Protein AF-0000000072535129 (afdb_homodimer)

Foldseek 3Di:
DVVVVVVVLVVLLVLLLVLLVVLQADKAWDFKEWDDPDQFKIKIKTKIWGQDQVVLFIWIWIKMFIATNPPRHTDDIDDTGTDPQWQDWAAAPVNFKIWTWGWDADPVRDIWIWIFIAGPVGTDDIARPCVVLQAAAFDGDDQWAFDWAADNVRFKIKTKGHGRDFAEDEPPDDPDDDDCVVVPPRYHYDCVPPDQAFQDDVTPPHGAMWMWMAGRVVRDIDTQDDDRQWRWHLWDAAPPSQKIKIKTFGCPPHHFRQVLQQLGFIFIWIAGPVVRDIDTLDDRQWRKHAWEAFPVRQKIKIWIDHHAFASWFFIWIKMAGPVVSDIDTLGDFFAADDPLFAQGAGDNYADRDQAANVRFWGWWWGAAAQEIFIWIAGRVVSDIGTADDPDPQWYKGWRYDDNQKTKIWIFFQQKATFIWIWGDDPDRVDHTDIGGPDDIDGRPQKDKDKDKDWDDPVLAFPPLGIFIHMKMKMAGRDPDPAFFFEEQEEEARLAEHHHRHHDSLQVSCRSLGYMYIYTNFQLYPNRGRNSVNRQFQPALHRRLVRSVVVLVVVVVVVRHDQQEYEYEYEAVSLQSNLSNCLVPVRRYLAYEYELYQAQLLVLLPQASHNSNSQGSNNHTDDPPDDDDPVSRVSRRVRGSLVRLLRGAHEYEYEYECAERHRHPVRVVVSQVSCVVNVHHYYYHYDYPDYRDLPRSNSVSVSSSVVSSSSVVRD/DVVVVVVVLVVLLVLLLVLLVVLQADKAWDFKEWDDPDQFKIKIKTKIWGQDQVVLFIWIWIKMFIATNPPRDTDDIDDTGTDPQWQDWAAAPVNFKIWTWGWDADPVRDIWIWIWIAGPVGTDDIARPCVVVQAAAFDGDDQWAFDWAADNVRQKIKTKGHGRDFAEDEPPDDPDDDDCVVVPPRYHYDCVPPDQAFQDDVTPPHGAMWMWMAGRPVRDIDTQDDDRQWRWHLWDAAPPNQKIKIKTFGCPPHHFRQVLQQLGFIFIWIAGPVVRDIDTLDDRQWRKHAWEAFPVRQKIKIWIDHHAFASWFFIWIKMAGPVVSDIDTLGDFFAADDPLFAQGAGDNYADRDQAANVRFWGWWWGAAAQEIFIWIAGSVVSDIGTADDPDPQWYKGWRYDDNQKTKIWIFFQQKATFIWIWGHDPDRVDHTDIDGPDDIDGHPQKDKDKDKDWDDPVLAFPPLGIFIHMKMKMAGRDPDPAFFFEEQEEEARLAEHHHRHHDSLQVSCRSLGYMYIYTNFQLYPNRGRNSVNRQFQPALHRRLVRSVVVLVVVVVVVRHDQQEYEYEYEAVSLQSNLSNCLVPVNRYLAYEYELYQAQLLVLLPQASHNSNSQGSNNHTDDPPDDDDPVSRVSRRVNGSLVRLLRGAHEYEYEYECAERHRHPVRVVVSQVSCVVNVHHYYYHYDYPDYRDLPRSNSVSVSSSVVSSVSVVRD

pLDDT: mean 93.67, std 8.8, range [40.5, 98.88]

Radius of gyration: 35.54 Å; Cα contacts (8 Å, |Δi|>4): 3592; chains: 2; bounding box: 88×110×86 Å

Sequence (1428 aa):
MPLLAVYTELKKVEEIVGVYRDLASISLPTSAQVRSVDDQFLAVTTQWSQRDLEKSEKTNFTVNYILNAQDYSVLIKTPSQEVKNEIWKKESPSGKYHAVVTSWKNKKGEEKQFIEIWNSQGKIKNYDVCSQEKHGKVNNKDDTFGCLQWSNNEEKLLYTSERKLPKTKSFFGTTNGNDDKKEEKDIVLGKEHYTVEDWGEQLVKKSCSVICILDIKSGTIEVLDTPADLSCGQACWGPEDNTVVFTGWNNDPFRLGLKYCTQRQSAVYTYDLKTQKITSISDKTQSSRSPNISPDQSKLVYFDQPIGGAHKQCSRLKMYDFKTQTNQVILDIVHRPKDEVCNGIYEDVLMSRCWSHDSKQIILSTSYRSRTVLYCINVETKTVRQLNGGIKDGSSSIVDIYKDIIIISCTSPNTPQHLMVGKLLSNPGEEIKWHYLNQPEIDNNISFHLSSHQPTTDRKHSKYGYLDYETILVLPKTTDDKKPPLILFPHGGPHTTFDTLYMMYVAGFCKCGFAVLMVNYRGSLGFGQDSVESILGNIGDQDVKDCKAAADEIISKGLVDGQKVFMFGGSHGGFLTTHLIGQYPDFFQAGCCRNPVTNLTVMTGVTDIPDWVYVESGFDYNHSCLLNPSYSEEMWKRSPIRYVDQVKAPLLLMIGKDDLRVPPSQAKEYYRALKTRNIKTRLIEYEDNCHPIVKVDSEADAFVNIMLWYKEHSMPLLAVYTELKKVEEIVGVYRDLASISLPTSAQVRSVDDQFLAVTTQWSQRDLEKSEKTNFTVNYILNAQDYSVLIKTPSQEVKNEIWKKESPSGKYHAVVTSWKNKKGEEKQFIEIWNSQGKIKNYDVCSQEKHGKVNNKDDTFGCLQWSNNEEKLLYTSERKLPKTKSFFGTTNGNDDKKEEKDIVLGKEHYTVEDWGEQLVKKSCSVICILDIKSGTIEVLDTPADLSCGQACWGPEDNTVVFTGWNNDPFRLGLKYCTQRQSAVYTYDLKTQKITSISDKTQSSRSPNISPDQSKLVYFDQPIGGAHKQCSRLKMYDFKTQTNQVILDIVHRPKDEVCNGIYEDVLMSRCWSHDSKQIILSTSYRSRTVLYCINVETKTVRQLNGGIKDGSSSIVDIYKDIIIISCTSPNTPQHLMVGKLLSNPGEEIKWHYLNQPEIDNNISFHLSSHQPTTDRKHSKYGYLDYETILVLPKTTDDKKPPLILFPHGGPHTTFDTLYMMYVAGFCKCGFAVLMVNYRGSLGFGQDSVESILGNIGDQDVKDCKAAADEIISKGLVDGQKVFMFGGSHGGFLTTHLIGQYPDFFQAGCCRNPVTNLTVMTGVTDIPDWVYVESGFDYNHSCLLNPSYSEEMWKRSPIRYVDQVKAPLLLMIGKDDLRVPPSQAKEYYRALKTRNIKTRLIEYEDNCHPIVKVDSEADAFVNIMLWYKEHS

Nearest PDB structures (foldseek):
  7qun-assembly1_D  TM=9.555E-01  e=8.260E-89  Sus scrofa domesticus
  7qun-assembly1_A  TM=9.550E-01  e=2.350E-88  Sus scrofa domesticus
  7px8-assembly1_C  TM=9.554E-01  e=1.901E-87  Sus scrofa domesticus
  7px8-assembly1_A  TM=9.538E-01  e=1.799E-87  Sus scrofa domesticus
  5l8s-assembly2_D  TM=7.441E-01  e=1.459E-33  Sporosarcina psychrophila

Solvent-accessible surface area (backbone atoms only — not comparable to full-atom values): 73516 Å² total; per-residue (Å²): 113,69,65,56,51,53,48,53,50,48,50,53,49,50,52,51,51,50,51,48,52,58,55,37,67,51,63,36,75,75,48,44,45,61,44,74,76,52,91,57,32,28,39,35,45,30,34,31,38,27,54,33,75,88,76,43,37,73,47,37,28,34,39,39,36,34,23,35,52,84,77,52,46,76,74,42,71,50,74,78,42,78,61,76,56,67,57,43,75,42,71,33,89,87,63,60,34,32,40,35,31,35,57,47,66,47,96,86,64,50,77,45,46,34,46,31,35,27,44,94,84,41,79,76,47,77,37,60,62,52,79,71,65,73,40,40,61,69,43,53,82,44,94,54,44,19,35,74,38,63,32,86,86,65,51,35,36,38,33,20,21,29,52,59,70,78,49,55,38,59,83,73,57,81,75,70,81,85,83,50,63,80,74,44,79,65,50,41,70,61,52,72,41,50,65,76,72,31,28,31,49,98,30,68,87,43,59,40,30,33,48,34,38,36,33,66,87,81,65,48,73,46,68,58,87,65,62,88,55,34,27,31,18,40,52,42,70,36,57,92,61,46,28,39,32,28,22,34,32,59,40,68,81,62,61,53,35,42,70,84,28,65,22,47,49,14,20,31,33,37,35,31,70,84,79,64,46,74,46,70,78,44,62,72,84,20,12,26,36,41,64,43,68,30,76,80,48,50,36,34,34,28,40,35,32,66,47,52,74,58,44,46,61,50,27,22,39,32,34,36,30,68,84,77,68,45,75,46,78,47,40,64,65,30,44,69,56,79,80,78,73,66,26,36,40,62,62,90,59,64,63,90,51,28,55,29,66,83,53,45,32,42,48,50,44,29,37,48,44,55,19,28,38,36,34,39,32,30,65,82,79,48,44,75,42,74,48,81,65,86,47,88,87,23,18,26,37,71,58,30,47,43,84,35,33,36,33,32,40,29,23,20,58,38,22,53,58,30,40,30,38,29,47,65,57,88,49,84,85,54,75,61,63,71,35,66,73,45,83,67,68,70,42,86,53,39,50,75,45,82,45,79,47,72,65,52,81,91,59,48,39,93,87,73,38,83,64,64,34,41,33,41,38,37,38,37,66,63,92,58,99,61,56,31,36,30,32,44,32,40,57,33,67,61,48,34,60,60,46,26,46,47,43,68,67,62,47,47,42,20,75,72,53,25,24,36,40,35,41,32,36,59,17,17,46,24,58,8,38,51,33,38,56,61,27,49,46,28,51,71,45,58,38,44,53,41,49,52,50,50,50,52,52,49,34,72,70,65,69,37,29,68,88,40,25,30,35,35,18,34,37,38,5,10,23,44,37,46,32,45,36,20,76,38,32,87,60,39,49,31,37,38,28,33,34,24,50,31,45,45,50,35,41,45,53,60,27,38,46,37,53,58,51,34,24,42,54,54,37,84,66,59,84,71,67,69,92,43,55,69,58,35,37,53,25,44,74,42,19,27,58,74,31,53,91,49,45,60,42,33,39,40,39,35,32,20,67,60,12,34,63,44,36,49,43,33,47,52,49,52,50,47,49,35,45,57,67,72,34,59,67,48,54,33,47,37,79,94,14,30,71,66,62,66,51,48,52,55,38,52,52,48,51,50,53,52,52,52,51,50,59,71,55,102,112,70,65,56,52,53,47,51,52,48,50,51,48,50,52,51,53,50,51,48,53,58,56,38,67,51,63,36,74,75,46,46,45,61,46,73,76,52,90,58,32,30,38,35,46,31,34,33,39,27,54,32,74,88,76,42,37,74,47,36,28,34,40,38,35,35,23,33,53,84,77,51,46,76,74,42,71,51,73,78,42,80,61,77,57,65,58,44,75,42,69,34,90,85,62,61,35,32,40,36,32,36,56,46,64,46,96,86,64,50,77,44,44,35,46,31,36,29,44,95,84,41,80,75,48,76,38,61,62,52,78,72,66,73,39,40,61,68,44,54,81,44,91,54,44,19,34,75,39,63,33,88,84,66,50,35,38,38,32,19,21,29,53,60,70,77,48,57,38,59,82,73,57,80,74,69,77,84,82,49,65,80,75,45,78,64,50,43,68,61,52,72,41,49,66,74,74,32,28,30,48,98,31,68,87,43,58,41,30,33,47,33,37,36,33,65,86,81,64,49,74,46,68,58,86,65,64,88,55,33,26,32,17,40,52,44,71,37,58,94,63,47,26,38,32,29,24,34,34,58,42,69,82,63,59,52,35,42,70,82,28,66,23,48,51,13,19,30,33,35,36,31,71,83,79,64,47,73,46,71,78,45,62,71,83,20,14,26,37,42,64,39,68,31,74,80,48,51,36,35,35,29,40,33,33,67,49,51,74,56,45,45,59,49,27,22,39,32,35,36,32,69,84,78,68,45,75,45,78,46,40,64,66,31,46,69,57,78,83,76,72,65,27,36,38,61,62,88,62,63,63,91,51,30,54,32,66,83,53,45,31,42,49,49,44,29,38,47,44,56,20,29,40,36,34,39,32,29,65,82,79,48,44,78,44,73,47,80,64,86,47,88,87,22,19,28,38,73,58,29,46,42,84,36,33,34,33,33,38,29,23,20,57,38,23,52,59,28,39,31,38,30,47,65,57,88,49,84,85,53,76,60,64,71,36,67,72,45,83,66,66,70,42,86,52,38,50,73,47,82,45,79,44,73,65,52,82,90,61,46,38,91,86,74,39,82,63,63,33,40,34,43,39,36,37,39,67,64,90,57,99,63,55,32,36,30,32,43,32,41,56,31,67,61,48,35,60,60,46,27,44,48,44,66,68,61,49,47,40,20,76,74,51,25,24,38,39,36,40,31,36,59,17,15,46,24,58,9,38,51,32,38,57,62,25,49,46,28,49,70,44,57,41,44,52,43,48,54,50,51,51,52,54,49,33,72,70,65,69,35,28,69,87,41,25,31,36,35,18,34,36,40,5,9,24,45,38,47,30,46,36,20,78,40,31,86,60,40,49,31,36,38,28,33,34,24,49,31,45,46,51,35,43,45,52,59,27,38,45,39,51,58,51,35,24,42,54,54,36,85,68,58,83,70,68,70,92,42,56,69,58,36,37,54,25,44,74,43,19,28,59,74,31,54,90,50,43,58,41,32,39,39,39,37,32,19,66,60,13,35,63,44,37,47,44,34,48,51,49,53,51,48,49,34,43,59,66,71,35,59,66,47,53,34,47,36,80,94,15,29,72,65,60,65,50,48,53,56,39,52,52,48,52,49,52,50,53,53,52,50,59,71,54,100

Organism: Lottia gigantea (NCBI:txid225164)

Structure (mmCIF, N/CA/C/O backbone):
data_AF-0000000072535129-model_v1
#
loop_
_entity.id
_entity.type
_entity.pdbx_description
1 polymer 'Acylamino-acid-releasing enzyme'
#
loop_
_atom_site.group_PDB
_atom_site.id
_atom_site.type_symbol
_atom_site.label_atom_id
_atom_site.label_alt_id
_atom_site.label_comp_id
_atom_site.label_asym_id
_atom_site.label_entity_id
_atom_site.label_seq_id
_atom_site.pdbx_PDB_ins_code
_atom_site.Cartn_x
_atom_site.Cartn_y
_atom_site.Cartn_z
_atom_site.occupancy
_atom_site.B_iso_or_equiv
_atom_site.auth_seq_id
_atom_site.auth_comp_id
_atom_site.auth_asym_id
_atom_site.auth_atom_id
_atom_site.pdbx_PDB_model_num
ATOM 1 N N . MET A 1 1 ? 43.656 6.828 -13.398 1 41.34 1 MET A N 1
ATOM 2 C CA . MET A 1 1 ? 43.156 5.801 -12.492 1 41.34 1 MET A CA 1
ATOM 3 C C . MET A 1 1 ? 41.625 5.777 -12.477 1 41.34 1 MET A C 1
ATOM 5 O O . MET A 1 1 ? 41.031 4.707 -12.5 1 41.34 1 MET A O 1
ATOM 9 N N . PRO A 1 2 ? 40.906 7.078 -12.469 1 56.47 2 PRO A N 1
ATOM 10 C CA . PRO A 1 2 ? 39.438 7.195 -12.469 1 56.47 2 PRO A CA 1
ATOM 11 C C . PRO A 1 2 ? 38.812 6.754 -13.789 1 56.47 2 PRO A C 1
ATOM 13 O O . PRO A 1 2 ? 37.781 6.094 -13.789 1 56.47 2 PRO A O 1
ATOM 16 N N . LEU A 1 3 ? 39.469 7.016 -14.766 1 54.72 3 LEU A N 1
ATOM 17 C CA . LEU A 1 3 ? 38.906 6.691 -16.078 1 54.72 3 LEU A CA 1
ATOM 18 C C . LEU A 1 3 ? 38.969 5.191 -16.344 1 54.72 3 LEU A C 1
ATOM 20 O O . LEU A 1 3 ? 38.031 4.617 -16.906 1 54.72 3 LEU A O 1
ATOM 24 N N . LEU A 1 4 ? 40.062 4.566 -15.859 1 54 4 LEU A N 1
ATOM 25 C CA . LEU A 1 4 ? 40.188 3.127 -16.047 1 54 4 LEU A CA 1
ATOM 26 C C . LEU A 1 4 ? 39.156 2.367 -15.219 1 54 4 LEU A C 1
ATOM 28 O O . LEU A 1 4 ? 38.625 1.35 -15.672 1 54 4 LEU A O 1
ATOM 32 N N . ALA A 1 5 ? 38.906 2.842 -14.031 1 55.44 5 ALA A N 1
ATOM 33 C CA . ALA A 1 5 ? 37.906 2.23 -13.164 1 55.44 5 ALA A CA 1
ATOM 34 C C . ALA A 1 5 ? 36.531 2.344 -13.781 1 55.44 5 ALA A C 1
ATOM 36 O O . ALA A 1 5 ? 35.75 1.391 -13.734 1 55.44 5 ALA A O 1
ATOM 37 N N . VAL A 1 6 ? 36.281 3.451 -14.305 1 62.78 6 VAL A N 1
ATOM 38 C CA . VAL A 1 6 ? 35 3.674 -14.969 1 62.78 6 VAL A CA 1
ATOM 39 C C . VAL A 1 6 ? 34.875 2.766 -16.188 1 62.78 6 VAL A C 1
ATOM 41 O O . VAL A 1 6 ? 33.844 2.18 -16.453 1 62.78 6 VAL A O 1
ATOM 44 N N . TYR A 1 7 ? 36 2.555 -16.844 1 67.56 7 TYR A N 1
ATOM 45 C CA . TYR A 1 7 ? 36 1.72 -18.047 1 67.56 7 TYR A CA 1
ATOM 46 C C . TYR A 1 7 ? 35.812 0.252 -17.688 1 67.56 7 TYR A C 1
ATOM 48 O O . TYR A 1 7 ? 35.062 -0.467 -18.359 1 67.56 7 TYR A O 1
ATOM 56 N N . THR A 1 8 ? 36.469 -0.155 -16.672 1 71.31 8 THR A N 1
ATOM 57 C CA . THR A 1 8 ? 36.344 -1.539 -16.234 1 71.31 8 THR A CA 1
ATOM 58 C C . THR A 1 8 ? 34.938 -1.827 -15.734 1 71.31 8 THR A C 1
ATOM 60 O O . THR A 1 8 ? 34.375 -2.902 -16 1 71.31 8 THR A O 1
ATOM 63 N N . GLU A 1 9 ? 34.438 -0.888 -15.07 1 76.94 9 GLU A N 1
ATOM 64 C CA . GLU A 1 9 ? 33.062 -1.033 -14.594 1 76.94 9 GLU A CA 1
ATOM 65 C C . GLU A 1 9 ? 32.094 -1.112 -15.758 1 76.94 9 GLU A C 1
ATOM 67 O O . GLU A 1 9 ? 31.156 -1.913 -15.734 1 76.94 9 GLU A O 1
ATOM 72 N N . LEU A 1 10 ? 32.375 -0.355 -16.719 1 79.12 10 LEU A N 1
ATOM 73 C CA . LEU A 1 10 ? 31.516 -0.344 -17.891 1 79.12 10 LEU A CA 1
ATOM 74 C C . LEU A 1 10 ? 31.625 -1.656 -18.672 1 79.12 10 LEU A C 1
ATOM 76 O O . LEU A 1 10 ? 30.625 -2.158 -19.188 1 79.12 10 LEU A O 1
ATOM 80 N N . LYS A 1 11 ? 32.812 -2.156 -18.734 1 83.12 11 LYS A N 1
ATOM 81 C CA . LYS A 1 11 ? 33 -3.43 -19.422 1 83.12 11 LYS A CA 1
ATOM 82 C C . LYS A 1 11 ? 32.281 -4.562 -18.703 1 83.12 11 LYS A C 1
ATOM 84 O O . LYS A 1 11 ? 31.688 -5.434 -19.344 1 83.12 11 LYS A O 1
ATOM 89 N N . LYS A 1 12 ? 32.375 -4.555 -17.453 1 86.81 12 LYS A N 1
ATOM 90 C CA . LYS A 1 12 ? 31.672 -5.551 -16.656 1 86.81 12 LYS A CA 1
ATOM 91 C C . LYS A 1 12 ? 30.172 -5.48 -16.891 1 86.81 12 LYS A C 1
ATOM 93 O O . LYS A 1 12 ? 29.516 -6.512 -17.047 1 86.81 12 LYS A O 1
ATOM 98 N N . VAL A 1 13 ? 29.734 -4.293 -16.938 1 92 13 VAL A N 1
ATOM 99 C CA . VAL A 1 13 ? 28.312 -4.086 -17.156 1 92 13 VAL A CA 1
ATOM 100 C C . VAL A 1 13 ? 27.922 -4.613 -18.547 1 92 13 VAL A C 1
ATOM 102 O O . VAL A 1 13 ? 26.906 -5.289 -18.688 1 92 13 VAL A O 1
ATOM 105 N N . GLU A 1 14 ? 28.703 -4.34 -19.469 1 91.81 14 GLU A N 1
ATOM 106 C CA . GLU A 1 14 ? 28.422 -4.762 -20.844 1 91.81 14 GLU A CA 1
ATOM 107 C C . GLU A 1 14 ? 28.406 -6.281 -20.953 1 91.81 14 GLU A C 1
ATOM 109 O O . GLU A 1 14 ? 27.578 -6.84 -21.688 1 91.81 14 GLU A O 1
ATOM 114 N N . GLU A 1 15 ? 29.281 -6.891 -20.312 1 94.38 15 GLU A N 1
ATOM 115 C CA . GLU A 1 15 ? 29.344 -8.352 -20.328 1 94.38 15 GLU A CA 1
ATOM 116 C C . GLU A 1 15 ? 28.078 -8.953 -19.719 1 94.38 15 GLU A C 1
ATOM 118 O O . GLU A 1 15 ? 27.5 -9.891 -20.281 1 94.38 15 GLU A O 1
ATOM 123 N N . ILE A 1 16 ? 27.719 -8.477 -18.594 1 96.94 16 ILE A N 1
ATOM 124 C CA . ILE A 1 16 ? 26.531 -8.969 -17.891 1 96.94 16 ILE A CA 1
ATOM 125 C C . ILE A 1 16 ? 25.297 -8.711 -18.75 1 96.94 16 ILE A C 1
ATOM 127 O O . ILE A 1 16 ? 24.422 -9.57 -18.859 1 96.94 16 ILE A O 1
ATOM 131 N N . VAL A 1 17 ? 25.219 -7.535 -19.344 1 95.69 17 VAL A N 1
ATOM 132 C CA . VAL A 1 17 ? 24.109 -7.164 -20.203 1 95.69 17 VAL A CA 1
ATOM 133 C C . VAL A 1 17 ? 24.047 -8.109 -21.406 1 95.69 17 VAL A C 1
ATOM 135 O O . VAL A 1 17 ? 22.969 -8.523 -21.828 1 95.69 17 VAL A O 1
ATOM 138 N N . GLY A 1 18 ? 25.234 -8.383 -21.969 1 95.19 18 GLY A N 1
ATOM 139 C CA . GLY A 1 18 ? 25.312 -9.328 -23.078 1 95.19 18 GLY A CA 1
ATOM 140 C C . GLY A 1 18 ? 24.781 -10.703 -22.719 1 95.19 18 GLY A C 1
ATOM 141 O O . GLY A 1 18 ? 24.062 -11.32 -23.516 1 95.19 18 GLY A O 1
ATOM 142 N N . VAL A 1 19 ? 25.109 -11.18 -21.562 1 97 19 VAL A N 1
ATOM 143 C CA . VAL A 1 19 ? 24.625 -12.461 -21.078 1 97 19 VAL A CA 1
ATOM 144 C C . VAL A 1 19 ? 23.094 -12.445 -21.016 1 97 19 VAL A C 1
ATOM 146 O O . VAL A 1 19 ? 22.438 -13.375 -21.516 1 97 19 VAL A O 1
ATOM 149 N N . TYR A 1 20 ? 22.531 -11.414 -20.469 1 97.19 20 TYR A N 1
ATOM 150 C CA . TYR A 1 20 ? 21.078 -11.367 -20.328 1 97.19 20 TYR A CA 1
ATOM 151 C C . TYR A 1 20 ? 20.406 -11.25 -21.688 1 97.19 20 TYR A C 1
ATOM 153 O O . TYR A 1 20 ? 19.328 -11.805 -21.906 1 97.19 20 TYR A O 1
ATOM 161 N N . ARG A 1 21 ? 20.984 -10.523 -22.578 1 95.69 21 ARG A N 1
ATOM 162 C CA . ARG A 1 21 ? 20.422 -10.43 -23.922 1 95.69 21 ARG A CA 1
ATOM 163 C C . ARG A 1 21 ? 20.312 -11.805 -24.578 1 95.69 21 ARG A C 1
ATOM 165 O O . ARG A 1 21 ? 19.312 -12.102 -25.234 1 95.69 21 ARG A O 1
ATOM 172 N N . ASP A 1 22 ? 21.344 -12.578 -24.391 1 94.81 22 ASP A N 1
ATOM 173 C CA . ASP A 1 22 ? 21.312 -13.938 -24.922 1 94.81 22 ASP A CA 1
ATOM 174 C C . ASP A 1 22 ? 20.203 -14.758 -24.281 1 94.81 22 ASP A C 1
ATOM 176 O O . ASP A 1 22 ? 19.484 -15.492 -24.969 1 94.81 22 ASP A O 1
ATOM 180 N N . LEU A 1 23 ? 20.078 -14.672 -23.031 1 95.5 23 LEU A N 1
ATOM 181 C CA . LEU A 1 23 ? 19.047 -15.398 -22.297 1 95.5 23 LEU A CA 1
ATOM 182 C C . LEU A 1 23 ? 17.656 -14.961 -22.75 1 95.5 23 LEU A C 1
ATOM 184 O O . LEU A 1 23 ? 16.766 -15.797 -22.922 1 95.5 23 LEU A O 1
ATOM 188 N N . ALA A 1 24 ? 17.438 -13.641 -22.875 1 95 24 ALA A N 1
ATOM 189 C CA . ALA A 1 24 ? 16.156 -13.055 -23.234 1 95 24 ALA A CA 1
ATOM 190 C C . ALA A 1 24 ? 15.711 -13.508 -24.625 1 95 24 ALA A C 1
ATOM 192 O O . ALA A 1 24 ? 14.516 -13.484 -24.938 1 95 24 ALA A O 1
ATOM 193 N N . SER A 1 25 ? 16.656 -13.945 -25.453 1 94 25 SER A N 1
ATOM 194 C CA . SER A 1 25 ? 16.359 -14.328 -26.844 1 94 25 SER A CA 1
ATOM 195 C C . SER A 1 25 ? 15.789 -15.742 -26.906 1 94 25 SER A C 1
ATOM 197 O O . SER A 1 25 ? 15.305 -16.172 -27.969 1 94 25 SER A O 1
ATOM 199 N N . ILE A 1 26 ? 15.758 -16.453 -25.828 1 94.56 26 ILE A N 1
ATOM 200 C CA . ILE A 1 26 ? 15.25 -17.828 -25.797 1 94.56 26 ILE A CA 1
ATOM 201 C C . ILE A 1 26 ? 13.727 -17.812 -25.797 1 94.56 26 ILE A C 1
ATOM 203 O O . ILE A 1 26 ? 13.102 -17.125 -24.984 1 94.56 26 ILE A O 1
ATOM 207 N N . SER A 1 27 ? 13.07 -18.5 -26.719 1 94.12 27 SER A N 1
ATOM 208 C CA . SER A 1 27 ? 11.617 -18.656 -26.781 1 94.12 27 SER A CA 1
ATOM 209 C C . SER A 1 27 ? 11.172 -19.906 -26.016 1 94.12 27 SER A C 1
ATOM 211 O O . SER A 1 27 ? 11.805 -20.953 -26.109 1 94.12 27 SER A O 1
ATOM 213 N N . LEU A 1 28 ? 10.164 -19.781 -25.266 1 94.88 28 LEU A N 1
ATOM 214 C CA . LEU A 1 28 ? 9.641 -20.891 -24.484 1 94.88 28 LEU A CA 1
ATOM 215 C C . LEU A 1 28 ? 8.227 -21.25 -24.922 1 94.88 28 LEU A C 1
ATOM 217 O O . LEU A 1 28 ? 7.41 -20.375 -25.188 1 94.88 28 LEU A O 1
ATOM 221 N N . PRO A 1 29 ? 7.965 -22.547 -25.062 1 95.56 29 PRO A N 1
ATOM 222 C CA . PRO A 1 29 ? 6.594 -22.938 -25.391 1 95.56 29 PRO A CA 1
ATOM 223 C C . PRO A 1 29 ? 5.621 -22.719 -24.234 1 95.56 29 PRO A C 1
ATOM 225 O O . PRO A 1 29 ? 5.934 -23.047 -23.078 1 95.56 29 PRO A O 1
ATOM 228 N N . THR A 1 30 ? 4.5 -22.125 -24.531 1 92.81 30 THR A N 1
ATOM 229 C CA . THR A 1 30 ? 3.514 -21.859 -23.5 1 92.81 30 THR A CA 1
ATOM 230 C C . THR A 1 30 ? 2.307 -22.781 -23.641 1 92.81 30 THR A C 1
ATOM 232 O O . THR A 1 30 ? 1.568 -23 -22.672 1 92.81 30 THR A O 1
ATOM 235 N N . SER A 1 31 ? 2.084 -23.281 -24.812 1 92.81 31 SER A N 1
ATOM 236 C CA . SER A 1 31 ? 1.002 -24.234 -25.047 1 92.81 31 SER A CA 1
ATOM 237 C C . SER A 1 31 ? 1.23 -25.047 -26.328 1 92.81 31 SER A C 1
ATOM 239 O O . SER A 1 31 ? 2.002 -24.625 -27.188 1 92.81 31 SER A O 1
ATOM 241 N N . ALA A 1 32 ? 0.651 -26.156 -26.375 1 95.44 32 ALA A N 1
ATOM 242 C CA . ALA A 1 32 ? 0.622 -27.016 -27.562 1 95.44 32 ALA A CA 1
ATOM 243 C C . ALA A 1 32 ? -0.655 -27.844 -27.609 1 95.44 32 ALA A C 1
ATOM 245 O O . ALA A 1 32 ? -1.141 -28.297 -26.562 1 95.44 32 ALA A O 1
ATOM 246 N N . GLN A 1 33 ? -1.166 -27.984 -28.781 1 94.31 33 GLN A N 1
ATOM 247 C CA . GLN A 1 33 ? -2.354 -28.812 -28.984 1 94.31 33 GLN A CA 1
ATOM 248 C C . GLN A 1 33 ? -2.211 -29.688 -30.219 1 94.31 33 GLN A C 1
ATOM 250 O O . GLN A 1 33 ? -1.821 -29.203 -31.297 1 94.31 33 GLN A O 1
ATOM 255 N N . VAL A 1 34 ? -2.518 -30.953 -30.094 1 94.88 34 VAL A N 1
ATOM 256 C CA . VAL A 1 34 ? -2.391 -31.891 -31.203 1 94.88 34 VAL A CA 1
ATOM 257 C C . VAL A 1 34 ? -3.771 -32.406 -31.609 1 94.88 34 VAL A C 1
ATOM 259 O O . VAL A 1 34 ? -4.641 -32.594 -30.75 1 94.88 34 VAL A O 1
ATOM 262 N N . ARG A 1 35 ? -3.971 -32.625 -32.906 1 91.69 35 ARG A N 1
ATOM 263 C CA . ARG A 1 35 ? -5.172 -33.25 -33.438 1 91.69 35 ARG A CA 1
ATOM 264 C C . ARG A 1 35 ? -4.848 -34.062 -34.688 1 91.69 35 ARG A C 1
ATOM 266 O O . ARG A 1 35 ? -3.84 -33.812 -35.344 1 91.69 35 ARG A O 1
ATOM 273 N N . SER A 1 36 ? -5.746 -34.906 -34.906 1 88.94 36 SER A N 1
ATOM 274 C CA . SER A 1 36 ? -5.637 -35.656 -36.125 1 88.94 36 SER A CA 1
ATOM 275 C C . SER A 1 36 ? -6.352 -34.938 -37.281 1 88.94 36 SER A C 1
ATOM 277 O O . SER A 1 36 ? -7.477 -34.469 -37.125 1 88.94 36 SER A O 1
ATOM 279 N N . VAL A 1 37 ? -5.684 -34.781 -38.344 1 80.25 37 VAL A N 1
ATOM 280 C CA . VAL A 1 37 ? -6.301 -34.25 -39.562 1 80.25 37 VAL A CA 1
ATOM 281 C C . VAL A 1 37 ? -6.973 -35.375 -40.344 1 80.25 37 VAL A C 1
ATOM 283 O O . VAL A 1 37 ? -8.109 -35.219 -40.781 1 80.25 37 VAL A O 1
ATOM 286 N N . ASP A 1 38 ? -6.266 -36.375 -40.562 1 83.69 38 ASP A N 1
ATOM 287 C CA . ASP A 1 38 ? -6.715 -37.656 -41.125 1 83.69 38 ASP A CA 1
ATOM 288 C C . ASP A 1 38 ? -5.824 -38.812 -40.656 1 83.69 38 ASP A C 1
ATOM 290 O O . ASP A 1 38 ? -5.086 -38.656 -39.656 1 83.69 38 ASP A O 1
ATOM 294 N N . ASP A 1 39 ? -5.918 -39.906 -41.188 1 86 39 ASP A N 1
ATOM 295 C CA . ASP A 1 39 ? -5.172 -41.062 -40.75 1 86 39 ASP A CA 1
ATOM 296 C C . ASP A 1 39 ? -3.691 -40.938 -41.094 1 86 39 ASP A C 1
ATOM 298 O O . ASP A 1 39 ? -2.857 -41.688 -40.562 1 86 39 ASP A O 1
ATOM 302 N N . GLN A 1 40 ? -3.4 -39.938 -41.844 1 92.12 40 GLN A N 1
ATOM 303 C CA . GLN A 1 40 ? -2.037 -39.875 -42.344 1 92.12 40 GLN A CA 1
ATOM 304 C C . GLN A 1 40 ? -1.244 -38.75 -41.688 1 92.12 40 GLN A C 1
ATOM 306 O O . GLN A 1 40 ? -0.016 -38.812 -41.594 1 92.12 40 GLN A O 1
ATOM 311 N N . PHE A 1 41 ? -1.983 -37.781 -41.25 1 93.88 41 PHE A N 1
ATOM 312 C CA . PHE A 1 41 ? -1.26 -36.594 -40.75 1 93.88 41 PHE A CA 1
ATOM 313 C C . PHE A 1 41 ? -1.792 -36.156 -39.406 1 93.88 41 PHE A C 1
ATOM 315 O O . PHE A 1 41 ? -2.961 -36.375 -39.094 1 93.88 41 PHE A O 1
ATOM 322 N N . LEU A 1 42 ? -0.895 -35.531 -38.594 1 95.44 42 LEU A N 1
ATOM 323 C CA . LEU A 1 42 ? -1.225 -34.875 -37.312 1 95.44 42 LEU A CA 1
ATOM 324 C C . LEU A 1 42 ? -0.901 -33.375 -37.406 1 95.44 42 LEU A C 1
ATOM 326 O O . LEU A 1 42 ? 0.094 -33 -38 1 95.44 42 LEU A O 1
ATOM 330 N N . ALA A 1 43 ? -1.741 -32.625 -36.875 1 93.88 43 ALA A N 1
ATOM 331 C CA . ALA A 1 43 ? -1.494 -31.203 -36.75 1 93.88 43 ALA A CA 1
ATOM 332 C C . ALA A 1 43 ? -1.222 -30.812 -35.312 1 93.88 43 ALA A C 1
ATOM 334 O O . ALA A 1 43 ? -1.954 -31.203 -34.406 1 93.88 43 ALA A O 1
ATOM 335 N N . VAL A 1 44 ? -0.115 -30.109 -35.062 1 96.25 44 VAL A N 1
ATOM 336 C CA . VAL A 1 44 ? 0.217 -29.609 -33.75 1 96.25 44 VAL A CA 1
ATOM 337 C C . VAL A 1 44 ? 0.32 -28.094 -33.781 1 96.25 44 VAL A C 1
ATOM 339 O O . VAL A 1 44 ? 1.184 -27.531 -34.469 1 96.25 44 VAL A O 1
ATOM 342 N N . THR A 1 45 ? -0.567 -27.406 -33.062 1 94 45 THR A N 1
ATOM 343 C CA . THR A 1 45 ? -0.501 -25.969 -32.906 1 94 45 THR A CA 1
ATOM 344 C C . THR A 1 45 ? 0.206 -25.594 -31.594 1 94 45 THR A C 1
ATOM 346 O O . THR A 1 45 ? -0.149 -26.094 -30.531 1 94 45 THR A O 1
ATOM 349 N N . THR A 1 46 ? 1.22 -24.75 -31.703 1 95.94 46 THR A N 1
ATOM 350 C CA . THR A 1 46 ? 1.98 -24.375 -30.516 1 95.94 46 THR A CA 1
ATOM 351 C C . THR A 1 46 ? 1.999 -22.859 -30.344 1 95.94 46 THR A C 1
ATOM 353 O O . THR A 1 46 ? 1.834 -22.109 -31.312 1 95.94 46 THR A O 1
ATOM 356 N N . GLN A 1 47 ? 2.029 -22.406 -29.125 1 94.31 47 GLN A N 1
ATOM 357 C CA . GLN A 1 47 ? 2.26 -21.016 -28.766 1 94.31 47 GLN A CA 1
ATOM 358 C C . GLN A 1 47 ? 3.568 -20.844 -28 1 94.31 47 GLN A C 1
ATOM 360 O O . GLN A 1 47 ? 3.947 -21.719 -27.219 1 94.31 47 GLN A O 1
ATOM 365 N N . TRP A 1 48 ? 4.23 -19.781 -28.281 1 95.62 48 TRP A N 1
ATOM 366 C CA . TRP A 1 48 ? 5.535 -19.484 -27.703 1 95.62 48 TRP A CA 1
ATOM 367 C C . TRP A 1 48 ? 5.578 -18.062 -27.141 1 95.62 48 TRP A C 1
ATOM 369 O O . TRP A 1 48 ? 4.793 -17.203 -27.547 1 95.62 48 TRP A O 1
ATOM 379 N N . SER A 1 49 ? 6.379 -17.875 -26.156 1 95.31 49 SER A N 1
ATOM 380 C CA . SER A 1 49 ? 6.625 -16.562 -25.578 1 95.31 49 SER A CA 1
ATOM 381 C C . SER A 1 49 ? 8.117 -16.25 -25.516 1 95.31 49 SER A C 1
ATOM 383 O O . SER A 1 49 ? 8.93 -17.141 -25.266 1 95.31 49 SER A O 1
ATOM 385 N N . GLN A 1 50 ? 8.453 -15 -25.781 1 95.44 50 GLN A N 1
ATOM 386 C CA . GLN A 1 50 ? 9.836 -14.531 -25.797 1 95.44 50 GLN A CA 1
ATOM 387 C C . GLN A 1 50 ? 9.945 -13.109 -25.25 1 95.44 50 GLN A C 1
ATOM 389 O O . GLN A 1 50 ? 9.078 -12.273 -25.516 1 95.44 50 GLN A O 1
ATOM 394 N N . ARG A 1 51 ? 10.984 -12.883 -24.453 1 96.19 51 ARG A N 1
ATOM 395 C CA . ARG A 1 51 ? 11.211 -11.531 -23.938 1 96.19 51 ARG A CA 1
ATOM 396 C C . ARG A 1 51 ? 11.703 -10.602 -25.047 1 96.19 51 ARG A C 1
ATOM 398 O O . ARG A 1 51 ? 12.555 -10.992 -25.859 1 96.19 51 ARG A O 1
ATOM 405 N N . ASP A 1 52 ? 11.117 -9.398 -25.141 1 94.75 52 ASP A N 1
ATOM 406 C CA . ASP A 1 52 ? 11.586 -8.328 -26.016 1 94.75 52 ASP A CA 1
ATOM 407 C C . ASP A 1 52 ? 12.109 -7.145 -25.203 1 94.75 52 ASP A C 1
ATOM 409 O O . ASP A 1 52 ? 11.328 -6.336 -24.688 1 94.75 52 ASP A O 1
ATOM 413 N N . LEU A 1 53 ? 13.422 -7.02 -25.125 1 93.38 53 LEU A N 1
ATOM 414 C CA . LEU A 1 53 ? 14.047 -6.004 -24.281 1 93.38 53 LEU A CA 1
ATOM 415 C C . LEU A 1 53 ? 13.836 -4.609 -24.875 1 93.38 53 LEU A C 1
ATOM 417 O O . LEU A 1 53 ? 13.789 -3.625 -24.125 1 93.38 53 LEU A O 1
ATOM 421 N N . GLU A 1 54 ? 13.711 -4.5 -26.156 1 89.69 54 GLU A N 1
ATOM 422 C CA . GLU A 1 54 ? 13.508 -3.201 -26.812 1 89.69 54 GLU A CA 1
ATOM 423 C C . GLU A 1 54 ? 12.109 -2.666 -26.547 1 89.69 54 GLU A C 1
ATOM 425 O O . GLU A 1 54 ? 11.93 -1.474 -26.281 1 89.69 54 GLU A O 1
ATOM 430 N N . LYS A 1 55 ? 11.164 -3.592 -26.594 1 89.75 55 LYS A N 1
ATOM 431 C CA . LYS A 1 55 ? 9.781 -3.195 -26.328 1 89.75 55 LYS A CA 1
ATOM 432 C C . LYS A 1 55 ? 9.445 -3.297 -24.844 1 89.75 55 LYS A C 1
ATOM 434 O O . LYS A 1 55 ? 8.422 -2.781 -24.406 1 89.75 55 LYS A O 1
ATOM 439 N N . SER A 1 56 ? 10.297 -3.908 -24.078 1 92.19 56 SER A N 1
ATOM 440 C CA . SER A 1 56 ? 10.102 -4.152 -22.656 1 92.19 56 SER A CA 1
ATOM 441 C C . SER A 1 56 ? 8.805 -4.918 -22.406 1 92.19 56 SER A C 1
ATOM 443 O O . SER A 1 56 ? 8.039 -4.578 -21.5 1 92.19 56 SER A O 1
ATOM 445 N N . GLU A 1 57 ? 8.461 -5.828 -23.297 1 93.31 57 GLU A N 1
ATOM 446 C CA . GLU A 1 57 ? 7.297 -6.691 -23.141 1 93.31 57 GLU A CA 1
ATOM 447 C C . GLU A 1 57 ? 7.57 -8.086 -23.688 1 93.31 57 GLU A C 1
ATOM 449 O O . GLU A 1 57 ? 8.578 -8.312 -24.359 1 93.31 57 GLU A O 1
ATOM 454 N N . LYS A 1 58 ? 6.762 -9.062 -23.359 1 94.44 58 LYS A N 1
ATOM 455 C CA . LYS A 1 58 ? 6.852 -10.406 -23.938 1 94.44 58 LYS A CA 1
ATOM 456 C C . LYS A 1 58 ? 6.18 -10.461 -25.297 1 94.44 58 LYS A C 1
ATOM 458 O O . LYS A 1 58 ? 5.133 -9.844 -25.516 1 94.44 58 LYS A O 1
ATOM 463 N N . THR A 1 59 ? 6.809 -11.047 -26.203 1 93.75 59 THR A N 1
ATOM 464 C CA . THR A 1 59 ? 6.227 -11.344 -27.5 1 93.75 59 THR A CA 1
ATOM 465 C C . THR A 1 59 ? 5.691 -12.766 -27.547 1 93.75 59 THR A C 1
ATOM 467 O O . THR A 1 59 ? 6.426 -13.719 -27.266 1 93.75 59 THR A O 1
ATOM 470 N N . ASN A 1 60 ? 4.469 -12.914 -27.875 1 94.94 60 ASN A N 1
ATOM 471 C CA . ASN A 1 60 ? 3.846 -14.227 -28.047 1 94.94 60 ASN A CA 1
ATOM 472 C C . ASN A 1 60 ? 3.605 -14.539 -29.516 1 94.94 60 ASN A C 1
ATOM 474 O O . ASN A 1 60 ? 3.242 -13.656 -30.297 1 94.94 60 ASN A O 1
ATOM 478 N N . PHE A 1 61 ? 3.875 -15.773 -29.922 1 94.81 61 PHE A N 1
ATOM 479 C CA . PHE A 1 61 ? 3.695 -16.125 -31.328 1 94.81 61 PHE A CA 1
ATOM 480 C C . PHE A 1 61 ? 3.318 -17.594 -31.469 1 94.81 61 PHE A C 1
ATOM 482 O O . PHE A 1 61 ? 3.467 -18.375 -30.516 1 94.81 61 PHE A O 1
ATOM 489 N N . THR A 1 62 ? 2.807 -17.953 -32.594 1 95.25 62 THR A N 1
ATOM 490 C CA . THR A 1 62 ? 2.387 -19.328 -32.875 1 95.25 62 THR A CA 1
ATOM 491 C C . THR A 1 62 ? 3.295 -19.953 -33.906 1 95.25 62 THR A C 1
ATOM 493 O O . THR A 1 62 ? 3.803 -19.266 -34.812 1 95.25 62 THR A O 1
ATOM 496 N N . VAL A 1 63 ? 3.59 -21.172 -33.75 1 94.81 63 VAL A N 1
ATOM 497 C CA . VAL A 1 63 ? 4.23 -22.062 -34.719 1 94.81 63 VAL A CA 1
ATOM 498 C C . VAL A 1 63 ? 3.416 -23.344 -34.844 1 94.81 63 VAL A C 1
ATOM 500 O O . VAL A 1 63 ? 3.1 -24 -33.844 1 94.81 63 VAL A O 1
ATOM 503 N N . ASN A 1 64 ? 3.115 -23.734 -36.062 1 93.88 64 ASN A N 1
ATOM 504 C CA . ASN A 1 64 ? 2.348 -24.953 -36.312 1 93.88 64 ASN A CA 1
ATOM 505 C C . ASN A 1 64 ? 3.189 -26.031 -36.969 1 93.88 64 ASN A C 1
ATOM 507 O O . ASN A 1 64 ? 4.094 -25.719 -37.75 1 93.88 64 ASN A O 1
ATOM 511 N N . TYR A 1 65 ? 2.883 -27.25 -36.656 1 96.38 65 TYR A N 1
ATOM 512 C CA . TYR A 1 65 ? 3.57 -28.406 -37.219 1 96.38 65 TYR A CA 1
ATOM 513 C C . TYR A 1 65 ? 2.58 -29.375 -37.844 1 96.38 65 TYR A C 1
ATOM 515 O O . TYR A 1 65 ? 1.482 -29.578 -37.344 1 96.38 65 TYR A O 1
ATOM 523 N N . ILE A 1 66 ? 2.955 -29.906 -39 1 96.06 66 ILE A N 1
ATOM 524 C CA . ILE A 1 66 ? 2.279 -31.062 -39.594 1 96.06 66 ILE A CA 1
ATOM 525 C C . ILE A 1 66 ? 3.197 -32.281 -39.531 1 96.06 66 ILE A C 1
ATOM 527 O O . ILE A 1 66 ? 4.316 -32.25 -40.062 1 96.06 66 ILE A O 1
ATOM 531 N N . LEU A 1 67 ? 2.689 -33.281 -38.875 1 97.38 67 LEU A N 1
ATOM 532 C CA . LEU A 1 67 ? 3.484 -34.469 -38.688 1 97.38 67 LEU A CA 1
ATOM 533 C C . LEU A 1 67 ? 2.922 -35.656 -39.5 1 97.38 67 LEU A C 1
ATOM 535 O O . LEU A 1 67 ? 1.721 -35.688 -39.75 1 97.38 67 LEU A O 1
ATOM 539 N N . ASN A 1 68 ? 3.885 -36.5 -39.844 1 96.56 68 ASN A N 1
ATOM 540 C CA . ASN A 1 68 ? 3.453 -37.812 -40.312 1 96.56 68 ASN A CA 1
ATOM 541 C C . ASN A 1 68 ? 2.842 -38.656 -39.188 1 96.56 68 ASN A C 1
ATOM 543 O O . ASN A 1 68 ? 3.457 -38.844 -38.125 1 96.56 68 ASN A O 1
ATOM 547 N N . ALA A 1 69 ? 1.688 -39.219 -39.406 1 94 69 ALA A N 1
ATOM 548 C CA . ALA A 1 69 ? 0.963 -39.906 -38.344 1 94 69 ALA A CA 1
ATOM 549 C C . ALA A 1 69 ? 1.645 -41.219 -38 1 94 69 ALA A C 1
ATOM 551 O O . ALA A 1 69 ? 1.434 -41.781 -36.938 1 94 69 ALA A O 1
ATOM 552 N N . GLN A 1 70 ? 2.471 -41.719 -38.875 1 91.88 70 GLN A N 1
ATOM 553 C CA . GLN A 1 70 ? 3.068 -43.031 -38.688 1 91.88 70 GLN A CA 1
ATOM 554 C C . GLN A 1 70 ? 4.352 -42.938 -37.875 1 91.88 70 GLN A C 1
ATOM 556 O O . GLN A 1 70 ? 4.566 -43.75 -36.969 1 91.88 70 GLN A O 1
ATOM 561 N N . ASP A 1 71 ? 5.168 -42 -38.25 1 93.62 71 ASP A N 1
ATOM 562 C CA . ASP A 1 71 ? 6.465 -41.969 -37.594 1 93.62 71 ASP A CA 1
ATOM 563 C C . ASP A 1 71 ? 6.676 -40.656 -36.844 1 93.62 71 ASP A C 1
ATOM 565 O O . ASP A 1 71 ? 7.754 -40.406 -36.312 1 93.62 71 ASP A O 1
ATOM 569 N N . TYR A 1 72 ? 5.723 -39.781 -36.906 1 94.81 72 TYR A N 1
ATOM 570 C CA . TYR A 1 72 ? 5.691 -38.531 -36.156 1 94.81 72 TYR A CA 1
ATOM 571 C C . TYR A 1 72 ? 6.789 -37.594 -36.656 1 94.81 72 TYR A C 1
ATOM 573 O O . TYR A 1 72 ? 7.207 -36.688 -35.938 1 94.81 72 TYR A O 1
ATOM 581 N N . SER A 1 73 ? 7.332 -37.844 -37.844 1 95.06 73 SER A N 1
ATOM 582 C CA . SER A 1 73 ? 8.289 -36.938 -38.438 1 95.06 73 SER A CA 1
ATOM 583 C C . SER A 1 73 ? 7.625 -35.594 -38.781 1 95.06 73 SER A C 1
ATOM 585 O O . SER A 1 73 ? 6.473 -35.562 -39.219 1 95.06 73 SER A O 1
ATOM 587 N N . VAL A 1 74 ? 8.375 -34.562 -38.625 1 95.38 74 VAL A N 1
ATOM 588 C CA . VAL A 1 74 ? 7.871 -33.219 -38.969 1 95.38 74 VAL A CA 1
ATOM 589 C C . VAL A 1 74 ? 7.922 -33.031 -40.469 1 95.38 74 VAL A C 1
ATOM 591 O O . VAL A 1 74 ? 9.008 -32.969 -41.062 1 95.38 74 VAL A O 1
ATOM 594 N N . LEU A 1 75 ? 6.785 -32.844 -41.031 1 95.62 75 LEU A N 1
ATOM 595 C CA . LEU A 1 75 ? 6.699 -32.656 -42.469 1 95.62 75 LEU A CA 1
ATOM 596 C C . LEU A 1 75 ? 6.703 -31.156 -42.812 1 95.62 75 LEU A C 1
ATOM 598 O O . LEU A 1 75 ? 7.309 -30.734 -43.781 1 95.62 75 LEU A O 1
ATOM 602 N N . ILE A 1 76 ? 5.992 -30.438 -42.031 1 94.56 76 ILE A N 1
ATOM 603 C CA . ILE A 1 76 ? 5.879 -29 -42.25 1 94.56 76 ILE A CA 1
ATOM 604 C C . ILE A 1 76 ? 5.984 -28.266 -40.906 1 94.56 76 ILE A C 1
ATOM 606 O O . ILE A 1 76 ? 5.438 -28.719 -39.906 1 94.56 76 ILE A O 1
ATOM 610 N N . LYS A 1 77 ? 6.734 -27.234 -40.844 1 93.94 77 LYS A N 1
ATOM 611 C CA . LYS A 1 77 ? 6.773 -26.25 -39.781 1 93.94 77 LYS A CA 1
ATOM 612 C C . LYS A 1 77 ? 6.469 -24.844 -40.312 1 93.94 77 LYS A C 1
ATOM 614 O O . LYS A 1 77 ? 7.16 -24.359 -41.188 1 93.94 77 LYS A O 1
ATOM 619 N N . THR A 1 78 ? 5.434 -24.234 -39.781 1 92.94 78 THR A N 1
ATOM 620 C CA . THR A 1 78 ? 5.062 -22.922 -40.281 1 92.94 78 THR A CA 1
ATOM 621 C C . THR A 1 78 ? 5.988 -21.844 -39.719 1 92.94 78 THR A C 1
ATOM 623 O O . THR A 1 78 ? 6.629 -22.047 -38.688 1 92.94 78 THR A O 1
ATOM 626 N N . PRO A 1 79 ? 6.078 -20.766 -40.438 1 90.81 79 PRO A N 1
ATOM 627 C CA . PRO A 1 79 ? 6.809 -19.641 -39.844 1 90.81 79 PRO A CA 1
ATOM 628 C C . PRO A 1 79 ? 6.148 -19.094 -38.594 1 90.81 79 PRO A C 1
ATOM 630 O O . PRO A 1 79 ? 4.934 -19.234 -38.406 1 90.81 79 PRO A O 1
ATOM 633 N N . SER A 1 80 ? 6.938 -18.547 -37.656 1 92.31 80 SER A N 1
ATOM 634 C CA . SER A 1 80 ? 6.414 -17.906 -36.469 1 92.31 80 SER A CA 1
ATOM 635 C C . SER A 1 80 ? 5.523 -16.719 -36.812 1 92.31 80 SER A C 1
ATOM 637 O O . SER A 1 80 ? 5.859 -15.914 -37.656 1 92.31 80 SER A O 1
ATOM 639 N N . GLN A 1 81 ? 4.438 -16.656 -36.156 1 90.94 81 GLN A N 1
ATOM 640 C CA . GLN A 1 81 ? 3.494 -15.562 -36.344 1 90.94 81 GLN A CA 1
ATOM 641 C C . GLN A 1 81 ? 3.111 -14.938 -35 1 90.94 81 GLN A C 1
ATOM 643 O O . GLN A 1 81 ? 2.588 -15.625 -34.125 1 90.94 81 GLN A O 1
ATOM 648 N N . GLU A 1 82 ? 3.33 -13.633 -34.781 1 91.44 82 GLU A N 1
ATOM 649 C CA . GLU A 1 82 ? 3.016 -12.938 -33.562 1 91.44 82 GLU A CA 1
ATOM 650 C C . GLU A 1 82 ? 1.51 -12.875 -33.312 1 91.44 82 GLU A C 1
ATOM 652 O O . GLU A 1 82 ? 0.736 -12.695 -34.25 1 91.44 82 GLU A O 1
ATOM 657 N N . VAL A 1 83 ? 1.058 -13.141 -32.125 1 90.62 83 VAL A N 1
ATOM 658 C CA . VAL A 1 83 ? -0.336 -13.055 -31.703 1 90.62 83 VAL A CA 1
ATOM 659 C C . VAL A 1 83 ? -0.521 -11.875 -30.75 1 90.62 83 VAL A C 1
ATOM 661 O O . VAL A 1 83 ? 0.223 -11.719 -29.781 1 90.62 83 VAL A O 1
ATOM 664 N N . LYS A 1 84 ? -1.447 -10.93 -31.078 1 85.5 84 LYS A N 1
ATOM 665 C CA . LYS A 1 84 ? -1.721 -9.766 -30.25 1 85.5 84 LYS A CA 1
ATOM 666 C C . LYS A 1 84 ? -3.178 -9.75 -29.797 1 85.5 84 LYS A C 1
ATOM 668 O O . LYS A 1 84 ? -4.07 -10.164 -30.531 1 85.5 84 LYS A O 1
ATOM 673 N N . ASN A 1 85 ? -3.525 -9.344 -28.625 1 84.62 85 ASN A N 1
ATOM 674 C CA . ASN A 1 85 ? -4.828 -9.023 -28.047 1 84.62 85 ASN A CA 1
ATOM 675 C C . ASN A 1 85 ? -5.691 -10.266 -27.875 1 84.62 85 ASN A C 1
ATOM 677 O O . ASN A 1 85 ? -6.914 -10.172 -27.766 1 84.62 85 ASN A O 1
ATOM 681 N N . GLU A 1 86 ? -5.121 -11.445 -28 1 90.06 86 GLU A N 1
ATOM 682 C CA . GLU A 1 86 ? -5.867 -12.688 -27.797 1 90.06 86 GLU A CA 1
ATOM 683 C C . GLU A 1 86 ? -5.82 -13.125 -26.344 1 90.06 86 GLU A C 1
ATOM 685 O O . GLU A 1 86 ? -4.742 -13.289 -25.766 1 90.06 86 GLU A O 1
ATOM 690 N N . ILE A 1 87 ? -7.039 -13.258 -25.859 1 90.81 87 ILE A N 1
ATOM 691 C CA . ILE A 1 87 ? -7.16 -13.711 -24.469 1 90.81 87 ILE A CA 1
ATOM 692 C C . ILE A 1 87 ? -7.305 -15.227 -24.438 1 90.81 87 ILE A C 1
ATOM 694 O O . ILE A 1 87 ? -6.688 -15.898 -23.609 1 90.81 87 ILE A O 1
ATOM 698 N N . TRP A 1 88 ? -8.219 -15.711 -25.266 1 93.94 88 TRP A N 1
ATOM 699 C CA . TRP A 1 88 ? -8.492 -17.141 -25.391 1 93.94 88 TRP A CA 1
ATOM 700 C C . TRP A 1 88 ? -8.469 -17.578 -26.844 1 93.94 88 TRP A C 1
ATOM 702 O O . TRP A 1 88 ? -8.773 -16.797 -27.75 1 93.94 88 TRP A O 1
ATOM 712 N N . LYS A 1 89 ? -8.094 -18.75 -27.031 1 92.44 89 LYS A N 1
ATOM 713 C CA . LYS A 1 89 ? -8.273 -19.453 -28.297 1 92.44 89 LYS A CA 1
ATOM 714 C C . LYS A 1 89 ? -8.57 -20.938 -28.062 1 92.44 89 LYS A C 1
ATOM 716 O O . LYS A 1 89 ? -7.82 -21.609 -27.344 1 92.44 89 LYS A O 1
ATOM 721 N N . LYS A 1 90 ? -9.672 -21.391 -28.594 1 93.62 90 LYS A N 1
ATOM 722 C CA . LYS A 1 90 ? -10.055 -22.781 -28.359 1 93.62 90 LYS A CA 1
ATOM 723 C C . LYS A 1 90 ? -10.648 -23.391 -29.625 1 93.62 90 LYS A C 1
ATOM 725 O O . LYS A 1 90 ? -11.578 -22.844 -30.219 1 93.62 90 LYS A O 1
ATOM 730 N N . GLU A 1 91 ? -10.094 -24.516 -29.984 1 92.12 91 GLU A N 1
ATOM 731 C CA . GLU A 1 91 ? -10.617 -25.25 -31.125 1 92.12 91 GLU A CA 1
ATOM 732 C C . GLU A 1 91 ? -11.844 -26.062 -30.75 1 92.12 91 GLU A C 1
ATOM 734 O O . GLU A 1 91 ? -11.914 -26.609 -29.641 1 92.12 91 GLU A O 1
ATOM 739 N N . SER A 1 92 ? -12.789 -26.172 -31.703 1 94 92 SER A N 1
ATOM 740 C CA . SER A 1 92 ? -13.977 -27 -31.453 1 94 92 SER A CA 1
ATOM 741 C C . SER A 1 92 ? -13.641 -28.484 -31.5 1 94 92 SER A C 1
ATOM 743 O O . SER A 1 92 ? -12.609 -28.875 -32.031 1 94 92 SER A O 1
ATOM 745 N N . PRO A 1 93 ? -14.516 -29.312 -30.922 1 88.44 93 PRO A N 1
ATOM 746 C CA . PRO A 1 93 ? -14.258 -30.75 -30.891 1 88.44 93 PRO A CA 1
ATOM 747 C C . PRO A 1 93 ? -14.047 -31.344 -32.281 1 88.44 93 PRO A C 1
ATOM 749 O O . PRO A 1 93 ? -13.219 -32.25 -32.469 1 88.44 93 PRO A O 1
ATOM 752 N N . SER A 1 94 ? -14.711 -30.844 -33.312 1 88.31 94 SER A N 1
ATOM 753 C CA . SER A 1 94 ? -14.602 -31.375 -34.656 1 88.31 94 SER A CA 1
ATOM 754 C C . SER A 1 94 ? -13.367 -30.828 -35.375 1 88.31 94 SER A C 1
ATOM 756 O O . SER A 1 94 ? -12.938 -31.375 -36.375 1 88.31 94 SER A O 1
ATOM 758 N N . GLY A 1 95 ? -12.867 -29.703 -34.875 1 88.12 95 GLY A N 1
ATOM 759 C CA . GLY A 1 95 ? -11.758 -29.031 -35.562 1 88.12 95 GLY A CA 1
ATOM 760 C C . GLY A 1 95 ? -12.195 -28.094 -36.656 1 88.12 95 GLY A C 1
ATOM 761 O O . GLY A 1 95 ? -11.375 -27.359 -37.219 1 88.12 95 GLY A O 1
ATOM 762 N N . LYS A 1 96 ? -13.469 -28.016 -36.812 1 90.62 96 LYS A N 1
ATOM 763 C CA . LYS A 1 96 ? -13.992 -27.188 -37.906 1 90.62 96 LYS A CA 1
ATOM 764 C C . LYS A 1 96 ? -14.031 -25.703 -37.5 1 90.62 96 LYS A C 1
ATOM 766 O O . LYS A 1 96 ? -13.969 -24.828 -38.375 1 90.62 96 LYS A O 1
ATOM 771 N N . TYR A 1 97 ? -14.211 -25.484 -36.25 1 94.25 97 TYR A N 1
ATOM 772 C CA . TYR A 1 97 ? -14.328 -24.125 -35.75 1 94.25 97 TYR A CA 1
ATOM 773 C C . TYR A 1 97 ? -13.305 -23.844 -34.656 1 94.25 97 TYR A C 1
ATOM 775 O O . TYR A 1 97 ? -12.688 -24.781 -34.125 1 94.25 97 TYR A O 1
ATOM 783 N N . HIS A 1 98 ? -13.031 -22.625 -34.469 1 94.5 98 HIS A N 1
ATOM 784 C CA . HIS A 1 98 ? -12.328 -22.219 -33.25 1 94.5 98 HIS A CA 1
ATOM 785 C C . HIS A 1 98 ? -12.859 -20.875 -32.719 1 94.5 98 HIS A C 1
ATOM 787 O O . HIS A 1 98 ? -13.344 -20.047 -33.5 1 94.5 98 HIS A O 1
ATOM 793 N N . ALA A 1 99 ? -12.914 -20.75 -31.484 1 96.62 99 ALA A N 1
ATOM 794 C CA . ALA A 1 99 ? -13.352 -19.531 -30.812 1 96.62 99 ALA A CA 1
ATOM 795 C C . ALA A 1 99 ? -12.164 -18.734 -30.281 1 96.62 99 ALA A C 1
ATOM 797 O O . ALA A 1 99 ? -11.195 -19.297 -29.781 1 96.62 99 ALA A O 1
ATOM 798 N N . VAL A 1 100 ? -12.195 -17.406 -30.5 1 95.19 100 VAL A N 1
ATOM 799 C CA . VAL A 1 100 ? -11.164 -16.5 -30 1 95.19 100 VAL A CA 1
ATOM 800 C C . VAL A 1 100 ? -11.797 -15.383 -29.188 1 95.19 100 VAL A C 1
ATOM 802 O O . VAL A 1 100 ? -12.773 -14.758 -29.609 1 95.19 100 VAL A O 1
ATOM 805 N N . VAL A 1 101 ? -11.344 -15.203 -27.969 1 95.75 101 VAL A N 1
ATOM 806 C CA . VAL A 1 101 ? -11.734 -14.055 -27.156 1 95.75 101 VAL A CA 1
ATOM 807 C C . VAL A 1 101 ? -10.672 -12.969 -27.266 1 95.75 101 VAL A C 1
ATOM 809 O O . VAL A 1 101 ? -9.492 -13.211 -27.016 1 95.75 101 VAL A O 1
ATOM 812 N N . THR A 1 102 ? -11.062 -11.781 -27.625 1 93.25 102 THR A N 1
ATOM 813 C CA . THR A 1 102 ? -10.125 -10.68 -27.812 1 93.25 102 THR A CA 1
ATOM 814 C C . THR A 1 102 ? -10.531 -9.469 -26.969 1 93.25 102 THR A C 1
ATOM 816 O O . THR A 1 102 ? -11.695 -9.352 -26.578 1 93.25 102 THR A O 1
ATOM 819 N N . SER A 1 103 ? -9.578 -8.742 -26.547 1 89.62 103 SER A N 1
ATOM 820 C CA . SER A 1 103 ? -9.797 -7.473 -25.859 1 89.62 103 SER A CA 1
ATOM 821 C C . SER A 1 103 ? -9.297 -6.301 -26.688 1 89.62 103 SER A C 1
ATOM 823 O O . SER A 1 103 ? -8.219 -6.371 -27.281 1 89.62 103 SER A O 1
ATOM 825 N N . TRP A 1 104 ? -10.117 -5.23 -26.766 1 84.12 104 TRP A N 1
ATOM 826 C CA . TRP A 1 104 ? -9.797 -4.039 -27.547 1 84.12 104 TRP A CA 1
ATOM 827 C C . TRP A 1 104 ? -10.148 -2.771 -26.766 1 84.12 104 TRP A C 1
ATOM 829 O O . TRP A 1 104 ? -11.133 -2.742 -26.016 1 84.12 104 TRP A O 1
ATOM 839 N N . LYS A 1 105 ? -9.258 -1.765 -26.797 1 81.5 105 LYS A N 1
ATOM 840 C CA . LYS A 1 105 ? -9.586 -0.454 -26.234 1 81.5 105 LYS A CA 1
ATOM 841 C C . LYS A 1 105 ? -10.102 0.486 -27.328 1 81.5 105 LYS A C 1
ATOM 843 O O . LYS A 1 105 ? -9.477 0.629 -28.375 1 81.5 105 LYS A O 1
ATOM 848 N N . ASN A 1 106 ? 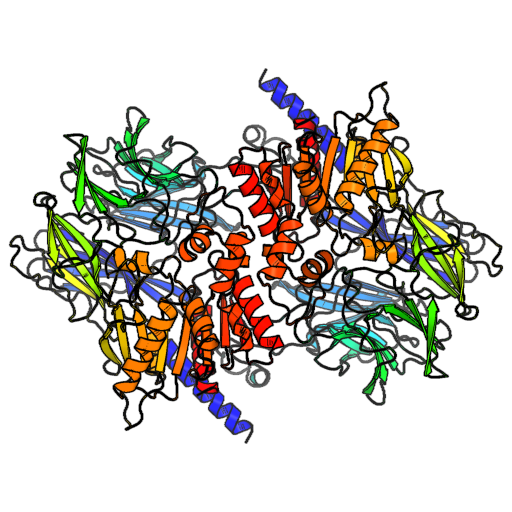-11.125 0.977 -26.969 1 76.56 106 ASN A N 1
ATOM 849 C CA . ASN A 1 106 ? -11.625 1.931 -27.953 1 76.56 106 ASN A CA 1
ATOM 850 C C . ASN A 1 106 ? -10.93 3.281 -27.828 1 76.56 106 ASN A C 1
ATOM 852 O O . ASN A 1 106 ? -10.023 3.443 -27.016 1 76.56 106 ASN A O 1
ATOM 856 N N . LYS A 1 107 ? -11.297 4.277 -28.641 1 64.44 107 LYS A N 1
ATOM 857 C CA . LYS A 1 107 ? -10.672 5.594 -28.703 1 64.44 107 LYS A CA 1
ATOM 858 C C . LYS A 1 107 ? -10.797 6.328 -27.375 1 64.44 107 LYS A C 1
ATOM 860 O O . LYS A 1 107 ? -9.945 7.148 -27.031 1 64.44 107 LYS A O 1
ATOM 865 N N . LYS A 1 108 ? -11.812 6.023 -26.688 1 68.19 108 LYS A N 1
ATOM 866 C CA . LYS A 1 108 ? -12.07 6.691 -25.422 1 68.19 108 LYS A CA 1
ATOM 867 C C . LYS A 1 108 ? -11.359 5.977 -24.266 1 68.19 108 LYS A C 1
ATOM 869 O O . LYS A 1 108 ? -11.477 6.383 -23.109 1 68.19 108 LYS A O 1
ATOM 874 N N . GLY A 1 109 ? -10.695 4.875 -24.578 1 76.69 109 GLY A N 1
ATOM 875 C CA . GLY A 1 109 ? -9.938 4.137 -23.578 1 76.69 109 GLY A CA 1
ATOM 876 C C . GLY A 1 109 ? -10.742 3.037 -22.906 1 76.69 109 GLY A C 1
ATOM 877 O O . GLY A 1 109 ? -10.258 2.369 -22 1 76.69 109 GLY A O 1
ATOM 878 N N . GLU A 1 110 ? -11.969 2.895 -23.359 1 79.69 110 GLU A N 1
ATOM 879 C CA . GLU A 1 110 ? -12.812 1.854 -22.781 1 79.69 110 GLU A CA 1
ATOM 880 C C . GLU A 1 110 ? -12.461 0.48 -23.344 1 79.69 110 GLU A C 1
ATOM 882 O O . GLU A 1 110 ? -12.281 0.328 -24.547 1 79.69 110 GLU A O 1
ATOM 887 N N . GLU A 1 111 ? -12.336 -0.484 -22.516 1 82.5 111 GLU A N 1
ATOM 888 C CA . GLU A 1 111 ? -11.984 -1.842 -22.922 1 82.5 111 GLU A CA 1
ATOM 889 C C . GLU A 1 111 ? -13.219 -2.637 -23.328 1 82.5 111 GLU A C 1
ATOM 891 O O . GLU A 1 111 ? -14.227 -2.643 -22.609 1 82.5 111 GLU A O 1
ATOM 896 N N . LYS A 1 112 ? -13.234 -3.15 -24.5 1 87.81 112 LYS A N 1
ATOM 897 C CA . LYS A 1 112 ? -14.266 -4.059 -25 1 87.81 112 LYS A CA 1
ATOM 898 C C . LYS A 1 112 ? -13.711 -5.469 -25.188 1 87.81 112 LYS A C 1
ATOM 900 O O . LYS A 1 112 ? -12.508 -5.648 -25.406 1 87.81 112 LYS A O 1
ATOM 905 N N . GLN A 1 113 ? -14.562 -6.441 -25.031 1 93.81 113 GLN A N 1
ATOM 906 C CA . GLN A 1 113 ? -14.18 -7.832 -25.25 1 93.81 113 GLN A CA 1
ATOM 907 C C . GLN A 1 113 ? -15.125 -8.508 -26.234 1 93.81 113 GLN A C 1
ATOM 909 O O . GLN A 1 113 ? -16.328 -8.25 -26.234 1 93.81 113 GLN A O 1
ATOM 914 N N . PHE A 1 114 ? -14.578 -9.281 -27.156 1 94.19 114 PHE A N 1
ATOM 915 C CA . PHE A 1 114 ? -15.344 -9.953 -28.203 1 94.19 114 PHE A CA 1
ATOM 916 C C . PHE A 1 114 ? -15.086 -11.461 -28.172 1 94.19 114 PHE A C 1
ATOM 918 O O . PHE A 1 114 ? -13.977 -11.898 -27.875 1 94.19 114 PHE A O 1
ATOM 925 N N . ILE A 1 115 ? -16.078 -12.219 -28.453 1 96.62 115 ILE A N 1
ATOM 926 C CA . ILE A 1 115 ? -15.938 -13.633 -28.781 1 96.62 115 ILE A CA 1
ATOM 927 C C . ILE A 1 115 ? -16.172 -13.844 -30.266 1 96.62 115 ILE A C 1
ATOM 929 O O . ILE A 1 115 ? -17.25 -13.555 -30.781 1 96.62 115 ILE A O 1
ATOM 933 N N . GLU A 1 116 ? -15.141 -14.312 -30.891 1 96 116 GLU A N 1
ATOM 934 C CA . GLU A 1 116 ? -15.172 -14.539 -32.312 1 96 116 GLU A CA 1
ATOM 935 C C . GLU A 1 116 ? -15.195 -16.031 -32.656 1 96 116 GLU A C 1
ATOM 937 O O . GLU A 1 116 ? -14.531 -16.828 -32 1 96 116 GLU A O 1
ATOM 942 N N . ILE A 1 117 ? -16.047 -16.375 -33.594 1 97 117 ILE A N 1
ATOM 943 C CA . ILE A 1 117 ? -16.078 -17.75 -34.125 1 97 117 ILE A CA 1
ATOM 944 C C . ILE A 1 117 ? -15.469 -17.781 -35.5 1 97 117 ILE A C 1
ATOM 946 O O . ILE A 1 117 ? -15.875 -17.031 -36.406 1 97 117 ILE A O 1
ATOM 950 N N . TRP A 1 118 ? -14.5 -18.641 -35.625 1 95.44 118 TRP A N 1
ATOM 951 C CA . TRP A 1 118 ? -13.781 -18.766 -36.906 1 95.44 118 TRP A CA 1
ATOM 952 C C . TRP A 1 118 ? -13.914 -20.156 -37.469 1 95.44 118 TRP A C 1
ATOM 954 O O . TRP A 1 118 ? -14.117 -21.125 -36.75 1 95.44 118 TRP A O 1
ATOM 964 N N . ASN A 1 119 ? -13.859 -20.266 -38.75 1 93.31 119 ASN A N 1
ATOM 965 C CA . ASN A 1 119 ? -13.609 -21.516 -39.469 1 93.31 119 ASN A CA 1
ATOM 966 C C . ASN A 1 119 ? -12.398 -21.406 -40.375 1 93.31 119 ASN A C 1
ATOM 968 O O . ASN A 1 119 ? -11.578 -20.5 -40.219 1 93.31 119 ASN A O 1
ATOM 972 N N . SER A 1 120 ? -12.195 -22.406 -41.25 1 87.12 120 SER A N 1
ATOM 973 C CA . SER A 1 120 ? -11.008 -22.438 -42.094 1 87.12 120 SER A CA 1
ATOM 974 C C . SER A 1 120 ? -11.008 -21.297 -43.125 1 87.12 120 SER A C 1
ATOM 976 O O . SER A 1 120 ? -9.977 -20.969 -43.688 1 87.12 120 SER A O 1
ATOM 978 N N . GLN A 1 121 ? -12.102 -20.688 -43.188 1 87.94 121 GLN A N 1
ATOM 979 C CA . GLN A 1 121 ? -12.211 -19.656 -44.219 1 87.94 121 GLN A CA 1
ATOM 980 C C . GLN A 1 121 ? -12.094 -18.266 -43.625 1 87.94 121 GLN A C 1
ATOM 982 O O . GLN A 1 121 ? -11.742 -17.312 -44.312 1 87.94 121 GLN A O 1
ATOM 987 N N . GLY A 1 122 ? -12.508 -18.203 -42.469 1 89.12 122 GLY A N 1
ATOM 988 C CA . GLY A 1 122 ? -12.445 -16.891 -41.844 1 89.12 122 GLY A CA 1
ATOM 989 C C . GLY A 1 122 ? -13.375 -16.766 -40.656 1 89.12 122 GLY A C 1
ATOM 990 O O . GLY A 1 122 ? -13.844 -17.766 -40.094 1 89.12 122 GLY A O 1
ATOM 991 N N . LYS A 1 123 ? -13.445 -15.477 -40.188 1 92.38 123 LYS A N 1
ATOM 992 C CA . LYS A 1 123 ? -14.352 -15.172 -39.062 1 92.38 123 LYS A CA 1
ATOM 993 C C . LYS A 1 123 ? -15.805 -15.258 -39.531 1 92.38 123 LYS A C 1
ATOM 995 O O . LYS A 1 123 ? -16.203 -14.609 -40.5 1 92.38 123 LYS A O 1
ATOM 1000 N N . ILE A 1 124 ? -16.594 -16.031 -38.844 1 93.94 124 ILE A N 1
ATOM 1001 C CA . ILE A 1 124 ? -17.969 -16.25 -39.312 1 93.94 124 ILE A CA 1
ATOM 1002 C C . ILE A 1 124 ? -18.938 -15.578 -38.344 1 93.94 124 ILE A C 1
ATOM 1004 O O . ILE A 1 124 ? -20.078 -15.273 -38.719 1 93.94 124 ILE A O 1
ATOM 1008 N N . LYS A 1 125 ? -18.594 -15.438 -37.062 1 94.56 125 LYS A N 1
ATOM 1009 C CA . LYS A 1 125 ? -19.406 -14.727 -36.062 1 94.56 125 LYS A CA 1
ATOM 1010 C C . LYS A 1 125 ? -18.531 -13.844 -35.188 1 94.56 125 LYS A C 1
ATOM 1012 O O . LYS A 1 125 ? -17.344 -14.102 -35.031 1 94.56 125 LYS A O 1
ATOM 1017 N N . ASN A 1 126 ? -19.047 -12.789 -34.688 1 94.56 126 ASN A N 1
ATOM 1018 C CA . ASN A 1 126 ? -18.391 -11.852 -33.781 1 94.56 126 ASN A CA 1
ATOM 1019 C C . ASN A 1 126 ? -19.391 -11.273 -32.781 1 94.56 126 ASN A C 1
ATOM 1021 O O . ASN A 1 126 ? -20.344 -10.609 -33.156 1 94.56 126 ASN A O 1
ATOM 1025 N N . TYR A 1 127 ? -19.109 -11.484 -31.5 1 94.75 127 TYR A N 1
ATOM 1026 C CA . TYR A 1 127 ? -20.047 -11.055 -30.469 1 94.75 127 TYR A CA 1
ATOM 1027 C C . TYR A 1 127 ? -19.391 -10.086 -29.5 1 94.75 127 TYR A C 1
ATOM 1029 O O . TYR A 1 127 ? -18.391 -10.414 -28.859 1 94.75 127 TYR A O 1
ATOM 1037 N N . ASP A 1 128 ? -19.891 -8.883 -29.375 1 92.12 128 ASP A N 1
ATOM 1038 C CA . ASP A 1 128 ? -19.547 -7.992 -28.266 1 92.12 128 ASP A CA 1
ATOM 1039 C C . ASP A 1 128 ? -20.234 -8.43 -26.969 1 92.12 128 ASP A C 1
ATOM 1041 O O . ASP A 1 128 ? -21.344 -7.977 -26.656 1 92.12 128 ASP A O 1
ATOM 1045 N N . VAL A 1 129 ? -19.562 -9.242 -26.266 1 92.31 129 VAL A N 1
ATOM 1046 C CA . VAL A 1 129 ? -20.203 -9.961 -25.172 1 92.31 129 VAL A CA 1
ATOM 1047 C C . VAL A 1 129 ? -20.516 -8.992 -24.031 1 92.31 129 VAL A C 1
ATOM 1049 O O . VAL A 1 129 ? -21.422 -9.242 -23.234 1 92.31 129 VAL A O 1
ATOM 1052 N N . CYS A 1 130 ? -19.859 -7.867 -23.906 1 88.31 130 CYS A N 1
ATOM 1053 C CA . CYS A 1 130 ? -20.094 -6.926 -22.828 1 88.31 130 CYS A CA 1
ATOM 1054 C C . CYS A 1 130 ? -21.281 -6.016 -23.141 1 88.31 130 CYS A C 1
ATOM 1056 O O . CYS A 1 130 ? -21.859 -5.414 -22.234 1 88.31 130 CYS A O 1
ATOM 1058 N N . SER A 1 131 ? -21.641 -5.867 -24.359 1 86.06 131 SER A N 1
ATOM 1059 C CA . SER A 1 131 ? -22.688 -4.949 -24.781 1 86.06 131 SER A CA 1
ATOM 1060 C C . SER A 1 131 ? -24.062 -5.41 -24.281 1 86.06 131 SER A C 1
ATOM 1062 O O . SER A 1 131 ? -24.969 -4.602 -24.125 1 86.06 131 SER A O 1
ATOM 1064 N N . GLN A 1 132 ? -24.156 -6.734 -24.062 1 87.56 132 GLN A N 1
ATOM 1065 C CA . GLN A 1 132 ? -25.438 -7.262 -23.578 1 87.56 132 GLN A CA 1
ATOM 1066 C C . GLN A 1 132 ? -25.641 -6.965 -22.094 1 87.56 132 GLN A C 1
ATOM 1068 O O . GLN A 1 132 ? -26.734 -7.16 -21.562 1 87.56 132 GLN A O 1
ATOM 1073 N N . GLU A 1 133 ? -24.641 -6.539 -21.375 1 89.81 133 GLU A N 1
ATOM 1074 C CA . GLU A 1 133 ? -24.672 -6.102 -19.984 1 89.81 133 GLU A CA 1
ATOM 1075 C C . GLU A 1 133 ? -25.219 -7.195 -19.078 1 89.81 133 GLU A C 1
ATOM 1077 O O . GLU A 1 133 ? -26.047 -6.926 -18.203 1 89.81 133 GLU A O 1
ATOM 1082 N N . LYS A 1 134 ? -24.922 -8.445 -19.406 1 94.06 134 LYS A N 1
ATOM 1083 C CA . LYS A 1 134 ? -25.375 -9.578 -18.594 1 94.06 134 LYS A CA 1
ATOM 1084 C C . LYS A 1 134 ? -24.328 -9.945 -17.547 1 94.06 134 LYS A C 1
ATOM 1086 O O . LYS A 1 134 ? -24.656 -10.594 -16.547 1 94.06 134 LYS A O 1
ATOM 1091 N N . HIS A 1 135 ? -23.172 -9.641 -17.797 1 95.81 135 HIS A N 1
ATOM 1092 C CA . HIS A 1 135 ? -22.047 -9.953 -16.922 1 95.81 135 HIS A CA 1
ATOM 1093 C C . HIS A 1 135 ? -20.953 -8.906 -17.031 1 95.81 135 HIS A C 1
ATOM 1095 O O . HIS A 1 135 ? -21.031 -7.996 -17.859 1 95.81 135 HIS A O 1
ATOM 1101 N N . GLY A 1 136 ? -19.938 -8.961 -16.078 1 94.25 136 GLY A N 1
ATOM 1102 C CA . GLY A 1 136 ? -18.781 -8.086 -16.125 1 94.25 136 GLY A CA 1
ATOM 1103 C C . GLY A 1 136 ? -17.703 -8.586 -17.078 1 94.25 136 GLY A C 1
ATOM 1104 O O . GLY A 1 136 ? -18.016 -9.203 -18.109 1 94.25 136 GLY A O 1
ATOM 1105 N N . LYS A 1 137 ? -16.516 -8.281 -16.828 1 94.12 137 LYS A N 1
ATOM 1106 C CA . LYS A 1 137 ? -15.383 -8.609 -17.688 1 94.12 137 LYS A CA 1
ATOM 1107 C C . LYS A 1 137 ? -15.211 -10.125 -17.812 1 94.12 137 LYS A C 1
ATOM 1109 O O . LYS A 1 137 ? -15.336 -10.852 -16.828 1 94.12 137 LYS A O 1
ATOM 1114 N N . VAL A 1 138 ? -14.945 -10.57 -19.031 1 96.31 138 VAL A N 1
ATOM 1115 C CA . VAL A 1 138 ? -14.617 -11.977 -19.266 1 96.31 138 VAL A CA 1
ATOM 1116 C C . VAL A 1 138 ? -13.266 -12.305 -18.625 1 96.31 138 VAL A C 1
ATOM 1118 O O . VAL A 1 138 ? -12.305 -11.547 -18.766 1 96.31 138 VAL A O 1
ATOM 1121 N N . ASN A 1 139 ? -13.281 -13.414 -17.875 1 96.25 139 ASN A N 1
ATOM 1122 C CA . ASN A 1 139 ? -12.055 -13.773 -17.172 1 96.25 139 ASN A CA 1
ATOM 1123 C C . ASN A 1 139 ? -10.969 -14.234 -18.156 1 96.25 139 ASN A C 1
ATOM 1125 O O . ASN A 1 139 ? -11.258 -14.938 -19.109 1 96.25 139 ASN A O 1
ATOM 1129 N N . ASN A 1 140 ? -9.773 -13.75 -17.891 1 93.5 140 ASN A N 1
ATOM 1130 C CA . ASN A 1 140 ? -8.625 -14.195 -18.672 1 93.5 140 ASN A CA 1
ATOM 1131 C C . ASN A 1 140 ? -8.219 -15.625 -18.328 1 93.5 140 ASN A C 1
ATOM 1133 O O . ASN A 1 140 ? -8.867 -16.266 -17.5 1 93.5 140 ASN A O 1
ATOM 1137 N N . LYS A 1 141 ? -7.199 -16.016 -19.062 1 90.69 141 LYS A N 1
ATOM 1138 C CA . LYS A 1 141 ? -6.723 -17.391 -18.891 1 90.69 141 LYS A CA 1
ATOM 1139 C C . LYS A 1 141 ? -5.945 -17.531 -17.578 1 90.69 141 LYS A C 1
ATOM 1141 O O . LYS A 1 141 ? -4.75 -17.234 -17.531 1 90.69 141 LYS A O 1
ATOM 1146 N N . ASP A 1 142 ? -6.645 -17.828 -16.562 1 91.12 142 ASP A N 1
ATOM 1147 C CA . ASP A 1 142 ? -5.973 -18.188 -15.32 1 91.12 142 ASP A CA 1
ATOM 1148 C C . ASP A 1 142 ? -6.379 -19.578 -14.859 1 91.12 142 ASP A C 1
ATOM 1150 O O . ASP A 1 142 ? -7.316 -20.172 -15.398 1 91.12 142 ASP A O 1
ATOM 1154 N N . ASP A 1 143 ? -5.684 -20.188 -14.039 1 90.25 143 ASP A N 1
ATOM 1155 C CA . ASP A 1 143 ? -5.875 -21.594 -13.664 1 90.25 143 ASP A CA 1
ATOM 1156 C C . ASP A 1 143 ? -7.047 -21.734 -12.695 1 90.25 143 ASP A C 1
ATOM 1158 O O . ASP A 1 143 ? -7.465 -22.859 -12.391 1 90.25 143 ASP A O 1
ATOM 1162 N N . THR A 1 144 ? -7.684 -20.641 -12.312 1 95.38 144 THR A N 1
ATOM 1163 C CA . THR A 1 144 ? -8.695 -20.703 -11.266 1 95.38 144 THR A CA 1
ATOM 1164 C C . THR A 1 144 ? -10.07 -20.328 -11.812 1 95.38 144 THR A C 1
ATOM 1166 O O . THR A 1 144 ? -10.969 -21.172 -11.867 1 95.38 144 THR A O 1
ATOM 1169 N N . PHE A 1 145 ? -10.156 -19.156 -12.367 1 96.81 145 PHE A N 1
ATOM 1170 C CA . PHE A 1 145 ? -11.469 -18.656 -12.727 1 96.81 145 PHE A CA 1
ATOM 1171 C C . PHE A 1 145 ? -11.648 -18.641 -14.242 1 96.81 145 PHE A C 1
ATOM 1173 O O . PHE A 1 145 ? -12.773 -18.547 -14.742 1 96.81 145 PHE A O 1
ATOM 1180 N N . GLY A 1 146 ? -10.586 -18.719 -14.977 1 94.06 146 GLY A N 1
ATOM 1181 C CA . GLY A 1 146 ? -10.672 -18.656 -16.422 1 94.06 146 GLY A CA 1
ATOM 1182 C C . GLY A 1 146 ? -11.227 -19.922 -17.047 1 94.06 146 GLY A C 1
ATOM 1183 O O . GLY A 1 146 ? -10.875 -21.031 -16.625 1 94.06 146 GLY A O 1
ATOM 1184 N N . CYS A 1 147 ? -12.133 -19.719 -18.109 1 95 147 CYS A N 1
ATOM 1185 C CA . CYS A 1 147 ? -12.727 -20.859 -18.781 1 95 147 CYS A CA 1
ATOM 1186 C C . CYS A 1 147 ? -13.25 -20.469 -20.156 1 95 147 CYS A C 1
ATOM 1188 O O . CYS A 1 147 ? -13.812 -19.391 -20.344 1 95 147 CYS A O 1
ATOM 1190 N N . LEU A 1 148 ? -12.984 -21.25 -21.109 1 96.56 148 LEU A N 1
ATOM 1191 C CA . LEU A 1 148 ? -13.586 -21.219 -22.438 1 96.56 148 LEU A CA 1
ATOM 1192 C C . LEU A 1 148 ? -13.711 -22.609 -23.031 1 96.56 148 LEU A C 1
ATOM 1194 O O . LEU A 1 148 ? -12.703 -23.266 -23.328 1 96.56 148 LEU A O 1
ATOM 1198 N N . GLN A 1 149 ? -14.953 -23.094 -23.172 1 96.38 149 GLN A N 1
ATOM 1199 C CA . GLN A 1 149 ? -15.156 -24.484 -23.578 1 96.38 149 GLN A CA 1
ATOM 1200 C C . GLN A 1 149 ? -16.297 -24.578 -24.594 1 96.38 149 GLN A C 1
ATOM 1202 O O . GLN A 1 149 ? -17.344 -23.953 -24.438 1 96.38 149 GLN A O 1
ATOM 1207 N N . TRP A 1 150 ? -16.094 -25.406 -25.688 1 96.81 150 TRP A N 1
ATOM 1208 C CA . TRP A 1 150 ? -17.141 -25.734 -26.641 1 96.81 150 TRP A CA 1
ATOM 1209 C C . TRP A 1 150 ? -18.047 -26.844 -26.094 1 96.81 150 TRP A C 1
ATOM 1211 O O . TRP A 1 150 ? -17.562 -27.781 -25.453 1 96.81 150 TRP A O 1
ATOM 1221 N N . SER A 1 151 ? -19.312 -26.656 -26.391 1 97.06 151 SER A N 1
ATOM 1222 C CA . SER A 1 151 ? -20.172 -27.812 -26.203 1 97.06 151 SER A CA 1
ATOM 1223 C C . SER A 1 151 ? -19.828 -28.922 -27.188 1 97.06 151 SER A C 1
ATOM 1225 O O . SER A 1 151 ? -19.188 -28.688 -28.203 1 97.06 151 SER A O 1
ATOM 1227 N N . ASN A 1 152 ? -20.234 -30.125 -26.797 1 93.31 152 ASN A N 1
ATOM 1228 C CA . ASN A 1 152 ? -19.938 -31.266 -27.656 1 93.31 152 ASN A CA 1
ATOM 1229 C C . ASN A 1 152 ? -20.578 -31.109 -29.031 1 93.31 152 ASN A C 1
ATOM 1231 O O . ASN A 1 152 ? -20 -31.547 -30.031 1 93.31 152 ASN A O 1
ATOM 1235 N N . ASN A 1 153 ? -21.734 -30.531 -29.094 1 93.75 153 ASN A N 1
ATOM 1236 C CA . ASN A 1 153 ? -22.438 -30.359 -30.359 1 93.75 153 ASN A CA 1
ATOM 1237 C C . ASN A 1 153 ? -21.984 -29.094 -31.078 1 93.75 153 ASN A C 1
ATOM 1239 O O . ASN A 1 153 ? -22.484 -28.781 -32.156 1 93.75 153 ASN A O 1
ATOM 1243 N N . GLU A 1 154 ? -21.125 -28.281 -30.5 1 96.06 154 GLU A N 1
ATOM 1244 C CA . GLU A 1 154 ? -20.469 -27.109 -31.062 1 96.06 154 GLU A CA 1
ATOM 1245 C C . GLU A 1 154 ? -21.469 -25.984 -31.312 1 96.06 154 GLU A C 1
ATOM 1247 O O . GLU A 1 154 ? -21.266 -25.141 -32.156 1 96.06 154 GLU A O 1
ATOM 1252 N N . GLU A 1 155 ? -22.547 -25.984 -30.469 1 96.44 155 GLU A N 1
ATOM 1253 C CA . GLU A 1 155 ? -23.578 -24.953 -30.625 1 96.44 155 GLU A CA 1
ATOM 1254 C C . GLU A 1 155 ? -23.438 -23.875 -29.562 1 96.44 155 GLU A C 1
ATOM 1256 O O . GLU A 1 155 ? -24 -22.781 -29.703 1 96.44 155 GLU A O 1
ATOM 1261 N N . LYS A 1 156 ? -22.781 -24.234 -28.578 1 97.75 156 LYS A N 1
ATOM 1262 C CA . LYS A 1 156 ? -22.672 -23.312 -27.453 1 97.75 156 LYS A CA 1
ATOM 1263 C C . LYS A 1 156 ? -21.219 -23.172 -27 1 97.75 156 LYS A C 1
ATOM 1265 O O . LYS A 1 156 ? -20.406 -24.062 -27.234 1 97.75 156 LYS A O 1
ATOM 1270 N N . LEU A 1 157 ? -20.906 -22.031 -26.422 1 98 157 LEU A N 1
ATOM 1271 C CA . LEU A 1 157 ? -19.641 -21.781 -25.75 1 98 157 LEU A CA 1
ATOM 1272 C C . LEU A 1 157 ? -19.844 -21.484 -24.266 1 98 157 LEU A C 1
ATOM 1274 O O . LEU A 1 157 ? -20.719 -20.703 -23.906 1 98 157 LEU A O 1
ATOM 1278 N N . LEU A 1 158 ? -19.172 -22.219 -23.5 1 97.94 158 LEU A N 1
ATOM 1279 C CA . LEU A 1 158 ? -19.125 -22.016 -22.062 1 97.94 158 LEU A CA 1
ATOM 1280 C C . LEU A 1 158 ? -17.922 -21.172 -21.672 1 97.94 158 LEU A C 1
ATOM 1282 O O . LEU A 1 158 ? -16.797 -21.453 -22.078 1 97.94 158 LEU A O 1
ATOM 1286 N N . TYR A 1 159 ? -18.078 -20.016 -20.953 1 97.94 159 TYR A N 1
ATOM 1287 C CA . TYR A 1 159 ? -16.969 -19.203 -20.484 1 97.94 159 TYR A CA 1
ATOM 1288 C C . TYR A 1 159 ? -17.297 -18.578 -19.125 1 97.94 159 TYR A C 1
ATOM 1290 O O . TYR A 1 159 ? -18.406 -18.703 -18.625 1 97.94 159 TYR A O 1
ATOM 1298 N N . THR A 1 160 ? -16.312 -18.031 -18.453 1 97.88 160 THR A N 1
ATOM 1299 C CA . THR A 1 160 ? -16.5 -17.391 -17.156 1 97.88 160 THR A CA 1
ATOM 1300 C C . THR A 1 160 ? -16.266 -15.891 -17.25 1 97.88 160 THR A C 1
ATOM 1302 O O . THR A 1 160 ? -15.453 -15.438 -18.062 1 97.88 160 THR A O 1
ATOM 1305 N N . SER A 1 161 ? -17.016 -15.141 -16.484 1 97.19 161 SER A N 1
ATOM 1306 C CA . SER A 1 161 ? -16.906 -13.688 -16.359 1 97.19 161 SER A CA 1
ATOM 1307 C C . SER A 1 161 ? -17.156 -13.242 -14.914 1 97.19 161 SER A C 1
ATOM 1309 O O . SER A 1 161 ? -17.625 -14.031 -14.094 1 97.19 161 SER A O 1
ATOM 1311 N N . GLU A 1 162 ? -16.766 -12.016 -14.641 1 96.31 162 GLU A N 1
ATOM 1312 C CA . GLU A 1 162 ? -17.172 -11.43 -13.367 1 96.31 162 GLU A CA 1
ATOM 1313 C C . GLU A 1 162 ? -18.672 -11.164 -13.336 1 96.31 162 GLU A C 1
ATOM 1315 O O . GLU A 1 162 ? -19.281 -10.828 -14.359 1 96.31 162 GLU A O 1
ATOM 1320 N N . ARG A 1 163 ? -19.203 -11.312 -12.133 1 95.75 163 ARG A N 1
ATOM 1321 C CA . ARG A 1 163 ? -20.609 -10.977 -11.945 1 95.75 163 ARG A CA 1
ATOM 1322 C C . ARG A 1 163 ? -20.859 -9.5 -12.219 1 95.75 163 ARG A C 1
ATOM 1324 O O . ARG A 1 163 ? -20.047 -8.648 -11.867 1 95.75 163 ARG A O 1
ATOM 1331 N N . LYS A 1 164 ? -21.969 -9.242 -12.836 1 93 164 LYS A N 1
ATOM 1332 C CA . LYS A 1 164 ? -22.344 -7.848 -13.094 1 93 164 LYS A CA 1
ATOM 1333 C C . LYS A 1 164 ? -22.578 -7.098 -11.781 1 93 164 LYS A C 1
ATOM 1335 O O . LYS A 1 164 ? -23.312 -7.57 -10.914 1 93 164 LYS A O 1
ATOM 1340 N N . LEU A 1 165 ? -21.938 -5.996 -11.617 1 89.19 165 LEU A N 1
ATOM 1341 C CA . LEU A 1 165 ? -22.172 -5.121 -10.477 1 89.19 165 LEU A CA 1
ATOM 1342 C C . LEU A 1 165 ? -23.188 -4.031 -10.828 1 89.19 165 LEU A C 1
ATOM 1344 O O . LEU A 1 165 ? -23.281 -3.621 -11.992 1 89.19 165 LEU A O 1
ATOM 1348 N N . PRO A 1 166 ? -23.906 -3.611 -9.82 1 88.06 166 PRO A N 1
ATOM 1349 C CA . PRO A 1 166 ? -24.812 -2.5 -10.094 1 88.06 166 PRO A CA 1
ATOM 1350 C C . PRO A 1 166 ? -24.094 -1.225 -10.516 1 88.06 166 PRO A C 1
ATOM 1352 O O . PRO A 1 166 ? -22.984 -0.959 -10.047 1 88.06 166 PRO A O 1
ATOM 1355 N N . LYS A 1 167 ? -24.703 -0.549 -11.398 1 87.19 167 LYS A N 1
ATOM 1356 C CA . LYS A 1 167 ? -24.172 0.761 -11.766 1 87.19 167 LYS A CA 1
ATOM 1357 C C . LYS A 1 167 ? -24.344 1.76 -10.625 1 87.19 167 LYS A C 1
ATOM 1359 O O . LYS A 1 167 ? -25.406 1.825 -10 1 87.19 167 LYS A O 1
ATOM 1364 N N . THR A 1 168 ? -23.297 2.438 -10.266 1 90.38 168 THR A N 1
ATOM 1365 C CA . THR A 1 168 ? -23.328 3.389 -9.156 1 90.38 168 THR A CA 1
ATOM 1366 C C . THR A 1 168 ? -23.047 4.805 -9.656 1 90.38 168 THR A C 1
ATOM 1368 O O . THR A 1 168 ? -22.469 4.988 -10.734 1 90.38 168 THR A O 1
ATOM 1371 N N . LYS A 1 169 ? -23.609 5.758 -8.922 1 88.56 169 LYS A N 1
ATOM 1372 C CA . LYS A 1 169 ? -23.359 7.168 -9.195 1 88.56 169 LYS A CA 1
ATOM 1373 C C . LYS A 1 169 ? -23.141 7.949 -7.902 1 88.56 169 LYS A C 1
ATOM 1375 O O . LYS A 1 169 ? -23.594 7.523 -6.836 1 88.56 169 LYS A O 1
ATOM 1380 N N . SER A 1 170 ? -22.484 9.078 -8.07 1 91.12 170 SER A N 1
ATOM 1381 C CA . SER A 1 170 ? -22.25 9.969 -6.945 1 91.12 170 SER A CA 1
ATOM 1382 C C . SER A 1 170 ? -23.547 10.586 -6.438 1 91.12 170 SER A C 1
ATOM 1384 O O . SER A 1 170 ? -24.484 10.797 -7.207 1 91.12 170 SER A O 1
ATOM 1386 N N . PHE A 1 171 ? -23.609 10.867 -5.137 1 92.44 171 PHE A N 1
ATOM 1387 C CA . PHE A 1 171 ? -24.719 11.617 -4.562 1 92.44 171 PHE A CA 1
ATOM 1388 C C . PHE A 1 171 ? -24.859 12.977 -5.227 1 92.44 171 PHE A C 1
ATOM 1390 O O . PHE A 1 171 ? -25.922 13.594 -5.184 1 92.44 171 PHE A O 1
ATOM 1397 N N . PHE A 1 172 ? -23.797 13.438 -5.809 1 90.19 172 PHE A N 1
ATOM 1398 C CA . PHE A 1 172 ? -23.734 14.812 -6.289 1 90.19 172 PHE A CA 1
ATOM 1399 C C . PHE A 1 172 ? -23.625 14.852 -7.809 1 90.19 172 PHE A C 1
ATOM 1401 O O . PHE A 1 172 ? -23.281 15.891 -8.391 1 90.19 172 PHE A O 1
ATOM 1408 N N . GLY A 1 173 ? -23.828 13.758 -8.492 1 79.94 173 GLY A N 1
ATOM 1409 C CA . GLY A 1 173 ? -23.766 13.695 -9.945 1 79.94 173 GLY A CA 1
ATOM 1410 C C . GLY A 1 173 ? -24.969 14.312 -10.625 1 79.94 173 GLY A C 1
ATOM 1411 O O . GLY A 1 173 ? -26.078 14.289 -10.086 1 79.94 173 GLY A O 1
ATOM 1412 N N . THR A 1 174 ? -24.688 15.289 -11.664 1 64.06 174 THR A N 1
ATOM 1413 C CA . THR A 1 174 ? -25.734 15.961 -12.422 1 64.06 174 THR A CA 1
ATOM 1414 C C . THR A 1 174 ? -26.531 14.961 -13.258 1 64.06 174 THR A C 1
ATOM 1416 O O . THR A 1 174 ? -25.953 14.102 -13.922 1 64.06 174 THR A O 1
ATOM 1419 N N . THR A 1 175 ? -27.672 14.68 -12.781 1 55.06 175 THR A N 1
ATOM 1420 C CA . THR A 1 175 ? -28.516 13.961 -13.727 1 55.06 175 THR A CA 1
ATOM 1421 C C . THR A 1 175 ? -28.734 14.789 -14.992 1 55.06 175 THR A C 1
ATOM 1423 O O . THR A 1 175 ? -29.234 15.914 -14.922 1 55.06 175 THR A O 1
ATOM 1426 N N . ASN A 1 176 ? -28.031 14.828 -15.914 1 46.59 176 ASN A N 1
ATOM 1427 C CA . ASN A 1 176 ? -28.484 15.5 -17.125 1 46.59 176 ASN A CA 1
ATOM 1428 C C . ASN A 1 176 ? -29.938 15.164 -17.438 1 46.59 176 ASN A C 1
ATOM 1430 O O . ASN A 1 176 ? -30.438 14.102 -17.062 1 46.59 176 ASN A O 1
ATOM 1434 N N . GLY A 1 177 ? -30.734 16.062 -18.141 1 41.03 177 GLY A N 1
ATOM 1435 C CA . GLY A 1 177 ? -32.125 16.109 -18.578 1 41.03 177 GLY A CA 1
ATOM 1436 C C . GLY A 1 177 ? -32.688 14.742 -18.922 1 41.03 177 GLY A C 1
ATOM 1437 O O . GLY A 1 177 ? -32.75 13.859 -18.062 1 41.03 177 GLY A O 1
ATOM 1438 N N . ASN A 1 178 ? -33.375 14.656 -20.297 1 40.81 178 ASN A N 1
ATOM 1439 C CA . ASN A 1 178 ? -34.375 13.875 -21.016 1 40.81 178 ASN A CA 1
ATOM 1440 C C . ASN A 1 178 ? -34 12.391 -21.047 1 40.81 178 ASN A C 1
ATOM 1442 O O . ASN A 1 178 ? -34.875 11.547 -21.297 1 40.81 178 ASN A O 1
ATOM 1446 N N . ASP A 1 179 ? -33 12.117 -21.641 1 40.94 179 ASP A N 1
ATOM 1447 C CA . ASP A 1 179 ? -32.781 10.781 -22.188 1 40.94 179 ASP A CA 1
ATOM 1448 C C . ASP A 1 179 ? -32.656 9.75 -21.062 1 40.94 179 ASP A C 1
ATOM 1450 O O . ASP A 1 179 ? -32.5 8.555 -21.328 1 40.94 179 ASP A O 1
ATOM 1454 N N . ASP A 1 180 ? -32.219 9.961 -19.844 1 44.34 180 ASP A N 1
ATOM 1455 C CA . ASP A 1 180 ? -31.703 8.977 -18.906 1 44.34 180 ASP A CA 1
ATOM 1456 C C . ASP A 1 180 ? -32.781 8.484 -17.953 1 44.34 180 ASP A C 1
ATOM 1458 O O . ASP A 1 180 ? -32.5 7.957 -16.891 1 44.34 180 ASP A O 1
ATOM 1462 N N . LYS A 1 181 ? -33.906 8.656 -18.156 1 43.44 181 LYS A N 1
ATOM 1463 C CA . LYS A 1 181 ? -34.938 8.102 -17.266 1 43.44 181 LYS A CA 1
ATOM 1464 C C . LYS A 1 181 ? -34.875 6.574 -17.25 1 43.44 181 LYS A C 1
ATOM 1466 O O . LYS A 1 181 ? -35.125 5.945 -16.234 1 43.44 181 LYS A O 1
ATOM 1471 N N . LYS A 1 182 ? -35.031 6.031 -18.344 1 43.78 182 LYS A N 1
ATOM 1472 C CA . LYS A 1 182 ? -35.156 4.574 -18.328 1 43.78 182 LYS A CA 1
ATOM 1473 C C . LYS A 1 182 ? -33.938 3.92 -17.703 1 43.78 182 LYS A C 1
ATOM 1475 O O . LYS A 1 182 ? -34.031 2.85 -17.109 1 43.78 182 LYS A O 1
ATOM 1480 N N . GLU A 1 183 ? -32.719 4.305 -17.969 1 49.81 183 GLU A N 1
ATOM 1481 C CA . GLU A 1 183 ? -31.469 3.709 -17.5 1 49.81 183 GLU A CA 1
ATOM 1482 C C . GLU A 1 183 ? -31.234 4.031 -16.031 1 49.81 183 GLU A C 1
ATOM 1484 O O . GLU A 1 183 ? -30.234 3.6 -15.445 1 49.81 183 GLU A O 1
ATOM 1489 N N . GLU A 1 184 ? -32.094 4.898 -15.422 1 54.41 184 GLU A N 1
ATOM 1490 C CA . GLU A 1 184 ? -31.922 5.434 -14.07 1 54.41 184 GLU A CA 1
ATOM 1491 C C . GLU A 1 184 ? -32.312 4.402 -13.016 1 54.41 184 GLU A C 1
ATOM 1493 O O . GLU A 1 184 ? -31.812 4.43 -11.898 1 54.41 184 GLU A O 1
ATOM 1498 N N . LYS A 1 185 ? -33.219 3.471 -13.328 1 56.44 185 LYS A N 1
ATOM 1499 C CA . LYS A 1 185 ? -33.812 2.668 -12.258 1 56.44 185 LYS A CA 1
ATOM 1500 C C . LYS A 1 185 ? -32.75 1.733 -11.641 1 56.44 185 LYS A C 1
ATOM 1502 O O . LYS A 1 185 ? -32.844 1.415 -10.453 1 56.44 185 LYS A O 1
ATOM 1507 N N . ASP A 1 186 ? -31.703 1.42 -12.336 1 73 186 ASP A N 1
ATOM 1508 C CA . ASP A 1 186 ? -30.812 0.4 -11.797 1 73 186 ASP A CA 1
ATOM 1509 C C . ASP A 1 186 ? -29.516 1.024 -11.266 1 73 186 ASP A C 1
ATOM 1511 O O . ASP A 1 186 ? -28.562 0.314 -10.953 1 73 186 ASP A O 1
ATOM 1515 N N . ILE A 1 187 ? -29.656 2.42 -11.023 1 81.75 187 ILE A N 1
ATOM 1516 C CA . ILE A 1 187 ? -28.438 3.076 -10.57 1 81.75 187 ILE A CA 1
ATOM 1517 C C . ILE A 1 187 ? -28.484 3.26 -9.055 1 81.75 187 ILE A C 1
ATOM 1519 O O . ILE A 1 187 ? -29.484 3.754 -8.516 1 81.75 187 ILE A O 1
ATOM 1523 N N . VAL A 1 188 ? -27.547 2.744 -8.375 1 86.44 188 VAL A N 1
ATOM 1524 C CA . VAL A 1 188 ? -27.422 2.895 -6.93 1 86.44 188 VAL A CA 1
ATOM 1525 C C . VAL A 1 188 ? -26.562 4.113 -6.609 1 86.44 188 VAL A C 1
ATOM 1527 O O . VAL A 1 188 ? -25.469 4.27 -7.16 1 86.44 188 VAL A O 1
ATOM 1530 N N . LEU A 1 189 ? -27.062 4.941 -5.719 1 87.5 189 LEU A N 1
ATOM 1531 C CA . LEU A 1 189 ? -26.359 6.172 -5.383 1 87.5 189 LEU A CA 1
ATOM 1532 C C . LEU A 1 189 ? -25.391 5.945 -4.238 1 87.5 189 LEU A C 1
ATOM 1534 O O . LEU A 1 189 ? -25.734 5.301 -3.242 1 87.5 189 LEU A O 1
ATOM 1538 N N . GLY A 1 190 ? -24.219 6.504 -4.402 1 90 190 GLY A N 1
ATOM 1539 C CA . GLY A 1 190 ? -23.297 6.699 -3.285 1 90 190 GLY A CA 1
ATOM 1540 C C . GLY A 1 190 ? -22.531 5.441 -2.918 1 90 190 GLY A C 1
ATOM 1541 O O . GLY A 1 190 ? -21.953 5.355 -1.832 1 90 190 GLY A O 1
ATOM 1542 N N . LYS A 1 191 ? -22.5 4.449 -3.738 1 91.69 191 LYS A N 1
ATOM 1543 C CA . LYS A 1 191 ? -21.812 3.209 -3.395 1 91.69 191 LYS A CA 1
ATOM 1544 C C . LYS A 1 191 ? -20.562 3.014 -4.262 1 91.69 191 LYS A C 1
ATOM 1546 O O . LYS A 1 191 ? -19.984 1.928 -4.277 1 91.69 191 LYS A O 1
ATOM 1551 N N . GLU A 1 192 ? -20.141 4.098 -4.973 1 92 192 GLU A N 1
ATOM 1552 C CA . GLU A 1 192 ? -19.047 3.98 -5.945 1 92 192 GLU A CA 1
ATOM 1553 C C . GLU A 1 192 ? -17.719 3.713 -5.25 1 92 192 GLU A C 1
ATOM 1555 O O . GLU A 1 192 ? -16.797 3.188 -5.863 1 92 192 GLU A O 1
ATOM 1560 N N . HIS A 1 193 ? -17.672 4.016 -3.957 1 94.88 193 HIS A N 1
ATOM 1561 C CA . HIS A 1 193 ? -16.391 3.848 -3.275 1 94.88 193 HIS A CA 1
ATOM 1562 C C . HIS A 1 193 ? -16.438 2.688 -2.287 1 94.88 193 HIS A C 1
ATOM 1564 O O . HIS A 1 193 ? -15.484 2.457 -1.542 1 94.88 193 HIS A O 1
ATOM 1570 N N . TYR A 1 194 ? -17.562 1.96 -2.271 1 95.44 194 TYR A N 1
ATOM 1571 C CA . TYR A 1 194 ? -17.656 0.792 -1.404 1 95.44 194 TYR A CA 1
ATOM 1572 C C . TYR A 1 194 ? -16.594 -0.242 -1.758 1 95.44 194 TYR A C 1
ATOM 1574 O O . TYR A 1 194 ? -16.328 -0.479 -2.936 1 95.44 194 TYR A O 1
ATOM 1582 N N . THR A 1 195 ? -16.016 -0.847 -0.792 1 94.81 195 THR A N 1
ATOM 1583 C CA . THR A 1 195 ? -14.977 -1.859 -1.002 1 94.81 195 THR A CA 1
ATOM 1584 C C . THR A 1 195 ? -15.578 -3.117 -1.624 1 94.81 195 THR A C 1
ATOM 1586 O O . THR A 1 195 ? -16.609 -3.611 -1.167 1 94.81 195 THR A O 1
ATOM 1589 N N . VAL A 1 196 ? -14.953 -3.551 -2.68 1 94 196 VAL A N 1
ATOM 1590 C CA . VAL A 1 196 ? -15.242 -4.852 -3.271 1 94 196 VAL A CA 1
ATOM 1591 C C . VAL A 1 196 ? -14.055 -5.793 -3.045 1 94 196 VAL A C 1
ATOM 1593 O O . VAL A 1 196 ? -12.977 -5.598 -3.609 1 94 196 VAL A O 1
ATOM 1596 N N . GLU A 1 197 ? -14.242 -6.797 -2.229 1 95.06 197 GLU A N 1
ATOM 1597 C CA . GLU A 1 197 ? -13.164 -7.73 -1.935 1 95.06 197 GLU A CA 1
ATOM 1598 C C . GLU A 1 197 ? -12.812 -8.57 -3.162 1 95.06 197 GLU A C 1
ATOM 1600 O O . GLU A 1 197 ? -13.68 -8.898 -3.969 1 95.06 197 GLU A O 1
ATOM 1605 N N . ASP A 1 198 ? -11.57 -8.852 -3.348 1 97.06 198 ASP A N 1
ATOM 1606 C CA . ASP A 1 198 ? -11.117 -9.727 -4.422 1 97.06 198 ASP A CA 1
ATOM 1607 C C . ASP A 1 198 ? -10.242 -10.852 -3.873 1 97.06 198 ASP A C 1
ATOM 1609 O O . ASP A 1 198 ? -10.125 -11.023 -2.658 1 97.06 198 ASP A O 1
ATOM 1613 N N . TRP A 1 199 ? -9.703 -11.672 -4.707 1 97.81 199 TRP A N 1
ATOM 1614 C CA . TRP A 1 199 ? -9 -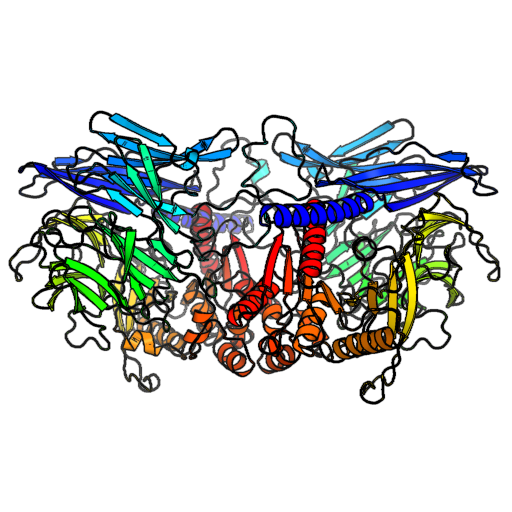12.883 -4.305 1 97.81 199 TRP A CA 1
ATOM 1615 C C . TRP A 1 199 ? -7.504 -12.625 -4.168 1 97.81 199 TRP A C 1
ATOM 1617 O O . TRP A 1 199 ? -6.707 -13.562 -4.102 1 97.81 199 TRP A O 1
ATOM 1627 N N . GLY A 1 200 ? -7.047 -11.352 -4.152 1 96.81 200 GLY A N 1
ATOM 1628 C CA . GLY A 1 200 ? -5.719 -10.922 -3.754 1 96.81 200 GLY A CA 1
ATOM 1629 C C . GLY A 1 200 ? -4.68 -11.094 -4.848 1 96.81 200 GLY A C 1
ATOM 1630 O O . GLY A 1 200 ? -5 -10.984 -6.035 1 96.81 200 GLY A O 1
ATOM 1631 N N . GLU A 1 201 ? -3.441 -11.367 -4.465 1 97.38 201 GLU A N 1
ATOM 1632 C CA . GLU A 1 201 ? -2.234 -11.398 -5.285 1 97.38 201 GLU A CA 1
ATOM 1633 C C . GLU A 1 201 ? -2.484 -12.117 -6.609 1 97.38 201 GLU A C 1
ATOM 1635 O O . GLU A 1 201 ? -2.842 -13.297 -6.621 1 97.38 201 GLU A O 1
ATOM 1640 N N . GLN A 1 202 ? -2.297 -11.414 -7.77 1 96.31 202 GLN A N 1
ATOM 1641 C CA . GLN A 1 202 ? -2.42 -11.891 -9.141 1 96.31 202 GLN A CA 1
ATOM 1642 C C . GLN A 1 202 ? -3.881 -12.141 -9.508 1 96.31 202 GLN A C 1
ATOM 1644 O O . GLN A 1 202 ? -4.18 -12.57 -10.625 1 96.31 202 GLN A O 1
ATOM 1649 N N . LEU A 1 203 ? -4.809 -11.992 -8.555 1 97.38 203 LEU A N 1
ATOM 1650 C CA . LEU A 1 203 ? -6.242 -12.109 -8.781 1 97.38 203 LEU A CA 1
ATOM 1651 C C . LEU A 1 203 ? -6.977 -10.875 -8.266 1 97.38 203 LEU A C 1
ATOM 1653 O O . LEU A 1 203 ? -8.086 -10.977 -7.75 1 97.38 203 LEU A O 1
ATOM 1657 N N . VAL A 1 204 ? -6.215 -9.789 -8.367 1 96 204 VAL A N 1
ATOM 1658 C CA . VAL A 1 204 ? -6.82 -8.5 -8.023 1 96 204 VAL A CA 1
ATOM 1659 C C . VAL A 1 204 ? -7.969 -8.203 -8.984 1 96 204 VAL A C 1
ATOM 1661 O O . VAL A 1 204 ? -7.871 -8.469 -10.188 1 96 204 VAL A O 1
ATOM 1664 N N . LYS A 1 205 ? -9.078 -7.73 -8.508 1 93.75 205 LYS A N 1
ATOM 1665 C CA . LYS A 1 205 ? -10.281 -7.34 -9.242 1 93.75 205 LYS A CA 1
ATOM 1666 C C . LYS A 1 205 ? -11.109 -8.562 -9.625 1 93.75 205 LYS A C 1
ATOM 1668 O O . LYS A 1 205 ? -12.133 -8.43 -10.312 1 93.75 205 LYS A O 1
ATOM 1673 N N . LYS A 1 206 ? -10.672 -9.75 -9.25 1 96.56 206 LYS A N 1
ATOM 1674 C CA . LYS A 1 206 ? -11.531 -10.93 -9.32 1 96.56 206 LYS A CA 1
ATOM 1675 C C . LYS A 1 206 ? -12.305 -11.125 -8.016 1 96.56 206 LYS A C 1
ATOM 1677 O O . LYS A 1 206 ? -11.703 -11.375 -6.969 1 96.56 206 LYS A O 1
ATOM 1682 N N . SER A 1 207 ? -13.547 -10.977 -8.109 1 95.31 207 SER A N 1
ATOM 1683 C CA . SER A 1 207 ? -14.344 -10.945 -6.895 1 95.31 207 SER A CA 1
ATOM 1684 C C . SER A 1 207 ? -15.383 -12.07 -6.887 1 95.31 207 SER A C 1
ATOM 1686 O O . SER A 1 207 ? -15.367 -12.93 -6.008 1 95.31 207 SER A O 1
ATOM 1688 N N . CYS A 1 208 ? -16.297 -12.086 -7.855 1 96.19 208 CYS A N 1
ATOM 1689 C CA . CYS A 1 208 ? -17.328 -13.109 -7.965 1 96.19 208 CYS A CA 1
ATOM 1690 C C . CYS A 1 208 ? -17.5 -13.555 -9.414 1 96.19 208 CYS A C 1
ATOM 1692 O O . CYS A 1 208 ? -18.406 -13.07 -10.109 1 96.19 208 CYS A O 1
ATOM 1694 N N . SER A 1 209 ? -16.766 -14.578 -9.734 1 97.5 209 SER A N 1
ATOM 1695 C CA . SER A 1 209 ? -16.812 -15.125 -11.086 1 97.5 209 SER A CA 1
ATOM 1696 C C . SER A 1 209 ? -18.047 -15.977 -11.297 1 97.5 209 SER A C 1
ATOM 1698 O O . SER A 1 209 ? -18.469 -16.719 -10.398 1 97.5 209 SER A O 1
ATOM 1700 N N . VAL A 1 210 ? -18.688 -15.812 -12.469 1 97.94 210 VAL A N 1
ATOM 1701 C CA . VAL A 1 210 ? -19.891 -16.578 -12.82 1 97.94 210 VAL A CA 1
ATOM 1702 C C . VAL A 1 210 ? -19.672 -17.312 -14.133 1 97.94 210 VAL A C 1
ATOM 1704 O O . VAL A 1 210 ? -18.719 -17.031 -14.867 1 97.94 210 VAL A O 1
ATOM 1707 N N . ILE A 1 211 ? -20.578 -18.219 -14.414 1 98.44 211 ILE A N 1
ATOM 1708 C CA . ILE A 1 211 ? -20.484 -19.031 -15.625 1 98.44 211 ILE A CA 1
ATOM 1709 C C . ILE A 1 211 ? -21.5 -18.547 -16.656 1 98.44 211 ILE A C 1
ATOM 1711 O O . ILE A 1 211 ? -22.672 -18.359 -16.328 1 98.44 211 ILE A O 1
ATOM 1715 N N . CYS A 1 212 ? -21.047 -18.375 -17.859 1 98.38 212 CYS A N 1
ATOM 1716 C CA . CYS A 1 212 ? -21.891 -17.891 -18.938 1 98.38 212 CYS A CA 1
ATOM 1717 C C . CYS A 1 212 ? -21.922 -18.891 -20.094 1 98.38 212 CYS A C 1
ATOM 1719 O O . CYS A 1 212 ? -20.953 -19.609 -20.328 1 98.38 212 CYS A O 1
ATOM 1721 N N . ILE A 1 213 ? -23.062 -18.938 -20.781 1 98.25 213 ILE A N 1
ATOM 1722 C CA . ILE A 1 213 ? -23.219 -19.75 -21.969 1 98.25 213 ILE A CA 1
ATOM 1723 C C . ILE A 1 213 ? -23.641 -18.859 -23.141 1 98.25 213 ILE A C 1
ATOM 1725 O O . ILE A 1 213 ? -24.641 -18.156 -23.078 1 98.25 213 ILE A O 1
ATOM 1729 N N . LEU A 1 214 ? -22.812 -18.828 -24.141 1 98.12 214 LEU A N 1
ATOM 1730 C CA . LEU A 1 214 ? -23.141 -18.156 -25.391 1 98.12 214 LEU A CA 1
ATOM 1731 C C . LEU A 1 214 ? -23.719 -19.125 -26.406 1 98.12 214 LEU A C 1
ATOM 1733 O O . LEU A 1 214 ? -23.094 -20.141 -26.734 1 98.12 214 LEU A O 1
ATOM 1737 N N . ASP A 1 215 ? -24.891 -18.859 -26.828 1 97.44 215 ASP A N 1
ATOM 1738 C CA . ASP A 1 215 ? -25.469 -19.594 -27.953 1 97.44 215 ASP A CA 1
ATOM 1739 C C . ASP A 1 215 ? -24.938 -19.062 -29.281 1 97.44 215 ASP A C 1
ATOM 1741 O O . ASP A 1 215 ? -25.172 -17.891 -29.625 1 97.44 215 ASP A O 1
ATOM 1745 N N . ILE A 1 216 ? -24.328 -19.859 -30.047 1 96.56 216 ILE A N 1
ATOM 1746 C CA . ILE A 1 216 ? -23.594 -19.406 -31.219 1 96.56 216 ILE A CA 1
ATOM 1747 C C . ILE A 1 216 ? -24.578 -18.984 -32.312 1 96.56 216 ILE A C 1
ATOM 1749 O O . ILE A 1 216 ? -24.328 -18.047 -33.062 1 96.56 216 ILE A O 1
ATOM 1753 N N . LYS A 1 217 ? -25.641 -19.641 -32.438 1 94.94 217 LYS A N 1
ATOM 1754 C CA . LYS A 1 217 ? -26.609 -19.328 -33.5 1 94.94 217 LYS A CA 1
ATOM 1755 C C . LYS A 1 217 ? -27.344 -18.031 -33.188 1 94.94 217 LYS A C 1
ATOM 1757 O O . LYS A 1 217 ? -27.391 -17.141 -34.062 1 94.94 217 LYS A O 1
ATOM 1762 N N . SER A 1 218 ? -27.844 -17.891 -32 1 95 218 SER A N 1
ATOM 1763 C CA . SER A 1 218 ? -28.656 -16.734 -31.656 1 95 218 SER A CA 1
ATOM 1764 C C . SER A 1 218 ? -27.812 -15.578 -31.172 1 95 218 SER A C 1
ATOM 1766 O O . SER A 1 218 ? -28.234 -14.422 -31.234 1 95 218 SER A O 1
ATOM 1768 N N . GLY A 1 219 ? -26.672 -15.93 -30.625 1 94.94 219 GLY A N 1
ATOM 1769 C CA . GLY A 1 219 ? -25.844 -14.906 -30.031 1 94.94 219 GLY A CA 1
ATOM 1770 C C . GLY A 1 219 ? -26.266 -14.523 -28.625 1 94.94 219 GLY A C 1
ATOM 1771 O O . GLY A 1 219 ? -25.688 -13.633 -28 1 94.94 219 GLY A O 1
ATOM 1772 N N . THR A 1 220 ? -27.203 -15.18 -28.109 1 96.12 220 THR A N 1
ATOM 1773 C CA . THR A 1 220 ? -27.703 -14.859 -26.781 1 96.12 220 THR A CA 1
ATOM 1774 C C . THR A 1 220 ? -26.781 -15.43 -25.703 1 96.12 220 THR A C 1
ATOM 1776 O O . THR A 1 220 ? -26.188 -16.484 -25.891 1 96.12 220 THR A O 1
ATOM 1779 N N . ILE A 1 221 ? -26.656 -14.695 -24.594 1 97.69 221 ILE A N 1
ATOM 1780 C CA . ILE A 1 221 ? -25.812 -15.094 -23.484 1 97.69 221 ILE A CA 1
ATOM 1781 C C . ILE A 1 221 ? -26.672 -15.391 -22.25 1 97.69 221 ILE A C 1
ATOM 1783 O O . ILE A 1 221 ? -27.531 -14.586 -21.875 1 97.69 221 ILE A O 1
ATOM 1787 N N . GLU A 1 222 ? -26.484 -16.484 -21.719 1 96.75 222 GLU A N 1
ATOM 1788 C CA . GLU A 1 222 ? -27.125 -16.875 -20.469 1 96.75 222 GLU A CA 1
ATOM 1789 C C . GLU A 1 222 ? -26.125 -16.953 -19.328 1 96.75 222 GLU A C 1
ATOM 1791 O O . GLU A 1 222 ? -25.078 -17.609 -19.453 1 96.75 222 GLU A O 1
ATOM 1796 N N . VAL A 1 223 ? -26.391 -16.234 -18.25 1 97.75 223 VAL A N 1
ATOM 1797 C CA . VAL A 1 223 ? -25.578 -16.359 -17.047 1 97.75 223 VAL A CA 1
ATOM 1798 C C . VAL A 1 223 ? -26.234 -17.344 -16.078 1 97.75 223 VAL A C 1
ATOM 1800 O O . VAL A 1 223 ? -27.391 -17.172 -15.688 1 97.75 223 VAL A O 1
ATOM 1803 N N . LEU A 1 224 ? -25.484 -18.328 -15.703 1 97.94 224 LEU A N 1
ATOM 1804 C CA . LEU A 1 224 ? -26.047 -19.344 -14.812 1 97.94 224 LEU A CA 1
ATOM 1805 C C . LEU A 1 224 ? -26.312 -18.75 -13.43 1 97.94 224 LEU A C 1
ATOM 1807 O O . LEU A 1 224 ? -25.516 -17.953 -12.93 1 97.94 224 LEU A O 1
ATOM 1811 N N . ASP A 1 225 ? -27.391 -19.125 -12.867 1 96.19 225 ASP A N 1
ATOM 1812 C CA . ASP A 1 225 ? -27.766 -18.641 -11.547 1 96.19 225 ASP A CA 1
ATOM 1813 C C . ASP A 1 225 ? -27.047 -19.422 -10.445 1 96.19 225 ASP A C 1
ATOM 1815 O O . ASP A 1 225 ? -27.641 -20.25 -9.773 1 96.19 225 ASP A O 1
ATOM 1819 N N . THR A 1 226 ? -25.844 -19.141 -10.234 1 95.5 226 THR A N 1
ATOM 1820 C CA . THR A 1 226 ? -25.047 -19.766 -9.18 1 95.5 226 THR A CA 1
ATOM 1821 C C . THR A 1 226 ? -25.156 -18.969 -7.883 1 95.5 226 THR A C 1
ATOM 1823 O O . THR A 1 226 ? -25.453 -17.766 -7.902 1 95.5 226 THR A O 1
ATOM 1826 N N . PRO A 1 227 ? -24.953 -19.641 -6.742 1 93.25 227 PRO A N 1
ATOM 1827 C CA . PRO A 1 227 ? -25.047 -18.938 -5.465 1 93.25 227 PRO A CA 1
ATOM 1828 C C . PRO A 1 227 ? -24.078 -17.766 -5.375 1 93.25 227 PRO A C 1
ATOM 1830 O O . PRO A 1 227 ? -22.938 -17.844 -5.863 1 93.25 227 PRO A O 1
ATOM 1833 N N . ALA A 1 228 ? -24.5 -16.734 -4.676 1 91.81 228 ALA A N 1
ATOM 1834 C CA . ALA A 1 228 ? -23.734 -15.5 -4.57 1 91.81 228 ALA A CA 1
ATOM 1835 C C . ALA A 1 228 ? -22.5 -15.688 -3.691 1 91.81 228 ALA A C 1
ATOM 1837 O O . ALA A 1 228 ? -21.562 -14.898 -3.758 1 91.81 228 ALA A O 1
ATOM 1838 N N . ASP A 1 229 ? -22.5 -16.672 -2.902 1 94.56 229 ASP A N 1
ATOM 1839 C CA . ASP A 1 229 ? -21.375 -16.875 -1.985 1 94.56 229 ASP A CA 1
ATOM 1840 C C . ASP A 1 229 ? -20.312 -17.766 -2.615 1 94.56 229 ASP A C 1
ATOM 1842 O O . ASP A 1 229 ? -19.359 -18.172 -1.943 1 94.56 229 ASP A O 1
ATOM 1846 N N . LEU A 1 230 ? -20.484 -18.047 -3.922 1 97.06 230 LEU A N 1
ATOM 1847 C CA . LEU A 1 230 ? -19.5 -18.859 -4.625 1 97.06 230 LEU A CA 1
ATOM 1848 C C . LEU A 1 230 ? -18.859 -18.062 -5.766 1 97.06 230 LEU A C 1
ATOM 1850 O O . LEU A 1 230 ? -19.547 -17.359 -6.5 1 97.06 230 LEU A O 1
ATOM 1854 N N . SER A 1 231 ? -17.578 -18.141 -5.84 1 98.19 231 SER A N 1
ATOM 1855 C CA . SER A 1 231 ? -16.875 -17.797 -7.066 1 98.19 231 SER A CA 1
ATOM 1856 C C . SER A 1 231 ? -16.625 -19.031 -7.93 1 98.19 231 SER A C 1
ATOM 1858 O O . SER A 1 231 ? -15.992 -19.984 -7.477 1 98.19 231 SER A O 1
ATOM 1860 N N . CYS A 1 232 ? -17.062 -18.969 -9.117 1 98.31 232 CYS A N 1
ATOM 1861 C CA . CYS A 1 232 ? -17.078 -20.156 -9.945 1 98.31 232 CYS A CA 1
ATOM 1862 C C . CYS A 1 232 ? -15.938 -20.141 -10.961 1 98.31 232 CYS A C 1
ATOM 1864 O O . CYS A 1 232 ? -15.586 -19.078 -11.484 1 98.31 232 CYS A O 1
ATOM 1866 N N . GLY A 1 233 ? -15.344 -21.281 -11.195 1 97.69 233 GLY A N 1
ATOM 1867 C CA . GLY A 1 233 ? -14.297 -21.438 -12.203 1 97.69 233 GLY A CA 1
ATOM 1868 C C . GLY A 1 233 ? -14.062 -22.875 -12.609 1 97.69 233 GLY A C 1
ATOM 1869 O O . GLY A 1 233 ? -14.773 -23.781 -12.156 1 97.69 233 GLY A O 1
ATOM 1870 N N . GLN A 1 234 ? -13.195 -23.062 -13.578 1 97.25 234 GLN A N 1
ATOM 1871 C CA . GLN A 1 234 ? -12.828 -24.391 -14.062 1 97.25 234 GLN A CA 1
ATOM 1872 C C . GLN A 1 234 ? -14.047 -25.156 -14.555 1 97.25 234 GLN A C 1
ATOM 1874 O O . GLN A 1 234 ? -14.25 -26.312 -14.18 1 97.25 234 GLN A O 1
ATOM 1879 N N . ALA A 1 235 ? -14.805 -24.531 -15.352 1 97.44 235 ALA A N 1
ATOM 1880 C CA . ALA A 1 235 ? -16.078 -25.094 -15.789 1 97.44 235 ALA A CA 1
ATOM 1881 C C . ALA A 1 235 ? -15.906 -25.938 -17.047 1 97.44 235 ALA A C 1
ATOM 1883 O O . ALA A 1 235 ? -15.062 -25.625 -17.891 1 97.44 235 ALA A O 1
ATOM 1884 N N . CYS A 1 236 ? -16.703 -26.984 -17.188 1 96.25 236 CYS A N 1
ATOM 1885 C CA . CYS A 1 236 ? -16.75 -27.812 -18.391 1 96.25 236 CYS A CA 1
ATOM 1886 C C . CYS A 1 236 ? -18.141 -28.406 -18.578 1 96.25 236 CYS A C 1
ATOM 1888 O O . CYS A 1 236 ? -18.969 -28.375 -17.672 1 96.25 236 CYS A O 1
ATOM 1890 N N . TRP A 1 237 ? -18.391 -28.891 -19.797 1 96.81 237 TRP A N 1
ATOM 1891 C CA . TRP A 1 237 ? -19.672 -29.531 -20.109 1 96.81 237 TRP A CA 1
ATOM 1892 C C . TRP A 1 237 ? -19.734 -30.938 -19.531 1 96.81 237 TRP A C 1
ATOM 1894 O O . TRP A 1 237 ? -18.75 -31.672 -19.578 1 96.81 237 TRP A O 1
ATOM 1904 N N . GLY A 1 238 ? -20.875 -31.25 -18.922 1 94.19 238 GLY A N 1
ATOM 1905 C CA . GLY A 1 238 ? -21.141 -32.625 -18.5 1 94.19 238 GLY A CA 1
ATOM 1906 C C . GLY A 1 238 ? -21.656 -33.5 -19.609 1 94.19 238 GLY A C 1
ATOM 1907 O O . GLY A 1 238 ? -21.594 -33.125 -20.781 1 94.19 238 GLY A O 1
ATOM 1908 N N . PRO A 1 239 ? -22.156 -34.656 -19.219 1 92.38 239 PRO A N 1
ATOM 1909 C CA . PRO A 1 239 ? -22.641 -35.625 -20.234 1 92.38 239 PRO A CA 1
ATOM 1910 C C . PRO A 1 239 ? -23.75 -35.062 -21.094 1 92.38 239 PRO A C 1
ATOM 1912 O O . PRO A 1 239 ? -24.672 -34.406 -20.578 1 92.38 239 PRO A O 1
ATOM 1915 N N . GLU A 1 240 ? -23.672 -35.25 -22.375 1 91.12 240 GLU A N 1
ATOM 1916 C CA . GLU A 1 240 ? -24.656 -34.875 -23.375 1 91.12 240 GLU A CA 1
ATOM 1917 C C . GLU A 1 240 ? -24.938 -33.375 -23.375 1 91.12 240 GLU A C 1
ATOM 1919 O O . GLU A 1 240 ? -26 -32.938 -23.828 1 91.12 240 GLU A O 1
ATOM 1924 N N . ASP A 1 241 ? -24.172 -32.594 -22.766 1 95.19 241 ASP A N 1
ATOM 1925 C CA . ASP A 1 241 ? -24.266 -31.156 -22.719 1 95.19 241 ASP A CA 1
ATOM 1926 C C . ASP A 1 241 ? -25.484 -30.703 -21.922 1 95.19 241 ASP A C 1
ATOM 1928 O O . ASP A 1 241 ? -26 -29.594 -22.141 1 95.19 241 ASP A O 1
ATOM 1932 N N . ASN A 1 242 ? -25.922 -31.594 -21 1 94.19 242 ASN A N 1
ATOM 1933 C CA . ASN A 1 242 ? -27.109 -31.266 -20.219 1 94.19 242 ASN A CA 1
ATOM 1934 C C . ASN A 1 242 ? -26.75 -30.625 -18.891 1 94.19 242 ASN A C 1
ATOM 1936 O O . ASN A 1 242 ? -27.609 -30.047 -18.219 1 94.19 242 ASN A O 1
ATOM 1940 N N . THR A 1 243 ? -25.578 -30.781 -18.578 1 95.69 243 THR A N 1
ATOM 1941 C CA . THR A 1 243 ? -25.109 -30.266 -17.297 1 95.69 243 THR A CA 1
ATOM 1942 C C . THR A 1 243 ? -23.797 -29.484 -17.484 1 95.69 243 THR A C 1
ATOM 1944 O O . THR A 1 243 ? -23.078 -29.703 -18.469 1 95.69 243 THR A O 1
ATOM 1947 N N . VAL A 1 244 ? -23.562 -28.547 -16.594 1 98 244 VAL A N 1
ATOM 1948 C CA . VAL A 1 244 ? -22.281 -27.859 -16.484 1 98 244 VAL A CA 1
ATOM 1949 C C . VAL A 1 244 ? -21.609 -28.234 -15.164 1 98 244 VAL A C 1
ATOM 1951 O O . VAL A 1 244 ? -22.234 -28.219 -14.109 1 98 244 VAL A O 1
ATOM 1954 N N . VAL A 1 245 ? -20.391 -28.75 -15.258 1 97.88 245 VAL A N 1
ATOM 1955 C CA . VAL A 1 245 ? -19.578 -29.047 -14.078 1 97.88 245 VAL A CA 1
ATOM 1956 C C . VAL A 1 245 ? -18.641 -27.891 -13.797 1 97.88 245 VAL A C 1
ATOM 1958 O O . VAL A 1 245 ? -18.047 -27.312 -14.727 1 97.88 245 VAL A O 1
ATOM 1961 N N . PHE A 1 246 ? -18.516 -27.453 -12.539 1 98.31 246 PHE A N 1
ATOM 1962 C CA . PHE A 1 246 ? -17.625 -26.344 -12.234 1 98.31 246 PHE A CA 1
ATOM 1963 C C . PHE A 1 246 ? -17.094 -26.453 -10.805 1 98.31 246 PHE A C 1
ATOM 1965 O O . PHE A 1 246 ? -17.609 -27.219 -10 1 98.31 246 PHE A O 1
ATOM 1972 N N . THR A 1 247 ? -16 -25.797 -10.516 1 98.5 247 THR A N 1
ATOM 1973 C CA . THR A 1 247 ? -15.492 -25.625 -9.156 1 98.5 247 THR A CA 1
ATOM 1974 C C . THR A 1 247 ? -16.031 -24.328 -8.547 1 98.5 247 THR A C 1
ATOM 1976 O O . THR A 1 247 ? -16.047 -23.297 -9.211 1 98.5 247 THR A O 1
ATOM 1979 N N . GLY A 1 248 ? -16.516 -24.359 -7.34 1 98.38 248 GLY A N 1
ATOM 1980 C CA . GLY A 1 248 ? -16.953 -23.188 -6.59 1 98.38 248 GLY A CA 1
ATOM 1981 C C . GLY A 1 248 ? -16.125 -22.953 -5.344 1 98.38 248 GLY A C 1
ATOM 1982 O O . GLY A 1 248 ? -15.992 -23.828 -4.492 1 98.38 248 GLY A O 1
ATOM 1983 N N . TRP A 1 249 ? -15.492 -21.75 -5.223 1 98.25 249 TRP A N 1
ATOM 1984 C CA . TRP A 1 249 ? -14.773 -21.328 -4.023 1 98.25 249 TRP A CA 1
ATOM 1985 C C . TRP A 1 249 ? -15.656 -20.484 -3.125 1 98.25 249 TRP A C 1
ATOM 1987 O O . TRP A 1 249 ? -16.375 -19.594 -3.605 1 98.25 249 TRP A O 1
ATOM 1997 N N . ASN A 1 250 ? -15.578 -20.734 -1.878 1 96.44 250 ASN A N 1
ATOM 1998 C CA . ASN A 1 250 ? -16.391 -19.984 -0.926 1 96.44 250 ASN A CA 1
ATOM 1999 C C . ASN A 1 250 ? -15.852 -18.562 -0.721 1 96.44 250 ASN A C 1
ATOM 2001 O O . ASN A 1 250 ? -14.672 -18.391 -0.414 1 96.44 250 ASN A O 1
ATOM 2005 N N . ASN A 1 251 ? -16.781 -17.578 -0.79 1 95.69 251 ASN A N 1
ATOM 2006 C CA . ASN A 1 251 ? -16.406 -16.172 -0.659 1 95.69 251 ASN A CA 1
ATOM 2007 C C . ASN A 1 251 ? -16.359 -15.742 0.803 1 95.69 251 ASN A C 1
ATOM 2009 O O . ASN A 1 251 ? -15.656 -14.789 1.149 1 95.69 251 ASN A O 1
ATOM 2013 N N . ASP A 1 252 ? -17.156 -16.312 1.655 1 92.88 252 ASP A N 1
ATOM 2014 C CA . ASP A 1 252 ? -17.391 -15.867 3.025 1 92.88 252 ASP A CA 1
ATOM 2015 C C . ASP A 1 252 ? -16.469 -16.594 4.004 1 92.88 252 ASP A C 1
ATOM 2017 O O . ASP A 1 252 ? -16.078 -17.734 3.756 1 92.88 252 ASP A O 1
ATOM 2021 N N . PRO A 1 253 ? -16.141 -15.961 5.18 1 94.88 253 PRO A N 1
ATOM 2022 C CA . PRO A 1 253 ? -16.562 -14.625 5.625 1 94.88 253 PRO A CA 1
ATOM 2023 C C . PRO A 1 253 ? -15.789 -13.508 4.922 1 94.88 253 PRO A C 1
ATOM 2025 O O . PRO A 1 253 ? -16.25 -12.359 4.898 1 94.88 253 PRO A O 1
ATOM 2028 N N . PHE A 1 254 ? -14.594 -13.766 4.492 1 95.88 254 PHE A N 1
ATOM 2029 C CA . PHE A 1 254 ? -13.859 -12.867 3.607 1 95.88 254 PHE A CA 1
ATOM 2030 C C . PHE A 1 254 ? -12.859 -13.648 2.75 1 95.88 254 PHE A C 1
ATOM 2032 O O . PHE A 1 254 ? -12.508 -14.781 3.076 1 95.88 254 PHE A O 1
ATOM 2039 N N . ARG A 1 255 ? -12.43 -13.102 1.675 1 96.56 255 ARG A N 1
ATOM 2040 C CA . ARG A 1 255 ? -11.586 -13.781 0.699 1 96.56 255 ARG A CA 1
ATOM 2041 C C . ARG A 1 255 ? -10.117 -13.727 1.118 1 96.56 255 ARG A C 1
ATOM 2043 O O . ARG A 1 255 ? -9.609 -12.672 1.492 1 96.56 255 ARG A O 1
ATOM 2050 N N . LEU A 1 256 ? -9.508 -14.875 1.159 1 97.31 256 LEU A N 1
ATOM 2051 C CA . LEU A 1 256 ? -8.062 -15.023 1.302 1 97.31 256 LEU A CA 1
ATOM 2052 C C . LEU A 1 256 ? -7.398 -15.203 -0.059 1 97.31 256 LEU A C 1
ATOM 2054 O O . LEU A 1 256 ? -8 -15.758 -0.98 1 97.31 256 LEU A O 1
ATOM 2058 N N . GLY A 1 257 ? -6.129 -14.656 -0.132 1 97.62 257 GLY A N 1
ATOM 2059 C CA . GLY A 1 257 ? -5.422 -14.875 -1.383 1 97.62 257 GLY A CA 1
ATOM 2060 C C . GLY A 1 257 ? -5.504 -16.312 -1.873 1 97.62 257 GLY A C 1
ATOM 2061 O O . GLY A 1 257 ? -5.363 -17.25 -1.086 1 97.62 257 GLY A O 1
ATOM 2062 N N . LEU A 1 258 ? -5.723 -16.422 -3.166 1 97.56 258 LEU A N 1
ATOM 2063 C CA . LEU A 1 258 ? -6.016 -17.75 -3.688 1 97.56 258 LEU A CA 1
ATOM 2064 C C . LEU A 1 258 ? -4.844 -18.297 -4.496 1 97.56 258 LEU A C 1
ATOM 2066 O O . LEU A 1 258 ? -4.602 -19.5 -4.52 1 97.56 258 LEU A O 1
ATOM 2070 N N . LYS A 1 259 ? -4.105 -17.391 -5.16 1 96.62 259 LYS A N 1
ATOM 2071 C CA . LYS A 1 259 ? -2.973 -17.828 -5.973 1 96.62 259 LYS A CA 1
ATOM 2072 C C . LYS A 1 259 ? -1.957 -18.594 -5.133 1 96.62 259 LYS A C 1
ATOM 2074 O O . LYS A 1 259 ? -1.518 -18.109 -4.086 1 96.62 259 LYS A O 1
ATOM 2079 N N . TYR A 1 260 ? -1.623 -19.844 -5.512 1 94.44 260 TYR A N 1
ATOM 2080 C CA . TYR A 1 260 ? -0.675 -20.75 -4.875 1 94.44 260 TYR A CA 1
ATOM 2081 C C . TYR A 1 260 ? -1.18 -21.203 -3.51 1 94.44 260 TYR A C 1
ATOM 2083 O O . TYR A 1 260 ? -0.385 -21.469 -2.605 1 94.44 260 TYR A O 1
ATOM 2091 N N . CYS A 1 261 ? -2.473 -21.141 -3.318 1 96.75 261 CYS A N 1
ATOM 2092 C CA . CYS A 1 261 ? -3.092 -21.594 -2.082 1 96.75 261 CYS A CA 1
ATOM 2093 C C . CYS A 1 261 ? -4.23 -22.578 -2.375 1 96.75 261 CYS A C 1
ATOM 2095 O O . CYS A 1 261 ? -5.402 -22.203 -2.295 1 96.75 261 CYS A O 1
ATOM 2097 N N . THR A 1 262 ? -3.914 -23.812 -2.582 1 95 262 THR A N 1
ATOM 2098 C CA . THR A 1 262 ? -4.895 -24.797 -3 1 95 262 THR A CA 1
ATOM 2099 C C . THR A 1 262 ? -5.695 -25.312 -1.804 1 95 262 THR A C 1
ATOM 2101 O O . THR A 1 262 ? -6.645 -26.078 -1.966 1 95 262 THR A O 1
ATOM 2104 N N . GLN A 1 263 ? -5.332 -24.922 -0.611 1 96.19 263 GLN A N 1
ATOM 2105 C CA . GLN A 1 263 ? -5.953 -25.453 0.595 1 96.19 263 GLN A CA 1
ATOM 2106 C C . GLN A 1 263 ? -7.199 -24.656 0.973 1 96.19 263 GLN A C 1
ATOM 2108 O O . GLN A 1 263 ? -7.664 -24.719 2.113 1 96.19 263 GLN A O 1
ATOM 2113 N N . ARG A 1 264 ? -7.723 -23.844 0.041 1 97.06 264 ARG A N 1
ATOM 2114 C CA . ARG A 1 264 ? -8.922 -23.047 0.299 1 97.06 264 ARG A CA 1
ATOM 2115 C C . ARG A 1 264 ? -10.18 -23.875 0.064 1 97.06 264 ARG A C 1
ATOM 2117 O O . ARG A 1 264 ? -10.242 -24.672 -0.869 1 97.06 264 ARG A O 1
ATOM 2124 N N . GLN A 1 265 ? -11.188 -23.609 0.822 1 97.69 265 GLN A N 1
ATOM 2125 C CA . GLN A 1 265 ? -12.438 -24.344 0.728 1 97.69 265 GLN A CA 1
ATOM 2126 C C . GLN A 1 265 ? -13.078 -24.172 -0.647 1 97.69 265 GLN A C 1
ATOM 2128 O O . GLN A 1 265 ? -13.312 -23.047 -1.095 1 97.69 265 GLN A O 1
ATOM 2133 N N . SER A 1 266 ? -13.312 -25.266 -1.312 1 98.06 266 SER A N 1
ATOM 2134 C CA . SER A 1 266 ? -13.953 -25.344 -2.621 1 98.06 266 SER A CA 1
ATOM 2135 C C . SER A 1 266 ? -14.602 -26.703 -2.846 1 98.06 266 SER A C 1
ATOM 2137 O O . SER A 1 266 ? -14.344 -27.656 -2.094 1 98.06 266 SER A O 1
ATOM 2139 N N . ALA A 1 267 ? -15.445 -26.766 -3.797 1 98.5 267 ALA A N 1
ATOM 2140 C CA . ALA A 1 267 ? -16.094 -28.016 -4.168 1 98.5 267 ALA A CA 1
ATOM 2141 C C . ALA A 1 267 ? -16.406 -28.047 -5.66 1 98.5 267 ALA A C 1
ATOM 2143 O O . ALA A 1 267 ? -16.438 -27.016 -6.32 1 98.5 267 ALA A O 1
ATOM 2144 N N . VAL A 1 268 ? -16.531 -29.266 -6.156 1 98.5 268 VAL A N 1
ATOM 2145 C CA . VAL A 1 268 ? -16.969 -29.484 -7.531 1 98.5 268 VAL A CA 1
ATOM 2146 C C . VAL A 1 268 ? -18.484 -29.625 -7.578 1 98.5 268 VAL A C 1
ATOM 2148 O O . VAL A 1 268 ? -19.062 -30.422 -6.832 1 98.5 268 VAL A O 1
ATOM 2151 N N . TYR A 1 269 ? -19.125 -28.875 -8.453 1 98.31 269 TYR A N 1
ATOM 2152 C CA . TYR A 1 269 ? -20.578 -28.844 -8.555 1 98.31 269 TYR A CA 1
ATOM 2153 C C . TYR A 1 269 ? -21.031 -29.219 -9.961 1 98.31 269 TYR A C 1
ATOM 2155 O O . TYR A 1 269 ? -20.234 -29.203 -10.906 1 98.31 269 TYR A O 1
ATOM 2163 N N . THR A 1 270 ? -22.297 -29.625 -10.031 1 97.06 270 THR A N 1
ATOM 2164 C CA . THR A 1 270 ? -23 -29.719 -11.312 1 97.06 270 THR A CA 1
ATOM 2165 C C . THR A 1 270 ? -24.188 -28.781 -11.352 1 97.06 270 THR A C 1
ATOM 2167 O O . THR A 1 270 ? -24.844 -28.547 -10.336 1 97.06 270 THR A O 1
ATOM 2170 N N . TYR A 1 271 ? -24.391 -28.188 -12.398 1 97.81 271 TYR A N 1
ATOM 2171 C CA . TYR A 1 271 ? -25.547 -27.375 -12.719 1 97.81 271 TYR A CA 1
ATOM 2172 C C . TYR A 1 271 ? -26.375 -28.016 -13.82 1 97.81 271 TYR A C 1
ATOM 2174 O O . TYR A 1 271 ? -25.922 -28.141 -14.961 1 97.81 271 TYR A O 1
ATOM 2182 N N . ASP A 1 272 ? -27.625 -28.375 -13.477 1 96.81 272 ASP A N 1
ATOM 2183 C CA . ASP A 1 272 ? -28.531 -28.938 -14.477 1 96.81 272 ASP A CA 1
ATOM 2184 C C . ASP A 1 272 ? -29.188 -27.828 -15.297 1 96.81 272 ASP A C 1
ATOM 2186 O O . ASP A 1 272 ? -29.875 -26.969 -14.75 1 96.81 272 ASP A O 1
ATOM 2190 N N . LEU A 1 273 ? -29 -27.875 -16.578 1 96.62 273 LEU A N 1
ATOM 2191 C CA . LEU A 1 273 ? -29.453 -26.781 -17.438 1 96.62 273 LEU A CA 1
ATOM 2192 C C . LEU A 1 273 ? -30.969 -26.781 -17.562 1 96.62 273 LEU A C 1
ATOM 2194 O O . LEU A 1 273 ? -31.578 -25.734 -17.844 1 96.62 273 LEU A O 1
ATOM 2198 N N . LYS A 1 274 ? -31.547 -27.891 -17.391 1 95.25 274 LYS A N 1
ATOM 2199 C CA . LYS A 1 274 ? -33 -27.984 -17.484 1 95.25 274 LYS A CA 1
ATOM 2200 C C . LYS A 1 274 ? -33.688 -27.578 -16.188 1 95.25 274 LYS A C 1
ATOM 2202 O O . LYS A 1 274 ? -34.562 -26.734 -16.172 1 95.25 274 LYS A O 1
ATOM 2207 N N . THR A 1 275 ? -33.219 -28.062 -15.086 1 96.31 275 THR A N 1
ATOM 2208 C CA . THR A 1 275 ? -33.875 -27.844 -13.797 1 96.31 275 THR A CA 1
ATOM 2209 C C . THR A 1 275 ? -33.25 -26.641 -13.078 1 96.31 275 THR A C 1
ATOM 2211 O O . THR A 1 275 ? -33.812 -26.125 -12.117 1 96.31 275 THR A O 1
ATOM 2214 N N . GLN A 1 276 ? -32.062 -26.25 -13.477 1 95.38 276 GLN A N 1
ATOM 2215 C CA . GLN A 1 276 ? -31.297 -25.172 -12.859 1 95.38 276 GLN A CA 1
ATOM 2216 C C . GLN A 1 276 ? -30.859 -25.547 -11.445 1 95.38 276 GLN A C 1
ATOM 2218 O O . GLN A 1 276 ? -30.516 -24.672 -10.648 1 95.38 276 GLN A O 1
ATOM 2223 N N . LYS A 1 277 ? -30.938 -26.797 -11.188 1 96.44 277 LYS A N 1
ATOM 2224 C CA . LYS A 1 277 ? -30.531 -27.266 -9.875 1 96.44 277 LYS A CA 1
ATOM 2225 C C . LYS A 1 277 ? -29.016 -27.438 -9.812 1 96.44 277 LYS A C 1
ATOM 2227 O O . LYS A 1 277 ? -28.391 -27.938 -10.75 1 96.44 277 LYS A O 1
ATOM 2232 N N . ILE A 1 278 ? -28.422 -26.969 -8.703 1 97.25 278 ILE A N 1
ATOM 2233 C CA . ILE A 1 278 ? -27 -27.125 -8.445 1 97.25 278 ILE A CA 1
ATOM 2234 C C . ILE A 1 278 ? -26.781 -28.219 -7.406 1 97.25 278 ILE A C 1
ATOM 2236 O O . ILE A 1 278 ? -27.406 -28.219 -6.344 1 97.25 278 ILE A O 1
ATOM 2240 N N . THR A 1 279 ? -25.969 -29.156 -7.719 1 95.94 279 THR A N 1
ATOM 2241 C CA . THR A 1 279 ? -25.641 -30.25 -6.816 1 95.94 279 THR A CA 1
ATOM 2242 C C . THR A 1 279 ? -24.141 -30.359 -6.605 1 95.94 279 THR A C 1
ATOM 2244 O O . THR A 1 279 ? -23.359 -30.266 -7.559 1 95.94 279 THR A O 1
ATOM 2247 N N . SER A 1 280 ? -23.719 -30.547 -5.344 1 96.81 280 SER A N 1
ATOM 2248 C CA . SER A 1 280 ? -22.297 -30.766 -5.059 1 96.81 280 SER A CA 1
ATOM 2249 C C . SER A 1 280 ? -21.906 -32.219 -5.297 1 96.81 280 SER A C 1
ATOM 2251 O O . SER A 1 280 ? -22.531 -33.125 -4.754 1 96.81 280 SER A O 1
ATOM 2253 N N . ILE A 1 281 ? -20.891 -32.406 -6.141 1 96 281 ILE A N 1
ATOM 2254 C CA . ILE A 1 281 ? -20.375 -33.75 -6.422 1 96 281 ILE A CA 1
ATOM 2255 C C . ILE A 1 281 ? -19.328 -34.125 -5.375 1 96 281 ILE A C 1
ATOM 2257 O O . ILE A 1 281 ? -19.219 -35.281 -4.988 1 96 281 ILE A O 1
ATOM 2261 N N . SER A 1 282 ? -18.609 -33.125 -4.906 1 97.62 282 SER A N 1
ATOM 2262 C CA . SER A 1 282 ? -17.547 -33.406 -3.934 1 97.62 282 SER A CA 1
ATOM 2263 C C . SER A 1 282 ? -17.938 -32.906 -2.547 1 97.62 282 SER A C 1
ATOM 2265 O O . SER A 1 282 ? -18.984 -32.281 -2.379 1 97.62 282 SER A O 1
ATOM 2267 N N . ASP A 1 283 ? -17.109 -33.281 -1.497 1 96.69 283 ASP A N 1
ATOM 2268 C CA . ASP A 1 283 ? -17.297 -32.844 -0.116 1 96.69 283 ASP A CA 1
ATOM 2269 C C . ASP A 1 283 ? -17.062 -31.359 0.036 1 96.69 283 ASP A C 1
ATOM 2271 O O . ASP A 1 283 ? -15.969 -30.859 -0.245 1 96.69 283 ASP A O 1
ATOM 2275 N N . LYS A 1 284 ? -18.031 -30.641 0.561 1 95.69 284 LYS A N 1
ATOM 2276 C CA . LYS A 1 284 ? -17.984 -29.188 0.661 1 95.69 284 LYS A CA 1
ATOM 2277 C C . LYS A 1 284 ? -17.031 -28.734 1.773 1 95.69 284 LYS A C 1
ATOM 2279 O O . LYS A 1 284 ? -16.703 -27.547 1.872 1 95.69 284 LYS A O 1
ATOM 2284 N N . THR A 1 285 ? -16.578 -29.625 2.607 1 96.19 285 THR A N 1
ATOM 2285 C CA . THR A 1 285 ? -15.688 -29.281 3.717 1 96.19 285 THR A CA 1
ATOM 2286 C C . THR A 1 285 ? -14.227 -29.484 3.332 1 96.19 285 THR A C 1
ATOM 2288 O O . THR A 1 285 ? -13.352 -29.5 4.195 1 96.19 285 THR A O 1
ATOM 2291 N N . GLN A 1 286 ? -13.961 -29.75 2.051 1 97.62 286 GLN A N 1
ATOM 2292 C CA . GLN A 1 286 ? -12.625 -30 1.517 1 97.62 286 GLN A CA 1
ATOM 2293 C C . GLN A 1 286 ? -12.234 -28.922 0.507 1 97.62 286 GLN A C 1
ATOM 2295 O O . GLN A 1 286 ? -12.922 -27.906 0.363 1 97.62 286 GLN A O 1
ATOM 2300 N N . SER A 1 287 ? -11.148 -29.094 0.003 1 97.94 287 SER A N 1
ATOM 2301 C CA . SER A 1 287 ? -10.711 -28.328 -1.159 1 97.94 287 SER A CA 1
ATOM 2302 C C . SER A 1 287 ? -10.656 -29.219 -2.406 1 97.94 287 SER A C 1
ATOM 2304 O O . SER A 1 287 ? -9.664 -29.906 -2.641 1 97.94 287 SER A O 1
ATOM 2306 N N . SER A 1 288 ? -11.711 -29.203 -3.141 1 98.44 288 SER A N 1
ATOM 2307 C CA . SER A 1 288 ? -11.789 -29.953 -4.383 1 98.44 288 SER A CA 1
ATOM 2308 C C . SER A 1 288 ? -11.758 -29.031 -5.598 1 98.44 288 SER A C 1
ATOM 2310 O O . SER A 1 288 ? -12.344 -27.953 -5.578 1 98.44 288 SER A O 1
ATOM 2312 N N . ARG A 1 289 ? -11.094 -29.516 -6.609 1 97.94 289 ARG A N 1
ATOM 2313 C CA . ARG A 1 289 ? -10.914 -28.625 -7.742 1 97.94 289 ARG A CA 1
ATOM 2314 C C . ARG A 1 289 ? -10.531 -29.391 -9 1 97.94 289 ARG A C 1
ATOM 2316 O O . ARG A 1 289 ? -10.242 -30.594 -8.938 1 97.94 289 ARG A O 1
ATOM 2323 N N . SER A 1 290 ? -10.539 -28.703 -10.117 1 97.69 290 SER A N 1
ATOM 2324 C CA . SER A 1 290 ? -10.016 -29.125 -11.414 1 97.69 290 SER A CA 1
ATOM 2325 C C . SER A 1 290 ? -10.742 -30.359 -11.938 1 97.69 290 SER A C 1
ATOM 2327 O O . SER A 1 290 ? -10.102 -31.359 -12.266 1 97.69 290 SER A O 1
ATOM 2329 N N . PRO A 1 291 ? -12.031 -30.297 -12.062 1 97.69 291 PRO A N 1
ATOM 2330 C CA . PRO A 1 291 ? -12.758 -31.422 -12.641 1 97.69 291 PRO A CA 1
ATOM 2331 C C . PRO A 1 291 ? -12.406 -31.672 -14.102 1 97.69 291 PRO A C 1
ATOM 2333 O O . PRO A 1 291 ? -12.172 -30.719 -14.852 1 97.69 291 PRO A O 1
ATOM 2336 N N . ASN A 1 292 ? -12.328 -32.906 -14.477 1 96.94 292 ASN A N 1
ATOM 2337 C CA . ASN A 1 292 ? -12.086 -33.344 -15.852 1 96.94 292 ASN A CA 1
ATOM 2338 C C . ASN A 1 292 ? -12.938 -34.562 -16.203 1 96.94 292 ASN A C 1
ATOM 2340 O O . ASN A 1 292 ? -12.938 -35.562 -15.492 1 96.94 292 ASN A O 1
ATOM 2344 N N . ILE A 1 293 ? -13.609 -34.5 -17.297 1 96.19 293 ILE A N 1
ATOM 2345 C CA . ILE A 1 293 ? -14.555 -35.531 -17.688 1 96.19 293 ILE A CA 1
ATOM 2346 C C . ILE A 1 293 ? -13.875 -36.531 -18.641 1 96.19 293 ILE A C 1
ATOM 2348 O O . ILE A 1 293 ? -13.094 -36.125 -19.5 1 96.19 293 ILE A O 1
ATOM 2352 N N . SER A 1 294 ? -14.234 -37.781 -18.5 1 96.56 294 SER A N 1
ATOM 2353 C CA . SER A 1 294 ? -13.664 -38.812 -19.359 1 96.56 294 SER A CA 1
ATOM 2354 C C . SER A 1 294 ? -14.188 -38.688 -20.797 1 96.56 294 SER A C 1
ATOM 2356 O O . SER A 1 294 ? -15.289 -38.188 -21.016 1 96.56 294 SER A O 1
ATOM 2358 N N . PRO A 1 295 ? -13.375 -39.219 -21.734 1 93.94 295 PRO A N 1
ATOM 2359 C CA . PRO A 1 295 ? -13.797 -39.125 -23.141 1 93.94 295 PRO A CA 1
ATOM 2360 C C . PRO A 1 295 ? -15.156 -39.781 -23.375 1 93.94 295 PRO A C 1
ATOM 2362 O O . PRO A 1 295 ? -15.938 -39.281 -24.203 1 93.94 295 PRO A O 1
ATOM 2365 N N . ASP A 1 296 ? -15.516 -40.812 -22.719 1 94.62 296 ASP A N 1
ATOM 2366 C CA . ASP A 1 296 ? -16.797 -41.5 -22.922 1 94.62 296 ASP A CA 1
ATOM 2367 C C . ASP A 1 296 ? -17.891 -40.844 -22.078 1 94.62 296 ASP A C 1
ATOM 2369 O O . ASP A 1 296 ? -19.031 -41.312 -22.047 1 94.62 296 ASP A O 1
ATOM 2373 N N . GLN A 1 297 ? -17.547 -39.844 -21.281 1 94.69 297 GLN A N 1
ATOM 2374 C CA . GLN A 1 297 ? -18.438 -39 -20.516 1 94.69 297 GLN A CA 1
ATOM 2375 C C . GLN A 1 297 ? -19.078 -39.75 -19.344 1 94.69 297 GLN A C 1
ATOM 2377 O O . GLN A 1 297 ? -20.078 -39.312 -18.797 1 94.69 297 GLN A O 1
ATOM 2382 N N . SER A 1 298 ? -18.453 -40.844 -19 1 96.06 298 SER A N 1
ATOM 2383 C CA . SER A 1 298 ? -19.047 -41.656 -17.953 1 96.06 298 SER A CA 1
ATOM 2384 C C . SER A 1 298 ? -18.469 -41.312 -16.578 1 96.06 298 SER A C 1
ATOM 2386 O O . SER A 1 298 ? -19.078 -41.594 -15.555 1 96.06 298 SER A O 1
ATOM 2388 N N . LYS A 1 299 ? -17.312 -40.781 -16.609 1 97.19 299 LYS A N 1
ATOM 2389 C CA . LYS A 1 299 ? -16.609 -40.531 -15.359 1 97.19 299 LYS A CA 1
ATOM 2390 C C . LYS A 1 299 ? -16.062 -39.125 -15.297 1 97.19 299 LYS A C 1
ATOM 2392 O O . LYS A 1 299 ? -15.906 -38.469 -16.328 1 97.19 299 LYS A O 1
ATOM 2397 N N . LEU A 1 300 ? -15.883 -38.656 -14.062 1 97.44 300 LEU A N 1
ATOM 2398 C CA . LEU A 1 300 ? -15.266 -37.375 -13.766 1 97.44 300 LEU A CA 1
ATOM 2399 C C . LEU A 1 300 ? -14.18 -37.531 -12.695 1 97.44 300 LEU A C 1
ATOM 2401 O O . LEU A 1 300 ? -14.398 -38.156 -11.672 1 97.44 300 LEU A O 1
ATOM 2405 N N . VAL A 1 301 ? -12.984 -37.031 -12.977 1 98.25 301 VAL A N 1
ATOM 2406 C CA . VAL A 1 301 ? -11.945 -37 -11.953 1 98.25 301 VAL A CA 1
ATOM 2407 C C . VAL A 1 301 ? -11.703 -35.562 -11.477 1 98.25 301 VAL A C 1
ATOM 2409 O O . VAL A 1 301 ? -12.016 -34.625 -12.188 1 98.25 301 VAL A O 1
ATOM 2412 N N . TYR A 1 302 ? -11.25 -35.406 -10.273 1 98.38 302 TYR A N 1
ATOM 2413 C CA . TYR A 1 302 ? -10.898 -34.094 -9.695 1 98.38 302 TYR A CA 1
ATOM 2414 C C . TYR A 1 302 ? -9.875 -34.25 -8.578 1 98.38 302 TYR A C 1
ATOM 2416 O O . TYR A 1 302 ? -9.648 -35.375 -8.086 1 98.38 302 TYR A O 1
ATOM 2424 N N . PHE A 1 303 ? -9.164 -33.219 -8.25 1 98.31 303 PHE A N 1
ATOM 2425 C CA . PHE A 1 303 ? -8.258 -33.188 -7.102 1 98.31 303 PHE A CA 1
ATOM 2426 C C . PHE A 1 303 ? -9.023 -32.875 -5.82 1 98.31 303 PHE A C 1
ATOM 2428 O O . PHE A 1 303 ? -10.055 -32.188 -5.852 1 98.31 303 PHE A O 1
ATOM 2435 N N . ASP A 1 304 ? -8.523 -33.406 -4.781 1 98.19 304 ASP A N 1
ATOM 2436 C CA . ASP A 1 304 ? -9.117 -33.188 -3.463 1 98.19 304 ASP A CA 1
ATOM 2437 C C . ASP A 1 304 ? -8.047 -33.156 -2.377 1 98.19 304 ASP A C 1
ATOM 2439 O O . ASP A 1 304 ? -7.086 -33.938 -2.43 1 98.19 304 ASP A O 1
ATOM 2443 N N . GLN A 1 305 ? -8.18 -32.25 -1.433 1 97.88 305 GLN A N 1
ATOM 2444 C CA . GLN A 1 305 ? -7.281 -32.219 -0.279 1 97.88 305 GLN A CA 1
ATOM 2445 C C . GLN A 1 305 ? -7.957 -31.547 0.917 1 97.88 305 GLN A C 1
ATOM 2447 O O . GLN A 1 305 ? -8.992 -30.891 0.768 1 97.88 305 GLN A O 1
ATOM 2452 N N . PRO A 1 306 ? -7.445 -31.766 2.123 1 96.56 306 PRO A N 1
ATOM 2453 C CA . PRO A 1 306 ? -7.984 -31.047 3.281 1 96.56 306 PRO A CA 1
ATOM 2454 C C . PRO A 1 306 ? -7.77 -29.547 3.188 1 96.56 306 PRO A C 1
ATOM 2456 O O . PRO A 1 306 ? -6.793 -29.094 2.59 1 96.56 306 PRO A O 1
ATOM 2459 N N . ILE A 1 307 ? -8.711 -28.797 3.793 1 96.81 307 ILE A N 1
ATOM 2460 C CA . ILE A 1 307 ? -8.523 -27.359 3.881 1 96.81 307 ILE A CA 1
ATOM 2461 C C . ILE A 1 307 ? -7.547 -27.031 5.004 1 96.81 307 ILE A C 1
ATOM 2463 O O . ILE A 1 307 ? -7.363 -27.828 5.93 1 96.81 307 ILE A O 1
ATOM 2467 N N . GLY A 1 308 ? -6.91 -25.891 4.945 1 95.56 308 GLY A N 1
ATOM 2468 C CA . GLY A 1 308 ? -5.957 -25.453 5.957 1 95.56 308 GLY A CA 1
ATOM 2469 C C . GLY A 1 308 ? -4.605 -26.141 5.82 1 95.56 308 GLY A C 1
ATOM 2470 O O . GLY A 1 308 ? -4.328 -26.781 4.812 1 95.56 308 GLY A O 1
ATOM 2471 N N . GLY A 1 309 ? -3.768 -25.938 6.805 1 96.19 309 GLY A N 1
ATOM 2472 C CA . GLY A 1 309 ? -2.426 -26.5 6.742 1 96.19 309 GLY A CA 1
ATOM 2473 C C . GLY A 1 309 ? -1.524 -25.781 5.754 1 96.19 309 GLY A C 1
ATOM 2474 O O . GLY A 1 309 ? -1.657 -24.578 5.547 1 96.19 309 GLY A O 1
ATOM 2475 N N . ALA A 1 310 ? -0.636 -26.562 5.191 1 97.69 310 ALA A N 1
ATOM 2476 C CA . ALA A 1 310 ? 0.301 -26 4.227 1 97.69 310 ALA A CA 1
ATOM 2477 C C . ALA A 1 310 ? -0.434 -25.438 3.014 1 97.69 310 ALA A C 1
ATOM 2479 O O . ALA A 1 310 ? -1.412 -26.016 2.545 1 97.69 310 ALA A O 1
ATOM 2480 N N . HIS A 1 311 ? -0.027 -24.344 2.545 1 96.38 311 HIS A N 1
ATOM 2481 C CA . HIS A 1 311 ? -0.76 -23.688 1.469 1 96.38 311 HIS A CA 1
ATOM 2482 C C . HIS A 1 311 ? -0.708 -24.5 0.184 1 96.38 311 HIS A C 1
ATOM 2484 O O . HIS A 1 311 ? -1.584 -24.375 -0.674 1 96.38 311 HIS A O 1
ATOM 2490 N N . LYS A 1 312 ? 0.356 -25.297 -0 1 97.31 312 LYS A N 1
ATOM 2491 C CA . LYS A 1 312 ? 0.416 -26.359 -0.991 1 97.31 312 LYS A CA 1
ATOM 2492 C C . LYS A 1 312 ? 0.799 -27.688 -0.344 1 97.31 312 LYS A C 1
ATOM 2494 O O . LYS A 1 312 ? 1.631 -27.734 0.565 1 97.31 312 LYS A O 1
ATOM 2499 N N . GLN A 1 313 ? 0.118 -28.719 -0.76 1 97.25 313 GLN A N 1
ATOM 2500 C CA . GLN A 1 313 ? 0.314 -30.031 -0.175 1 97.25 313 GLN A CA 1
ATOM 2501 C C . GLN A 1 313 ? -0.132 -31.141 -1.137 1 97.25 313 GLN A C 1
ATOM 2503 O O . GLN A 1 313 ? -0.516 -30.859 -2.273 1 97.25 313 GLN A O 1
ATOM 2508 N N . CYS A 1 314 ? 0.035 -32.375 -0.73 1 97.56 314 CYS A N 1
ATOM 2509 C CA . CYS A 1 314 ? -0.306 -33.531 -1.558 1 97.56 314 CYS A CA 1
ATOM 2510 C C . CYS A 1 314 ? -1.813 -33.625 -1.755 1 97.56 314 CYS A C 1
ATOM 2512 O O . CYS A 1 314 ? -2.58 -33.5 -0.798 1 97.56 314 CYS A O 1
ATOM 2514 N N . SER A 1 315 ? -2.215 -33.812 -2.963 1 97.88 315 SER A N 1
ATOM 2515 C CA . SER A 1 315 ? -3.633 -33.969 -3.275 1 97.88 315 SER A CA 1
ATOM 2516 C C . SER A 1 315 ? -4.016 -35.406 -3.504 1 97.88 315 SER A C 1
ATOM 2518 O O . SER A 1 315 ? -3.16 -36.25 -3.828 1 97.88 315 SER A O 1
ATOM 2520 N N . ARG A 1 316 ? -5.258 -35.688 -3.271 1 97.69 316 ARG A N 1
ATOM 2521 C CA . ARG A 1 316 ? -5.852 -36.938 -3.729 1 97.69 316 ARG A CA 1
ATOM 2522 C C . ARG A 1 316 ? -6.449 -36.781 -5.121 1 97.69 316 ARG A C 1
ATOM 2524 O O . ARG A 1 316 ? -6.879 -35.688 -5.5 1 97.69 316 ARG A O 1
ATOM 2531 N N . LEU A 1 317 ? -6.355 -37.844 -5.863 1 98.31 317 LEU A N 1
ATOM 2532 C CA . LEU A 1 317 ? -7.141 -37.969 -7.09 1 98.31 317 LEU A CA 1
ATOM 2533 C C . LEU A 1 317 ? -8.438 -38.719 -6.832 1 98.31 317 LEU A C 1
ATOM 2535 O O . LEU A 1 317 ? -8.406 -39.906 -6.445 1 98.31 317 LEU A O 1
ATOM 2539 N N . LYS A 1 318 ? -9.547 -38.062 -7.016 1 98.5 318 LYS A N 1
ATOM 2540 C CA . LYS A 1 318 ? -10.867 -38.656 -6.82 1 98.5 318 LYS A CA 1
ATOM 2541 C C . LYS A 1 318 ? -11.602 -38.844 -8.148 1 98.5 318 LYS A C 1
ATOM 2543 O O . LYS A 1 318 ? -11.281 -38.156 -9.133 1 98.5 318 LYS A O 1
ATOM 2548 N N . MET A 1 319 ? -12.523 -39.781 -8.141 1 98.5 319 MET A N 1
ATOM 2549 C CA . MET A 1 319 ? -13.305 -40.031 -9.352 1 98.5 319 MET A CA 1
ATOM 2550 C C . MET A 1 319 ? -14.781 -40.156 -9.016 1 98.5 319 MET A C 1
ATOM 2552 O O . MET A 1 319 ? -15.148 -40.812 -8.031 1 98.5 319 MET A O 1
ATOM 2556 N N . TYR A 1 320 ? -15.562 -39.531 -9.703 1 98.19 320 TYR A N 1
ATOM 2557 C CA . TYR A 1 320 ? -17.016 -39.625 -9.633 1 98.19 320 TYR A CA 1
ATOM 2558 C C . TYR A 1 320 ? -17.578 -40.375 -10.836 1 98.19 320 TYR A C 1
ATOM 2560 O O . TYR A 1 320 ? -17.203 -40.125 -11.977 1 98.19 320 TYR A O 1
ATOM 2568 N N . ASP A 1 321 ? -18.438 -41.312 -10.578 1 96.81 321 ASP A N 1
ATOM 2569 C CA . ASP A 1 321 ? -19.125 -42.062 -11.625 1 96.81 321 ASP A CA 1
ATOM 2570 C C . ASP A 1 321 ? -20.547 -41.531 -11.836 1 96.81 321 ASP A C 1
ATOM 2572 O O . ASP A 1 321 ? -21.375 -41.562 -10.93 1 96.81 321 ASP A O 1
ATOM 2576 N N . PHE A 1 322 ? -20.828 -41.125 -13.047 1 95.19 322 PHE A N 1
ATOM 2577 C CA . PHE A 1 322 ? -22.109 -40.5 -13.312 1 95.19 322 PHE A CA 1
ATOM 2578 C C . PHE A 1 322 ? -23.25 -41.5 -13.242 1 95.19 322 PHE A C 1
ATOM 2580 O O . PHE A 1 322 ? -24.391 -41.125 -12.969 1 95.19 322 PHE A O 1
ATOM 2587 N N . LYS A 1 323 ? -22.953 -42.719 -13.508 1 94.12 323 LYS A N 1
ATOM 2588 C CA . LYS A 1 323 ? -23.984 -43.75 -13.484 1 94.12 323 LYS A CA 1
ATOM 2589 C C . LYS A 1 323 ? -24.344 -44.125 -12.055 1 94.12 323 LYS A C 1
ATOM 2591 O O . LYS A 1 323 ? -25.516 -44.156 -11.68 1 94.12 323 LYS A O 1
ATOM 2596 N N . THR A 1 324 ? -23.359 -44.406 -11.297 1 95.56 324 THR A N 1
ATOM 2597 C CA . THR A 1 324 ? -23.594 -44.844 -9.93 1 95.56 324 THR A CA 1
ATOM 2598 C C . THR A 1 324 ? -23.719 -43.656 -8.984 1 95.56 324 THR A C 1
ATOM 2600 O O . THR A 1 324 ? -24.188 -43.812 -7.852 1 95.56 324 THR A O 1
ATOM 2603 N N . GLN A 1 325 ? -23.25 -42.531 -9.398 1 94.81 325 GLN A N 1
ATOM 2604 C CA . GLN A 1 325 ? -23.266 -41.312 -8.602 1 94.81 325 GLN A CA 1
ATOM 2605 C C . GLN A 1 325 ? -22.469 -41.5 -7.309 1 94.81 325 GLN A C 1
ATOM 2607 O O . GLN A 1 325 ? -22.938 -41.125 -6.234 1 94.81 325 GLN A O 1
ATOM 2612 N N . THR A 1 326 ? -21.375 -42.094 -7.438 1 95.94 326 THR A N 1
ATOM 2613 C CA . THR A 1 326 ? -20.531 -42.344 -6.277 1 95.94 326 THR A CA 1
ATOM 2614 C C . THR A 1 326 ? -19.125 -41.812 -6.531 1 95.94 326 THR A C 1
ATOM 2616 O O . THR A 1 326 ? -18.672 -41.75 -7.68 1 95.94 326 THR A O 1
ATOM 2619 N N . ASN A 1 327 ? -18.469 -41.406 -5.434 1 97.25 327 ASN A N 1
ATOM 2620 C CA . ASN A 1 327 ? -17.078 -40.969 -5.457 1 97.25 327 ASN A CA 1
ATOM 2621 C C . ASN A 1 327 ? -16.141 -42.031 -4.93 1 97.25 327 ASN A C 1
ATOM 2623 O O . ASN A 1 327 ? -16.484 -42.781 -4.008 1 97.25 327 ASN A O 1
ATOM 2627 N N . GLN A 1 328 ? -15.062 -42.094 -5.492 1 97.12 328 GLN A N 1
ATOM 2628 C CA . GLN A 1 328 ? -14.031 -43 -4.996 1 97.12 328 GLN A CA 1
ATOM 2629 C C . GLN A 1 328 ? -12.656 -42.312 -5.023 1 97.12 328 GLN A C 1
ATOM 2631 O O . GLN A 1 328 ? -12.406 -41.438 -5.848 1 97.12 328 GLN A O 1
ATOM 2636 N N . VAL A 1 329 ? -11.789 -42.75 -4.098 1 98 329 VAL A N 1
ATOM 2637 C CA . VAL A 1 329 ? -10.391 -42.312 -4.105 1 98 329 VAL A CA 1
ATOM 2638 C C . VAL A 1 329 ? -9.586 -43.188 -5.051 1 98 329 VAL A C 1
ATOM 2640 O O . VAL A 1 329 ? -9.547 -44.406 -4.887 1 98 329 VAL A O 1
ATOM 2643 N N . ILE A 1 330 ? -9.008 -42.594 -6.062 1 97.81 330 ILE A N 1
ATOM 2644 C CA . ILE A 1 330 ? -8.195 -43.344 -7.016 1 97.81 330 ILE A CA 1
ATOM 2645 C C . ILE A 1 330 ? -6.746 -43.406 -6.531 1 97.81 330 ILE A C 1
ATOM 2647 O O . ILE A 1 330 ? -6.105 -44.438 -6.555 1 97.81 330 ILE A O 1
ATOM 2651 N N . LEU A 1 331 ? -6.223 -42.312 -6.207 1 96.81 331 LEU A N 1
ATOM 2652 C CA . LEU A 1 331 ? -4.91 -42.156 -5.59 1 96.81 331 LEU A CA 1
ATOM 2653 C C . LEU A 1 331 ? -4.992 -41.312 -4.328 1 96.81 331 LEU A C 1
ATOM 2655 O O . LEU A 1 331 ? -5.488 -40.188 -4.367 1 96.81 331 LEU A O 1
ATOM 2659 N N . ASP A 1 332 ? -4.539 -41.781 -3.256 1 96.62 332 ASP A N 1
ATOM 2660 C CA . ASP A 1 332 ? -4.633 -41.125 -1.968 1 96.62 332 ASP A CA 1
ATOM 2661 C C . ASP A 1 332 ? -3.377 -40.281 -1.689 1 96.62 332 ASP A C 1
ATOM 2663 O O . ASP A 1 332 ? -2.426 -40.312 -2.473 1 96.62 332 ASP A O 1
ATOM 2667 N N . ILE A 1 333 ? -3.391 -39.562 -0.608 1 96.88 333 ILE A N 1
ATOM 2668 C CA . ILE A 1 333 ? -2.24 -38.812 -0.143 1 96.88 333 ILE A CA 1
ATOM 2669 C C . ILE A 1 333 ? -1.088 -39.75 0.186 1 96.88 333 ILE A C 1
ATOM 2671 O O . ILE A 1 333 ? -1.283 -40.75 0.857 1 96.88 333 ILE A O 1
ATOM 2675 N N . VAL A 1 334 ? 0.029 -39.406 -0.353 1 96.56 334 VAL A N 1
ATOM 2676 C CA . VAL A 1 334 ? 1.224 -40.188 -0.063 1 96.56 334 VAL A CA 1
ATOM 2677 C C . VAL A 1 334 ? 2.006 -39.531 1.077 1 96.56 334 VAL A C 1
ATOM 2679 O O . VAL A 1 334 ? 2.602 -38.469 0.901 1 96.56 334 VAL A O 1
ATOM 2682 N N . HIS A 1 335 ? 2.066 -40.125 2.176 1 95.25 335 HIS A N 1
ATOM 2683 C CA . HIS A 1 335 ? 2.738 -39.531 3.336 1 95.25 335 HIS A CA 1
ATOM 2684 C C . HIS A 1 335 ? 4.242 -39.781 3.275 1 95.25 335 HIS A C 1
ATOM 2686 O O . HIS A 1 335 ? 5.023 -38.812 3.26 1 95.25 335 HIS A O 1
ATOM 2692 N N . ARG A 1 336 ? 4.691 -41.031 3.199 1 93.56 336 ARG A N 1
ATOM 2693 C CA . ARG A 1 336 ? 6.078 -41.438 3.072 1 93.56 336 ARG A CA 1
ATOM 2694 C C . ARG A 1 336 ? 6.258 -42.375 1.861 1 93.56 336 ARG A C 1
ATOM 2696 O O . ARG A 1 336 ? 5.91 -43.531 1.909 1 93.56 336 ARG A O 1
ATOM 2703 N N . PRO A 1 337 ? 6.812 -41.781 0.813 1 89.81 337 PRO A N 1
ATOM 2704 C CA . PRO A 1 337 ? 6.973 -42.625 -0.37 1 89.81 337 PRO A CA 1
ATOM 2705 C C . PRO A 1 337 ? 7.863 -43.844 -0.11 1 89.81 337 PRO A C 1
ATOM 2707 O O . PRO A 1 337 ? 8.922 -43.719 0.509 1 89.81 337 PRO A O 1
ATOM 2710 N N . LYS A 1 338 ? 7.367 -45.125 -0.15 1 72.12 338 LYS A N 1
ATOM 2711 C CA . LYS A 1 338 ? 8.117 -46.344 0.082 1 72.12 338 LYS A CA 1
ATOM 2712 C C . LYS A 1 338 ? 8.781 -46.844 -1.203 1 72.12 338 LYS A C 1
ATOM 2714 O O . LYS A 1 338 ? 9.953 -47.219 -1.201 1 72.12 338 LYS A O 1
ATOM 2719 N N . ASP A 1 339 ? 7.883 -47.281 -2.209 1 61.31 339 ASP A N 1
ATOM 2720 C CA . ASP A 1 339 ? 8.32 -47.969 -3.414 1 61.31 339 ASP A CA 1
ATOM 2721 C C . ASP A 1 339 ? 8.711 -46.969 -4.508 1 61.31 339 ASP A C 1
ATOM 2723 O O . ASP A 1 339 ? 8.984 -47.375 -5.645 1 61.31 339 ASP A O 1
ATOM 2727 N N . GLU A 1 340 ? 9.133 -45.938 -4.277 1 63.5 340 GLU A N 1
ATOM 2728 C CA . GLU A 1 340 ? 9.797 -44.938 -5.105 1 63.5 340 GLU A CA 1
ATOM 2729 C C . GLU A 1 340 ? 9 -44.656 -6.375 1 63.5 340 GLU A C 1
ATOM 2731 O O . GLU A 1 340 ? 9.531 -44.094 -7.336 1 63.5 340 GLU A O 1
ATOM 2736 N N . VAL A 1 341 ? 7.672 -45.188 -6.438 1 79.81 341 VAL A N 1
ATOM 2737 C CA . VAL A 1 341 ? 7.102 -45 -7.766 1 79.81 341 VAL A CA 1
ATOM 2738 C C . VAL A 1 341 ? 6.477 -43.594 -7.863 1 79.81 341 VAL A C 1
ATOM 2740 O O . VAL A 1 341 ? 6.695 -42.875 -8.844 1 79.81 341 VAL A O 1
ATOM 2743 N N . CYS A 1 342 ? 5.668 -43.219 -6.973 1 91.44 342 CYS A N 1
ATOM 2744 C CA . CYS A 1 342 ? 5.02 -41.906 -6.988 1 91.44 342 CYS A CA 1
ATOM 2745 C C . CYS A 1 342 ? 5.043 -41.281 -5.605 1 91.44 342 CYS A C 1
ATOM 2747 O O . CYS A 1 342 ? 4.664 -41.906 -4.617 1 91.44 342 CYS A O 1
ATOM 2749 N N . ASN A 1 343 ? 5.496 -40.062 -5.539 1 95.31 343 ASN A N 1
ATOM 2750 C CA . ASN A 1 343 ? 5.637 -39.406 -4.258 1 95.31 343 ASN A CA 1
ATOM 2751 C C . ASN A 1 343 ? 4.41 -38.562 -3.928 1 95.31 343 ASN A C 1
ATOM 2753 O O . ASN A 1 343 ? 4.391 -37.844 -2.922 1 95.31 343 ASN A O 1
ATOM 2757 N N . GLY A 1 344 ? 3.416 -38.688 -4.781 1 96.06 344 GLY A N 1
ATOM 2758 C CA . GLY A 1 344 ? 2.201 -37.906 -4.566 1 96.06 344 GLY A CA 1
ATOM 2759 C C . GLY A 1 344 ? 1.905 -36.938 -5.688 1 96.06 344 GLY A C 1
ATOM 2760 O O . GLY A 1 344 ? 2.73 -36.75 -6.586 1 96.06 344 GLY A O 1
ATOM 2761 N N . ILE A 1 345 ? 0.677 -36.281 -5.641 1 97.19 345 ILE A N 1
ATOM 2762 C CA . ILE A 1 345 ? 0.247 -35.312 -6.625 1 97.19 345 ILE A CA 1
ATOM 2763 C C . ILE A 1 345 ? 0.302 -33.906 -6.016 1 97.19 345 ILE A C 1
ATOM 2765 O O . ILE A 1 345 ? -0.33 -33.625 -4.988 1 97.19 345 ILE A O 1
ATOM 2769 N N . TYR A 1 346 ? 1.036 -33.062 -6.668 1 97.44 346 TYR A N 1
ATOM 2770 C CA . TYR A 1 346 ? 1.214 -31.719 -6.117 1 97.44 346 TYR A CA 1
ATOM 2771 C C . TYR A 1 346 ? 0.798 -30.656 -7.129 1 97.44 346 TYR A C 1
ATOM 2773 O O . TYR A 1 346 ? 1.038 -29.469 -6.918 1 97.44 346 TYR A O 1
ATOM 2781 N N . GLU A 1 347 ? 0.111 -31.016 -8.18 1 94.31 347 GLU A N 1
ATOM 2782 C CA . GLU A 1 347 ? -0.335 -30.094 -9.211 1 94.31 347 GLU A CA 1
ATOM 2783 C C . GLU A 1 347 ? -1.57 -29.312 -8.766 1 94.31 347 GLU A C 1
ATOM 2785 O O . GLU A 1 347 ? -2.416 -29.859 -8.039 1 94.31 347 GLU A O 1
ATOM 2790 N N . ASP A 1 348 ? -1.644 -28.094 -9.266 1 93.44 348 ASP A N 1
ATOM 2791 C CA . ASP A 1 348 ? -2.787 -27.25 -8.93 1 93.44 348 ASP A CA 1
ATOM 2792 C C . ASP A 1 348 ? -4.016 -27.625 -9.75 1 93.44 348 ASP A C 1
ATOM 2794 O O . ASP A 1 348 ? -5.137 -27.609 -9.242 1 93.44 348 ASP A O 1
ATOM 2798 N N . VAL A 1 349 ? -3.707 -27.906 -11 1 94.25 349 VAL A N 1
ATOM 2799 C CA . VAL A 1 349 ? -4.797 -28.156 -11.93 1 94.25 349 VAL A CA 1
ATOM 2800 C C . VAL A 1 349 ? -4.441 -29.328 -12.836 1 94.25 349 VAL A C 1
ATOM 2802 O O . VAL A 1 349 ? -3.273 -29.531 -13.172 1 94.25 349 VAL A O 1
ATOM 2805 N N . LEU A 1 350 ? -5.5 -30.078 -13.141 1 94.19 350 LEU A N 1
ATOM 2806 C CA . LEU A 1 350 ? -5.375 -31.109 -14.172 1 94.19 350 LEU A CA 1
ATOM 2807 C C . LEU A 1 350 ? -5.402 -30.484 -15.562 1 94.19 350 LEU A C 1
ATOM 2809 O O . LEU A 1 350 ? -6.152 -29.531 -15.805 1 94.19 350 LEU A O 1
ATOM 2813 N N . MET A 1 351 ? -4.594 -31.031 -16.406 1 90.06 351 MET A N 1
ATOM 2814 C CA . MET A 1 351 ? -4.668 -30.578 -17.781 1 90.06 351 MET A CA 1
ATOM 2815 C C . MET A 1 351 ? -6.051 -30.844 -18.375 1 90.06 351 MET A C 1
ATOM 2817 O O . MET A 1 351 ? -6.738 -31.781 -17.953 1 90.06 351 MET A O 1
ATOM 2821 N N . SER A 1 352 ? -6.434 -30.047 -19.375 1 86.44 352 SER A N 1
ATOM 2822 C CA . SER A 1 352 ? -7.766 -30.141 -19.953 1 86.44 352 SER A CA 1
ATOM 2823 C C . SER A 1 352 ? -8.008 -31.531 -20.547 1 86.44 352 SER A C 1
ATOM 2825 O O . SER A 1 352 ? -9.117 -32.062 -20.453 1 86.44 352 SER A O 1
ATOM 2827 N N . ARG A 1 353 ? -7.008 -32.094 -21.25 1 92.12 353 ARG A N 1
ATOM 2828 C CA . ARG A 1 353 ? -7.043 -33.469 -21.75 1 92.12 353 ARG A CA 1
ATOM 2829 C C . ARG A 1 353 ? -6.051 -34.344 -21.016 1 92.12 353 ARG A C 1
ATOM 2831 O O . ARG A 1 353 ? -4.855 -34.344 -21.312 1 92.12 353 ARG A O 1
ATOM 2838 N N . CYS A 1 354 ? -6.617 -35.094 -20.078 1 95.69 354 CYS A N 1
ATOM 2839 C CA . CYS A 1 354 ? -5.688 -35.875 -19.25 1 95.69 354 CYS A CA 1
ATOM 2840 C C . CYS A 1 354 ? -6.008 -37.344 -19.297 1 95.69 354 CYS A C 1
ATOM 2842 O O . CYS A 1 354 ? -5.328 -38.156 -18.672 1 95.69 354 CYS A O 1
ATOM 2844 N N . TRP A 1 355 ? -7.074 -37.75 -20.062 1 96.31 355 TRP A N 1
ATOM 2845 C CA . TRP A 1 355 ? -7.535 -39.125 -20.125 1 96.31 355 TRP A CA 1
ATOM 2846 C C . TRP A 1 355 ? -6.93 -39.844 -21.328 1 96.31 355 TRP A C 1
ATOM 2848 O O . TRP A 1 355 ? -6.707 -39.25 -22.375 1 96.31 355 TRP A O 1
ATOM 2858 N N . SER A 1 356 ? -6.738 -41.125 -21.109 1 94.56 356 SER A N 1
ATOM 2859 C CA . SER A 1 356 ? -6.527 -41.969 -22.266 1 94.56 356 SER A CA 1
ATOM 2860 C C . SER A 1 356 ? -7.801 -42.094 -23.094 1 94.56 356 SER A C 1
ATOM 2862 O O . SER A 1 356 ? -8.898 -41.844 -22.609 1 94.56 356 SER A O 1
ATOM 2864 N N . HIS A 1 357 ? -7.574 -42.562 -24.297 1 93.31 357 HIS A N 1
ATOM 2865 C CA . HIS A 1 357 ? -8.688 -42.625 -25.234 1 93.31 357 HIS A CA 1
ATOM 2866 C C . HIS A 1 357 ? -9.75 -43.625 -24.75 1 93.31 357 HIS A C 1
ATOM 2868 O O . HIS A 1 357 ? -10.945 -43.406 -24.984 1 93.31 357 HIS A O 1
ATOM 2874 N N . ASP A 1 358 ? -9.359 -44.625 -24.047 1 94.12 358 ASP A N 1
ATOM 2875 C CA . ASP A 1 358 ? -10.281 -45.656 -23.625 1 94.12 358 ASP A CA 1
ATOM 2876 C C . ASP A 1 358 ? -10.922 -45.312 -22.281 1 94.12 358 ASP A C 1
ATOM 2878 O O . ASP A 1 358 ? -11.648 -46.125 -21.703 1 94.12 358 ASP A O 1
ATOM 2882 N N . SER A 1 359 ? -10.648 -44.156 -21.688 1 95.94 359 SER A N 1
ATOM 2883 C CA . SER A 1 359 ? -11.227 -43.656 -20.453 1 95.94 359 SER A CA 1
ATOM 2884 C C . SER A 1 359 ? -10.82 -44.5 -19.25 1 95.94 359 SER A C 1
ATOM 2886 O O . SER A 1 359 ? -11.57 -44.594 -18.266 1 95.94 359 SER A O 1
ATOM 2888 N N . LYS A 1 360 ? -9.617 -45.094 -19.359 1 94.88 360 LYS A N 1
ATOM 2889 C CA . LYS A 1 360 ? -9.227 -46 -18.281 1 94.88 360 LYS A CA 1
ATOM 2890 C C . LYS A 1 360 ? -8.023 -45.438 -17.516 1 94.88 360 LYS A C 1
ATOM 2892 O O . LYS A 1 360 ? -7.734 -45.906 -16.391 1 94.88 360 LYS A O 1
ATOM 2897 N N . GLN A 1 361 ? -7.395 -44.531 -18.172 1 95 361 GLN A N 1
ATOM 2898 C CA . GLN A 1 361 ? -6.16 -44.062 -17.547 1 95 361 GLN A CA 1
ATOM 2899 C C . GLN A 1 361 ? -6.117 -42.531 -17.516 1 95 361 GLN A C 1
ATOM 2901 O O . GLN A 1 361 ? -6.598 -41.875 -18.453 1 95 361 GLN A O 1
ATOM 2906 N N . ILE A 1 362 ? -5.555 -42.031 -16.422 1 96.62 362 ILE A N 1
ATOM 2907 C CA . ILE A 1 362 ? -5.246 -40.625 -16.297 1 96.62 362 ILE A CA 1
ATOM 2908 C C . ILE A 1 362 ? -3.746 -40.406 -16.469 1 96.62 362 ILE A C 1
ATOM 2910 O O . ILE A 1 362 ? -2.934 -41.062 -15.82 1 96.62 362 ILE A O 1
ATOM 2914 N N . ILE A 1 363 ? -3.371 -39.5 -17.359 1 96 363 ILE A N 1
ATOM 2915 C CA . ILE A 1 363 ? -1.969 -39.156 -17.578 1 96 363 ILE A CA 1
ATOM 2916 C C . ILE A 1 363 ? -1.693 -37.75 -17.016 1 96 363 ILE A C 1
ATOM 2918 O O . ILE A 1 363 ? -2.389 -36.781 -17.359 1 96 363 ILE A O 1
ATOM 2922 N N . LEU A 1 364 ? -0.758 -37.656 -16.141 1 96.38 364 LEU A N 1
ATOM 2923 C CA . LEU A 1 364 ? -0.412 -36.344 -15.578 1 96.38 364 LEU A CA 1
ATOM 2924 C C . LEU A 1 364 ? 1.07 -36.281 -15.219 1 96.38 364 LEU A C 1
ATOM 2926 O O . LEU A 1 364 ? 1.773 -37.281 -15.297 1 96.38 364 LEU A O 1
ATOM 2930 N N . SER A 1 365 ? 1.548 -35.094 -15.07 1 96.69 365 SER A N 1
ATOM 2931 C CA . SER A 1 365 ? 2.898 -34.875 -14.562 1 96.69 365 SER A CA 1
ATOM 2932 C C . SER A 1 365 ? 2.871 -34.25 -13.172 1 96.69 365 SER A C 1
ATOM 2934 O O . SER A 1 365 ? 2.006 -33.438 -12.867 1 96.69 365 SER A O 1
ATOM 2936 N N . THR A 1 366 ? 3.74 -34.594 -12.297 1 96.88 366 THR A N 1
ATOM 2937 C CA . THR A 1 366 ? 3.828 -34.062 -10.945 1 96.88 366 THR A CA 1
ATOM 2938 C C . THR A 1 366 ? 5.262 -34.125 -10.422 1 96.88 366 THR A C 1
ATOM 2940 O O . THR A 1 366 ? 6.121 -34.75 -11.047 1 96.88 366 THR A O 1
ATOM 2943 N N . SER A 1 367 ? 5.508 -33.469 -9.383 1 96.38 367 SER A N 1
ATOM 2944 C CA . SER A 1 367 ? 6.836 -33.406 -8.773 1 96.38 367 SER A CA 1
ATOM 2945 C C . SER A 1 367 ? 7.238 -34.75 -8.18 1 96.38 367 SER A C 1
ATOM 2947 O O . SER A 1 367 ? 6.445 -35.406 -7.484 1 96.38 367 SER A O 1
ATOM 2949 N N . TYR A 1 368 ? 8.359 -35.219 -8.539 1 95.94 368 TYR A N 1
ATOM 2950 C CA . TYR A 1 368 ? 9.055 -36.375 -7.973 1 95.94 368 TYR A CA 1
ATOM 2951 C C . TYR A 1 368 ? 10.461 -36 -7.523 1 95.94 368 TYR A C 1
ATOM 2953 O O . TYR A 1 368 ? 11.406 -36.062 -8.305 1 95.94 368 TYR A O 1
ATOM 2961 N N . ARG A 1 369 ? 10.477 -35.625 -6.172 1 95.62 369 ARG A N 1
ATOM 2962 C CA . ARG A 1 369 ? 11.711 -35.062 -5.633 1 95.62 369 ARG A CA 1
ATOM 2963 C C . ARG A 1 369 ? 12.133 -33.812 -6.406 1 95.62 369 ARG A C 1
ATOM 2965 O O . ARG A 1 369 ? 11.391 -32.844 -6.465 1 95.62 369 ARG A O 1
ATOM 2972 N N . SER A 1 370 ? 13.359 -33.781 -7 1 97.56 370 SER A N 1
ATOM 2973 C CA . SER A 1 370 ? 13.844 -32.594 -7.68 1 97.56 370 SER A CA 1
ATOM 2974 C C . SER A 1 370 ? 13.602 -32.688 -9.18 1 97.56 370 SER A C 1
ATOM 2976 O O . SER A 1 370 ? 14.336 -32.062 -9.969 1 97.56 370 SER A O 1
ATOM 2978 N N . ARG A 1 371 ? 12.57 -33.469 -9.586 1 96.69 371 ARG A N 1
ATOM 2979 C CA . ARG A 1 371 ? 12.172 -33.562 -10.984 1 96.69 371 ARG A CA 1
ATOM 2980 C C . ARG A 1 371 ? 10.656 -33.531 -11.133 1 96.69 371 ARG A C 1
ATOM 2982 O O . ARG A 1 371 ? 9.93 -33.875 -10.188 1 96.69 371 ARG A O 1
ATOM 2989 N N . THR A 1 372 ? 10.203 -33.125 -12.266 1 97.12 372 THR A N 1
ATOM 2990 C CA . THR A 1 372 ? 8.828 -33.375 -12.703 1 97.12 372 THR A CA 1
ATOM 2991 C C . THR A 1 372 ? 8.758 -34.562 -13.633 1 97.12 372 THR A C 1
ATOM 2993 O O . THR A 1 372 ? 9.461 -34.625 -14.648 1 97.12 372 THR A O 1
ATOM 2996 N N . VAL A 1 373 ? 7.895 -35.469 -13.297 1 95.44 373 VAL A N 1
ATOM 2997 C CA . VAL A 1 373 ? 7.887 -36.719 -14.023 1 95.44 373 VAL A CA 1
ATOM 2998 C C . VAL A 1 373 ? 6.465 -37.062 -14.484 1 95.44 373 VAL A C 1
ATOM 3000 O O . VAL A 1 373 ? 5.496 -36.531 -13.938 1 95.44 373 VAL A O 1
ATOM 3003 N N . LEU A 1 374 ? 6.371 -37.906 -15.547 1 95.56 374 LEU A N 1
ATOM 3004 C CA . LEU A 1 374 ? 5.098 -38.312 -16.125 1 95.56 374 LEU A CA 1
ATOM 3005 C C . LEU A 1 374 ? 4.566 -39.562 -15.477 1 95.56 374 LEU A C 1
ATOM 3007 O O . LEU A 1 374 ? 5.332 -40.5 -15.18 1 95.56 374 LEU A O 1
ATOM 3011 N N . TYR A 1 375 ? 3.301 -39.594 -15.25 1 94.88 375 TYR A N 1
ATOM 3012 C CA . TYR A 1 375 ? 2.656 -40.781 -14.68 1 94.88 375 TYR A CA 1
ATOM 3013 C C . TYR A 1 375 ? 1.406 -41.156 -15.469 1 94.88 375 TYR A C 1
ATOM 3015 O O . TYR A 1 375 ? 0.774 -40.281 -16.094 1 94.88 375 TYR A O 1
ATOM 3023 N N . CYS A 1 376 ? 1.141 -42.344 -15.508 1 94.44 376 CYS A N 1
ATOM 3024 C CA . CYS A 1 376 ? -0.125 -42.938 -15.945 1 94.44 376 CYS A CA 1
ATOM 3025 C C . CYS A 1 376 ? -0.823 -43.656 -14.805 1 94.44 376 CYS A C 1
ATOM 3027 O O . CYS A 1 376 ? -0.236 -44.531 -14.18 1 94.44 376 CYS A O 1
ATOM 3029 N N . ILE A 1 377 ? -2.047 -43.281 -14.539 1 95.69 377 ILE A N 1
ATOM 3030 C CA . ILE A 1 377 ? -2.809 -43.875 -13.43 1 95.69 377 ILE A CA 1
ATOM 3031 C C . ILE A 1 377 ? -4.039 -44.594 -13.977 1 95.69 377 ILE A C 1
ATOM 3033 O O . ILE A 1 377 ? -4.914 -43.969 -14.578 1 95.69 377 ILE A O 1
ATOM 3037 N N . ASN A 1 378 ? -4.09 -45.875 -13.734 1 95.38 378 ASN A N 1
ATOM 3038 C CA . ASN A 1 378 ? -5.27 -46.625 -14.125 1 95.38 378 ASN A CA 1
ATOM 3039 C C . ASN A 1 378 ? -6.402 -46.469 -13.117 1 95.38 378 ASN A C 1
ATOM 3041 O O . ASN A 1 378 ? -6.258 -46.844 -11.953 1 95.38 378 ASN A O 1
ATOM 3045 N N . VAL A 1 379 ? -7.543 -46.031 -13.516 1 96.56 379 VAL A N 1
ATOM 3046 C CA . VAL A 1 379 ? -8.602 -45.656 -12.578 1 96.56 379 VAL A CA 1
ATOM 3047 C C . VAL A 1 379 ? -9.375 -46.906 -12.164 1 96.56 379 VAL A C 1
ATOM 3049 O O . VAL A 1 379 ? -10.117 -46.906 -11.18 1 96.56 379 VAL A O 1
ATOM 3052 N N . GLU A 1 380 ? -9.266 -47.938 -12.883 1 94.62 380 GLU A N 1
ATOM 3053 C CA . GLU A 1 380 ? -9.961 -49.188 -12.555 1 94.62 380 GLU A CA 1
ATOM 3054 C C . GLU A 1 380 ? -9.156 -50 -11.562 1 94.62 380 GLU A C 1
ATOM 3056 O O . GLU A 1 380 ? -9.695 -50.5 -10.562 1 94.62 380 GLU A O 1
ATOM 3061 N N . THR A 1 381 ? -7.898 -50.125 -11.875 1 94.5 381 THR A N 1
ATOM 3062 C CA . THR A 1 381 ? -7.047 -50.938 -11.031 1 94.5 381 THR A CA 1
ATOM 3063 C C . THR A 1 381 ? -6.387 -50.094 -9.945 1 94.5 381 THR A C 1
ATOM 3065 O O . THR A 1 381 ? -5.824 -50.656 -8.984 1 94.5 381 THR A O 1
ATOM 3068 N N . LYS A 1 382 ? -6.418 -48.812 -10.102 1 95.62 382 LYS A N 1
ATOM 3069 C CA . LYS A 1 382 ? -5.82 -47.844 -9.172 1 95.62 382 LYS A CA 1
ATOM 3070 C C . LYS A 1 382 ? -4.309 -48.031 -9.094 1 95.62 382 LYS A C 1
ATOM 3072 O O . LYS A 1 382 ? -3.713 -47.875 -8.023 1 95.62 382 LYS A O 1
ATOM 3077 N N . THR A 1 383 ? -3.736 -48.438 -10.195 1 92.44 383 THR A N 1
ATOM 3078 C CA . THR A 1 383 ? -2.289 -48.594 -10.273 1 92.44 383 THR A CA 1
ATOM 3079 C C . THR A 1 383 ? -1.646 -47.375 -10.938 1 92.44 383 THR A C 1
ATOM 3081 O O . THR A 1 383 ? -2.236 -46.781 -11.828 1 92.44 383 THR A O 1
ATOM 3084 N N . VAL A 1 384 ? -0.485 -47.094 -10.43 1 93.5 384 VAL A N 1
ATOM 3085 C CA . VAL A 1 384 ? 0.277 -45.969 -10.945 1 93.5 384 VAL A CA 1
ATOM 3086 C C . VAL A 1 384 ? 1.543 -46.469 -11.633 1 93.5 384 VAL A C 1
ATOM 3088 O O . VAL A 1 384 ? 2.264 -47.312 -11.094 1 93.5 384 VAL A O 1
ATOM 3091 N N . ARG A 1 385 ? 1.793 -45.969 -12.812 1 91.5 385 ARG A N 1
ATOM 3092 C CA . ARG A 1 385 ? 3.014 -46.281 -13.555 1 91.5 385 ARG A CA 1
ATOM 3093 C C . ARG A 1 385 ? 3.736 -45 -13.961 1 91.5 385 ARG A C 1
ATOM 3095 O O . ARG A 1 385 ? 3.105 -44.031 -14.422 1 91.5 385 ARG A O 1
ATOM 3102 N N . GLN A 1 386 ? 5.027 -45 -13.75 1 92 386 GLN A N 1
ATOM 3103 C CA . GLN A 1 386 ? 5.84 -43.875 -14.219 1 92 386 GLN A CA 1
ATOM 3104 C C . GLN A 1 386 ? 6.18 -44.031 -15.695 1 92 386 GLN A C 1
ATOM 3106 O O . GLN A 1 386 ? 6.508 -45.125 -16.156 1 92 386 GLN A O 1
ATOM 3111 N N . LEU A 1 387 ? 6.02 -43.031 -16.438 1 92.06 387 LEU A N 1
ATOM 3112 C CA . LEU A 1 387 ? 6.371 -43.031 -17.859 1 92.06 387 LEU A CA 1
ATOM 3113 C C . LEU A 1 387 ? 7.75 -42.406 -18.078 1 92.06 387 LEU A C 1
ATOM 3115 O O . LEU A 1 387 ? 8.18 -41.562 -17.297 1 92.06 387 LEU A O 1
ATOM 3119 N N . ASN A 1 388 ? 8.406 -42.938 -19.062 1 88.75 388 ASN A N 1
ATOM 3120 C CA . ASN A 1 388 ? 9.703 -42.344 -19.359 1 88.75 388 ASN A CA 1
ATOM 3121 C C . ASN A 1 388 ? 9.547 -40.938 -19.938 1 88.75 388 ASN A C 1
ATOM 3123 O O . ASN A 1 388 ? 8.602 -40.656 -20.672 1 88.75 388 ASN A O 1
ATOM 3127 N N . GLY A 1 389 ? 10.453 -40.188 -19.484 1 84.81 389 GLY A N 1
ATOM 3128 C CA . GLY A 1 389 ? 10.5 -38.844 -20.031 1 84.81 389 GLY A CA 1
ATOM 3129 C C . GLY A 1 389 ? 11.406 -38.719 -21.234 1 84.81 389 GLY A C 1
ATOM 3130 O O . GLY A 1 389 ? 11.984 -39.688 -21.688 1 84.81 389 GLY A O 1
ATOM 3131 N N . GLY A 1 390 ? 11.438 -37.531 -21.891 1 80.94 390 GLY A N 1
ATOM 3132 C CA . GLY A 1 390 ? 12.219 -37.281 -23.094 1 80.94 390 GLY A CA 1
ATOM 3133 C C . GLY A 1 390 ? 13.68 -37 -22.812 1 80.94 390 GLY A C 1
ATOM 3134 O O . GLY A 1 390 ? 14.5 -36.938 -23.719 1 80.94 390 GLY A O 1
ATOM 3135 N N . ILE A 1 391 ? 14.016 -36.719 -21.531 1 85.06 391 ILE A N 1
ATOM 3136 C CA . ILE A 1 391 ? 15.383 -36.344 -21.188 1 85.06 391 ILE A CA 1
ATOM 3137 C C . ILE A 1 391 ? 15.797 -37 -19.891 1 85.06 391 ILE A C 1
ATOM 3139 O O . ILE A 1 391 ? 15.016 -37.062 -18.938 1 85.06 391 ILE A O 1
ATOM 3143 N N . LYS A 1 392 ? 17.047 -37.469 -19.938 1 83.19 392 LYS A N 1
ATOM 3144 C CA . LYS A 1 392 ? 17.562 -38.156 -18.75 1 83.19 392 LYS A CA 1
ATOM 3145 C C . LYS A 1 392 ? 17.828 -37.156 -17.625 1 83.19 392 LYS A C 1
ATOM 3147 O O . LYS A 1 392 ? 18.5 -36.156 -17.828 1 83.19 392 LYS A O 1
ATOM 3152 N N . ASP A 1 393 ? 17.344 -37.375 -16.469 1 88.12 393 ASP A N 1
ATOM 3153 C CA . ASP A 1 393 ? 17.547 -36.625 -15.234 1 88.12 393 ASP A CA 1
ATOM 3154 C C . ASP A 1 393 ? 16.953 -35.219 -15.352 1 88.12 393 ASP A C 1
ATOM 3156 O O . ASP A 1 393 ? 17.234 -34.344 -14.516 1 88.12 393 ASP A O 1
ATOM 3160 N N . GLY A 1 394 ? 16.312 -35 -16.469 1 95.38 394 GLY A N 1
ATOM 3161 C CA . GLY A 1 394 ? 15.602 -33.75 -16.609 1 95.38 394 GLY A CA 1
ATOM 3162 C C . GLY A 1 394 ? 14.164 -33.812 -16.141 1 95.38 394 GLY A C 1
ATOM 3163 O O . GLY A 1 394 ? 13.797 -34.719 -15.391 1 95.38 394 GLY A O 1
ATOM 3164 N N . SER A 1 395 ? 13.453 -32.781 -16.391 1 97.38 395 SER A N 1
ATOM 3165 C CA . SER A 1 395 ? 12.039 -32.719 -16.031 1 97.38 395 SER A CA 1
ATOM 3166 C C . SER A 1 395 ? 11.156 -32.688 -17.281 1 97.38 395 SER A C 1
ATOM 3168 O O . SER A 1 395 ? 11.523 -32.125 -18.297 1 97.38 395 SER A O 1
ATOM 3170 N N . SER A 1 396 ? 10.062 -33.375 -17.219 1 96.81 396 SER A N 1
ATOM 3171 C CA . SER A 1 396 ? 9.102 -33.469 -18.312 1 96.81 396 SER A CA 1
ATOM 3172 C C . SER A 1 396 ? 7.68 -33.219 -17.812 1 96.81 396 SER A C 1
ATOM 3174 O O . SER A 1 396 ? 7.305 -33.688 -16.75 1 96.81 396 SER A O 1
ATOM 3176 N N . SER A 1 397 ? 6.949 -32.469 -18.562 1 95.94 397 SER A N 1
ATOM 3177 C CA . SER A 1 397 ? 5.555 -32.188 -18.234 1 95.94 397 SER A CA 1
ATOM 3178 C C . SER A 1 397 ? 4.652 -32.406 -19.453 1 95.94 397 SER A C 1
ATOM 3180 O O . SER A 1 397 ? 5.039 -32.125 -20.578 1 95.94 397 SER A O 1
ATOM 3182 N N . ILE A 1 398 ? 3.475 -32.906 -19.203 1 95.81 398 ILE A N 1
ATOM 3183 C CA . ILE A 1 398 ? 2.492 -33.094 -20.266 1 95.81 398 ILE A CA 1
ATOM 3184 C C . ILE A 1 398 ? 1.901 -31.766 -20.688 1 95.81 398 ILE A C 1
ATOM 3186 O O . ILE A 1 398 ? 1.515 -30.953 -19.844 1 95.81 398 ILE A O 1
ATOM 3190 N N . VAL A 1 399 ? 1.82 -31.594 -21.969 1 95.88 399 VAL A N 1
ATOM 3191 C CA . VAL A 1 399 ? 1.271 -30.344 -22.5 1 95.88 399 VAL A CA 1
ATOM 3192 C C . VAL A 1 399 ? -0.091 -30.609 -23.141 1 95.88 399 VAL A C 1
ATOM 3194 O O . VAL A 1 399 ? -0.996 -29.766 -23.047 1 95.88 399 VAL A O 1
ATOM 3197 N N . ASP A 1 400 ? -0.172 -31.734 -23.844 1 95.75 400 ASP A N 1
ATOM 3198 C CA . ASP A 1 400 ? -1.448 -32.094 -24.453 1 95.75 400 ASP A CA 1
ATOM 3199 C C . ASP A 1 400 ? -1.542 -33.594 -24.703 1 95.75 400 ASP A C 1
ATOM 3201 O O . ASP A 1 400 ? -0.521 -34.281 -24.781 1 95.75 400 ASP A O 1
ATOM 3205 N N . ILE A 1 401 ? -2.752 -34.062 -24.719 1 95.25 401 ILE A N 1
ATOM 3206 C CA . ILE A 1 401 ? -3.047 -35.469 -25.062 1 95.25 401 ILE A CA 1
ATOM 3207 C C . ILE A 1 401 ? -4.223 -35.5 -26.031 1 95.25 401 ILE A C 1
ATOM 3209 O O . ILE A 1 401 ? -5.227 -34.812 -25.844 1 95.25 401 ILE A O 1
ATOM 3213 N N . TYR A 1 402 ? -4.047 -36.312 -27.062 1 92.56 402 TYR A N 1
ATOM 3214 C CA . TYR A 1 402 ? -5.121 -36.531 -28.016 1 92.56 402 TYR A CA 1
ATOM 3215 C C . TYR A 1 402 ? -5.055 -37.969 -28.578 1 92.56 402 TYR A C 1
ATOM 3217 O O . TYR A 1 402 ? -4.094 -38.312 -29.25 1 92.56 402 TYR A O 1
ATOM 3225 N N . LYS A 1 403 ? -6.059 -38.75 -28.359 1 89.38 403 LYS A N 1
ATOM 3226 C CA . LYS A 1 403 ? -6.117 -40.156 -28.812 1 89.38 403 LYS A CA 1
ATOM 3227 C C . LYS A 1 403 ? -4.805 -40.875 -28.516 1 89.38 403 LYS A C 1
ATOM 3229 O O . LYS A 1 403 ? -4.211 -41.469 -29.422 1 89.38 403 LYS A O 1
ATOM 3234 N N . ASP A 1 404 ? -4.223 -40.75 -27.391 1 91.12 404 ASP A N 1
ATOM 3235 C CA . ASP A 1 404 ? -3.066 -41.406 -26.812 1 91.12 404 ASP A CA 1
ATOM 3236 C C . ASP A 1 404 ? -1.765 -40.875 -27.391 1 91.12 404 ASP A C 1
ATOM 3238 O O . ASP A 1 404 ? -0.688 -41.406 -27.156 1 91.12 404 ASP A O 1
ATOM 3242 N N . ILE A 1 405 ? -1.948 -39.875 -28.297 1 94.5 405 ILE A N 1
ATOM 3243 C CA . ILE A 1 405 ? -0.776 -39.094 -28.656 1 94.5 405 ILE A CA 1
ATOM 3244 C C . ILE A 1 405 ? -0.491 -38.031 -27.578 1 94.5 405 ILE A C 1
ATOM 3246 O O . ILE A 1 405 ? -1.386 -37.312 -27.172 1 94.5 405 ILE A O 1
ATOM 3250 N N . ILE A 1 406 ? 0.742 -38 -27.141 1 95.88 406 ILE A N 1
ATOM 3251 C CA . ILE A 1 406 ? 1.109 -37.156 -26.016 1 95.88 406 ILE A CA 1
ATOM 3252 C C . ILE A 1 406 ? 2.16 -36.125 -26.469 1 95.88 406 ILE A C 1
ATOM 3254 O O . ILE A 1 406 ? 3.145 -36.5 -27.125 1 95.88 406 ILE A O 1
ATOM 3258 N N . ILE A 1 407 ? 1.938 -34.875 -26.25 1 96.88 407 ILE A N 1
ATOM 3259 C CA . ILE A 1 407 ? 2.955 -33.844 -26.391 1 96.88 407 ILE A CA 1
ATOM 3260 C C . ILE A 1 407 ? 3.514 -33.5 -25.016 1 96.88 407 ILE A C 1
ATOM 3262 O O . ILE A 1 407 ? 2.756 -33.219 -24.078 1 96.88 407 ILE A O 1
ATOM 3266 N N . ILE A 1 408 ? 4.797 -33.531 -24.922 1 96.56 408 ILE A N 1
ATOM 3267 C CA . ILE A 1 408 ? 5.414 -33.156 -23.641 1 96.56 408 ILE A CA 1
ATOM 3268 C C . ILE A 1 408 ? 6.383 -32 -23.859 1 96.56 408 ILE A C 1
ATOM 3270 O O . ILE A 1 408 ? 6.828 -31.75 -24.969 1 96.56 408 ILE A O 1
ATOM 3274 N N . SER A 1 409 ? 6.566 -31.219 -22.812 1 96.62 409 SER A N 1
ATOM 3275 C CA . SER A 1 409 ? 7.66 -30.266 -22.703 1 96.62 409 SER A CA 1
ATOM 3276 C C . SER A 1 409 ? 8.789 -30.812 -21.828 1 96.62 409 SER A C 1
ATOM 3278 O O . SER A 1 409 ? 8.562 -31.219 -20.688 1 96.62 409 SER A O 1
ATOM 3280 N N . CYS A 1 410 ? 10.016 -30.875 -22.375 1 95.88 410 CYS A N 1
ATOM 3281 C CA . CYS A 1 410 ? 11.18 -31.422 -21.703 1 95.88 410 CYS A CA 1
ATOM 3282 C C . CYS A 1 410 ? 12.234 -30.344 -21.469 1 95.88 410 CYS A C 1
ATOM 3284 O O . CYS A 1 410 ? 12.367 -29.406 -22.266 1 95.88 410 CYS A O 1
ATOM 3286 N N . THR A 1 411 ? 12.891 -30.5 -20.344 1 96.88 411 THR A N 1
ATOM 3287 C CA . THR A 1 411 ? 13.883 -29.484 -20 1 96.88 411 THR A CA 1
ATOM 3288 C C . THR A 1 411 ? 14.883 -30.031 -18.984 1 96.88 411 THR A C 1
ATOM 3290 O O . THR A 1 411 ? 14.656 -31.078 -18.391 1 96.88 411 THR A O 1
ATOM 3293 N N . SER A 1 412 ? 16.016 -29.453 -18.906 1 97.38 412 SER A N 1
ATOM 3294 C CA . SER A 1 412 ? 17.031 -29.609 -17.875 1 97.38 412 SER A CA 1
ATOM 3295 C C . SER A 1 412 ? 17.75 -28.281 -17.609 1 97.38 412 SER A C 1
ATOM 3297 O O . SER A 1 412 ? 17.594 -27.328 -18.359 1 97.38 412 SER A O 1
ATOM 3299 N N . PRO A 1 413 ? 18.516 -28.188 -16.516 1 97.56 413 PRO A N 1
ATOM 3300 C CA . PRO A 1 413 ? 19.141 -26.891 -16.188 1 97.56 413 PRO A CA 1
ATOM 3301 C C . PRO A 1 413 ? 20.031 -26.359 -17.312 1 97.56 413 PRO A C 1
ATOM 3303 O O . PRO A 1 413 ? 20.234 -25.156 -17.422 1 97.56 413 PRO A O 1
ATOM 3306 N N . ASN A 1 414 ? 20.516 -27.234 -18.156 1 96.88 414 ASN A N 1
ATOM 3307 C CA . ASN A 1 414 ? 21.375 -26.781 -19.25 1 96.88 414 ASN A CA 1
ATOM 3308 C C . ASN A 1 414 ? 20.656 -26.828 -20.594 1 96.88 414 ASN A C 1
ATOM 3310 O O . ASN A 1 414 ? 21.297 -26.688 -21.641 1 96.88 414 ASN A O 1
ATOM 3314 N N . THR A 1 415 ? 19.375 -27.172 -20.594 1 96.69 415 THR A N 1
ATOM 3315 C CA . THR A 1 415 ? 18.594 -27.297 -21.828 1 96.69 415 THR A CA 1
ATOM 3316 C C . THR A 1 415 ? 17.234 -26.625 -21.688 1 96.69 415 THR A C 1
ATOM 3318 O O . THR A 1 415 ? 16.344 -27.156 -21 1 96.69 415 THR A O 1
ATOM 3321 N N . PRO A 1 416 ? 16.984 -25.484 -22.406 1 95.81 416 PRO A N 1
ATOM 3322 C CA . PRO A 1 416 ? 15.664 -24.844 -22.359 1 95.81 416 PRO A CA 1
ATOM 3323 C C . PRO A 1 416 ? 14.539 -25.797 -22.797 1 95.81 416 PRO A C 1
ATOM 3325 O O . PRO A 1 416 ? 14.797 -26.781 -23.469 1 95.81 416 PRO A O 1
ATOM 3328 N N . GLN A 1 417 ? 13.344 -25.5 -22.438 1 96.25 417 GLN A N 1
ATOM 3329 C CA . GLN A 1 417 ? 12.164 -26.297 -22.75 1 96.25 417 GLN A CA 1
ATOM 3330 C C . GLN A 1 417 ? 12.039 -26.531 -24.25 1 96.25 417 GLN A C 1
ATOM 3332 O O . GLN A 1 417 ? 12.305 -25.641 -25.047 1 96.25 417 GLN A O 1
ATOM 3337 N N . HIS A 1 418 ? 11.766 -27.672 -24.609 1 95.81 418 HIS A N 1
ATOM 3338 C CA . HIS A 1 418 ? 11.453 -28.078 -25.984 1 95.81 418 HIS A CA 1
ATOM 3339 C C . HIS A 1 418 ? 10.328 -29.109 -26 1 95.81 418 HIS A C 1
ATOM 3341 O O . HIS A 1 418 ? 10.047 -29.75 -25 1 95.81 418 HIS A O 1
ATOM 3347 N N . LEU A 1 419 ? 9.68 -29.266 -27.141 1 97.19 419 LEU A N 1
ATOM 3348 C CA . LEU A 1 419 ? 8.492 -30.109 -27.25 1 97.19 419 LEU A CA 1
ATOM 3349 C C . LEU A 1 419 ? 8.82 -31.422 -27.938 1 97.19 419 LEU A C 1
ATOM 3351 O O . LEU A 1 419 ? 9.625 -31.469 -28.859 1 97.19 419 LEU A O 1
ATOM 3355 N N . MET A 1 420 ? 8.281 -32.469 -27.4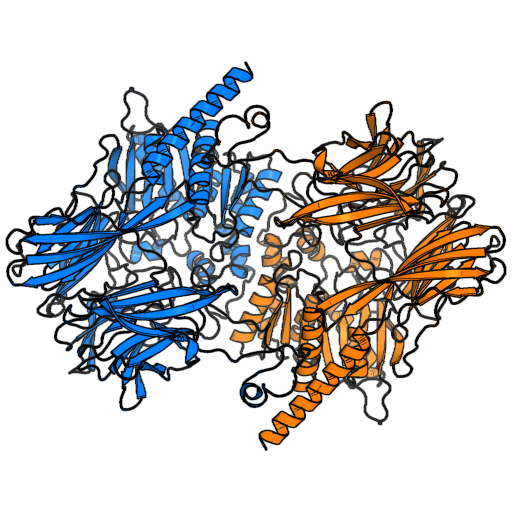53 1 96.94 420 MET A N 1
ATOM 3356 C CA . MET A 1 420 ? 8.367 -33.781 -28.047 1 96.94 420 MET A CA 1
ATOM 3357 C C . MET A 1 420 ? 6.984 -34.438 -28.156 1 96.94 420 MET A C 1
ATOM 3359 O O . MET A 1 420 ? 6.055 -34.031 -27.469 1 96.94 420 MET A O 1
ATOM 3363 N N . VAL A 1 421 ? 6.871 -35.344 -29.078 1 96.81 421 VAL A N 1
ATOM 3364 C CA . VAL A 1 421 ? 5.613 -36.031 -29.297 1 96.81 421 VAL A CA 1
ATOM 3365 C C . VAL A 1 421 ? 5.844 -37.562 -29.219 1 96.81 421 VAL A C 1
ATOM 3367 O O . VAL A 1 421 ? 6.898 -38.031 -29.625 1 96.81 421 VAL A O 1
ATOM 3370 N N . GLY A 1 422 ? 4.957 -38.219 -28.609 1 95.19 422 GLY A N 1
ATOM 3371 C CA . GLY A 1 422 ? 4.965 -39.656 -28.516 1 95.19 422 GLY A CA 1
ATOM 3372 C C . GLY A 1 422 ? 3.576 -40.25 -28.391 1 95.19 422 GLY A C 1
ATOM 3373 O O . GLY A 1 422 ? 2.586 -39.531 -28.297 1 95.19 422 GLY A O 1
ATOM 3374 N N . LYS A 1 423 ? 3.549 -41.562 -28.438 1 93.69 423 LYS A N 1
ATOM 3375 C CA . LYS A 1 423 ? 2.277 -42.281 -28.328 1 93.69 423 LYS A CA 1
ATOM 3376 C C . LYS A 1 423 ? 2.254 -43.188 -27.125 1 93.69 423 LYS A C 1
ATOM 3378 O O . LYS A 1 423 ? 3.213 -43.938 -26.875 1 93.69 423 LYS A O 1
ATOM 3383 N N . LEU A 1 424 ? 1.21 -43.062 -26.438 1 91.75 424 LEU A N 1
ATOM 3384 C CA . LEU A 1 424 ? 0.987 -43.969 -25.312 1 91.75 424 LEU A CA 1
ATOM 3385 C C . LEU A 1 424 ? 0.602 -45.344 -25.812 1 91.75 424 LEU A C 1
ATOM 3387 O O . LEU A 1 424 ? -0.36 -45.5 -26.562 1 91.75 424 LEU A O 1
ATOM 3391 N N . LEU A 1 425 ? 1.369 -46.312 -25.422 1 83.81 425 LEU A N 1
ATOM 3392 C CA . LEU A 1 425 ? 1.083 -47.688 -25.875 1 83.81 425 LEU A CA 1
ATOM 3393 C C . LEU A 1 425 ? 0.266 -48.438 -24.828 1 83.81 425 LEU A C 1
ATOM 3395 O O . LEU A 1 425 ? 0.371 -48.156 -23.641 1 83.81 425 LEU A O 1
ATOM 3399 N N . SER A 1 426 ? -0.514 -49.312 -25.266 1 74.62 426 SER A N 1
ATOM 3400 C CA . SER A 1 426 ? -1.459 -50.062 -24.453 1 74.62 426 SER A CA 1
ATOM 3401 C C . SER A 1 426 ? -0.737 -51 -23.516 1 74.62 426 SER A C 1
ATOM 3403 O O . SER A 1 426 ? -1.194 -51.281 -22.406 1 74.62 426 SER A O 1
ATOM 3405 N N . ASN A 1 427 ? 0.344 -51.438 -24 1 74.88 427 ASN A N 1
ATOM 3406 C CA . ASN A 1 427 ? 1.078 -52.406 -23.172 1 74.88 427 ASN A CA 1
ATOM 3407 C C . ASN A 1 427 ? 1.889 -51.688 -22.094 1 74.88 427 ASN A C 1
ATOM 3409 O O . ASN A 1 427 ? 2.764 -50.875 -22.391 1 74.88 427 ASN A O 1
ATOM 3413 N N . PRO A 1 428 ? 1.552 -52 -20.906 1 70.88 428 PRO A N 1
ATOM 3414 C CA . PRO A 1 428 ? 2.211 -51.312 -19.797 1 70.88 428 PRO A CA 1
ATOM 3415 C C . PRO A 1 428 ? 3.732 -51.438 -19.828 1 70.88 428 PRO A C 1
ATOM 3417 O O . PRO A 1 428 ? 4.449 -50.594 -19.297 1 70.88 428 PRO A O 1
ATOM 3420 N N . GLY A 1 429 ? 4.172 -52.375 -20.391 1 69.19 429 GLY A N 1
ATOM 3421 C CA . GLY A 1 429 ? 5.609 -52.594 -20.375 1 69.19 429 GLY A CA 1
ATOM 3422 C C . GLY A 1 429 ? 6.324 -51.875 -21.516 1 69.19 429 GLY A C 1
ATOM 3423 O O . GLY A 1 429 ? 7.551 -51.75 -21.516 1 69.19 429 GLY A O 1
ATOM 3424 N N . GLU A 1 430 ? 5.586 -51.25 -22.328 1 80.25 430 GLU A N 1
ATOM 3425 C CA . GLU A 1 430 ? 6.215 -50.625 -23.484 1 80.25 430 GLU A CA 1
ATOM 3426 C C . GLU A 1 430 ? 6.496 -49.156 -23.219 1 80.25 430 GLU A C 1
ATOM 3428 O O . GLU A 1 430 ? 5.645 -48.438 -22.672 1 80.25 430 GLU A O 1
ATOM 3433 N N . GLU A 1 431 ? 7.695 -48.812 -23.547 1 86.31 431 GLU A N 1
ATOM 3434 C CA . GLU A 1 431 ? 8.141 -47.438 -23.344 1 86.31 431 GLU A CA 1
ATOM 3435 C C . GLU A 1 431 ? 7.73 -46.562 -24.516 1 86.31 431 GLU A C 1
ATOM 3437 O O . GLU A 1 431 ? 7.715 -47 -25.656 1 86.31 431 GLU A O 1
ATOM 3442 N N . ILE A 1 432 ? 7.352 -45.375 -24.156 1 92.5 432 ILE A N 1
ATOM 3443 C CA . ILE A 1 432 ? 6.992 -44.406 -25.188 1 92.5 432 ILE A CA 1
ATOM 3444 C C . ILE A 1 432 ? 8.242 -43.969 -25.953 1 92.5 432 ILE A C 1
ATOM 3446 O O . ILE A 1 432 ? 9.266 -43.656 -25.359 1 92.5 432 ILE A O 1
ATOM 3450 N N . LYS A 1 433 ? 8.195 -44.062 -27.266 1 93.31 433 LYS A N 1
ATOM 3451 C CA . LYS A 1 433 ? 9.234 -43.5 -28.109 1 93.31 433 LYS A CA 1
ATOM 3452 C C . LYS A 1 433 ? 8.945 -42.031 -28.438 1 93.31 433 LYS A C 1
ATOM 3454 O O . LYS A 1 433 ? 7.938 -41.719 -29.078 1 93.31 433 LYS A O 1
ATOM 3459 N N . TRP A 1 434 ? 9.891 -41.188 -28.031 1 95.44 434 TRP A N 1
ATOM 3460 C CA . TRP A 1 434 ? 9.672 -39.781 -28.172 1 95.44 434 TRP A CA 1
ATOM 3461 C C . TRP A 1 434 ? 10.344 -39.25 -29.438 1 95.44 434 TRP A C 1
ATOM 3463 O O . TRP A 1 434 ? 11.453 -39.656 -29.781 1 95.44 434 TRP A O 1
ATOM 3473 N N . HIS A 1 435 ? 9.672 -38.312 -30.094 1 95.56 435 HIS A N 1
ATOM 3474 C CA . HIS A 1 435 ? 10.164 -37.625 -31.281 1 95.56 435 HIS A CA 1
ATOM 3475 C C . HIS A 1 435 ? 10.172 -36.094 -31.078 1 95.56 435 HIS A C 1
ATOM 3477 O O . HIS A 1 435 ? 9.203 -35.531 -30.562 1 95.56 435 HIS A O 1
ATOM 3483 N N . TYR A 1 436 ? 11.25 -35.469 -31.5 1 95.19 436 TYR A N 1
ATOM 3484 C CA . TYR A 1 436 ? 11.375 -34.031 -31.312 1 95.19 436 TYR A CA 1
ATOM 3485 C C . TYR A 1 436 ? 10.398 -33.281 -32.219 1 95.19 436 TYR A C 1
ATOM 3487 O O . TYR A 1 436 ? 10.281 -33.594 -33.406 1 95.19 436 TYR A O 1
ATOM 3495 N N . LEU A 1 437 ? 9.609 -32.406 -31.625 1 94.69 437 LEU A N 1
ATOM 3496 C CA . LEU A 1 437 ? 8.898 -31.422 -32.438 1 94.69 437 LEU A CA 1
ATOM 3497 C C . LEU A 1 437 ? 9.82 -30.25 -32.812 1 94.69 437 LEU A C 1
ATOM 3499 O O . LEU A 1 437 ? 9.773 -29.766 -33.938 1 94.69 437 LEU A O 1
ATOM 3503 N N . ASN A 1 438 ? 10.586 -29.766 -31.859 1 89.38 438 ASN A N 1
ATOM 3504 C CA . ASN A 1 438 ? 11.664 -28.812 -32.094 1 89.38 438 ASN A CA 1
ATOM 3505 C C . ASN A 1 438 ? 12.945 -29.234 -31.375 1 89.38 438 ASN A C 1
ATOM 3507 O O . ASN A 1 438 ? 12.914 -29.656 -30.219 1 89.38 438 ASN A O 1
ATOM 3511 N N . GLN A 1 439 ? 14.023 -29.062 -32.062 1 89.06 439 GLN A N 1
ATOM 3512 C CA . GLN A 1 439 ? 15.312 -29.484 -31.531 1 89.06 439 GLN A CA 1
ATOM 3513 C C . GLN A 1 439 ? 15.781 -28.562 -30.406 1 89.06 439 GLN A C 1
ATOM 3515 O O . GLN A 1 439 ? 15.719 -27.328 -30.531 1 89.06 439 GLN A O 1
ATOM 3520 N N . PRO A 1 440 ? 16.188 -29.188 -29.328 1 91.19 440 PRO A N 1
ATOM 3521 C CA . PRO A 1 440 ? 16.656 -28.344 -28.219 1 91.19 440 PRO A CA 1
ATOM 3522 C C . PRO A 1 440 ? 18.031 -27.734 -28.469 1 91.19 440 PRO A C 1
ATOM 3524 O O . PRO A 1 440 ? 18.828 -28.297 -29.234 1 91.19 440 PRO A O 1
ATOM 3527 N N . GLU A 1 441 ? 18.25 -26.594 -27.875 1 88.75 441 GLU A N 1
ATOM 3528 C CA . GLU A 1 441 ? 19.578 -25.984 -27.812 1 88.75 441 GLU A CA 1
ATOM 3529 C C . GLU A 1 441 ? 20.266 -26.312 -26.484 1 88.75 441 GLU A C 1
ATOM 3531 O O . GLU A 1 441 ? 20.016 -25.641 -25.469 1 88.75 441 GLU A O 1
ATOM 3536 N N . ILE A 1 442 ? 21.203 -27.203 -26.484 1 93.31 442 ILE A N 1
ATOM 3537 C CA . ILE A 1 442 ? 21.875 -27.625 -25.266 1 93.31 442 ILE A CA 1
ATOM 3538 C C . ILE A 1 442 ? 23.047 -26.688 -24.969 1 93.31 442 ILE A C 1
ATOM 3540 O O . ILE A 1 442 ? 23.859 -26.422 -25.859 1 93.31 442 ILE A O 1
ATOM 3544 N N . ASP A 1 443 ? 23.109 -26.109 -23.844 1 94.81 443 ASP A N 1
ATOM 3545 C CA . ASP A 1 443 ? 24.266 -25.344 -23.391 1 94.81 443 ASP A CA 1
ATOM 3546 C C . ASP A 1 443 ? 25.344 -26.25 -22.797 1 94.81 443 ASP A C 1
ATOM 3548 O O . ASP A 1 443 ? 25.281 -26.594 -21.609 1 94.81 443 ASP A O 1
ATOM 3552 N N . ASN A 1 444 ? 26.406 -26.453 -23.469 1 93.94 444 ASN A N 1
ATOM 3553 C CA . ASN A 1 444 ? 27.453 -27.391 -23.062 1 93.94 444 ASN A CA 1
ATOM 3554 C C . ASN A 1 444 ? 28.375 -26.781 -22.016 1 93.94 444 ASN A C 1
ATOM 3556 O O . ASN A 1 444 ? 29.188 -27.484 -21.406 1 93.94 444 ASN A O 1
ATOM 3560 N N . ASN A 1 445 ? 28.188 -25.562 -21.766 1 94.75 445 ASN A N 1
ATOM 3561 C CA . ASN A 1 445 ? 29.031 -24.891 -20.781 1 94.75 445 ASN A CA 1
ATOM 3562 C C . ASN A 1 445 ? 28.422 -24.969 -19.391 1 94.75 445 ASN A C 1
ATOM 3564 O O . ASN A 1 445 ? 28.969 -24.438 -18.422 1 94.75 445 ASN A O 1
ATOM 3568 N N . ILE A 1 446 ? 27.312 -25.609 -19.281 1 97.12 446 ILE A N 1
ATOM 3569 C CA . ILE A 1 446 ? 26.625 -25.766 -18 1 97.12 446 ILE A CA 1
ATOM 3570 C C . ILE A 1 446 ? 26.359 -27.25 -17.734 1 97.12 446 ILE A C 1
ATOM 3572 O O . ILE A 1 446 ? 25.875 -27.969 -18.609 1 97.12 446 ILE A O 1
ATOM 3576 N N . SER A 1 447 ? 26.734 -27.688 -16.594 1 96.25 447 SER A N 1
ATOM 3577 C CA . SER A 1 447 ? 26.406 -29.031 -16.125 1 96.25 447 SER A CA 1
ATOM 3578 C C . SER A 1 447 ? 25.609 -28.969 -14.828 1 96.25 447 SER A C 1
ATOM 3580 O O . SER A 1 447 ? 25.5 -27.906 -14.203 1 96.25 447 SER A O 1
ATOM 3582 N N . PHE A 1 448 ? 24.969 -30.078 -14.469 1 97.25 448 PHE A N 1
ATOM 3583 C CA . PHE A 1 448 ? 24.234 -30.094 -13.211 1 97.25 448 PHE A CA 1
ATOM 3584 C C . PHE A 1 448 ? 24.312 -31.469 -12.562 1 97.25 448 PHE A C 1
ATOM 3586 O O . PHE A 1 448 ? 24.531 -32.469 -13.242 1 97.25 448 PHE A O 1
ATOM 3593 N N . HIS A 1 449 ? 24.188 -31.453 -11.203 1 95.56 449 HIS A N 1
ATOM 3594 C CA . HIS A 1 449 ? 24.25 -32.656 -10.398 1 95.56 449 HIS A CA 1
ATOM 3595 C C . HIS A 1 449 ? 23.172 -32.656 -9.328 1 95.56 449 HIS A C 1
ATOM 3597 O O . HIS A 1 449 ? 22.891 -31.641 -8.703 1 95.56 449 HIS A O 1
ATOM 3603 N N . LEU A 1 450 ? 22.531 -33.875 -9.219 1 96.81 450 LEU A N 1
ATOM 3604 C CA . LEU A 1 450 ? 21.578 -34.094 -8.141 1 96.81 450 LEU A CA 1
ATOM 3605 C C . LEU A 1 450 ? 22.234 -34.781 -6.953 1 96.81 450 LEU A C 1
ATOM 3607 O O . LEU A 1 450 ? 23.016 -35.719 -7.129 1 96.81 450 LEU A O 1
ATOM 3611 N N . SER A 1 451 ? 21.969 -34.219 -5.746 1 97.25 451 SER A N 1
ATOM 3612 C CA . SER A 1 451 ? 22.5 -34.812 -4.531 1 97.25 451 SER A CA 1
ATOM 3613 C C . SER A 1 451 ? 21.422 -34.969 -3.471 1 97.25 451 SER A C 1
ATOM 3615 O O . SER A 1 451 ? 20.562 -34.094 -3.318 1 97.25 451 SER A O 1
ATOM 3617 N N . SER A 1 452 ? 21.422 -36.094 -2.826 1 97.06 452 SER A N 1
ATOM 3618 C CA . SER A 1 452 ? 20.547 -36.312 -1.68 1 97.06 452 SER A CA 1
ATOM 3619 C C . SER A 1 452 ? 21.266 -36.062 -0.368 1 97.06 452 SER A C 1
ATOM 3621 O O . SER A 1 452 ? 22.453 -36.344 -0.239 1 97.06 452 SER A O 1
ATOM 3623 N N . HIS A 1 453 ? 20.578 -35.5 0.567 1 97.81 453 HIS A N 1
ATOM 3624 C CA . HIS A 1 453 ? 21.141 -35.156 1.874 1 97.81 453 HIS A CA 1
ATOM 3625 C C . HIS A 1 453 ? 20.344 -35.812 2.996 1 97.81 453 HIS A C 1
ATOM 3627 O O . HIS A 1 453 ? 19.109 -35.844 2.947 1 97.81 453 HIS A O 1
ATOM 3633 N N . GLN A 1 454 ? 21.047 -36.312 3.957 1 96.5 454 GLN A N 1
ATOM 3634 C CA . GLN A 1 454 ? 20.438 -36.906 5.145 1 96.5 454 GLN A CA 1
ATOM 3635 C C . GLN A 1 454 ? 20.703 -36.031 6.379 1 96.5 454 GLN A C 1
ATOM 3637 O O . GLN A 1 454 ? 21.844 -35.625 6.629 1 96.5 454 GLN A O 1
ATOM 3642 N N . PRO A 1 455 ? 19.625 -35.719 7.078 1 96.44 455 PRO A N 1
ATOM 3643 C CA . PRO A 1 455 ? 19.859 -34.969 8.312 1 96.44 455 PRO A CA 1
ATOM 3644 C C . PRO A 1 455 ? 20.688 -35.781 9.328 1 96.44 455 PRO A C 1
ATOM 3646 O O . PRO A 1 455 ? 20.531 -37 9.438 1 96.44 455 PRO A O 1
ATOM 3649 N N . THR A 1 456 ? 21.531 -35.094 10.062 1 95.81 456 THR A N 1
ATOM 3650 C CA . THR A 1 456 ? 22.266 -35.688 11.164 1 95.81 456 THR A CA 1
ATOM 3651 C C . THR A 1 456 ? 21.344 -35.938 12.359 1 95.81 456 THR A C 1
ATOM 3653 O O . THR A 1 456 ? 20.188 -35.5 12.352 1 95.81 456 THR A O 1
ATOM 3656 N N . THR A 1 457 ? 21.859 -36.531 13.359 1 95.62 457 THR A N 1
ATOM 3657 C CA . THR A 1 457 ? 21.047 -36.938 14.492 1 95.62 457 THR A CA 1
ATOM 3658 C C . THR A 1 457 ? 20.484 -35.75 15.227 1 95.62 457 THR A C 1
ATOM 3660 O O . THR A 1 457 ? 19.375 -35.781 15.766 1 95.62 457 THR A O 1
ATOM 3663 N N . ASP A 1 458 ? 21.156 -34.688 15.211 1 94.44 458 ASP A N 1
ATOM 3664 C CA . ASP A 1 458 ? 20.719 -33.469 15.906 1 94.44 458 ASP A CA 1
ATOM 3665 C C . ASP A 1 458 ? 19.609 -32.75 15.133 1 94.44 458 ASP A C 1
ATOM 3667 O O . ASP A 1 458 ? 18.922 -31.891 15.68 1 94.44 458 ASP A O 1
ATOM 3671 N N . ARG A 1 459 ? 19.422 -33.219 13.883 1 96.62 459 ARG A N 1
ATOM 3672 C CA . ARG A 1 459 ? 18.406 -32.562 13.047 1 96.62 459 ARG A CA 1
ATOM 3673 C C . ARG A 1 459 ? 17.25 -33.531 12.766 1 96.62 459 ARG A C 1
ATOM 3675 O O . ARG A 1 459 ? 16.453 -33.312 11.844 1 96.62 459 ARG A O 1
ATOM 3682 N N . LYS A 1 460 ? 17.188 -34.594 13.508 1 96.38 460 LYS A N 1
ATOM 3683 C CA . LYS A 1 460 ? 16.062 -35.531 13.406 1 96.38 460 LYS A CA 1
ATOM 3684 C C . LYS A 1 460 ? 14.75 -34.844 13.828 1 96.38 460 LYS A C 1
ATOM 3686 O O . LYS A 1 460 ? 14.688 -34.219 14.875 1 96.38 460 LYS A O 1
ATOM 3691 N N . HIS A 1 461 ? 13.758 -35.031 13.039 1 96.44 461 HIS A N 1
ATOM 3692 C CA . HIS A 1 461 ? 12.469 -34.438 13.391 1 96.44 461 HIS A CA 1
ATOM 3693 C C . HIS A 1 461 ? 11.797 -35.25 14.5 1 96.44 461 HIS A C 1
ATOM 3695 O O . HIS A 1 461 ? 11.797 -36.469 14.477 1 96.44 461 HIS A O 1
ATOM 3701 N N . SER A 1 462 ? 11.156 -34.562 15.445 1 95.5 462 SER A N 1
ATOM 3702 C CA . SER A 1 462 ? 10.578 -35.25 16.609 1 95.5 462 SER A CA 1
ATOM 3703 C C . SER A 1 462 ? 9.422 -36.156 16.219 1 95.5 462 SER A C 1
ATOM 3705 O O . SER A 1 462 ? 9.281 -37.25 16.75 1 95.5 462 SER A O 1
ATOM 3707 N N . LYS A 1 463 ? 8.672 -35.75 15.25 1 96.5 463 LYS A N 1
ATOM 3708 C CA . LYS A 1 463 ? 7.465 -36.469 14.875 1 96.5 463 LYS A CA 1
ATOM 3709 C C . LYS A 1 463 ? 7.703 -37.344 13.633 1 96.5 463 LYS A C 1
ATOM 3711 O O . LYS A 1 463 ? 7.191 -38.469 13.547 1 96.5 463 LYS A O 1
ATOM 3716 N N . TYR A 1 464 ? 8.539 -36.875 12.703 1 97.25 464 TYR A N 1
ATOM 3717 C CA . TYR A 1 464 ? 8.617 -37.531 11.398 1 97.25 464 TYR A CA 1
ATOM 3718 C C . TYR A 1 464 ? 9.945 -38.25 11.219 1 97.25 464 TYR A C 1
ATOM 3720 O O . TYR A 1 464 ? 10.172 -38.906 10.203 1 97.25 464 TYR A O 1
ATOM 3728 N N . GLY A 1 465 ? 10.797 -38.156 12.211 1 96.06 465 GLY A N 1
ATOM 3729 C CA . GLY A 1 465 ? 12.078 -38.844 12.156 1 96.06 465 GLY A CA 1
ATOM 3730 C C . GLY A 1 465 ? 13.016 -38.281 11.102 1 96.06 465 GLY A C 1
ATOM 3731 O O . GLY A 1 465 ? 13.195 -37.062 11.016 1 96.06 465 GLY A O 1
ATOM 3732 N N . TYR A 1 466 ? 13.648 -39.25 10.43 1 95.19 466 TYR A N 1
ATOM 3733 C CA . TYR A 1 466 ? 14.617 -38.844 9.422 1 95.19 466 TYR A CA 1
ATOM 3734 C C . TYR A 1 466 ? 13.961 -38.688 8.055 1 95.19 466 TYR A C 1
ATOM 3736 O O . TYR A 1 466 ? 13.352 -39.625 7.543 1 95.19 466 TYR A O 1
ATOM 3744 N N . LEU A 1 467 ? 13.914 -37.531 7.531 1 96.25 467 LEU A N 1
ATOM 3745 C CA . LEU A 1 467 ? 13.469 -37.188 6.18 1 96.25 467 LEU A CA 1
ATOM 3746 C C . LEU A 1 467 ? 14.633 -36.656 5.348 1 96.25 467 LEU A C 1
ATOM 3748 O O . LEU A 1 467 ? 15.32 -35.719 5.762 1 96.25 467 LEU A O 1
ATOM 3752 N N . ASP A 1 468 ? 14.906 -37.25 4.27 1 96.06 468 ASP A N 1
ATOM 3753 C CA . ASP A 1 468 ? 15.977 -36.75 3.418 1 96.06 468 ASP A CA 1
ATOM 3754 C C . ASP A 1 468 ? 15.469 -35.625 2.5 1 96.06 468 ASP A C 1
ATOM 3756 O O . ASP A 1 468 ? 14.266 -35.375 2.426 1 96.06 468 ASP A O 1
ATOM 3760 N N . TYR A 1 469 ? 16.297 -34.875 1.93 1 97.88 469 TYR A N 1
ATOM 3761 C CA . TYR A 1 469 ? 16.016 -33.812 0.979 1 97.88 469 TYR A CA 1
ATOM 3762 C C . TYR A 1 469 ? 17.078 -33.75 -0.1 1 97.88 469 TYR A C 1
ATOM 3764 O O . TYR A 1 469 ? 18.016 -34.562 -0.11 1 97.88 469 TYR A O 1
ATOM 3772 N N . GLU A 1 470 ? 16.938 -32.875 -1.139 1 98.12 470 GLU A N 1
ATOM 3773 C CA . GLU A 1 470 ? 17.828 -32.938 -2.293 1 98.12 470 GLU A CA 1
ATOM 3774 C C . GLU A 1 470 ? 18.266 -31.516 -2.691 1 98.12 470 GLU A C 1
ATOM 3776 O O . GLU A 1 470 ? 17.672 -30.531 -2.273 1 98.12 470 GLU A O 1
ATOM 3781 N N . THR A 1 471 ? 19.344 -31.484 -3.383 1 98.62 471 THR A N 1
ATOM 3782 C CA . THR A 1 471 ? 19.828 -30.25 -4.004 1 98.62 471 THR A CA 1
ATOM 3783 C C . THR A 1 471 ? 20.172 -30.484 -5.473 1 98.62 471 THR A C 1
ATOM 3785 O O . THR A 1 471 ? 20.406 -31.625 -5.887 1 98.62 471 THR A O 1
ATOM 3788 N N . ILE A 1 472 ? 20.047 -29.469 -6.23 1 98.69 472 ILE A N 1
ATOM 3789 C CA . ILE A 1 472 ? 20.547 -29.422 -7.605 1 98.69 472 ILE A CA 1
ATOM 3790 C C . ILE A 1 472 ? 21.719 -28.453 -7.699 1 98.69 472 ILE A C 1
ATOM 3792 O O . ILE A 1 472 ? 21.562 -27.25 -7.492 1 98.69 472 ILE A O 1
ATOM 3796 N N . LEU A 1 473 ? 22.891 -28.938 -7.973 1 98.62 473 LEU A N 1
ATOM 3797 C CA . LEU A 1 473 ? 24.047 -28.094 -8.203 1 98.62 473 LEU A CA 1
ATOM 3798 C C . LEU A 1 473 ? 24.25 -27.828 -9.688 1 98.62 473 LEU A C 1
ATOM 3800 O O . LEU A 1 473 ? 24.375 -28.766 -10.477 1 98.62 473 LEU A O 1
ATOM 3804 N N . VAL A 1 474 ? 24.188 -26.641 -10.117 1 98.69 474 VAL A N 1
ATOM 3805 C CA . VAL A 1 474 ? 24.453 -26.234 -11.492 1 98.69 474 VAL A CA 1
ATOM 3806 C C . VAL A 1 474 ? 25.812 -25.562 -11.586 1 98.69 474 VAL A C 1
ATOM 3808 O O . VAL A 1 474 ? 26.094 -24.609 -10.859 1 98.69 474 VAL A O 1
ATOM 3811 N N . LEU A 1 475 ? 26.688 -26.031 -12.5 1 97.31 475 LEU A N 1
ATOM 3812 C CA . LEU A 1 475 ? 28.094 -25.641 -12.562 1 97.31 475 LEU A CA 1
ATOM 3813 C C . LEU A 1 475 ? 28.422 -25.047 -13.93 1 97.31 475 LEU A C 1
ATOM 3815 O O . LEU A 1 475 ? 28.016 -25.594 -14.961 1 97.31 475 LEU A O 1
ATOM 3819 N N . PRO A 1 476 ? 29.125 -23.875 -13.859 1 96.56 476 PRO A N 1
ATOM 3820 C CA . PRO A 1 476 ? 29.703 -23.406 -15.125 1 96.56 476 PRO A CA 1
ATOM 3821 C C . PRO A 1 476 ? 30.938 -24.219 -15.531 1 96.56 476 PRO A C 1
ATOM 3823 O O . PRO A 1 476 ? 31.609 -24.781 -14.672 1 96.56 476 PRO A O 1
ATOM 3826 N N . LYS A 1 477 ? 31.125 -24.266 -16.844 1 89.81 477 LYS A N 1
ATOM 3827 C CA . LYS A 1 477 ? 32.375 -24.844 -17.312 1 89.81 477 LYS A CA 1
ATOM 3828 C C . LYS A 1 477 ? 33.562 -23.938 -16.953 1 89.81 477 LYS A C 1
ATOM 3830 O O . LYS A 1 477 ? 33.5 -22.719 -17.188 1 89.81 477 LYS A O 1
ATOM 3835 N N . THR A 1 478 ? 34.406 -24.5 -16.141 1 80.69 478 THR A N 1
ATOM 3836 C CA . THR A 1 478 ? 35.562 -23.688 -15.75 1 80.69 478 THR A CA 1
ATOM 3837 C C . THR A 1 478 ? 36.781 -24.047 -16.578 1 80.69 478 THR A C 1
ATOM 3839 O O . THR A 1 478 ? 36.969 -25.219 -16.938 1 80.69 478 THR A O 1
ATOM 3842 N N . THR A 1 479 ? 37.438 -23.109 -17.203 1 67.5 479 THR A N 1
ATOM 3843 C CA . THR A 1 479 ? 38.656 -23.328 -17.984 1 67.5 479 THR A CA 1
ATOM 3844 C C . THR A 1 479 ? 39.875 -23.484 -17.078 1 67.5 479 THR A C 1
ATOM 3846 O O . THR A 1 479 ? 40.844 -24.156 -17.422 1 67.5 479 THR A O 1
ATOM 3849 N N . ASP A 1 480 ? 39.844 -22.703 -16.047 1 71.5 480 ASP A N 1
ATOM 3850 C CA . ASP A 1 480 ? 41.031 -22.719 -15.195 1 71.5 480 ASP A CA 1
ATOM 3851 C C . ASP A 1 480 ? 40.781 -23.531 -13.93 1 71.5 480 ASP A C 1
ATOM 3853 O O . ASP A 1 480 ? 39.688 -24.047 -13.711 1 71.5 480 ASP A O 1
ATOM 3857 N N . ASP A 1 481 ? 41.844 -23.953 -13.266 1 75.06 481 ASP A N 1
ATOM 3858 C CA . ASP A 1 481 ? 41.844 -24.75 -12.047 1 75.06 481 ASP A CA 1
ATOM 3859 C C . ASP A 1 481 ? 41.156 -24.016 -10.898 1 75.06 481 ASP A C 1
ATOM 3861 O O . ASP A 1 481 ? 41.094 -24.516 -9.781 1 75.06 481 ASP A O 1
ATOM 3865 N N . LYS A 1 482 ? 40.406 -22.859 -11.234 1 86.5 482 LYS A N 1
ATOM 3866 C CA . LYS A 1 482 ? 39.75 -22.125 -10.148 1 86.5 482 LYS A CA 1
ATOM 3867 C C . LYS A 1 482 ? 38.312 -22.578 -9.961 1 86.5 482 LYS A C 1
ATOM 3869 O O . LYS A 1 482 ? 37.562 -22.672 -10.93 1 86.5 482 LYS A O 1
ATOM 3874 N N . LYS A 1 483 ? 38 -22.891 -8.734 1 93.94 483 LYS A N 1
ATOM 3875 C CA . LYS A 1 483 ? 36.625 -23.266 -8.391 1 93.94 483 LYS A CA 1
ATOM 3876 C C . LYS A 1 483 ? 35.719 -22.062 -8.406 1 93.94 483 LYS A C 1
ATOM 3878 O O . LYS A 1 483 ? 36.094 -20.969 -7.973 1 93.94 483 LYS A O 1
ATOM 3883 N N . PRO A 1 484 ? 34.562 -22.188 -8.977 1 96.5 484 PRO A N 1
ATOM 3884 C CA . PRO A 1 484 ? 33.656 -21.062 -9.039 1 96.5 484 PRO A CA 1
ATOM 3885 C C . PRO A 1 484 ? 33.094 -20.672 -7.676 1 96.5 484 PRO A C 1
ATOM 3887 O O . PRO A 1 484 ? 32.906 -21.547 -6.82 1 96.5 484 PRO A O 1
ATOM 3890 N N . PRO A 1 485 ? 32.875 -19.328 -7.453 1 97.25 485 PRO A N 1
ATOM 3891 C CA . PRO A 1 485 ? 32.062 -18.953 -6.289 1 97.25 485 PRO A CA 1
ATOM 3892 C C . PRO A 1 485 ? 30.672 -19.594 -6.297 1 97.25 485 PRO A C 1
ATOM 3894 O O . PRO A 1 485 ? 30.172 -19.969 -7.355 1 97.25 485 PRO A O 1
ATOM 3897 N N . LEU A 1 486 ? 30.062 -19.672 -5.102 1 98.56 486 LEU A N 1
ATOM 3898 C CA . LEU A 1 486 ? 28.797 -20.406 -4.953 1 98.56 486 LEU A CA 1
ATOM 3899 C C . LEU A 1 486 ? 27.672 -19.469 -4.574 1 98.56 486 LEU A C 1
ATOM 3901 O O . LEU A 1 486 ? 27.812 -18.641 -3.664 1 98.56 486 LEU A O 1
ATOM 3905 N N . ILE A 1 487 ? 26.609 -19.5 -5.324 1 98.81 487 ILE A N 1
ATOM 3906 C CA . ILE A 1 487 ? 25.359 -18.875 -4.914 1 98.81 487 ILE A CA 1
ATOM 3907 C C . ILE A 1 487 ? 24.438 -19.922 -4.305 1 98.81 487 ILE A C 1
ATOM 3909 O O . ILE A 1 487 ? 24.047 -20.875 -4.977 1 98.81 487 ILE A O 1
ATOM 3913 N N . LEU A 1 488 ? 24.203 -19.875 -3.023 1 98.88 488 LEU A N 1
ATOM 3914 C CA . LEU A 1 488 ? 23.172 -20.688 -2.375 1 98.88 488 LEU A CA 1
ATOM 3915 C C . LEU A 1 488 ? 21.781 -20.125 -2.664 1 98.88 488 LEU A C 1
ATOM 3917 O O . LEU A 1 488 ? 21.5 -18.984 -2.346 1 98.88 488 LEU A O 1
ATOM 3921 N N . PHE A 1 489 ? 20.938 -20.969 -3.287 1 98.88 489 PHE A N 1
ATOM 3922 C CA . PHE A 1 489 ? 19.641 -20.5 -3.809 1 98.88 489 PHE A CA 1
ATOM 3923 C C . PHE A 1 489 ? 18.516 -21.391 -3.311 1 98.88 489 PHE A C 1
ATOM 3925 O O . PHE A 1 489 ? 18.094 -22.312 -4.008 1 98.88 489 PHE A O 1
ATOM 3932 N N . PRO A 1 490 ? 17.969 -21.156 -2.064 1 98.69 490 PRO A N 1
ATOM 3933 C CA . PRO A 1 490 ? 16.75 -21.844 -1.624 1 98.69 490 PRO A CA 1
ATOM 3934 C C . PRO A 1 490 ? 15.492 -21.297 -2.285 1 98.69 490 PRO A C 1
ATOM 3936 O O . PRO A 1 490 ? 15.422 -20.094 -2.578 1 98.69 490 PRO A O 1
ATOM 3939 N N . HIS A 1 491 ? 14.562 -22.125 -2.555 1 98.25 491 HIS A N 1
ATOM 3940 C CA . HIS A 1 491 ? 13.328 -21.672 -3.195 1 98.25 491 HIS A CA 1
ATOM 3941 C C . HIS A 1 491 ? 12.391 -21.016 -2.189 1 98.25 491 HIS A C 1
ATOM 3943 O O . HIS A 1 491 ? 12.617 -21.109 -0.979 1 98.25 491 HIS A O 1
ATOM 3949 N N . GLY A 1 492 ? 11.359 -20.328 -2.789 1 97.31 492 GLY A N 1
ATOM 3950 C CA . GLY A 1 492 ? 10.312 -19.75 -1.952 1 97.31 492 GLY A CA 1
ATOM 3951 C C . GLY A 1 492 ? 9.234 -20.734 -1.571 1 97.31 492 GLY A C 1
ATOM 3952 O O . GLY A 1 492 ? 9.43 -21.953 -1.692 1 97.31 492 GLY A O 1
ATOM 3953 N N . GLY A 1 493 ? 8.141 -20.297 -1.087 1 94.06 493 GLY A N 1
ATOM 3954 C CA . GLY A 1 493 ? 7.051 -21.172 -0.666 1 94.06 493 GLY A CA 1
ATOM 3955 C C . GLY A 1 493 ? 6.707 -21.016 0.805 1 94.06 493 GLY A C 1
ATOM 3956 O O . GLY A 1 493 ? 6.301 -19.938 1.247 1 94.06 493 GLY A O 1
ATOM 3957 N N . PRO A 1 494 ? 7.047 -21.969 1.713 1 96.69 494 PRO A N 1
ATOM 3958 C CA . PRO A 1 494 ? 8.094 -22.984 1.572 1 96.69 494 PRO A CA 1
ATOM 3959 C C . PRO A 1 494 ? 7.617 -24.219 0.793 1 96.69 494 PRO A C 1
ATOM 3961 O O . PRO A 1 494 ? 8.406 -25.125 0.519 1 96.69 494 PRO A O 1
ATOM 3964 N N . HIS A 1 495 ? 6.398 -24.219 0.477 1 98 495 HIS A N 1
ATOM 3965 C CA . HIS A 1 495 ? 5.863 -25.422 -0.153 1 98 495 HIS A CA 1
ATOM 3966 C C . HIS A 1 495 ? 5.891 -25.312 -1.673 1 98 495 HIS A C 1
ATOM 3968 O O . HIS A 1 495 ? 4.844 -25.172 -2.309 1 98 495 HIS A O 1
ATOM 3974 N N . THR A 1 496 ? 7.031 -25.344 -2.178 1 97.38 496 THR A N 1
ATOM 3975 C CA . THR A 1 496 ? 7.398 -25.438 -3.586 1 97.38 496 THR A CA 1
ATOM 3976 C C . THR A 1 496 ? 8.586 -26.375 -3.77 1 97.38 496 THR A C 1
ATOM 3978 O O . THR A 1 496 ? 8.992 -27.062 -2.83 1 97.38 496 THR A O 1
ATOM 3981 N N . THR A 1 497 ? 9.031 -26.516 -4.949 1 97.81 497 THR A N 1
ATOM 3982 C CA . THR A 1 497 ? 10.188 -27.359 -5.203 1 97.81 497 THR A CA 1
ATOM 3983 C C . THR A 1 497 ? 10.922 -26.922 -6.465 1 97.81 497 THR A C 1
ATOM 3985 O O . THR A 1 497 ? 10.305 -26.422 -7.41 1 97.81 497 THR A O 1
ATOM 3988 N N . PHE A 1 498 ? 12.234 -26.922 -6.371 1 98.25 498 PHE A N 1
ATOM 3989 C CA . PHE A 1 498 ? 13.023 -26.812 -7.59 1 98.25 498 PHE A CA 1
ATOM 3990 C C . PHE A 1 498 ? 13.047 -28.141 -8.336 1 98.25 498 PHE A C 1
ATOM 3992 O O . PHE A 1 498 ? 13.25 -29.203 -7.727 1 98.25 498 PHE A O 1
ATOM 3999 N N . ASP A 1 499 ? 12.734 -28.094 -9.5 1 97.75 499 ASP A N 1
ATOM 4000 C CA . ASP A 1 499 ? 12.977 -29.25 -10.359 1 97.75 499 ASP A CA 1
ATOM 4001 C C . ASP A 1 499 ? 14.117 -28.984 -11.336 1 97.75 499 ASP A C 1
ATOM 4003 O O . ASP A 1 499 ? 14.641 -27.859 -11.398 1 97.75 499 ASP A O 1
ATOM 4007 N N . THR A 1 500 ? 14.617 -30.016 -11.992 1 97.88 500 THR A N 1
ATOM 4008 C CA . THR A 1 500 ? 15.695 -29.891 -12.969 1 97.88 500 THR A CA 1
ATOM 4009 C C . THR A 1 500 ? 15.203 -29.203 -14.234 1 97.88 500 THR A C 1
ATOM 4011 O O . THR A 1 500 ? 15.25 -29.781 -15.32 1 97.88 500 THR A O 1
ATOM 4014 N N . LEU A 1 501 ? 14.766 -28 -14.055 1 96.94 501 LEU A N 1
ATOM 4015 C CA . LEU A 1 501 ? 14.297 -27.203 -15.188 1 96.94 501 LEU A CA 1
ATOM 4016 C C . LEU A 1 501 ? 15.281 -26.078 -15.516 1 96.94 501 LEU A C 1
ATOM 4018 O O . LEU A 1 501 ? 16.094 -25.703 -14.664 1 96.94 501 LEU A O 1
ATOM 4022 N N . TYR A 1 502 ? 15.25 -25.625 -16.766 1 97 502 TYR A N 1
ATOM 4023 C CA . TYR A 1 502 ? 16.031 -24.469 -17.188 1 97 502 TYR A CA 1
ATOM 4024 C C . TYR A 1 502 ? 15.484 -23.188 -16.594 1 97 502 TYR A C 1
ATOM 4026 O O . TYR A 1 502 ? 14.32 -22.844 -16.812 1 97 502 TYR A O 1
ATOM 4034 N N . MET A 1 503 ? 16.281 -22.516 -15.812 1 97.38 503 MET A N 1
ATOM 4035 C CA . MET A 1 503 ? 15.93 -21.219 -15.25 1 97.38 503 MET A CA 1
ATOM 4036 C C . MET A 1 503 ? 16.875 -20.141 -15.758 1 97.38 503 MET A C 1
ATOM 4038 O O . MET A 1 503 ? 18.094 -20.25 -15.602 1 97.38 503 MET A O 1
ATOM 4042 N N . MET A 1 504 ? 16.328 -19.094 -16.25 1 96.38 504 MET A N 1
ATOM 4043 C CA . MET A 1 504 ? 17.109 -18.047 -16.906 1 96.38 504 MET A CA 1
ATOM 4044 C C . MET A 1 504 ? 18.141 -17.453 -15.953 1 96.38 504 MET A C 1
ATOM 4046 O O . MET A 1 504 ? 19.312 -17.312 -16.312 1 96.38 504 MET A O 1
ATOM 4050 N N . TYR A 1 505 ? 17.75 -17.109 -14.719 1 97.81 505 TYR A N 1
ATOM 4051 C CA . TYR A 1 505 ? 18.672 -16.516 -13.766 1 97.81 505 TYR A CA 1
ATOM 4052 C C . TYR A 1 505 ? 19.797 -17.469 -13.406 1 97.81 505 TYR A C 1
ATOM 4054 O O . TYR A 1 505 ? 20.953 -17.078 -13.32 1 97.81 505 TYR A O 1
ATOM 4062 N N . VAL A 1 506 ? 19.469 -18.75 -13.211 1 98.56 506 VAL A N 1
ATOM 4063 C CA . VAL A 1 506 ? 20.484 -19.734 -12.844 1 98.56 506 VAL A CA 1
ATOM 4064 C C . VAL A 1 506 ? 21.484 -19.906 -13.977 1 98.56 506 VAL A C 1
ATOM 4066 O O . VAL A 1 506 ? 22.703 -19.906 -13.742 1 98.56 506 VAL A O 1
ATOM 4069 N N . ALA A 1 507 ? 20.953 -20.047 -15.219 1 98 507 ALA A N 1
ATOM 4070 C CA . ALA A 1 507 ? 21.844 -20.109 -16.375 1 98 507 ALA A CA 1
ATOM 4071 C C . ALA A 1 507 ? 22.703 -18.859 -16.484 1 98 507 ALA A C 1
ATOM 4073 O O . ALA A 1 507 ? 23.891 -18.938 -16.781 1 98 507 ALA A O 1
ATOM 4074 N N . GLY A 1 508 ? 22.078 -17.672 -16.25 1 98.25 508 GLY A N 1
ATOM 4075 C CA . GLY A 1 508 ? 22.797 -16.422 -16.281 1 98.25 508 GLY A CA 1
ATOM 4076 C C . GLY A 1 508 ? 23.891 -16.328 -15.234 1 98.25 508 GLY A C 1
ATOM 4077 O O . GLY A 1 508 ? 25 -15.867 -15.523 1 98.25 508 GLY A O 1
ATOM 4078 N N . PHE A 1 509 ? 23.609 -16.719 -14.016 1 98.5 509 PHE A N 1
ATOM 4079 C CA . PHE A 1 509 ? 24.609 -16.75 -12.953 1 98.5 509 PHE A CA 1
ATOM 4080 C C . PHE A 1 509 ? 25.812 -17.594 -13.359 1 98.5 509 PHE A C 1
ATOM 4082 O O . PHE A 1 509 ? 26.953 -17.203 -13.164 1 98.5 509 PHE A O 1
ATOM 4089 N N . CYS A 1 510 ? 25.516 -18.766 -13.953 1 97.88 510 CYS A N 1
ATOM 4090 C CA . CYS A 1 510 ? 26.578 -19.672 -14.383 1 97.88 510 CYS A CA 1
ATOM 4091 C C . CYS A 1 510 ? 27.406 -19.047 -15.508 1 97.88 510 CYS A C 1
ATOM 4093 O O . CYS A 1 510 ? 28.625 -19.125 -15.5 1 97.88 510 CYS A O 1
ATOM 4095 N N . LYS A 1 511 ? 26.719 -18.438 -16.422 1 96.38 511 LYS A N 1
ATOM 4096 C CA . LYS A 1 511 ? 27.422 -17.781 -17.531 1 96.38 511 LYS A CA 1
ATOM 4097 C C . LYS A 1 511 ? 28.281 -16.625 -17.047 1 96.38 511 LYS A C 1
ATOM 4099 O O . LYS A 1 511 ? 29.266 -16.266 -17.688 1 96.38 511 LYS A O 1
ATOM 4104 N N . CYS A 1 512 ? 27.938 -16.109 -15.883 1 96.44 512 CYS A N 1
ATOM 4105 C CA . CYS A 1 512 ? 28.734 -15.039 -15.273 1 96.44 512 CYS A CA 1
ATOM 4106 C C . CYS A 1 512 ? 29.797 -15.617 -14.352 1 96.44 512 CYS A C 1
ATOM 4108 O O . CYS A 1 512 ? 30.484 -14.875 -13.656 1 96.44 512 CYS A O 1
ATOM 4110 N N . GLY A 1 513 ? 29.891 -16.938 -14.219 1 95.12 513 GLY A N 1
ATOM 4111 C CA . GLY A 1 513 ? 31.016 -17.562 -13.555 1 95.12 513 GLY A CA 1
ATOM 4112 C C . GLY A 1 513 ? 30.672 -18.094 -12.172 1 95.12 513 GLY A C 1
ATOM 4113 O O . GLY A 1 513 ? 31.562 -18.516 -11.422 1 95.12 513 GLY A O 1
ATOM 4114 N N . PHE A 1 514 ? 29.406 -18.156 -11.836 1 97.62 514 PHE A N 1
ATOM 4115 C CA . PHE A 1 514 ? 29.016 -18.625 -10.508 1 97.62 514 PHE A CA 1
ATOM 4116 C C . PHE A 1 514 ? 28.406 -20.031 -10.594 1 97.62 514 PHE A C 1
ATOM 4118 O O . PHE A 1 514 ? 27.719 -20.359 -11.562 1 97.62 514 PHE A O 1
ATOM 4125 N N . ALA A 1 515 ? 28.688 -20.875 -9.648 1 98.19 515 ALA A N 1
ATOM 4126 C CA . ALA A 1 515 ? 27.875 -22.062 -9.422 1 98.19 515 ALA A CA 1
ATOM 4127 C C . ALA A 1 515 ? 26.625 -21.75 -8.617 1 98.19 515 ALA A C 1
ATOM 4129 O O . ALA A 1 515 ? 26.609 -20.781 -7.844 1 98.19 515 ALA A O 1
ATOM 4130 N N . VAL A 1 516 ? 25.625 -22.5 -8.844 1 98.88 516 VAL A N 1
ATOM 4131 C CA . VAL A 1 516 ? 24.375 -22.266 -8.117 1 98.88 516 VAL A CA 1
ATOM 4132 C C . VAL A 1 516 ? 23.922 -23.562 -7.453 1 98.88 516 VAL A C 1
ATOM 4134 O O . VAL A 1 516 ? 23.797 -24.609 -8.109 1 98.88 516 VAL A O 1
ATOM 4137 N N . LEU A 1 517 ? 23.734 -23.547 -6.164 1 98.88 517 LEU A N 1
ATOM 4138 C CA . LEU A 1 517 ? 23.172 -24.672 -5.43 1 98.88 517 LEU A CA 1
ATOM 4139 C C . LEU A 1 517 ? 21.703 -24.406 -5.078 1 98.88 517 LEU A C 1
ATOM 4141 O O . LEU A 1 517 ? 21.406 -23.625 -4.168 1 98.88 517 LEU A O 1
ATOM 4145 N N . MET A 1 518 ? 20.828 -25.047 -5.805 1 98.88 518 MET A N 1
ATOM 4146 C CA . MET A 1 518 ? 19.406 -24.953 -5.539 1 98.88 518 MET A CA 1
ATOM 4147 C C . MET A 1 518 ? 18.969 -25.984 -4.504 1 98.88 518 MET A C 1
ATOM 4149 O O . MET A 1 518 ? 19.219 -27.188 -4.68 1 98.88 518 MET A O 1
ATOM 4153 N N . VAL A 1 519 ? 18.328 -25.547 -3.443 1 98.88 519 VAL A N 1
ATOM 4154 C CA . VAL A 1 519 ? 18.094 -26.438 -2.305 1 98.88 519 VAL A CA 1
ATOM 4155 C C . VAL A 1 519 ? 16.594 -26.734 -2.186 1 98.88 519 VAL A C 1
ATOM 4157 O O . VAL A 1 519 ? 15.781 -25.812 -2.102 1 98.88 519 VAL A O 1
ATOM 4160 N N . ASN A 1 520 ? 16.234 -27.938 -2.229 1 98.81 520 ASN A N 1
ATOM 4161 C CA . ASN A 1 520 ? 14.922 -28.438 -1.832 1 98.81 520 ASN A CA 1
ATOM 4162 C C . ASN A 1 520 ? 14.93 -28.953 -0.397 1 98.81 520 ASN A C 1
ATOM 4164 O O . ASN A 1 520 ? 14.977 -30.172 -0.172 1 98.81 520 ASN A O 1
ATOM 4168 N N . TYR A 1 521 ? 14.828 -28.016 0.526 1 98.81 521 TYR A N 1
ATOM 4169 C CA . TYR A 1 521 ? 14.867 -28.344 1.947 1 98.81 521 TYR A CA 1
ATOM 4170 C C . TYR A 1 521 ? 13.602 -29.078 2.373 1 98.81 521 TYR A C 1
ATOM 4172 O O . TYR A 1 521 ? 12.648 -29.188 1.603 1 98.81 521 TYR A O 1
ATOM 4180 N N . ARG A 1 522 ? 13.641 -29.812 3.646 1 97.5 522 ARG A N 1
ATOM 4181 C CA . ARG A 1 522 ? 12.453 -30.484 4.164 1 97.5 522 ARG A CA 1
ATOM 4182 C C . ARG A 1 522 ? 11.289 -29.5 4.301 1 97.5 522 ARG A C 1
ATOM 4184 O O . ARG A 1 522 ? 11.43 -28.453 4.922 1 97.5 522 ARG A O 1
ATOM 4191 N N . GLY A 1 523 ? 10.234 -29.797 3.73 1 98.38 523 GLY A N 1
ATOM 4192 C CA . GLY A 1 523 ? 9.094 -28.906 3.531 1 98.38 523 GLY A CA 1
ATOM 4193 C C . GLY A 1 523 ? 8.75 -28.703 2.068 1 98.38 523 GLY A C 1
ATOM 4194 O O . GLY A 1 523 ? 7.656 -28.234 1.747 1 98.38 523 GLY A O 1
ATOM 4195 N N . SER A 1 524 ? 9.672 -29.062 1.161 1 98.5 524 SER A N 1
ATOM 4196 C CA . SER A 1 524 ? 9.484 -28.938 -0.282 1 98.5 524 SER A CA 1
ATOM 4197 C C . SER A 1 524 ? 8.492 -29.984 -0.795 1 98.5 524 SER A C 1
ATOM 4199 O O . SER A 1 524 ? 8.273 -31.016 -0.15 1 98.5 524 SER A O 1
ATOM 4201 N N . LEU A 1 525 ? 7.934 -29.766 -1.857 1 98.06 525 LEU A N 1
ATOM 4202 C CA . LEU A 1 525 ? 7 -30.688 -2.486 1 98.06 525 LEU A CA 1
ATOM 4203 C C . LEU A 1 525 ? 7.75 -31.812 -3.197 1 98.06 525 LEU A C 1
ATOM 4205 O O . LEU A 1 525 ? 8.914 -31.656 -3.562 1 98.06 525 LEU A O 1
ATOM 4209 N N . GLY A 1 526 ? 7.098 -32.906 -3.408 1 97.12 526 GLY A N 1
ATOM 4210 C CA . GLY A 1 526 ? 7.66 -34 -4.172 1 97.12 526 GLY A CA 1
ATOM 4211 C C . GLY A 1 526 ? 8.391 -35 -3.311 1 97.12 526 GLY A C 1
ATOM 4212 O O . GLY A 1 526 ? 9.008 -35.938 -3.828 1 97.12 526 GLY A O 1
ATOM 4213 N N . PHE A 1 527 ? 8.32 -34.875 -1.979 1 97.19 527 PHE A N 1
ATOM 4214 C CA . PHE A 1 527 ? 9.047 -35.781 -1.07 1 97.19 527 PHE A CA 1
ATOM 4215 C C . PHE A 1 527 ? 8.086 -36.469 -0.113 1 97.19 527 PHE A C 1
ATOM 4217 O O . PHE A 1 527 ? 8.508 -37.094 0.855 1 97.19 527 PHE A O 1
ATOM 4224 N N . GLY A 1 528 ? 6.797 -36.344 -0.39 1 97 528 GLY A N 1
ATOM 4225 C CA . GLY A 1 528 ? 5.773 -36.906 0.479 1 97 528 GLY A CA 1
ATOM 4226 C C . GLY A 1 528 ? 5.152 -35.875 1.404 1 97 528 GLY A C 1
ATOM 4227 O O . GLY A 1 528 ? 5.762 -34.844 1.697 1 97 528 GLY A O 1
ATOM 4228 N N . GLN A 1 529 ? 3.922 -36.156 1.886 1 97.5 529 GLN A N 1
ATOM 4229 C CA . GLN A 1 529 ? 3.17 -35.25 2.732 1 97.5 529 GLN A CA 1
ATOM 4230 C C . GLN A 1 529 ? 3.861 -35.062 4.078 1 97.5 529 GLN A C 1
ATOM 4232 O O . GLN A 1 529 ? 3.803 -33.969 4.656 1 97.5 529 GLN A O 1
ATOM 4237 N N . ASP A 1 530 ? 4.543 -36.062 4.582 1 97.75 530 ASP A N 1
ATOM 4238 C CA . ASP A 1 530 ? 5.254 -35.938 5.848 1 97.75 530 ASP A CA 1
ATOM 4239 C C . ASP A 1 530 ? 6.344 -34.844 5.766 1 97.75 530 ASP A C 1
ATOM 4241 O O . ASP A 1 530 ? 6.566 -34.125 6.723 1 97.75 530 ASP A O 1
ATOM 4245 N N . SER A 1 531 ? 7.043 -34.844 4.664 1 97.69 531 SER A N 1
ATOM 4246 C CA . SER A 1 531 ? 8.039 -33.781 4.473 1 97.69 531 SER A CA 1
ATOM 4247 C C . SER A 1 531 ? 7.391 -32.406 4.508 1 97.69 531 SER A C 1
ATOM 4249 O O . SER A 1 531 ? 7.891 -31.484 5.172 1 97.69 531 SER A O 1
ATOM 4251 N N . VAL A 1 532 ? 6.285 -32.25 3.816 1 98.19 532 VAL A N 1
ATOM 4252 C CA . VAL A 1 532 ? 5.555 -31 3.764 1 98.19 532 VAL A CA 1
ATOM 4253 C C . VAL A 1 532 ? 5.188 -30.547 5.18 1 98.19 532 VAL A C 1
ATOM 4255 O O . VAL A 1 532 ? 5.41 -29.406 5.555 1 98.19 532 VAL A O 1
ATOM 4258 N N . GLU A 1 533 ? 4.695 -31.422 5.984 1 98.06 533 GLU A N 1
ATOM 4259 C CA . GLU A 1 533 ? 4.188 -31.109 7.316 1 98.06 533 GLU A CA 1
ATOM 4260 C C . GLU A 1 533 ? 5.328 -30.891 8.305 1 98.06 533 GLU A C 1
ATOM 4262 O O . GLU A 1 533 ? 5.152 -30.219 9.328 1 98.06 533 GLU A O 1
ATOM 4267 N N . SER A 1 534 ? 6.477 -31.422 7.992 1 98.38 534 SER A N 1
ATOM 4268 C CA . SER A 1 534 ? 7.605 -31.375 8.922 1 98.38 534 SER A CA 1
ATOM 4269 C C . SER A 1 534 ? 8.055 -29.953 9.18 1 98.38 534 SER A C 1
ATOM 4271 O O . SER A 1 534 ? 8.641 -29.656 10.227 1 98.38 534 SER A O 1
ATOM 4273 N N . ILE A 1 535 ? 7.816 -29.078 8.273 1 98.44 535 ILE A N 1
ATOM 4274 C CA . ILE A 1 535 ? 8.367 -27.719 8.391 1 98.44 535 ILE A CA 1
ATOM 4275 C C . ILE A 1 535 ? 7.406 -26.844 9.18 1 98.44 535 ILE A C 1
ATOM 4277 O O . ILE A 1 535 ? 7.793 -25.781 9.672 1 98.44 535 ILE A O 1
ATOM 4281 N N . LEU A 1 536 ? 6.098 -27.188 9.281 1 98.31 536 LEU A N 1
ATOM 4282 C CA . LEU A 1 536 ? 5.113 -26.391 9.992 1 98.31 536 LEU A CA 1
ATOM 4283 C C . LEU A 1 536 ? 5.508 -26.234 11.461 1 98.31 536 LEU A C 1
ATOM 4285 O O . LEU A 1 536 ? 5.664 -27.219 12.18 1 98.31 536 LEU A O 1
ATOM 4289 N N . GLY A 1 537 ? 5.68 -24.969 11.828 1 97.94 537 GLY A N 1
ATOM 4290 C CA . GLY A 1 537 ? 6.133 -24.672 13.18 1 97.94 537 GLY A CA 1
ATOM 4291 C C . GLY A 1 537 ? 7.645 -24.672 13.312 1 97.94 537 GLY A C 1
ATOM 4292 O O . GLY A 1 537 ? 8.18 -24.391 14.391 1 97.94 537 GLY A O 1
ATOM 4293 N N . ASN A 1 538 ? 8.328 -24.938 12.172 1 98.25 538 ASN A N 1
ATOM 4294 C CA . ASN A 1 538 ? 9.773 -25.094 12.266 1 98.25 538 ASN A CA 1
ATOM 4295 C C . ASN A 1 538 ? 10.5 -24.234 11.25 1 98.25 538 ASN A C 1
ATOM 4297 O O . ASN A 1 538 ? 11.695 -24.406 11.016 1 98.25 538 ASN A O 1
ATOM 4301 N N . ILE A 1 539 ? 9.797 -23.344 10.602 1 98.56 539 ILE A N 1
ATOM 4302 C CA . ILE A 1 539 ? 10.469 -22.453 9.664 1 98.56 539 ILE A CA 1
ATOM 4303 C C . ILE A 1 539 ? 11.492 -21.594 10.406 1 98.56 539 ILE A C 1
ATOM 4305 O O . ILE A 1 539 ? 11.305 -21.281 11.586 1 98.56 539 ILE A O 1
ATOM 4309 N N . GLY A 1 540 ? 12.531 -21.172 9.711 1 98.44 540 GLY A N 1
ATOM 4310 C CA . GLY A 1 540 ? 13.586 -20.375 10.328 1 98.44 540 GLY A CA 1
ATOM 4311 C C . GLY A 1 540 ? 14.578 -21.203 11.109 1 98.44 540 GLY A C 1
ATOM 4312 O O . GLY A 1 540 ? 15.594 -20.688 11.578 1 98.44 540 GLY A O 1
ATOM 4313 N N . ASP A 1 541 ? 14.312 -22.469 11.273 1 98.38 541 ASP A N 1
ATOM 4314 C CA . ASP A 1 541 ? 15.195 -23.391 11.969 1 98.38 541 ASP A CA 1
ATOM 4315 C C . ASP A 1 541 ? 15.508 -24.609 11.109 1 98.38 541 ASP A C 1
ATOM 4317 O O . ASP A 1 541 ? 16.594 -24.719 10.547 1 98.38 541 ASP A O 1
ATOM 4321 N N . GLN A 1 542 ? 14.484 -25.469 10.812 1 98.44 542 GLN A N 1
ATOM 4322 C CA . GLN A 1 542 ? 14.656 -26.688 10.016 1 98.44 542 GLN A CA 1
ATOM 4323 C C . GLN A 1 542 ? 15.18 -26.359 8.617 1 98.44 542 GLN A C 1
ATOM 4325 O O . GLN A 1 542 ? 16.172 -26.938 8.172 1 98.44 542 GLN A O 1
ATOM 4330 N N . ASP A 1 543 ? 14.508 -25.5 7.977 1 98.75 543 ASP A N 1
ATOM 4331 C CA . ASP A 1 543 ? 14.875 -25.141 6.613 1 98.75 543 ASP A CA 1
ATOM 4332 C C . ASP A 1 543 ? 16.219 -24.422 6.578 1 98.75 543 ASP A C 1
ATOM 4334 O O . ASP A 1 543 ? 17.031 -24.656 5.672 1 98.75 543 ASP A O 1
ATOM 4338 N N . VAL A 1 544 ? 16.516 -23.562 7.551 1 98.81 544 VAL A N 1
ATOM 4339 C CA . VAL A 1 544 ? 17.797 -22.859 7.629 1 98.81 544 VAL A CA 1
ATOM 4340 C C . VAL A 1 544 ? 18.922 -23.875 7.785 1 98.81 544 VAL A C 1
ATOM 4342 O O . VAL A 1 544 ? 19.922 -23.828 7.062 1 98.81 544 VAL A O 1
ATOM 4345 N N . LYS A 1 545 ? 18.797 -24.797 8.719 1 98.75 545 LYS A N 1
ATOM 4346 C CA . LYS A 1 545 ? 19.812 -25.812 8.977 1 98.75 545 LYS A CA 1
ATOM 4347 C C . LYS A 1 545 ? 20 -26.734 7.766 1 98.75 545 LYS A C 1
ATOM 4349 O O . LYS A 1 545 ? 21.109 -27.156 7.461 1 98.75 545 LYS A O 1
ATOM 4354 N N . ASP A 1 546 ? 18.875 -27.062 7.098 1 98.75 546 ASP A N 1
ATOM 4355 C CA . ASP A 1 546 ? 18.969 -27.875 5.891 1 98.75 546 ASP A CA 1
ATOM 4356 C C . ASP A 1 546 ? 19.797 -27.172 4.816 1 98.75 546 ASP A C 1
ATOM 4358 O O . ASP A 1 546 ? 20.641 -27.797 4.164 1 98.75 546 ASP A O 1
ATOM 4362 N N . CYS A 1 547 ? 19.578 -25.875 4.586 1 98.81 547 CYS A N 1
ATOM 4363 C CA . CYS A 1 547 ? 20.297 -25.109 3.574 1 98.81 547 CYS A CA 1
ATOM 4364 C C . CYS A 1 547 ? 21.781 -25.031 3.902 1 98.81 547 CYS A C 1
ATOM 4366 O O . CYS A 1 547 ? 22.625 -25.25 3.031 1 98.81 547 CYS A O 1
ATOM 4368 N N . LYS A 1 548 ? 22.094 -24.719 5.18 1 98.81 548 LYS A N 1
ATOM 4369 C CA . LYS A 1 548 ? 23.484 -24.594 5.594 1 98.81 548 LYS A CA 1
ATOM 4370 C C . LYS A 1 548 ? 24.219 -25.922 5.484 1 98.81 548 LYS A C 1
ATOM 4372 O O . LYS A 1 548 ? 25.344 -25.984 5.008 1 98.81 548 LYS A O 1
ATOM 4377 N N . ALA A 1 549 ? 23.578 -27 5.926 1 98.5 549 ALA A N 1
ATOM 4378 C CA . ALA A 1 549 ? 24.172 -28.328 5.859 1 98.5 549 ALA A CA 1
ATOM 4379 C C . ALA A 1 549 ? 24.422 -28.734 4.414 1 98.5 549 ALA A C 1
ATOM 4381 O O . ALA A 1 549 ? 25.453 -29.344 4.105 1 98.5 549 ALA A O 1
ATOM 4382 N N . ALA A 1 550 ? 23.469 -28.469 3.549 1 98.44 550 ALA A N 1
ATOM 4383 C CA . ALA A 1 550 ? 23.641 -28.781 2.133 1 98.44 550 ALA A CA 1
ATOM 4384 C C . ALA A 1 550 ? 24.828 -28.047 1.542 1 98.44 550 ALA A C 1
ATOM 4386 O O . ALA A 1 550 ? 25.625 -28.625 0.795 1 98.44 550 ALA A O 1
ATOM 4387 N N . ALA A 1 551 ? 24.953 -26.766 1.842 1 98.62 551 ALA A N 1
ATOM 4388 C CA . ALA A 1 551 ? 26.078 -25.969 1.367 1 98.62 551 ALA A CA 1
ATOM 4389 C C . ALA A 1 551 ? 27.406 -26.547 1.862 1 98.62 551 ALA A C 1
ATOM 4391 O O . ALA A 1 551 ? 28.359 -26.688 1.091 1 98.62 551 ALA A O 1
ATOM 4392 N N . ASP A 1 552 ? 27.484 -26.891 3.168 1 98.19 552 ASP A N 1
ATOM 4393 C CA . ASP A 1 552 ? 28.703 -27.453 3.752 1 98.19 552 ASP A CA 1
ATOM 4394 C C . ASP A 1 552 ? 29.109 -28.734 3.049 1 98.19 552 ASP A C 1
ATOM 4396 O O . ASP A 1 552 ? 30.281 -28.953 2.77 1 98.19 552 ASP A O 1
ATOM 4400 N N . GLU A 1 553 ? 28.125 -29.531 2.809 1 97.81 553 GLU A N 1
ATOM 4401 C CA . GLU A 1 553 ? 28.406 -30.812 2.172 1 97.81 553 GLU A CA 1
ATOM 4402 C C . GLU A 1 553 ? 28.938 -30.625 0.752 1 97.81 553 GLU A C 1
ATOM 4404 O O . GLU A 1 553 ? 29.891 -31.281 0.345 1 97.81 553 GLU A O 1
ATOM 4409 N N . ILE A 1 554 ? 28.312 -29.766 0.002 1 97.69 554 ILE A N 1
ATOM 4410 C CA . ILE A 1 554 ? 28.703 -29.531 -1.382 1 97.69 554 ILE A CA 1
ATOM 4411 C C . ILE A 1 554 ? 30.094 -28.906 -1.418 1 97.69 554 ILE A C 1
ATOM 4413 O O . ILE A 1 554 ? 30.922 -29.234 -2.277 1 97.69 554 ILE A O 1
ATOM 4417 N N . ILE A 1 555 ? 30.391 -27.969 -0.535 1 97.75 555 ILE A N 1
ATOM 4418 C CA . ILE A 1 555 ? 31.688 -27.328 -0.44 1 97.75 555 ILE A CA 1
ATOM 4419 C C . ILE A 1 555 ? 32.75 -28.375 -0.124 1 97.75 555 ILE A C 1
ATOM 4421 O O . ILE A 1 555 ? 33.844 -28.359 -0.701 1 97.75 555 ILE A O 1
ATOM 4425 N N . SER A 1 556 ? 32.438 -29.328 0.753 1 97.38 556 SER A N 1
ATOM 4426 C CA . SER A 1 556 ? 33.375 -30.359 1.17 1 97.38 556 SER A CA 1
ATOM 4427 C C . SER A 1 556 ? 33.719 -31.281 0.008 1 97.38 556 SER A C 1
ATOM 4429 O O . SER A 1 556 ? 34.781 -31.906 0.015 1 97.38 556 SER A O 1
ATOM 4431 N N . LYS A 1 557 ? 32.875 -31.328 -1.004 1 95.38 557 LYS A N 1
ATOM 4432 C CA . LYS A 1 557 ? 33.125 -32.156 -2.182 1 95.38 557 LYS A CA 1
ATOM 4433 C C . LYS A 1 557 ? 34.156 -31.484 -3.098 1 95.38 557 LYS A C 1
ATOM 4435 O O . LYS A 1 557 ? 34.688 -32.125 -4.02 1 95.38 557 LYS A O 1
ATOM 4440 N N . GLY A 1 558 ? 34.469 -30.219 -2.902 1 93.31 558 GLY A N 1
ATOM 4441 C CA . GLY A 1 558 ? 35.531 -29.531 -3.6 1 93.31 558 GLY A CA 1
ATOM 4442 C C . GLY A 1 558 ? 35.156 -29.078 -4.992 1 93.31 558 GLY A C 1
ATOM 4443 O O . GLY A 1 558 ? 36 -28.922 -5.867 1 93.31 558 GLY A O 1
ATOM 4444 N N . LEU A 1 559 ? 33.875 -28.844 -5.207 1 92.12 559 LEU A N 1
ATOM 4445 C CA . LEU A 1 559 ? 33.406 -28.469 -6.535 1 92.12 559 LEU A CA 1
ATOM 4446 C C . LEU A 1 559 ? 33.25 -26.953 -6.648 1 92.12 559 LEU A C 1
ATOM 4448 O O . LEU A 1 559 ? 33.156 -26.422 -7.758 1 92.12 559 LEU A O 1
ATOM 4452 N N . VAL A 1 560 ? 33.219 -26.297 -5.555 1 96.81 560 VAL A N 1
ATOM 4453 C CA . VAL A 1 560 ? 32.969 -24.844 -5.531 1 96.81 560 VAL A CA 1
ATOM 4454 C C . VAL A 1 560 ? 33.938 -24.172 -4.555 1 96.81 560 VAL A C 1
ATOM 4456 O O . VAL A 1 560 ? 34.594 -24.859 -3.764 1 96.81 560 VAL A O 1
ATOM 4459 N N . ASP A 1 561 ? 34.094 -22.859 -4.676 1 95.94 561 ASP A N 1
ATOM 4460 C CA . ASP A 1 561 ? 34.906 -22.078 -3.746 1 95.94 561 ASP A CA 1
ATOM 4461 C C . ASP A 1 561 ? 34.156 -21.797 -2.453 1 95.94 561 ASP A C 1
ATOM 4463 O O . ASP A 1 561 ? 33.344 -20.891 -2.402 1 95.94 561 ASP A O 1
ATOM 4467 N N . GLY A 1 562 ? 34.469 -22.516 -1.439 1 96 562 GLY A N 1
ATOM 4468 C CA . GLY A 1 562 ? 33.781 -22.391 -0.169 1 96 562 GLY A CA 1
ATOM 4469 C C . GLY A 1 562 ? 34.062 -21.094 0.549 1 96 562 GLY A C 1
ATOM 4470 O O . GLY A 1 562 ? 33.344 -20.734 1.494 1 96 562 GLY A O 1
ATOM 4471 N N . GLN A 1 563 ? 34.969 -20.281 0.094 1 95.81 563 GLN A N 1
ATOM 4472 C CA . GLN A 1 563 ? 35.312 -19 0.708 1 95.81 563 GLN A CA 1
ATOM 4473 C C . GLN A 1 563 ? 34.5 -17.859 0.07 1 95.81 563 GLN A C 1
ATOM 4475 O O . GLN A 1 563 ? 34.469 -16.75 0.605 1 95.81 563 GLN A O 1
ATOM 4480 N N . LYS A 1 564 ? 33.906 -18.141 -1.051 1 97.56 564 LYS A N 1
ATOM 4481 C CA . LYS A 1 564 ? 33.094 -17.172 -1.755 1 97.56 564 LYS A CA 1
ATOM 4482 C C . LYS A 1 564 ? 31.672 -17.703 -1.943 1 97.56 564 LYS A C 1
ATOM 4484 O O . LYS A 1 564 ? 31.297 -18.141 -3.037 1 97.56 564 LYS A O 1
ATOM 4489 N N . VAL A 1 565 ? 30.906 -17.516 -0.92 1 98.62 565 VAL A N 1
ATOM 4490 C CA . VAL A 1 565 ? 29.531 -18 -0.934 1 98.62 565 VAL A CA 1
ATOM 4491 C C . VAL A 1 565 ? 28.562 -16.812 -0.862 1 98.62 565 VAL A C 1
ATOM 4493 O O . VAL A 1 565 ? 28.766 -15.898 -0.063 1 98.62 565 VAL A O 1
ATOM 4496 N N . PHE A 1 566 ? 27.609 -16.797 -1.729 1 98.81 566 PHE A N 1
ATOM 4497 C CA . PHE A 1 566 ? 26.594 -15.742 -1.828 1 98.81 566 PHE A CA 1
ATOM 4498 C C . PHE A 1 566 ? 25.203 -16.312 -1.631 1 98.81 566 PHE A C 1
ATOM 4500 O O . PHE A 1 566 ? 24.984 -17.516 -1.76 1 98.81 566 PHE A O 1
ATOM 4507 N N . MET A 1 567 ? 24.266 -15.461 -1.238 1 98.75 567 MET A N 1
ATOM 4508 C CA . MET A 1 567 ? 22.875 -15.867 -1.061 1 98.75 567 MET A CA 1
ATOM 4509 C C . MET A 1 567 ? 22 -15.25 -2.137 1 98.75 567 MET A C 1
ATOM 4511 O O . MET A 1 567 ? 22.188 -14.094 -2.52 1 98.75 567 MET A O 1
ATOM 4515 N N . PHE A 1 568 ? 21.031 -15.984 -2.617 1 98.75 568 PHE A N 1
ATOM 4516 C CA . PHE A 1 568 ? 19.953 -15.492 -3.463 1 98.75 568 PHE A CA 1
ATOM 4517 C C . PHE A 1 568 ? 18.641 -16.172 -3.098 1 98.75 568 PHE A C 1
ATOM 4519 O O . PHE A 1 568 ? 18.594 -17.375 -2.828 1 98.75 568 PHE A O 1
ATOM 4526 N N . GLY A 1 569 ? 17.594 -15.445 -3 1 98.31 569 GLY A N 1
ATOM 4527 C CA . GLY A 1 569 ? 16.281 -16.047 -2.756 1 98.31 569 GLY A CA 1
ATOM 4528 C C . GLY A 1 569 ? 15.156 -15.031 -2.77 1 98.31 569 GLY A C 1
ATOM 4529 O O . GLY A 1 569 ? 15.375 -13.844 -2.529 1 98.31 569 GLY A O 1
ATOM 4530 N N . GLY A 1 570 ? 14.016 -15.445 -3.098 1 98.19 570 GLY A N 1
ATOM 4531 C CA . GLY A 1 570 ? 12.82 -14.609 -3.1 1 98.19 570 GLY A CA 1
ATOM 4532 C C . GLY A 1 570 ? 11.703 -15.156 -2.229 1 98.19 570 GLY A C 1
ATOM 4533 O O . GLY A 1 570 ? 11.641 -16.359 -1.975 1 98.19 570 GLY A O 1
ATOM 4534 N N . SER A 1 571 ? 10.758 -14.266 -1.762 1 98.25 571 SER A N 1
ATOM 4535 C CA . SER A 1 571 ? 9.641 -14.688 -0.933 1 98.25 571 SER A CA 1
ATOM 4536 C C . SER A 1 571 ? 10.117 -15.445 0.303 1 98.25 571 SER A C 1
ATOM 4538 O O . SER A 1 571 ? 10.93 -14.93 1.074 1 98.25 571 SER A O 1
ATOM 4540 N N . HIS A 1 572 ? 9.797 -16.75 0.458 1 98.62 572 HIS A N 1
ATOM 4541 C CA . HIS A 1 572 ? 10.352 -17.578 1.527 1 98.62 572 HIS A CA 1
ATOM 4542 C C . HIS A 1 572 ? 11.836 -17.828 1.315 1 98.62 572 HIS A C 1
ATOM 4544 O O . HIS A 1 572 ? 12.586 -18 2.281 1 98.62 572 HIS A O 1
ATOM 4550 N N . GLY A 1 573 ? 12.305 -17.906 0.039 1 98.69 573 GLY A N 1
ATOM 4551 C CA . GLY A 1 573 ? 13.734 -17.922 -0.222 1 98.69 573 GLY A CA 1
ATOM 4552 C C . GLY A 1 573 ? 14.461 -16.688 0.308 1 98.69 573 GLY A C 1
ATOM 4553 O O . GLY A 1 573 ? 15.617 -16.781 0.713 1 98.69 573 GLY A O 1
ATOM 4554 N N . GLY A 1 574 ? 13.727 -15.508 0.205 1 98.75 574 GLY A N 1
ATOM 4555 C CA . GLY A 1 574 ? 14.242 -14.305 0.841 1 98.75 574 GLY A CA 1
ATOM 4556 C C . GLY A 1 574 ? 14.242 -14.391 2.355 1 98.75 574 GLY A C 1
ATOM 4557 O O . GLY A 1 574 ? 15.164 -13.883 3.01 1 98.75 574 GLY A O 1
ATOM 4558 N N . PHE A 1 575 ? 13.234 -15.062 2.943 1 98.75 575 PHE A N 1
ATOM 4559 C CA . PHE A 1 575 ? 13.18 -15.398 4.363 1 98.75 575 PHE A CA 1
ATOM 4560 C C . PHE A 1 575 ? 14.406 -16.203 4.777 1 98.75 575 PHE A C 1
ATOM 4562 O O . PHE A 1 575 ? 15.07 -15.859 5.758 1 98.75 575 PHE A O 1
ATOM 4569 N N . LEU A 1 576 ? 14.758 -17.125 3.967 1 98.88 576 LEU A N 1
ATOM 4570 C CA . LEU A 1 576 ? 15.914 -17.984 4.246 1 98.88 576 LEU A CA 1
ATOM 4571 C C . LEU A 1 576 ? 17.219 -17.219 4.035 1 98.88 576 LEU A C 1
ATOM 4573 O O . LEU A 1 576 ? 18.172 -17.391 4.785 1 98.88 576 LEU A O 1
ATOM 4577 N N . THR A 1 577 ? 17.234 -16.375 3 1 98.88 577 THR A N 1
ATOM 4578 C CA . THR A 1 577 ? 18.406 -15.555 2.764 1 98.88 577 THR A CA 1
ATOM 4579 C C . THR A 1 577 ? 18.719 -14.688 3.982 1 98.88 577 THR A C 1
ATOM 4581 O O . THR A 1 577 ? 19.844 -14.664 4.461 1 98.88 577 THR A O 1
ATOM 4584 N N . THR A 1 578 ? 17.672 -14.023 4.535 1 98.88 578 THR A N 1
ATOM 4585 C CA . THR A 1 578 ? 17.859 -13.117 5.66 1 98.88 578 THR A CA 1
ATOM 4586 C C . THR A 1 578 ? 18.125 -13.898 6.949 1 98.88 578 THR A C 1
ATOM 4588 O O . THR A 1 578 ? 18.844 -13.43 7.832 1 98.88 578 THR A O 1
ATOM 4591 N N . HIS A 1 579 ? 17.641 -15.109 7.07 1 98.81 579 HIS A N 1
ATOM 4592 C CA . HIS A 1 579 ? 17.984 -15.977 8.195 1 98.81 579 HIS A CA 1
ATOM 4593 C C . HIS A 1 579 ? 19.438 -16.438 8.133 1 98.81 579 HIS A C 1
ATOM 4595 O O . HIS A 1 579 ? 20.141 -16.375 9.141 1 98.81 579 HIS A O 1
ATOM 4601 N N . LEU A 1 580 ? 19.844 -16.906 6.957 1 98.88 580 LEU A N 1
ATOM 4602 C CA . LEU A 1 580 ? 21.156 -17.5 6.82 1 98.88 580 LEU A CA 1
ATOM 4603 C C . LEU A 1 580 ? 22.25 -16.453 7.051 1 98.88 580 LEU A C 1
ATOM 4605 O O . LEU A 1 580 ? 23.219 -16.703 7.773 1 98.88 580 LEU A O 1
ATOM 4609 N N . ILE A 1 581 ? 22.109 -15.242 6.512 1 98.81 581 ILE A N 1
ATOM 4610 C CA . ILE A 1 581 ? 23.141 -14.227 6.723 1 98.81 581 ILE A CA 1
ATOM 4611 C C . ILE A 1 581 ? 23.109 -13.75 8.172 1 98.81 581 ILE A C 1
ATOM 4613 O O . ILE A 1 581 ? 24.109 -13.234 8.68 1 98.81 581 ILE A O 1
ATOM 4617 N N . GLY A 1 582 ? 21.953 -13.844 8.836 1 98.75 582 GLY A N 1
ATOM 4618 C CA . GLY A 1 582 ? 21.828 -13.461 10.234 1 98.75 582 GLY A CA 1
ATOM 4619 C C . GLY A 1 582 ? 22.359 -14.523 11.188 1 98.75 582 GLY A C 1
ATOM 4620 O O . GLY A 1 582 ? 23.094 -14.211 12.125 1 98.75 582 GLY A O 1
ATOM 4621 N N . GLN A 1 583 ? 22.016 -15.75 10.938 1 98.69 583 GLN A N 1
ATOM 4622 C CA . GLN A 1 583 ? 22.359 -16.844 11.828 1 98.69 583 GLN A CA 1
ATOM 4623 C C . GLN A 1 583 ? 23.797 -17.328 11.594 1 98.69 583 GLN A C 1
ATOM 4625 O O . GLN A 1 583 ? 24.422 -17.891 12.484 1 98.69 583 GLN A O 1
ATOM 4630 N N . TYR A 1 584 ? 24.328 -17.141 10.398 1 98.69 584 TYR A N 1
ATOM 4631 C CA . TYR A 1 584 ? 25.703 -17.469 10.039 1 98.69 584 TYR A CA 1
ATOM 4632 C C . TYR A 1 584 ? 26.438 -16.266 9.461 1 98.69 584 TYR A C 1
ATOM 4634 O O . TYR A 1 584 ? 26.844 -16.281 8.305 1 98.69 584 TYR A O 1
ATOM 4642 N N . PRO A 1 585 ? 26.703 -15.297 10.266 1 98.19 585 PRO A N 1
ATOM 4643 C CA . PRO A 1 585 ? 27.141 -13.977 9.805 1 98.19 585 PRO A CA 1
ATOM 4644 C C . PRO A 1 585 ? 28.5 -14.016 9.109 1 98.19 585 PRO A C 1
ATOM 4646 O O . PRO A 1 585 ? 28.812 -13.125 8.312 1 98.19 585 PRO A O 1
ATOM 4649 N N . ASP A 1 586 ? 29.359 -15.047 9.312 1 97.88 586 ASP A N 1
ATOM 4650 C CA . ASP A 1 586 ? 30.703 -15.055 8.766 1 97.88 586 ASP A CA 1
ATOM 4651 C C . ASP A 1 586 ? 30.797 -15.961 7.535 1 97.88 586 ASP A C 1
ATOM 4653 O O . ASP A 1 586 ? 31.859 -16.078 6.926 1 97.88 586 ASP A O 1
ATOM 4657 N N . PHE A 1 587 ? 29.703 -16.5 7.121 1 98.38 587 PHE A N 1
ATOM 4658 C CA . PHE A 1 587 ? 29.734 -17.531 6.102 1 98.38 587 PHE A CA 1
ATOM 4659 C C . PHE A 1 587 ? 29.531 -16.938 4.711 1 98.38 587 PHE A C 1
ATOM 4661 O O . PHE A 1 587 ? 30.031 -17.469 3.723 1 98.38 587 PHE A O 1
ATOM 4668 N N . PHE A 1 588 ? 28.844 -15.789 4.586 1 98.62 588 PHE A N 1
ATOM 4669 C CA . PHE A 1 588 ? 28.422 -15.289 3.281 1 98.62 588 PHE A CA 1
ATOM 4670 C C . PHE A 1 588 ? 29.109 -13.969 2.961 1 98.62 588 PHE A C 1
ATOM 4672 O O . PHE A 1 588 ? 29.281 -13.125 3.842 1 98.62 588 PHE A O 1
ATOM 4679 N N . GLN A 1 589 ? 29.453 -13.781 1.693 1 98.19 589 GLN A N 1
ATOM 4680 C CA . GLN A 1 589 ? 30.094 -12.555 1.231 1 98.19 589 GLN A CA 1
ATOM 4681 C C . GLN A 1 589 ? 29.062 -11.445 1.014 1 98.19 589 GLN A C 1
ATOM 4683 O O . GLN A 1 589 ? 29.328 -10.273 1.28 1 98.19 589 GLN A O 1
ATOM 4688 N N . ALA A 1 590 ? 27.906 -11.789 0.479 1 98.69 590 ALA A N 1
ATOM 4689 C CA . ALA A 1 590 ? 26.812 -10.867 0.181 1 98.69 590 ALA A CA 1
ATOM 4690 C C . ALA A 1 590 ? 25.516 -11.617 -0.124 1 98.69 590 ALA A C 1
ATOM 4692 O O . ALA A 1 590 ? 25.547 -12.828 -0.374 1 98.69 590 ALA A O 1
ATOM 4693 N N . GLY A 1 591 ? 24.438 -10.961 -0.001 1 98.69 591 GLY A N 1
ATOM 4694 C CA . GLY A 1 591 ? 23.156 -11.555 -0.326 1 98.69 591 GLY A CA 1
ATOM 4695 C C . GLY A 1 59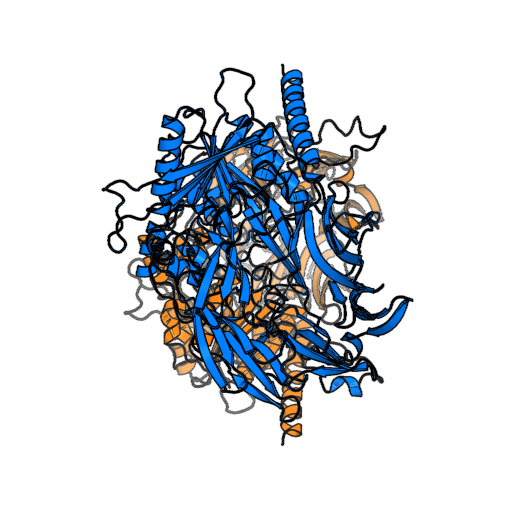1 ? 22.297 -10.672 -1.206 1 98.69 591 GLY A C 1
ATOM 4696 O O . GLY A 1 591 ? 22.516 -9.461 -1.278 1 98.69 591 GLY A O 1
ATOM 4697 N N . CYS A 1 592 ? 21.406 -11.242 -1.956 1 98.75 592 CYS A N 1
ATOM 4698 C CA . CYS A 1 592 ? 20.328 -10.586 -2.701 1 98.75 592 CYS A CA 1
ATOM 4699 C C . CYS A 1 592 ? 18.984 -11.242 -2.408 1 98.75 592 CYS A C 1
ATOM 4701 O O . CYS A 1 592 ? 18.891 -12.469 -2.318 1 98.75 592 CYS A O 1
ATOM 4703 N N . CYS A 1 593 ? 17.984 -10.398 -2.186 1 97.56 593 CYS A N 1
ATOM 4704 C CA . CYS A 1 593 ? 16.656 -10.906 -1.882 1 97.56 593 CYS A CA 1
ATOM 4705 C C . CYS A 1 593 ? 15.594 -10.227 -2.744 1 97.56 593 CYS A C 1
ATOM 4707 O O . CYS A 1 593 ? 15.68 -9.023 -3.01 1 97.56 593 CYS A O 1
ATOM 4709 N N . ARG A 1 594 ? 14.664 -11.023 -3.154 1 98.25 594 ARG A N 1
ATOM 4710 C CA . ARG A 1 594 ? 13.461 -10.492 -3.795 1 98.25 594 ARG A CA 1
ATOM 4711 C C . ARG A 1 594 ? 12.242 -10.656 -2.895 1 98.25 594 ARG A C 1
ATOM 4713 O O . ARG A 1 594 ? 11.922 -11.766 -2.471 1 98.25 594 ARG A O 1
ATOM 4720 N N . ASN A 1 595 ? 11.539 -9.609 -2.551 1 98.38 595 ASN A N 1
ATOM 4721 C CA . ASN A 1 595 ? 10.32 -9.609 -1.746 1 98.38 595 ASN A CA 1
ATOM 4722 C C . ASN A 1 595 ? 10.438 -10.539 -0.546 1 98.38 595 ASN A C 1
ATOM 4724 O O . ASN A 1 595 ? 9.594 -11.414 -0.341 1 98.38 595 ASN A O 1
ATOM 4728 N N . PRO A 1 596 ? 11.414 -10.336 0.303 1 98.62 596 PRO A N 1
ATOM 4729 C CA . PRO A 1 596 ? 11.641 -11.258 1.416 1 98.62 596 PRO A CA 1
ATOM 4730 C C . PRO A 1 596 ? 10.609 -11.109 2.527 1 98.62 596 PRO A C 1
ATOM 4732 O O . PRO A 1 596 ? 10.148 -10 2.811 1 98.62 596 PRO A O 1
ATOM 4735 N N . VAL A 1 597 ? 10.203 -12.227 3.135 1 98.62 597 VAL A N 1
ATOM 4736 C CA . VAL A 1 597 ? 9.531 -12.203 4.43 1 98.62 597 VAL A CA 1
ATOM 4737 C C . VAL A 1 597 ? 10.555 -11.953 5.539 1 98.62 597 VAL A C 1
ATOM 4739 O O . VAL A 1 597 ? 11.531 -12.703 5.672 1 98.62 597 VAL A O 1
ATOM 4742 N N . THR A 1 598 ? 10.406 -10.93 6.344 1 98.38 598 THR A N 1
ATOM 4743 C CA . THR A 1 598 ? 11.461 -10.602 7.297 1 98.38 598 THR A CA 1
ATOM 4744 C C . THR A 1 598 ? 10.891 -10.492 8.711 1 98.38 598 THR A C 1
ATOM 4746 O O . THR A 1 598 ? 11.625 -10.625 9.695 1 98.38 598 THR A O 1
ATOM 4749 N N . ASN A 1 599 ? 9.625 -10.195 8.852 1 97.81 599 ASN A N 1
ATOM 4750 C CA . ASN A 1 599 ? 8.953 -9.992 10.133 1 97.81 599 ASN A CA 1
ATOM 4751 C C . ASN A 1 599 ? 7.539 -10.57 10.109 1 97.81 599 ASN A C 1
ATOM 4753 O O . ASN A 1 599 ? 6.59 -9.875 9.734 1 97.81 599 ASN A O 1
ATOM 4757 N N . LEU A 1 600 ? 7.418 -11.789 10.648 1 97.94 600 LEU A N 1
ATOM 4758 C CA . LEU A 1 600 ? 6.16 -12.523 10.586 1 97.94 600 LEU A CA 1
ATOM 4759 C C . LEU A 1 600 ? 5.082 -11.828 11.406 1 97.94 600 LEU A C 1
ATOM 4761 O O . LEU A 1 600 ? 3.912 -11.805 11.016 1 97.94 600 LEU A O 1
ATOM 4765 N N . THR A 1 601 ? 5.449 -11.211 12.539 1 96.31 601 THR A N 1
ATOM 4766 C CA . THR A 1 601 ? 4.492 -10.562 13.422 1 96.31 601 THR A CA 1
ATOM 4767 C C . THR A 1 601 ? 3.748 -9.453 12.695 1 96.31 601 THR A C 1
ATOM 4769 O O . THR A 1 601 ? 2.516 -9.406 12.703 1 96.31 601 THR A O 1
ATOM 4772 N N . VAL A 1 602 ? 4.484 -8.641 12.016 1 94.88 602 VAL A N 1
ATOM 4773 C CA . VAL A 1 602 ? 3.904 -7.477 11.352 1 94.88 602 VAL A CA 1
ATOM 4774 C C . VAL A 1 602 ? 3.205 -7.906 10.062 1 94.88 602 VAL A C 1
ATOM 4776 O O . VAL A 1 602 ? 2.189 -7.324 9.68 1 94.88 602 VAL A O 1
ATOM 4779 N N . MET A 1 603 ? 3.66 -8.961 9.398 1 96.62 603 MET A N 1
ATOM 4780 C CA . MET A 1 603 ? 3.121 -9.422 8.117 1 96.62 603 MET A CA 1
ATOM 4781 C C . MET A 1 603 ? 1.683 -9.906 8.281 1 96.62 603 MET A C 1
ATOM 4783 O O . MET A 1 603 ? 0.879 -9.789 7.352 1 96.62 603 MET A O 1
ATOM 4787 N N . THR A 1 604 ? 1.313 -10.391 9.461 1 94.31 604 THR A N 1
ATOM 4788 C CA . THR A 1 604 ? 0.011 -10.992 9.734 1 94.31 604 THR A CA 1
ATOM 4789 C C . THR A 1 604 ? -1.112 -10.016 9.391 1 94.31 604 THR A C 1
ATOM 4791 O O . THR A 1 604 ? -2.158 -10.422 8.875 1 94.31 604 THR A O 1
ATOM 4794 N N . GLY A 1 605 ? -0.878 -8.75 9.602 1 92.19 605 GLY A N 1
ATOM 4795 C CA . GLY A 1 605 ? -1.956 -7.785 9.453 1 92.19 605 GLY A CA 1
ATOM 4796 C C . GLY A 1 605 ? -1.988 -7.129 8.086 1 92.19 605 GLY A C 1
ATOM 4797 O O . GLY A 1 605 ? -2.873 -6.316 7.805 1 92.19 605 GLY A O 1
ATOM 4798 N N . VAL A 1 606 ? -1.077 -7.508 7.223 1 95.38 606 VAL A N 1
ATOM 4799 C CA . VAL A 1 606 ? -0.967 -6.711 6.008 1 95.38 606 VAL A CA 1
ATOM 4800 C C . VAL A 1 606 ? -1.013 -7.621 4.785 1 95.38 606 VAL A C 1
ATOM 4802 O O . VAL A 1 606 ? -1.384 -7.188 3.691 1 95.38 606 VAL A O 1
ATOM 4805 N N . THR A 1 607 ? -0.726 -8.898 4.867 1 97.81 607 THR A N 1
ATOM 4806 C CA . THR A 1 607 ? -0.65 -9.844 3.758 1 97.81 607 THR A CA 1
ATOM 4807 C C . THR A 1 607 ? -2.043 -10.328 3.365 1 97.81 607 THR A C 1
ATOM 4809 O O . THR A 1 607 ? -2.971 -10.281 4.176 1 97.81 607 THR A O 1
ATOM 4812 N N . ASP A 1 608 ? -2.215 -10.727 2.125 1 97.75 608 ASP A N 1
ATOM 4813 C CA . ASP A 1 608 ? -3.48 -11.297 1.673 1 97.75 608 ASP A CA 1
ATOM 4814 C C . ASP A 1 608 ? -3.615 -12.758 2.113 1 97.75 608 ASP A C 1
ATOM 4816 O O . ASP A 1 608 ? -4.652 -13.383 1.889 1 97.75 608 ASP A O 1
ATOM 4820 N N . ILE A 1 609 ? -2.51 -13.328 2.779 1 97.88 609 ILE A N 1
ATOM 4821 C CA . ILE A 1 609 ? -2.568 -14.719 3.232 1 97.88 609 ILE A CA 1
ATOM 4822 C C . ILE A 1 609 ? -2.121 -14.805 4.688 1 97.88 609 ILE A C 1
ATOM 4824 O O . ILE A 1 609 ? -1.152 -15.5 5.008 1 97.88 609 ILE A O 1
ATOM 4828 N N . PRO A 1 610 ? -2.844 -14.219 5.559 1 97.31 610 PRO A N 1
ATOM 4829 C CA . PRO A 1 610 ? -2.447 -14.281 6.969 1 97.31 610 PRO A CA 1
ATOM 4830 C C . PRO A 1 610 ? -2.365 -15.711 7.496 1 97.31 610 PRO A C 1
ATOM 4832 O O . PRO A 1 610 ? -1.602 -15.992 8.422 1 97.31 610 PRO A O 1
ATOM 4835 N N . ASP A 1 611 ? -3.148 -16.641 6.938 1 97.31 611 ASP A N 1
ATOM 4836 C CA . ASP A 1 611 ? -3.133 -18.031 7.355 1 97.31 611 ASP A CA 1
ATOM 4837 C C . ASP A 1 611 ? -1.745 -18.641 7.172 1 97.31 611 ASP A C 1
ATOM 4839 O O . ASP A 1 611 ? -1.321 -19.484 7.969 1 97.31 611 ASP A O 1
ATOM 4843 N N . TRP A 1 612 ? -1.057 -18.234 6.086 1 97.88 612 TRP A N 1
ATOM 4844 C CA . TRP A 1 612 ? 0.306 -18.719 5.875 1 97.88 612 TRP A CA 1
ATOM 4845 C C . TRP A 1 612 ? 1.18 -18.422 7.094 1 97.88 612 TRP A C 1
ATOM 4847 O O . TRP A 1 612 ? 1.94 -19.297 7.539 1 97.88 612 TRP A O 1
ATOM 4857 N N . VAL A 1 613 ? 1.105 -17.25 7.695 1 98.12 613 VAL A N 1
ATOM 4858 C CA . VAL A 1 613 ? 1.929 -16.844 8.828 1 98.12 613 VAL A CA 1
ATOM 4859 C C . VAL A 1 613 ? 1.614 -17.719 10.031 1 98.12 613 VAL A C 1
ATOM 4861 O O . VAL A 1 613 ? 2.523 -18.234 10.695 1 98.12 613 VAL A O 1
ATOM 4864 N N . TYR A 1 614 ? 0.326 -17.938 10.289 1 98.12 614 TYR A N 1
ATOM 4865 C CA . TYR A 1 614 ? -0.095 -18.75 11.43 1 98.12 614 TYR A CA 1
ATOM 4866 C C . TYR A 1 614 ? 0.359 -20.188 11.266 1 98.12 614 TYR A C 1
ATOM 4868 O O . TYR A 1 614 ? 1.025 -20.734 12.148 1 98.12 614 TYR A O 1
ATOM 4876 N N . VAL A 1 615 ? 0.116 -20.75 10.156 1 98.12 615 VAL A N 1
ATOM 4877 C CA . VAL A 1 615 ? 0.34 -22.172 9.93 1 98.12 615 VAL A CA 1
ATOM 4878 C C . VAL A 1 615 ? 1.839 -22.469 9.914 1 98.12 615 VAL A C 1
ATOM 4880 O O . VAL A 1 615 ? 2.297 -23.422 10.531 1 98.12 615 VAL A O 1
ATOM 4883 N N . GLU A 1 616 ? 2.605 -21.656 9.227 1 98.25 616 GLU A N 1
ATOM 4884 C CA . GLU A 1 616 ? 4.051 -21.859 9.164 1 98.25 616 GLU A CA 1
ATOM 4885 C C . GLU A 1 616 ? 4.695 -21.641 10.531 1 98.25 616 GLU A C 1
ATOM 4887 O O . GLU A 1 616 ? 5.781 -22.156 10.797 1 98.25 616 GLU A O 1
ATOM 4892 N N . SER A 1 617 ? 3.996 -20.844 11.367 1 98 617 SER A N 1
ATOM 4893 C CA . SER A 1 617 ? 4.496 -20.609 12.719 1 98 617 SER A CA 1
ATOM 4894 C C . SER A 1 617 ? 4.035 -21.703 13.672 1 98 617 SER A C 1
ATOM 4896 O O . SER A 1 617 ? 4.363 -21.672 14.867 1 98 617 SER A O 1
ATOM 4898 N N . GLY A 1 618 ? 3.25 -22.672 13.211 1 97.38 618 GLY A N 1
ATOM 4899 C CA . GLY A 1 618 ? 2.891 -23.844 14.008 1 97.38 618 GLY A CA 1
ATOM 4900 C C . GLY A 1 618 ? 1.493 -23.75 14.586 1 97.38 618 GLY A C 1
ATOM 4901 O O . GLY A 1 618 ? 1.15 -24.516 15.5 1 97.38 618 GLY A O 1
ATOM 4902 N N . PHE A 1 619 ? 0.652 -22.812 14.078 1 97.81 619 PHE A N 1
ATOM 4903 C CA . PHE A 1 619 ? -0.688 -22.641 14.625 1 97.81 619 PHE A CA 1
ATOM 4904 C C . PHE A 1 619 ? -1.745 -22.938 13.57 1 97.81 619 PHE A C 1
ATOM 4906 O O . PHE A 1 619 ? -1.497 -22.766 12.375 1 97.81 619 PHE A O 1
ATOM 4913 N N . ASP A 1 620 ? -2.898 -23.391 13.992 1 96.06 620 ASP A N 1
ATOM 4914 C CA . ASP A 1 620 ? -4.055 -23.438 13.102 1 96.06 620 ASP A CA 1
ATOM 4915 C C . ASP A 1 620 ? -4.613 -22.047 12.836 1 96.06 620 ASP A C 1
ATOM 4917 O O . ASP A 1 620 ? -4.395 -21.125 13.633 1 96.06 620 ASP A O 1
ATOM 4921 N N . TYR A 1 621 ? -5.227 -21.938 11.742 1 96.56 621 TYR A N 1
ATOM 4922 C CA . TYR A 1 621 ? -5.816 -20.656 11.383 1 96.56 621 TYR A CA 1
ATOM 4923 C C . TYR A 1 621 ? -7.305 -20.797 11.078 1 96.56 621 TYR A C 1
ATOM 4925 O O . TYR A 1 621 ? -7.727 -21.797 10.492 1 96.56 621 TYR A O 1
ATOM 4933 N N . ASN A 1 622 ? -8.062 -19.938 11.516 1 95.69 622 ASN A N 1
ATOM 4934 C CA . ASN A 1 622 ? -9.414 -19.672 11.023 1 95.69 622 ASN A CA 1
ATOM 4935 C C . ASN A 1 622 ? -9.664 -18.172 10.852 1 95.69 622 ASN A C 1
ATOM 4937 O O . ASN A 1 622 ? -8.898 -17.359 11.359 1 95.69 622 ASN A O 1
ATOM 4941 N N . HIS A 1 623 ? -10.648 -17.766 10.18 1 95.81 623 HIS A N 1
ATOM 4942 C CA . HIS A 1 623 ? -10.906 -16.391 9.766 1 95.81 623 HIS A CA 1
ATOM 4943 C C . HIS A 1 623 ? -11.055 -15.477 10.977 1 95.81 623 HIS A C 1
ATOM 4945 O O . HIS A 1 623 ? -10.898 -14.258 10.867 1 95.81 623 HIS A O 1
ATOM 4951 N N . SER A 1 624 ? -11.367 -15.938 12.133 1 95.56 624 SER A N 1
ATOM 4952 C CA . SER A 1 624 ? -11.602 -15.117 13.312 1 95.56 624 SER A CA 1
ATOM 4953 C C . SER A 1 624 ? -10.32 -14.93 14.125 1 95.56 624 SER A C 1
ATOM 4955 O O . SER A 1 624 ? -10.32 -14.234 15.141 1 95.56 624 SER A O 1
ATOM 4957 N N . CYS A 1 625 ? -9.203 -15.523 13.656 1 95 625 CYS A N 1
ATOM 4958 C CA . CYS A 1 625 ? -7.941 -15.43 14.383 1 95 625 CYS A CA 1
ATOM 4959 C C . CYS A 1 625 ? -7.488 -13.984 14.5 1 95 625 CYS A C 1
ATOM 4961 O O . CYS A 1 625 ? -7.637 -13.203 13.562 1 95 625 CYS A O 1
ATOM 4963 N N . LEU A 1 626 ? -7.02 -13.617 15.688 1 94.31 626 LEU A N 1
ATOM 4964 C CA . LEU A 1 626 ? -6.406 -12.32 15.945 1 94.31 626 LEU A CA 1
ATOM 4965 C C . LEU A 1 626 ? -5 -12.484 16.516 1 94.31 626 LEU A C 1
ATOM 4967 O O . LEU A 1 626 ? -4.762 -13.383 17.328 1 94.31 626 LEU A O 1
ATOM 4971 N N . LEU A 1 627 ? -4.16 -11.602 16.078 1 92.88 627 LEU A N 1
ATOM 4972 C CA . LEU A 1 627 ? -2.822 -11.609 16.656 1 92.88 627 LEU A CA 1
ATOM 4973 C C . LEU A 1 627 ? -2.877 -11.336 18.156 1 92.88 627 LEU A C 1
ATOM 4975 O O . LEU A 1 627 ? -3.625 -10.469 18.609 1 92.88 627 LEU A O 1
ATOM 4979 N N . ASN A 1 628 ? -2.367 -12.133 18.969 1 92.38 628 ASN A N 1
ATOM 4980 C CA . ASN A 1 628 ? -2.217 -11.922 20.391 1 92.38 628 ASN A CA 1
ATOM 4981 C C . ASN A 1 628 ? -0.771 -12.117 20.844 1 92.38 628 ASN A C 1
ATOM 4983 O O . ASN A 1 628 ? 0.088 -12.484 20.047 1 92.38 628 ASN A O 1
ATOM 4987 N N . PRO A 1 629 ? -0.474 -11.781 22.047 1 94.19 629 PRO A N 1
ATOM 4988 C CA . PRO A 1 629 ? 0.924 -11.805 22.484 1 94.19 629 PRO A CA 1
ATOM 4989 C C . PRO A 1 629 ? 1.559 -13.188 22.359 1 94.19 629 PRO A C 1
ATOM 4991 O O . PRO A 1 629 ? 2.746 -13.297 22.047 1 94.19 629 PRO A O 1
ATOM 4994 N N . SER A 1 630 ? 0.807 -14.195 22.531 1 94.88 630 SER A N 1
ATOM 4995 C CA . SER A 1 630 ? 1.342 -15.547 22.422 1 94.88 630 SER A CA 1
ATOM 4996 C C . SER A 1 630 ? 1.765 -15.852 20.984 1 94.88 630 SER A C 1
ATOM 4998 O O . SER A 1 630 ? 2.873 -16.344 20.75 1 94.88 630 SER A O 1
ATOM 5000 N N . TYR A 1 631 ? 0.868 -15.617 20.047 1 96.06 631 TYR A N 1
ATOM 5001 C CA . TYR A 1 631 ? 1.204 -15.805 18.641 1 96.06 631 TYR A CA 1
ATOM 5002 C C . TYR A 1 631 ? 2.393 -14.93 18.25 1 96.06 631 TYR A C 1
ATOM 5004 O O . TYR A 1 631 ? 3.301 -15.391 17.547 1 96.06 631 TYR A O 1
ATOM 5012 N N . SER A 1 632 ? 2.379 -13.68 18.75 1 95.62 632 SER A N 1
ATOM 5013 C CA . SER A 1 632 ? 3.408 -12.711 18.391 1 95.62 632 SER A CA 1
ATOM 5014 C C . SER A 1 632 ? 4.793 -13.188 18.828 1 95.62 632 SER A C 1
ATOM 5016 O O . SER A 1 632 ? 5.777 -12.961 18.125 1 95.62 632 SER A O 1
ATOM 5018 N N . GLU A 1 633 ? 4.855 -13.711 19.953 1 96.19 633 GLU A N 1
ATOM 5019 C CA . GLU A 1 633 ? 6.137 -14.18 20.484 1 96.19 633 GLU A CA 1
ATOM 5020 C C . GLU A 1 633 ? 6.711 -15.297 19.609 1 96.19 633 GLU A C 1
ATOM 5022 O O . GLU A 1 633 ? 7.895 -15.273 19.266 1 96.19 633 GLU A O 1
ATOM 5027 N N . GLU A 1 634 ? 5.871 -16.281 19.281 1 96.94 634 GLU A N 1
ATOM 5028 C CA . GLU A 1 634 ? 6.32 -17.391 18.453 1 96.94 634 GLU A CA 1
ATOM 5029 C C . GLU A 1 634 ? 6.707 -16.938 17.062 1 96.94 634 GLU A C 1
ATOM 5031 O O . GLU A 1 634 ? 7.695 -17.406 16.5 1 96.94 634 GLU A O 1
ATOM 5036 N N . MET A 1 635 ? 5.977 -16.047 16.531 1 97.62 635 MET A N 1
ATOM 5037 C CA . MET A 1 635 ? 6.258 -15.516 15.211 1 97.62 635 MET A CA 1
ATOM 5038 C C . MET A 1 635 ? 7.566 -14.727 15.203 1 97.62 635 MET A C 1
ATOM 5040 O O . MET A 1 635 ? 8.344 -14.812 14.258 1 97.62 635 MET A O 1
ATOM 5044 N N . TRP A 1 636 ? 7.82 -13.953 16.297 1 96.88 636 TRP A N 1
ATOM 5045 C CA . TRP A 1 636 ? 9.062 -13.203 16.438 1 96.88 636 TRP A CA 1
ATOM 5046 C C . TRP A 1 636 ? 10.266 -14.141 16.469 1 96.88 636 TRP A C 1
ATOM 5048 O O . TRP A 1 636 ? 11.273 -13.891 15.797 1 96.88 636 TRP A O 1
ATOM 5058 N N . LYS A 1 637 ? 10.094 -15.242 17.156 1 97 637 LYS A N 1
ATOM 5059 C CA . LYS A 1 637 ? 11.188 -16.203 17.297 1 97 637 LYS A CA 1
ATOM 5060 C C . LYS A 1 637 ? 11.586 -16.797 15.953 1 97 637 LYS A C 1
ATOM 5062 O O . LYS A 1 637 ? 12.734 -17.188 15.758 1 97 637 LYS A O 1
ATOM 5067 N N . ARG A 1 638 ? 10.68 -16.781 15.055 1 98.19 638 ARG A N 1
ATOM 5068 C CA . ARG A 1 638 ? 10.914 -17.406 13.758 1 98.19 638 ARG A CA 1
ATOM 5069 C C . ARG A 1 638 ? 11.227 -16.375 12.688 1 98.19 638 ARG A C 1
ATOM 5071 O O . ARG A 1 638 ? 11.555 -16.719 11.555 1 98.19 638 ARG A O 1
ATOM 5078 N N . SER A 1 639 ? 11.227 -15.086 13.016 1 98.31 639 SER A N 1
ATOM 5079 C CA . SER A 1 639 ? 11.461 -14.008 12.062 1 98.31 639 SER A CA 1
ATOM 5080 C C . SER A 1 639 ? 12.953 -13.75 11.875 1 98.31 639 SER A C 1
ATOM 5082 O O . SER A 1 639 ? 13.703 -13.703 12.852 1 98.31 639 SER A O 1
ATOM 5084 N N . PRO A 1 640 ? 13.383 -13.562 10.609 1 98.31 640 PRO A N 1
ATOM 5085 C CA . PRO A 1 640 ? 14.805 -13.297 10.391 1 98.31 640 PRO A CA 1
ATOM 5086 C C . PRO A 1 640 ? 15.258 -11.977 11.016 1 98.31 640 PRO A C 1
ATOM 5088 O O . PRO A 1 640 ? 16.422 -11.844 11.398 1 98.31 640 PRO A O 1
ATOM 5091 N N . ILE A 1 641 ? 14.398 -10.977 11.148 1 98.06 641 ILE A N 1
ATOM 5092 C CA . ILE A 1 641 ? 14.758 -9.648 11.625 1 98.06 641 ILE A CA 1
ATOM 5093 C C . ILE A 1 641 ? 15.297 -9.742 13.047 1 98.06 641 ILE A C 1
ATOM 5095 O O . ILE A 1 641 ? 16.031 -8.852 13.508 1 98.06 641 ILE A O 1
ATOM 5099 N N . ARG A 1 642 ? 14.984 -10.812 13.766 1 97.44 642 ARG A N 1
ATOM 5100 C CA . ARG A 1 642 ? 15.469 -11.023 15.125 1 97.44 642 ARG A CA 1
ATOM 5101 C C . ARG A 1 642 ? 17 -11.117 15.156 1 97.44 642 ARG A C 1
ATOM 5103 O O . ARG A 1 642 ? 17.625 -10.797 16.172 1 97.44 642 ARG A O 1
ATOM 5110 N N . TYR A 1 643 ? 17.625 -11.469 14.039 1 98.25 643 TYR A N 1
ATOM 5111 C CA . TYR A 1 643 ? 19.062 -11.711 13.969 1 98.25 643 TYR A CA 1
ATOM 5112 C C . TYR A 1 643 ? 19.781 -10.555 13.289 1 98.25 643 TYR A C 1
ATOM 5114 O O . TYR A 1 643 ? 20.969 -10.664 12.945 1 98.25 643 TYR A O 1
ATOM 5122 N N . VAL A 1 644 ? 19.109 -9.43 13.086 1 98.31 644 VAL A N 1
ATOM 5123 C CA . VAL A 1 644 ? 19.641 -8.367 12.242 1 98.31 644 VAL A CA 1
ATOM 5124 C C . VAL A 1 644 ? 20.922 -7.805 12.867 1 98.31 644 VAL A C 1
ATOM 5126 O O . VAL A 1 644 ? 21.828 -7.379 12.148 1 98.31 644 VAL A O 1
ATOM 5129 N N . ASP A 1 645 ? 21.062 -7.836 14.195 1 97.94 645 ASP A N 1
ATOM 5130 C CA . ASP A 1 645 ? 22.219 -7.293 14.898 1 97.94 645 ASP A CA 1
ATOM 5131 C C . ASP A 1 645 ? 23.484 -8.109 14.602 1 97.94 645 ASP A C 1
ATOM 5133 O O . ASP A 1 645 ? 24.594 -7.629 14.797 1 97.94 645 ASP A O 1
ATOM 5137 N N . GLN A 1 646 ? 23.281 -9.344 14.086 1 97.75 646 GLN A N 1
ATOM 5138 C CA . GLN A 1 646 ? 24.391 -10.25 13.812 1 97.75 646 GLN A CA 1
ATOM 5139 C C . GLN A 1 646 ? 24.859 -10.133 12.367 1 97.75 646 GLN A C 1
ATOM 5141 O O . GLN A 1 646 ? 25.938 -10.609 12.016 1 97.75 646 GLN A O 1
ATOM 5146 N N . VAL A 1 647 ? 24.109 -9.531 11.531 1 98.75 647 VAL A N 1
ATOM 5147 C CA . VAL A 1 647 ? 24.328 -9.539 10.086 1 98.75 647 VAL A CA 1
ATOM 5148 C C . VAL A 1 647 ? 25.594 -8.758 9.758 1 98.75 647 VAL A C 1
ATOM 5150 O O . VAL A 1 647 ? 25.812 -7.664 10.289 1 98.75 647 VAL A O 1
ATOM 5153 N N . LYS A 1 648 ? 26.438 -9.289 8.953 1 98.62 648 LYS A N 1
ATOM 5154 C CA . LYS A 1 648 ? 27.641 -8.617 8.461 1 98.62 648 LYS A CA 1
ATOM 5155 C C . LYS A 1 648 ? 27.609 -8.477 6.945 1 98.62 648 LYS A C 1
ATOM 5157 O O . LYS A 1 648 ? 28.141 -7.5 6.402 1 98.62 648 LYS A O 1
ATOM 5162 N N . ALA A 1 649 ? 27 -9.406 6.281 1 98.56 649 ALA A N 1
ATOM 5163 C CA . ALA A 1 649 ? 27 -9.453 4.82 1 98.56 649 ALA A CA 1
ATOM 5164 C C . ALA A 1 649 ? 26.172 -8.312 4.242 1 98.56 649 ALA A C 1
ATOM 5166 O O . ALA A 1 649 ? 25.062 -8.039 4.711 1 98.56 649 ALA A O 1
ATOM 5167 N N . PRO A 1 650 ? 26.734 -7.551 3.205 1 98.75 650 PRO A N 1
ATOM 5168 C CA . PRO A 1 650 ? 25.875 -6.609 2.471 1 98.75 650 PRO A CA 1
ATOM 5169 C C . PRO A 1 650 ? 24.672 -7.277 1.834 1 98.75 650 PRO A C 1
ATOM 5171 O O . PRO A 1 650 ? 24.75 -8.438 1.422 1 98.75 650 PRO A O 1
ATOM 5174 N N . LEU A 1 651 ? 23.594 -6.555 1.745 1 98.88 651 LEU A N 1
ATOM 5175 C CA . LEU A 1 651 ? 22.359 -7.152 1.253 1 98.88 651 LEU A CA 1
ATOM 5176 C C . LEU A 1 651 ? 21.672 -6.23 0.255 1 98.88 651 LEU A C 1
ATOM 5178 O O . LEU A 1 651 ? 21.469 -5.047 0.533 1 98.88 651 LEU A O 1
ATOM 5182 N N . LEU A 1 652 ? 21.359 -6.715 -0.958 1 98.88 652 LEU A N 1
ATOM 5183 C CA . LEU A 1 652 ? 20.531 -6.047 -1.947 1 98.88 652 LEU A CA 1
ATOM 5184 C C . LEU A 1 652 ? 19.078 -6.523 -1.847 1 98.88 652 LEU A C 1
ATOM 5186 O O . LEU A 1 652 ? 18.812 -7.727 -1.914 1 98.88 652 LEU A O 1
ATOM 5190 N N . LEU A 1 653 ? 18.188 -5.613 -1.617 1 98.81 653 LEU A N 1
ATOM 5191 C CA . LEU A 1 653 ? 16.766 -5.926 -1.535 1 98.81 653 LEU A CA 1
ATOM 5192 C C . LEU A 1 653 ? 16.031 -5.406 -2.762 1 98.81 653 LEU A C 1
ATOM 5194 O O . LEU A 1 653 ? 16.203 -4.25 -3.158 1 98.81 653 LEU A O 1
ATOM 5198 N N . MET A 1 654 ? 15.234 -6.234 -3.414 1 98.81 654 MET A N 1
ATOM 5199 C CA . MET A 1 654 ? 14.438 -5.887 -4.586 1 98.81 654 MET A CA 1
ATOM 5200 C C . MET A 1 654 ? 12.969 -6.238 -4.367 1 98.81 654 MET A C 1
ATOM 5202 O O . MET A 1 654 ? 12.648 -7.375 -4.02 1 98.81 654 MET A O 1
ATOM 5206 N N . ILE A 1 655 ? 12.047 -5.309 -4.562 1 98.56 655 ILE A N 1
ATOM 5207 C CA . ILE A 1 655 ? 10.648 -5.582 -4.238 1 98.56 655 ILE A CA 1
ATOM 5208 C C . ILE A 1 655 ? 9.75 -5.07 -5.363 1 98.56 655 ILE A C 1
ATOM 5210 O O . ILE A 1 655 ? 10.117 -4.133 -6.074 1 98.56 655 ILE A O 1
ATOM 5214 N N . GLY A 1 656 ? 8.617 -5.766 -5.598 1 98.5 656 GLY A N 1
ATOM 5215 C CA . GLY A 1 656 ? 7.512 -5.191 -6.348 1 98.5 656 GLY A CA 1
ATOM 5216 C C . GLY A 1 656 ? 6.613 -4.309 -5.504 1 98.5 656 GLY A C 1
ATOM 5217 O O . GLY A 1 656 ? 6.16 -4.715 -4.434 1 98.5 656 GLY A O 1
ATOM 5218 N N . LYS A 1 657 ? 6.301 -3.186 -5.973 1 97.25 657 LYS A N 1
ATOM 5219 C CA . LYS A 1 657 ? 5.586 -2.195 -5.168 1 97.25 657 LYS A CA 1
ATOM 5220 C C . LYS A 1 657 ? 4.137 -2.615 -4.938 1 97.25 657 LYS A C 1
ATOM 5222 O O . LYS A 1 657 ? 3.516 -2.197 -3.959 1 97.25 657 LYS A O 1
ATOM 5227 N N . ASP A 1 658 ? 3.619 -3.479 -5.789 1 97.31 658 ASP A N 1
ATOM 5228 C CA . ASP A 1 658 ? 2.211 -3.85 -5.703 1 97.31 658 ASP A CA 1
ATOM 5229 C C . ASP A 1 658 ? 2.043 -5.223 -5.055 1 97.31 658 ASP A C 1
ATOM 5231 O O . ASP A 1 658 ? 0.982 -5.844 -5.164 1 97.31 658 ASP A O 1
ATOM 5235 N N . ASP A 1 659 ? 3.047 -5.711 -4.402 1 98.19 659 ASP A N 1
ATOM 5236 C CA . ASP A 1 659 ? 3.043 -7.047 -3.811 1 98.19 659 ASP A CA 1
ATOM 5237 C C . ASP A 1 659 ? 2.062 -7.125 -2.643 1 98.19 659 ASP A C 1
ATOM 5239 O O . ASP A 1 659 ? 2.232 -6.434 -1.636 1 98.19 659 ASP A O 1
ATOM 5243 N N . LEU A 1 660 ? 1.042 -7.988 -2.736 1 98.06 660 LEU A N 1
ATOM 5244 C CA . LEU A 1 660 ? 0.067 -8.188 -1.669 1 98.06 660 LEU A CA 1
ATOM 5245 C C . LEU A 1 660 ? 0.417 -9.422 -0.84 1 98.06 660 LEU A C 1
ATOM 5247 O O . LEU A 1 660 ? -0.115 -9.609 0.256 1 98.06 660 LEU A O 1
ATOM 5251 N N . ARG A 1 661 ? 1.325 -10.289 -1.424 1 98.19 661 ARG A N 1
ATOM 5252 C CA . ARG A 1 661 ? 1.692 -11.555 -0.807 1 98.19 661 ARG A CA 1
ATOM 5253 C C . ARG A 1 661 ? 2.719 -11.352 0.302 1 98.19 661 ARG A C 1
ATOM 5255 O O . ARG A 1 661 ? 2.523 -11.812 1.429 1 98.19 661 ARG A O 1
ATOM 5262 N N . VAL A 1 662 ? 3.77 -10.727 -0.024 1 98.38 662 VAL A N 1
ATOM 5263 C CA . VAL A 1 662 ? 4.77 -10.203 0.899 1 98.38 662 VAL A CA 1
ATOM 5264 C C . VAL A 1 662 ? 4.875 -8.688 0.742 1 98.38 662 VAL A C 1
ATOM 5266 O O . VAL A 1 662 ? 5.711 -8.188 -0.014 1 98.38 662 VAL A O 1
ATOM 5269 N N . PRO A 1 663 ? 4.113 -7.984 1.518 1 97.38 663 PRO A N 1
ATOM 5270 C CA . PRO A 1 663 ? 4.02 -6.539 1.315 1 97.38 663 PRO A CA 1
ATOM 5271 C C . PRO A 1 663 ? 5.375 -5.84 1.408 1 97.38 663 PRO A C 1
ATOM 5273 O O . PRO A 1 663 ? 6.219 -6.23 2.219 1 97.38 663 PRO A O 1
ATOM 5276 N N . PRO A 1 664 ? 5.617 -4.758 0.614 1 97.31 664 PRO A N 1
ATOM 5277 C CA . PRO A 1 664 ? 6.895 -4.047 0.54 1 97.31 664 PRO A CA 1
ATOM 5278 C C . PRO A 1 664 ? 7.406 -3.607 1.909 1 97.31 664 PRO A C 1
ATOM 5280 O O . PRO A 1 664 ? 8.617 -3.463 2.104 1 97.31 664 PRO A O 1
ATOM 5283 N N . SER A 1 665 ? 6.504 -3.447 2.842 1 97.12 665 SER A N 1
ATOM 5284 C CA . SER A 1 665 ? 6.895 -2.988 4.172 1 97.12 665 SER A CA 1
ATOM 5285 C C . SER A 1 665 ? 7.883 -3.951 4.82 1 97.12 665 SER A C 1
ATOM 5287 O O . SER A 1 665 ? 8.703 -3.543 5.645 1 97.12 665 SER A O 1
ATOM 5289 N N . GLN A 1 666 ? 7.863 -5.25 4.465 1 98 666 GLN A N 1
ATOM 5290 C CA . GLN A 1 666 ? 8.789 -6.246 4.992 1 98 666 GLN A CA 1
ATOM 5291 C C . GLN A 1 666 ? 10.234 -5.891 4.656 1 98 666 GLN A C 1
ATOM 5293 O O . GLN A 1 666 ? 11.055 -5.715 5.555 1 98 666 GLN A O 1
ATOM 5298 N N . ALA A 1 667 ? 10.469 -5.664 3.377 1 98.31 667 ALA A N 1
ATOM 5299 C CA . ALA A 1 667 ? 11.812 -5.34 2.92 1 98.31 667 ALA A CA 1
ATOM 5300 C C . ALA A 1 667 ? 12.242 -3.959 3.406 1 98.31 667 ALA A C 1
ATOM 5302 O O . ALA A 1 667 ? 13.406 -3.746 3.746 1 98.31 667 ALA A O 1
ATOM 5303 N N . LYS A 1 668 ? 11.328 -3.008 3.455 1 97.69 668 LYS A N 1
ATOM 5304 C CA . LYS A 1 668 ? 11.648 -1.647 3.877 1 97.69 668 LYS A CA 1
ATOM 5305 C C . LYS A 1 668 ? 12.078 -1.614 5.34 1 97.69 668 LYS A C 1
ATOM 5307 O O . LYS A 1 668 ? 13.031 -0.917 5.695 1 97.69 668 LYS A O 1
ATOM 5312 N N . GLU A 1 669 ? 11.32 -2.326 6.176 1 97.19 669 GLU A N 1
ATOM 5313 C CA . GLU A 1 669 ? 11.688 -2.416 7.586 1 97.19 669 GLU A CA 1
ATOM 5314 C C . GLU A 1 669 ? 13.086 -3.012 7.758 1 97.19 669 GLU A C 1
ATOM 5316 O O . GLU A 1 669 ? 13.883 -2.512 8.547 1 97.19 669 GLU A O 1
ATOM 5321 N N . TYR A 1 670 ? 13.391 -4.102 7.074 1 98.5 670 TYR A N 1
ATOM 5322 C CA . TYR A 1 670 ? 14.688 -4.758 7.172 1 98.5 670 TYR A CA 1
ATOM 5323 C C . TYR A 1 670 ? 15.797 -3.854 6.648 1 98.5 670 TYR A C 1
ATOM 5325 O O . TYR A 1 670 ? 16.875 -3.781 7.234 1 98.5 670 TYR A O 1
ATOM 5333 N N . TYR A 1 671 ? 15.539 -3.131 5.543 1 98.31 671 TYR A N 1
ATOM 5334 C CA . TYR A 1 671 ? 16.469 -2.17 4.957 1 98.31 671 TYR A CA 1
ATOM 5335 C C . TYR A 1 671 ? 16.859 -1.106 5.977 1 98.31 671 TYR A C 1
ATOM 5337 O O . TYR A 1 671 ? 18.047 -0.822 6.16 1 98.31 671 TYR A O 1
ATOM 5345 N N . ARG A 1 672 ? 15.914 -0.574 6.637 1 97.62 672 ARG A N 1
ATOM 5346 C CA . ARG A 1 672 ? 16.141 0.454 7.648 1 97.62 672 ARG A CA 1
ATOM 5347 C C . ARG A 1 672 ? 16.938 -0.104 8.82 1 97.62 672 ARG A C 1
ATOM 5349 O O . ARG A 1 672 ? 17.812 0.575 9.367 1 97.62 672 ARG A O 1
ATOM 5356 N N . ALA A 1 673 ? 16.594 -1.31 9.203 1 97.94 673 ALA A N 1
ATOM 5357 C CA . ALA A 1 673 ? 17.312 -1.955 10.289 1 97.94 673 ALA A CA 1
ATOM 5358 C C . ALA A 1 673 ? 18.797 -2.121 9.945 1 97.94 673 ALA A C 1
ATOM 5360 O O . ALA A 1 673 ? 19.672 -1.857 10.781 1 97.94 673 ALA A O 1
ATOM 5361 N N . LEU A 1 674 ? 19.078 -2.555 8.727 1 98.44 674 LEU A N 1
ATOM 5362 C CA . LEU A 1 674 ? 20.453 -2.705 8.281 1 98.44 674 LEU A CA 1
ATOM 5363 C C . LEU A 1 674 ? 21.156 -1.354 8.242 1 98.44 674 LEU A C 1
ATOM 5365 O O . LEU A 1 674 ? 22.312 -1.231 8.68 1 98.44 674 LEU A O 1
ATOM 5369 N N . LYS A 1 675 ? 20.469 -0.353 7.738 1 97.12 675 LYS A N 1
ATOM 5370 C CA . LYS A 1 675 ? 21.031 0.989 7.605 1 97.12 675 LYS A CA 1
ATOM 5371 C C . LYS A 1 675 ? 21.453 1.542 8.961 1 97.12 675 LYS A C 1
ATOM 5373 O O . LYS A 1 675 ? 22.531 2.129 9.094 1 97.12 675 LYS A O 1
ATOM 5378 N N . THR A 1 676 ? 20.656 1.336 9.961 1 97.25 676 THR A N 1
ATOM 5379 C CA . THR A 1 676 ? 20.922 1.861 11.289 1 97.25 676 THR A CA 1
ATOM 5380 C C . THR A 1 676 ? 22.078 1.109 11.938 1 97.25 676 THR A C 1
ATOM 5382 O O . THR A 1 676 ? 22.641 1.568 12.938 1 97.25 676 THR A O 1
ATOM 5385 N N . ARG A 1 677 ? 22.469 -0.029 11.414 1 97.62 677 ARG A N 1
ATOM 5386 C CA . ARG A 1 677 ? 23.578 -0.831 11.922 1 97.62 677 ARG A CA 1
ATOM 5387 C C . ARG A 1 677 ? 24.812 -0.686 11.039 1 97.62 677 ARG A C 1
ATOM 5389 O O . ARG A 1 677 ? 25.781 -1.436 11.18 1 97.62 677 ARG A O 1
ATOM 5396 N N . ASN A 1 678 ? 24.719 0.19 10.086 1 97 678 ASN A N 1
ATOM 5397 C CA . ASN A 1 678 ? 25.812 0.532 9.18 1 97 678 ASN A CA 1
ATOM 5398 C C . ASN A 1 678 ? 26.219 -0.665 8.328 1 97 678 ASN A C 1
ATOM 5400 O O . ASN A 1 678 ? 27.406 -0.879 8.086 1 97 678 ASN A O 1
ATOM 5404 N N . ILE A 1 679 ? 25.312 -1.536 8.039 1 98.19 679 ILE A N 1
ATOM 5405 C CA . ILE A 1 679 ? 25.516 -2.617 7.086 1 98.19 679 ILE A CA 1
ATOM 5406 C C . ILE A 1 679 ? 25.203 -2.133 5.676 1 98.19 679 ILE A C 1
ATOM 5408 O O . ILE A 1 679 ? 24.141 -1.563 5.434 1 98.19 679 ILE A O 1
ATOM 5412 N N . LYS A 1 680 ? 26.156 -2.311 4.695 1 98.12 680 LYS A N 1
ATOM 5413 C CA . LYS A 1 680 ? 25.922 -1.896 3.314 1 98.12 680 LYS A CA 1
ATOM 5414 C C . LYS A 1 680 ? 24.656 -2.545 2.754 1 98.12 680 LYS A C 1
ATOM 5416 O O . LYS A 1 680 ? 24.516 -3.77 2.777 1 98.12 680 LYS A O 1
ATOM 5421 N N . THR A 1 681 ? 23.719 -1.77 2.361 1 98.38 681 THR A N 1
ATOM 5422 C CA . THR A 1 681 ? 22.453 -2.275 1.86 1 98.38 681 THR A CA 1
ATOM 5423 C C . THR A 1 681 ? 21.891 -1.364 0.768 1 98.38 681 THR A C 1
ATOM 5425 O O . THR A 1 681 ? 22.281 -0.196 0.675 1 98.38 681 THR A O 1
ATOM 5428 N N . ARG A 1 682 ? 21.141 -1.927 -0.165 1 97.94 682 ARG A N 1
ATOM 5429 C CA . ARG A 1 682 ? 20.453 -1.235 -1.249 1 97.94 682 ARG A CA 1
ATOM 5430 C C . ARG A 1 682 ? 19.031 -1.76 -1.417 1 97.94 682 ARG A C 1
ATOM 5432 O O . ARG A 1 682 ? 18.797 -2.965 -1.315 1 97.94 682 ARG A O 1
ATOM 5439 N N . LEU A 1 683 ? 18.109 -0.839 -1.56 1 98.44 683 LEU A N 1
ATOM 5440 C CA . LEU A 1 683 ? 16.719 -1.19 -1.81 1 98.44 683 LEU A CA 1
ATOM 5441 C C . LEU A 1 683 ? 16.266 -0.712 -3.188 1 98.44 683 LEU A C 1
ATOM 5443 O O . LEU A 1 683 ? 16.391 0.474 -3.504 1 98.44 683 LEU A O 1
ATOM 5447 N N . ILE A 1 684 ? 15.867 -1.634 -4.031 1 98.56 684 ILE A N 1
ATOM 5448 C CA . ILE A 1 684 ? 15.336 -1.338 -5.355 1 98.56 684 ILE A CA 1
ATOM 5449 C C . ILE A 1 684 ? 13.836 -1.642 -5.387 1 98.56 684 ILE A C 1
ATOM 5451 O O . ILE A 1 684 ? 13.406 -2.727 -4.984 1 98.56 684 ILE A O 1
ATOM 5455 N N . GLU A 1 685 ? 13.023 -0.721 -5.84 1 98 685 GLU A N 1
ATOM 5456 C CA . GLU A 1 685 ? 11.57 -0.865 -5.895 1 98 685 GLU A CA 1
ATOM 5457 C C . GLU A 1 685 ? 11.062 -0.793 -7.332 1 98 685 GLU A C 1
ATOM 5459 O O . GLU A 1 685 ? 11.242 0.219 -8.008 1 98 685 GLU A O 1
ATOM 5464 N N . TYR A 1 686 ? 10.414 -1.764 -7.766 1 98.25 686 TYR A N 1
ATOM 5465 C CA . TYR A 1 686 ? 9.922 -1.829 -9.133 1 98.25 686 TYR A CA 1
ATOM 5466 C C . TYR A 1 686 ? 8.438 -1.484 -9.195 1 98.25 686 TYR A C 1
ATOM 5468 O O . TYR A 1 686 ? 7.598 -2.232 -8.688 1 98.25 686 TYR A O 1
ATOM 5476 N N . GLU A 1 687 ? 8.109 -0.432 -9.898 1 96.25 687 GLU A N 1
ATOM 5477 C CA . GLU A 1 687 ? 6.727 -0.001 -10.102 1 96.25 687 GLU A CA 1
ATOM 5478 C C . GLU A 1 687 ? 5.977 -0.968 -11.016 1 96.25 687 GLU A C 1
ATOM 5480 O O . GLU A 1 687 ? 6.566 -1.569 -11.914 1 96.25 687 GLU A O 1
ATOM 5485 N N . ASP A 1 688 ? 4.766 -1.197 -10.75 1 95.38 688 ASP A N 1
ATOM 5486 C CA . ASP A 1 688 ? 3.848 -1.983 -11.57 1 95.38 688 ASP A CA 1
ATOM 5487 C C . ASP A 1 688 ? 4.23 -3.461 -11.562 1 95.38 688 ASP A C 1
ATOM 5489 O O . ASP A 1 688 ? 3.973 -4.184 -12.523 1 95.38 688 ASP A O 1
ATOM 5493 N N . ASN A 1 689 ? 4.977 -3.818 -10.523 1 97.81 689 ASN A N 1
ATOM 5494 C CA . ASN A 1 689 ? 5.25 -5.23 -10.273 1 97.81 689 ASN A CA 1
ATOM 5495 C C . ASN A 1 689 ? 4.617 -5.699 -8.961 1 97.81 689 ASN A C 1
ATOM 5497 O O . ASN A 1 689 ? 4.613 -4.965 -7.973 1 97.81 689 ASN A O 1
ATOM 5501 N N . CYS A 1 690 ? 3.99 -6.797 -9.008 1 97.12 690 CYS A N 1
ATOM 5502 C CA . CYS A 1 690 ? 3.486 -7.414 -7.781 1 97.12 690 CYS A CA 1
ATOM 5503 C C . CYS A 1 690 ? 4.488 -8.414 -7.223 1 97.12 690 CYS A C 1
ATOM 5505 O O . CYS A 1 690 ? 5.699 -8.188 -7.281 1 97.12 690 CYS A O 1
ATOM 5507 N N . HIS A 1 691 ? 4.07 -9.562 -6.695 1 96.56 691 HIS A N 1
ATOM 5508 C CA . HIS A 1 691 ? 4.941 -10.492 -5.988 1 96.56 691 HIS A CA 1
ATOM 5509 C C . HIS A 1 691 ? 6 -11.07 -6.926 1 96.56 691 HIS A C 1
ATOM 5511 O O . HIS A 1 691 ? 7.184 -11.109 -6.578 1 96.56 691 HIS A O 1
ATOM 5517 N N . PRO A 1 692 ? 5.508 -11.469 -8.117 1 94.19 692 PRO A N 1
ATOM 5518 C CA . PRO A 1 692 ? 6.559 -11.828 -9.07 1 94.19 692 PRO A CA 1
ATOM 5519 C C . PRO A 1 692 ? 7.141 -10.617 -9.797 1 94.19 692 PRO A C 1
ATOM 5521 O O . PRO A 1 692 ? 6.391 -9.766 -10.289 1 94.19 692 PRO A O 1
ATOM 5524 N N . ILE A 1 693 ? 8.367 -10.219 -9.68 1 95.56 693 ILE A N 1
ATOM 5525 C CA . ILE A 1 693 ? 9.023 -9.164 -10.438 1 95.56 693 ILE A CA 1
ATOM 5526 C C . ILE A 1 693 ? 9.305 -9.648 -11.859 1 95.56 693 ILE A C 1
ATOM 5528 O O . ILE A 1 693 ? 10.438 -10.008 -12.188 1 95.56 693 ILE A O 1
ATOM 5532 N N . VAL A 1 694 ? 8.172 -9.586 -12.68 1 93.12 694 VAL A N 1
ATOM 5533 C CA . VAL A 1 694 ? 8.289 -10.367 -13.906 1 93.12 694 VAL A CA 1
ATOM 5534 C C . VAL A 1 694 ? 8.219 -9.445 -15.117 1 93.12 694 VAL A C 1
ATOM 5536 O O . VAL A 1 694 ? 8.367 -9.898 -16.266 1 93.12 694 VAL A O 1
ATOM 5539 N N . LYS A 1 695 ? 7.965 -8.148 -14.922 1 96.12 695 LYS A N 1
ATOM 5540 C CA . LYS A 1 695 ? 8.055 -7.285 -16.094 1 96.12 695 LYS A CA 1
ATOM 5541 C C . LYS A 1 695 ? 9.438 -7.367 -16.734 1 96.12 695 LYS A C 1
ATOM 5543 O O . LYS A 1 695 ? 10.445 -7.434 -16.031 1 96.12 695 LYS A O 1
ATOM 5548 N N . VAL A 1 696 ? 9.469 -7.344 -18.078 1 96.5 696 VAL A N 1
ATOM 5549 C CA . VAL A 1 696 ? 10.688 -7.633 -18.828 1 96.5 696 VAL A CA 1
ATOM 5550 C C . VAL A 1 696 ? 11.789 -6.66 -18.406 1 96.5 696 VAL A C 1
ATOM 5552 O O . VAL A 1 696 ? 12.922 -7.074 -18.141 1 96.5 696 VAL A O 1
ATOM 5555 N N . ASP A 1 697 ? 11.453 -5.414 -18.312 1 95.31 697 ASP A N 1
ATOM 5556 C CA . ASP A 1 697 ? 12.453 -4.41 -17.953 1 95.31 697 ASP A CA 1
ATOM 5557 C C . ASP A 1 697 ? 12.906 -4.586 -16.516 1 95.31 697 ASP A C 1
ATOM 5559 O O . ASP A 1 697 ? 14.102 -4.469 -16.203 1 95.31 697 ASP A O 1
ATOM 5563 N N . SER A 1 698 ? 11.984 -4.844 -15.602 1 97.19 698 SER A N 1
ATOM 5564 C CA . SER A 1 698 ? 12.305 -5.004 -14.188 1 97.19 698 SER A CA 1
ATOM 5565 C C . SER A 1 698 ? 13.164 -6.246 -13.945 1 97.19 698 SER A C 1
ATOM 5567 O O . SER A 1 698 ? 14.125 -6.207 -13.18 1 97.19 698 SER A O 1
ATOM 5569 N N . GLU A 1 699 ? 12.75 -7.332 -14.594 1 97.12 699 GLU A N 1
ATOM 5570 C CA . GLU A 1 699 ? 13.5 -8.578 -14.469 1 97.12 699 GLU A CA 1
ATOM 5571 C C . GLU A 1 699 ? 14.93 -8.414 -14.984 1 97.12 699 GLU A C 1
ATOM 5573 O O . GLU A 1 699 ? 15.875 -8.914 -14.383 1 97.12 699 GLU A O 1
ATOM 5578 N N . ALA A 1 700 ? 15.039 -7.738 -16.109 1 97.25 700 ALA A N 1
ATOM 5579 C CA . ALA A 1 700 ? 16.359 -7.484 -16.703 1 97.25 700 ALA A CA 1
ATOM 5580 C C . ALA A 1 700 ? 17.203 -6.613 -15.789 1 97.25 700 ALA A C 1
ATOM 5582 O O . ALA A 1 700 ? 18.391 -6.91 -15.555 1 97.25 700 ALA A O 1
ATOM 5583 N N . ASP A 1 701 ? 16.594 -5.523 -15.32 1 97.44 701 ASP A N 1
ATOM 5584 C CA . ASP A 1 701 ? 17.281 -4.621 -14.406 1 97.44 701 ASP A CA 1
ATOM 5585 C C . ASP A 1 701 ? 17.75 -5.363 -13.156 1 97.44 701 ASP A C 1
ATOM 5587 O O . ASP A 1 701 ? 18.875 -5.191 -12.711 1 97.44 701 ASP A O 1
ATOM 5591 N N . ALA A 1 702 ? 16.938 -6.176 -12.602 1 98.06 702 ALA A N 1
ATOM 5592 C CA . ALA A 1 702 ? 17.234 -6.93 -11.383 1 98.06 702 ALA A CA 1
ATOM 5593 C C . ALA A 1 702 ? 18.422 -7.859 -11.602 1 98.06 702 ALA A C 1
ATOM 5595 O O . ALA A 1 702 ? 19.328 -7.938 -10.758 1 98.06 702 ALA A O 1
ATOM 5596 N N . PHE A 1 703 ? 18.453 -8.539 -12.734 1 98.06 703 PHE A N 1
ATOM 5597 C CA . PHE A 1 703 ? 19.531 -9.469 -13.023 1 98.06 703 PHE A CA 1
ATOM 5598 C C . PHE A 1 703 ? 20.875 -8.75 -13.023 1 98.06 703 PHE A C 1
ATOM 5600 O O . PHE A 1 703 ? 21.828 -9.203 -12.383 1 98.06 703 PHE A O 1
ATOM 5607 N N . VAL A 1 704 ? 20.906 -7.66 -13.711 1 98 704 VAL A N 1
ATOM 5608 C CA . VAL A 1 704 ? 22.156 -6.934 -13.852 1 98 704 VAL A CA 1
ATOM 5609 C C . VAL A 1 704 ? 22.594 -6.383 -12.492 1 98 704 VAL A C 1
ATOM 5611 O O . VAL A 1 704 ? 23.766 -6.477 -12.125 1 98 704 VAL A O 1
ATOM 5614 N N . ASN A 1 705 ? 21.656 -5.871 -11.742 1 97.88 705 ASN A N 1
ATOM 5615 C CA . ASN A 1 705 ? 21.984 -5.332 -10.43 1 97.88 705 ASN A CA 1
ATOM 5616 C C . ASN A 1 705 ? 22.469 -6.422 -9.477 1 97.88 705 ASN A C 1
ATOM 5618 O O . ASN A 1 705 ? 23.359 -6.191 -8.656 1 97.88 705 ASN A O 1
ATOM 5622 N N . ILE A 1 706 ? 21.906 -7.586 -9.539 1 98.56 706 ILE A N 1
ATOM 5623 C CA . ILE A 1 706 ? 22.328 -8.711 -8.711 1 98.56 706 ILE A CA 1
ATOM 5624 C C . ILE A 1 706 ? 23.781 -9.062 -9.031 1 98.56 706 ILE A C 1
ATOM 5626 O O . ILE A 1 706 ? 24.609 -9.18 -8.133 1 98.56 706 ILE A O 1
ATOM 5630 N N . MET A 1 707 ? 24.078 -9.211 -10.32 1 98.06 707 MET A N 1
ATOM 5631 C CA . MET A 1 707 ? 25.422 -9.617 -10.734 1 98.06 707 MET A CA 1
ATOM 5632 C C . MET A 1 707 ? 26.453 -8.562 -10.359 1 98.06 707 MET A C 1
ATOM 5634 O O . MET A 1 707 ? 27.547 -8.891 -9.914 1 98.06 707 MET A O 1
ATOM 5638 N N . LEU A 1 708 ? 26.062 -7.281 -10.562 1 97.25 708 LEU A N 1
ATOM 5639 C CA . LEU A 1 708 ? 26.984 -6.207 -10.188 1 97.25 708 LEU A CA 1
ATOM 5640 C C . LEU A 1 708 ? 27.234 -6.207 -8.68 1 97.25 708 LEU A C 1
ATOM 5642 O O . LEU A 1 708 ? 28.359 -5.977 -8.234 1 97.25 708 LEU A O 1
ATOM 5646 N N . TRP A 1 709 ? 26.203 -6.477 -7.934 1 97.88 709 TRP A N 1
ATOM 5647 C CA . TRP A 1 709 ? 26.312 -6.543 -6.48 1 97.88 709 TRP A CA 1
ATOM 5648 C C . TRP A 1 709 ? 27.266 -7.648 -6.059 1 97.88 709 TRP A C 1
ATOM 5650 O O . TRP A 1 709 ? 28.156 -7.43 -5.223 1 97.88 709 TRP A O 1
ATOM 5660 N N . TYR A 1 710 ? 27.141 -8.844 -6.629 1 98 710 TYR A N 1
ATOM 5661 C CA . TYR A 1 710 ? 28 -9.977 -6.293 1 98 710 TYR A CA 1
ATOM 5662 C C . TYR A 1 710 ? 29.438 -9.711 -6.711 1 98 710 TYR A C 1
ATOM 5664 O O . TYR A 1 710 ? 30.375 -10.016 -5.969 1 98 710 TYR A O 1
ATOM 5672 N N . LYS A 1 711 ? 29.609 -9.148 -7.852 1 95.19 711 LYS A N 1
ATOM 5673 C CA . LYS A 1 711 ? 30.953 -8.867 -8.336 1 95.19 711 LYS A CA 1
ATOM 5674 C C . LYS A 1 711 ? 31.641 -7.805 -7.48 1 95.19 711 LYS A C 1
ATOM 5676 O O . LYS A 1 711 ? 32.844 -7.859 -7.262 1 95.19 711 LYS A O 1
ATOM 5681 N N . GLU A 1 712 ? 30.781 -6.855 -7.039 1 94.25 712 GLU A N 1
ATOM 5682 C CA . GLU A 1 712 ? 31.312 -5.816 -6.156 1 94.25 712 GLU A CA 1
ATOM 5683 C C . GLU A 1 712 ? 31.812 -6.41 -4.844 1 94.25 712 GLU A C 1
ATOM 5685 O O . GLU A 1 712 ? 32.75 -5.879 -4.23 1 94.25 712 GLU A O 1
ATOM 5690 N N . HIS A 1 713 ? 31.281 -7.488 -4.414 1 93.06 713 HIS A N 1
ATOM 5691 C CA . HIS A 1 713 ? 31.594 -8.023 -3.098 1 93.06 713 HIS A CA 1
ATOM 5692 C C . HIS A 1 713 ? 32.344 -9.352 -3.211 1 93.06 713 HIS A C 1
ATOM 5694 O O . HIS A 1 713 ? 32.406 -10.109 -2.238 1 93.06 713 HIS A O 1
ATOM 5700 N N . SER A 1 714 ? 32.719 -9.75 -4.422 1 87.25 714 SER A N 1
ATOM 5701 C CA . SER A 1 714 ? 33.5 -10.961 -4.637 1 87.25 714 SER A CA 1
ATOM 5702 C C . SER A 1 714 ? 35 -10.711 -4.398 1 87.25 714 SER A C 1
ATOM 5704 O O . SER A 1 714 ? 35.5 -9.617 -4.66 1 87.25 714 SER A O 1
ATOM 5706 N N . MET B 1 1 ? -45.688 -0.435 -0.838 1 40.5 1 MET B N 1
ATOM 5707 C CA . MET B 1 1 ? -44.812 -0.389 0.34 1 40.5 1 MET B CA 1
ATOM 5708 C C . MET B 1 1 ? -43.375 -0.19 -0.058 1 40.5 1 MET B C 1
ATOM 5710 O O . MET B 1 1 ? -42.656 0.599 0.563 1 40.5 1 MET B O 1
ATOM 5714 N N . PRO B 1 2 ? -42.844 -0.966 -1.225 1 55.84 2 PRO B N 1
ATOM 5715 C CA . PRO B 1 2 ? -41.469 -0.852 -1.723 1 55.84 2 PRO B CA 1
ATOM 5716 C C . PRO B 1 2 ? -41.156 0.509 -2.354 1 55.84 2 PRO B C 1
ATOM 5718 O O . PRO B 1 2 ? -40.094 1.07 -2.154 1 55.84 2 PRO B O 1
ATOM 5721 N N . LEU B 1 3 ? -42.125 1.002 -2.941 1 53.75 3 LEU B N 1
ATOM 5722 C CA . LEU B 1 3 ? -41.938 2.271 -3.633 1 53.75 3 LEU B CA 1
ATOM 5723 C C . LEU B 1 3 ? -41.844 3.426 -2.639 1 53.75 3 LEU B C 1
ATOM 5725 O O . LEU B 1 3 ? -41.031 4.344 -2.803 1 53.75 3 LEU B O 1
ATOM 5729 N N . LEU B 1 4 ? -42.656 3.322 -1.574 1 53.12 4 LEU B N 1
ATOM 5730 C CA . LEU B 1 4 ? -42.625 4.371 -0.56 1 53.12 4 LEU B CA 1
ATOM 5731 C C . LEU B 1 4 ? -41.312 4.375 0.204 1 53.12 4 LEU B C 1
ATOM 5733 O O . LEU B 1 4 ? -40.812 5.438 0.551 1 53.12 4 LEU B O 1
ATOM 5737 N N . ALA B 1 5 ? -40.781 3.207 0.451 1 54.56 5 ALA B N 1
ATOM 5738 C CA . ALA B 1 5 ? -39.5 3.084 1.141 1 54.56 5 ALA B CA 1
ATOM 5739 C C . ALA B 1 5 ? -38.375 3.664 0.299 1 54.56 5 ALA B C 1
ATOM 5741 O O . ALA B 1 5 ? -37.5 4.352 0.822 1 54.56 5 ALA B O 1
ATOM 5742 N N . VAL B 1 6 ? -38.438 3.387 -0.9 1 62.22 6 VAL B N 1
ATOM 5743 C CA . VAL B 1 6 ? -37.438 3.92 -1.825 1 62.22 6 VAL B CA 1
ATOM 5744 C C . VAL B 1 6 ? -37.562 5.441 -1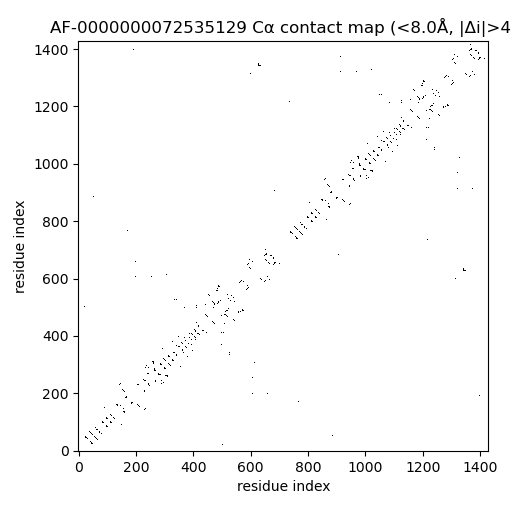.895 1 62.22 6 VAL B C 1
ATOM 5746 O O . VAL B 1 6 ? -36.562 6.152 -1.903 1 62.22 6 VAL B O 1
ATOM 5749 N N . TYR B 1 7 ? -38.781 5.914 -1.786 1 67.75 7 TYR B N 1
ATOM 5750 C CA . TYR B 1 7 ? -39.031 7.352 -1.865 1 67.75 7 TYR B CA 1
ATOM 5751 C C . TYR B 1 7 ? -38.531 8.055 -0.602 1 67.75 7 TYR B C 1
ATOM 5753 O O . TYR B 1 7 ? -37.906 9.125 -0.673 1 67.75 7 TYR B O 1
ATOM 5761 N N . THR B 1 8 ? -38.812 7.465 0.487 1 71.44 8 THR B N 1
ATOM 5762 C CA . THR B 1 8 ? -38.375 8.039 1.758 1 71.44 8 THR B CA 1
ATOM 5763 C C . THR B 1 8 ? -36.875 8.047 1.861 1 71.44 8 THR B C 1
ATOM 5765 O O . THR B 1 8 ? -36.281 9.008 2.363 1 71.44 8 THR B O 1
ATOM 5768 N N . GLU B 1 9 ? -36.344 7.016 1.413 1 77.12 9 GLU B N 1
ATOM 5769 C CA . GLU B 1 9 ? -34.875 6.934 1.413 1 77.12 9 GLU B CA 1
ATOM 5770 C C . GLU B 1 9 ? -34.281 7.992 0.5 1 77.12 9 GLU B C 1
ATOM 5772 O O . GLU B 1 9 ? -33.281 8.609 0.846 1 77.12 9 GLU B O 1
ATOM 5777 N N . LEU B 1 10 ? -34.906 8.188 -0.563 1 79.31 10 LEU B N 1
ATOM 5778 C CA . LEU B 1 10 ? -34.438 9.18 -1.516 1 79.31 10 LEU B CA 1
ATOM 5779 C C . LEU B 1 10 ? -34.594 10.586 -0.954 1 79.31 10 LEU B C 1
ATOM 5781 O O . LEU B 1 10 ? -33.719 11.445 -1.176 1 79.31 10 LEU B O 1
ATOM 5785 N N . LYS B 1 11 ? -35.656 10.773 -0.282 1 82.88 11 LYS B N 1
ATOM 5786 C CA . LYS B 1 11 ? -35.875 12.086 0.321 1 82.88 11 LYS B CA 1
ATOM 5787 C C . LYS B 1 11 ? -34.844 12.375 1.395 1 82.88 11 LYS B C 1
ATOM 5789 O O . LYS B 1 11 ? -34.344 13.5 1.503 1 82.88 11 LYS B O 1
ATOM 5794 N N . LYS B 1 12 ? -34.562 11.43 2.17 1 86.88 12 LYS B N 1
ATOM 5795 C CA . LYS B 1 12 ? -33.531 11.57 3.191 1 86.88 12 LYS B CA 1
ATOM 5796 C C . LYS B 1 12 ? -32.188 11.906 2.566 1 86.88 12 LYS B C 1
ATOM 5798 O O . LYS B 1 12 ? -31.469 12.766 3.072 1 86.88 12 LYS B O 1
ATOM 5803 N N . VAL B 1 13 ? -31.953 11.234 1.529 1 91.94 13 VAL B N 1
ATOM 5804 C CA . VAL B 1 13 ? -30.688 11.461 0.831 1 91.94 13 VAL B CA 1
ATOM 5805 C C . VAL B 1 13 ? -30.641 12.891 0.3 1 91.94 13 VAL B C 1
ATOM 5807 O O . VAL B 1 13 ? -29.625 13.578 0.422 1 91.94 13 VAL B O 1
ATOM 5810 N N . GLU B 1 14 ? -31.703 13.32 -0.235 1 91.69 14 GLU B N 1
ATOM 5811 C CA . GLU B 1 14 ? -31.766 14.656 -0.814 1 91.69 14 GLU B CA 1
ATOM 5812 C C . GLU B 1 14 ? -31.562 15.734 0.253 1 91.69 14 GLU B C 1
ATOM 5814 O O . GLU B 1 14 ? -30.922 16.75 0.004 1 91.69 14 GLU B O 1
ATOM 5819 N N . GLU B 1 15 ? -32.125 15.508 1.352 1 94.44 15 GLU B N 1
ATOM 5820 C CA . GLU B 1 15 ? -32 16.453 2.451 1 94.44 15 GLU B CA 1
ATOM 5821 C C . GLU B 1 15 ? -30.547 16.562 2.906 1 94.44 15 GLU B C 1
ATOM 5823 O O . GLU B 1 15 ? -30.031 17.672 3.113 1 94.44 15 GLU B O 1
ATOM 5828 N N . ILE B 1 16 ? -29.953 15.445 3.111 1 96.94 16 ILE B N 1
ATOM 5829 C CA . ILE B 1 16 ? -28.562 15.406 3.555 1 96.94 16 ILE B CA 1
ATOM 5830 C C . ILE B 1 16 ? -27.672 16.047 2.5 1 96.94 16 ILE B C 1
ATOM 5832 O O . ILE B 1 16 ? -26.75 16.812 2.834 1 96.94 16 ILE B O 1
ATOM 5836 N N . VAL B 1 17 ? -27.922 15.742 1.251 1 95.62 17 VAL B N 1
ATOM 5837 C CA . VAL B 1 17 ? -27.172 16.312 0.137 1 95.62 17 VAL B CA 1
ATOM 5838 C C . VAL B 1 17 ? -27.328 17.828 0.122 1 95.62 17 VAL B C 1
ATOM 5840 O O . VAL B 1 17 ? -26.375 18.562 -0.122 1 95.62 17 VAL B O 1
ATOM 5843 N N . GLY B 1 18 ? -28.578 18.281 0.33 1 95.12 18 GLY B N 1
ATOM 5844 C CA . GLY B 1 18 ? -28.844 19.703 0.407 1 95.12 18 GLY B CA 1
ATOM 5845 C C . GLY B 1 18 ? -28.047 20.391 1.498 1 95.12 18 GLY B C 1
ATOM 5846 O O . GLY B 1 18 ? -27.516 21.484 1.29 1 95.12 18 GLY B O 1
ATOM 5847 N N . VAL B 1 19 ? -27.969 19.797 2.646 1 97 19 VAL B N 1
ATOM 5848 C CA . VAL B 1 19 ? -27.203 20.328 3.762 1 97 19 VAL B CA 1
ATOM 5849 C C . VAL B 1 19 ? -25.734 20.484 3.346 1 97 19 VAL B C 1
ATOM 5851 O O . VAL B 1 19 ? -25.141 21.531 3.562 1 97 19 VAL B O 1
ATOM 5854 N N . TYR B 1 20 ? -25.188 19.469 2.73 1 97.19 20 TYR B N 1
ATOM 5855 C CA . TYR B 1 20 ? -23.781 19.531 2.365 1 97.19 20 TYR B CA 1
ATOM 5856 C C . TYR B 1 20 ? -23.547 20.578 1.278 1 97.19 20 TYR B C 1
ATOM 5858 O O . TYR B 1 20 ? -22.5 21.234 1.262 1 97.19 20 TYR B O 1
ATOM 5866 N N . ARG B 1 21 ? -24.422 20.688 0.366 1 95.62 21 ARG B N 1
ATOM 5867 C CA . ARG B 1 21 ? -24.297 21.719 -0.667 1 95.62 21 ARG B CA 1
ATOM 5868 C C . ARG B 1 21 ? -24.203 23.109 -0.051 1 95.62 21 ARG B C 1
ATOM 5870 O O . ARG B 1 21 ? -23.406 23.938 -0.509 1 95.62 21 ARG B O 1
ATOM 5877 N N . ASP B 1 22 ? -25.031 23.328 0.932 1 94.75 22 ASP B N 1
ATOM 5878 C CA . ASP B 1 22 ? -24.969 24.609 1.633 1 94.75 22 ASP B CA 1
ATOM 5879 C C . ASP B 1 22 ? -23.625 24.812 2.307 1 94.75 22 ASP B C 1
ATOM 5881 O O . ASP B 1 22 ? -23.047 25.906 2.252 1 94.75 22 ASP B O 1
ATOM 5885 N N . LEU B 1 23 ? -23.156 23.828 2.955 1 95.5 23 LEU B N 1
ATOM 5886 C CA . LEU B 1 23 ? -21.875 23.906 3.643 1 95.5 23 LEU B CA 1
ATOM 5887 C C . LEU B 1 23 ? -20.734 24.141 2.652 1 95.5 23 LEU B C 1
ATOM 5889 O O . LEU B 1 23 ? -19.828 24.938 2.924 1 95.5 23 LEU B O 1
ATOM 5893 N N . ALA B 1 24 ? -20.75 23.406 1.515 1 94.94 24 ALA B N 1
ATOM 5894 C CA . ALA B 1 24 ? -19.703 23.469 0.494 1 94.94 24 ALA B CA 1
ATOM 5895 C C . ALA B 1 24 ? -19.625 24.875 -0.117 1 94.94 24 ALA B C 1
ATOM 5897 O O . ALA B 1 24 ? -18.594 25.25 -0.665 1 94.94 24 ALA B O 1
ATOM 5898 N N . SER B 1 25 ? -20.703 25.656 -0.012 1 93.88 25 SER B N 1
ATOM 5899 C CA . SER B 1 25 ? -20.766 26.984 -0.627 1 93.88 25 SER B CA 1
ATOM 5900 C C . SER B 1 25 ? -20.062 28.031 0.227 1 93.88 25 SER B C 1
ATOM 5902 O O . SER B 1 25 ? -19.844 29.156 -0.217 1 93.88 25 SER B O 1
ATOM 5904 N N . ILE B 1 26 ? -19.625 27.672 1.395 1 94.5 26 ILE B N 1
ATOM 5905 C CA . ILE B 1 26 ? -18.953 28.594 2.293 1 94.5 26 ILE B CA 1
ATOM 5906 C C . ILE B 1 26 ? -17.516 28.797 1.838 1 94.5 26 ILE B C 1
ATOM 5908 O O . ILE B 1 26 ? -16.781 27.828 1.626 1 94.5 26 ILE B O 1
ATOM 5912 N N . SER B 1 27 ? -17.062 30.031 1.628 1 94.06 27 SER B N 1
ATOM 5913 C CA . SER B 1 27 ? -15.688 30.375 1.3 1 94.06 27 SER B CA 1
ATOM 5914 C C . SER B 1 27 ? -14.875 30.672 2.559 1 94.06 27 SER B C 1
ATOM 5916 O O . SER B 1 27 ? -15.367 31.328 3.477 1 94.06 27 SER B O 1
ATOM 5918 N N . LEU B 1 28 ? -13.719 30.172 2.619 1 94.81 28 LEU B N 1
ATOM 5919 C CA . LEU B 1 28 ? -12.844 30.375 3.771 1 94.81 28 LEU B CA 1
ATOM 5920 C C . LEU B 1 28 ? -11.578 31.125 3.373 1 94.81 28 LEU B C 1
ATOM 5922 O O . LEU B 1 28 ? -11.008 30.859 2.314 1 94.81 28 LEU B O 1
ATOM 5926 N N . PRO B 1 29 ? -11.195 32.094 4.184 1 95.56 29 PRO B N 1
ATOM 5927 C CA . PRO B 1 29 ? -9.93 32.781 3.893 1 95.56 29 PRO B CA 1
ATOM 5928 C C . PRO B 1 29 ? -8.711 31.906 4.125 1 95.56 29 PRO B C 1
ATOM 5930 O O . PRO B 1 29 ? -8.633 31.203 5.141 1 95.56 29 PRO B O 1
ATOM 5933 N N . THR B 1 30 ? -7.812 31.906 3.195 1 92.81 30 THR B N 1
ATOM 5934 C CA . THR B 1 30 ? -6.617 31.078 3.318 1 92.81 30 THR B CA 1
ATOM 5935 C C . THR B 1 30 ? -5.387 31.953 3.578 1 92.81 30 THR B C 1
ATOM 5937 O O . THR B 1 30 ? -4.383 31.469 4.105 1 92.81 30 THR B O 1
ATOM 5940 N N . SER B 1 31 ? -5.449 33.188 3.193 1 92.75 31 SER B N 1
ATOM 5941 C CA . SER B 1 31 ? -4.359 34.125 3.463 1 92.75 31 SER B CA 1
ATOM 5942 C C . SER B 1 31 ? -4.836 35.562 3.375 1 92.75 31 SER B C 1
ATOM 5944 O O . SER B 1 31 ? -5.871 35.844 2.771 1 92.75 31 SER B O 1
ATOM 5946 N N . ALA B 1 32 ? -4.156 36.406 4.023 1 95.44 32 ALA B N 1
ATOM 5947 C CA . ALA B 1 32 ? -4.355 37.875 3.953 1 95.44 32 ALA B CA 1
ATOM 5948 C C . ALA B 1 32 ? -3.043 38.594 4.188 1 95.44 32 ALA B C 1
ATOM 5950 O O . ALA B 1 32 ? -2.219 38.188 5 1 95.44 32 ALA B O 1
ATOM 5951 N N . GLN B 1 33 ? -2.879 39.656 3.445 1 94.25 33 GLN B N 1
ATOM 5952 C CA . GLN B 1 33 ? -1.701 40.5 3.604 1 94.25 33 GLN B CA 1
ATOM 5953 C C . GLN B 1 33 ? -2.078 41.969 3.572 1 94.25 33 GLN B C 1
ATOM 5955 O O . GLN B 1 33 ? -2.822 42.406 2.693 1 94.25 33 GLN B O 1
ATOM 5960 N N . VAL B 1 34 ? -1.582 42.719 4.52 1 94.81 34 VAL B N 1
ATOM 5961 C CA . VAL B 1 34 ? -1.896 44.156 4.609 1 94.81 34 VAL B CA 1
ATOM 5962 C C . VAL B 1 34 ? -0.635 44.969 4.363 1 94.81 34 VAL B C 1
ATOM 5964 O O . VAL B 1 34 ? 0.464 44.562 4.754 1 94.81 34 VAL B O 1
ATOM 5967 N N . ARG B 1 35 ? -0.788 46.125 3.709 1 91.69 35 ARG B N 1
ATOM 5968 C CA . ARG B 1 35 ? 0.278 47.094 3.518 1 91.69 35 ARG B CA 1
ATOM 5969 C C . ARG B 1 35 ? -0.281 48.531 3.488 1 91.69 35 ARG B C 1
ATOM 5971 O O . ARG B 1 35 ? -1.464 48.719 3.207 1 91.69 35 ARG B O 1
ATOM 5978 N N . SER B 1 36 ? 0.624 49.344 3.734 1 88.94 36 SER B N 1
ATOM 5979 C CA . SER B 1 36 ? 0.26 50.75 3.598 1 88.94 36 SER B CA 1
ATOM 5980 C C . SER B 1 36 ? 0.508 51.25 2.178 1 88.94 36 SER B C 1
ATOM 5982 O O . SER B 1 36 ? 1.559 50.969 1.594 1 88.94 36 SER B O 1
ATOM 5984 N N . VAL B 1 37 ? -0.454 51.844 1.616 1 80.19 37 VAL B N 1
ATOM 5985 C CA . VAL B 1 37 ? -0.294 52.5 0.318 1 80.19 37 VAL B CA 1
ATOM 5986 C C . VAL B 1 37 ? 0.263 53.906 0.509 1 80.19 37 VAL B C 1
ATOM 5988 O O . VAL B 1 37 ? 1.191 54.312 -0.194 1 80.19 37 VAL B O 1
ATOM 5991 N N . ASP B 1 38 ? -0.339 54.625 1.35 1 83.69 38 ASP B N 1
ATOM 5992 C CA . ASP B 1 38 ? 0.103 55.938 1.862 1 83.69 38 ASP B CA 1
ATOM 5993 C C . ASP B 1 38 ? -0.45 56.188 3.262 1 83.69 38 ASP B C 1
ATOM 5995 O O . ASP B 1 38 ? -0.893 55.25 3.939 1 83.69 38 ASP B O 1
ATOM 5999 N N . ASP B 1 39 ? -0.373 57.281 3.732 1 85.75 39 ASP B N 1
ATOM 6000 C CA . ASP B 1 39 ? -0.794 57.594 5.094 1 85.75 39 ASP B CA 1
ATOM 6001 C C . ASP B 1 39 ? -2.316 57.594 5.215 1 85.75 39 ASP B C 1
ATOM 6003 O O . ASP B 1 39 ? -2.855 57.562 6.32 1 85.75 39 ASP B O 1
ATOM 6007 N N . GLN B 1 40 ? -2.941 57.469 4.098 1 92.06 40 GLN B N 1
ATOM 6008 C CA . GLN B 1 40 ? -4.391 57.625 4.137 1 92.06 40 GLN B CA 1
ATOM 6009 C C . GLN B 1 40 ? -5.098 56.312 3.916 1 92.06 40 GLN B C 1
ATOM 6011 O O . GLN B 1 40 ? -6.234 56.125 4.359 1 92.06 40 GLN B O 1
ATOM 6016 N N . PHE B 1 41 ? -4.395 55.438 3.24 1 93.81 41 PHE B N 1
ATOM 6017 C CA . PHE B 1 41 ? -5.102 54.219 2.85 1 93.81 41 PHE B CA 1
ATOM 6018 C C . PHE B 1 41 ? -4.266 52.969 3.164 1 93.81 41 PHE B C 1
ATOM 6020 O O . PHE B 1 41 ? -3.033 53.062 3.197 1 93.81 41 PHE B O 1
ATOM 6027 N N . LEU B 1 42 ? -4.961 51.844 3.447 1 95.38 42 LEU B N 1
ATOM 6028 C CA . LEU B 1 42 ? -4.379 50.531 3.592 1 95.38 42 LEU B CA 1
ATOM 6029 C C . LEU B 1 42 ? -4.906 49.562 2.518 1 95.38 42 LEU B C 1
ATOM 6031 O O . LEU B 1 42 ? -6.078 49.656 2.145 1 95.38 42 LEU B O 1
ATOM 6035 N N . ALA B 1 43 ? -4.047 48.812 2.01 1 93.88 43 ALA B N 1
ATOM 6036 C CA . ALA B 1 43 ? -4.441 47.75 1.068 1 93.88 43 ALA B CA 1
ATOM 6037 C C . ALA B 1 43 ? -4.332 46.375 1.708 1 93.88 43 ALA B C 1
ATOM 6039 O O . ALA B 1 43 ? -3.322 46.062 2.342 1 93.88 43 ALA B O 1
ATOM 6040 N N . VAL B 1 44 ? -5.41 45.594 1.643 1 96.19 44 VAL B N 1
ATOM 6041 C CA . VAL B 1 44 ? -5.41 44.25 2.141 1 96.19 44 VAL B CA 1
ATOM 6042 C C . VAL B 1 44 ? -5.727 43.281 1 1 96.19 44 VAL B C 1
ATOM 6044 O O . VAL B 1 44 ? -6.812 43.312 0.423 1 96.19 44 VAL B O 1
ATOM 6047 N N . THR B 1 45 ? -4.77 42.406 0.66 1 93.94 45 THR B N 1
ATOM 6048 C CA . THR B 1 45 ? -4.984 41.344 -0.317 1 93.94 45 THR B CA 1
ATOM 6049 C C . THR B 1 45 ? -5.324 40.031 0.379 1 93.94 45 THR B C 1
ATOM 6051 O O . THR B 1 45 ? -4.609 39.594 1.282 1 93.94 45 THR B O 1
ATOM 6054 N N . THR B 1 46 ? -6.43 39.438 -0.028 1 95.94 46 THR B N 1
ATOM 6055 C CA . THR B 1 46 ? -6.855 38.188 0.608 1 95.94 46 THR B CA 1
ATOM 6056 C C . THR B 1 46 ? -7.031 37.094 -0.428 1 95.94 46 THR B C 1
ATOM 6058 O O . THR B 1 46 ? -7.258 37.344 -1.607 1 95.94 46 THR B O 1
ATOM 6061 N N . GLN B 1 47 ? -6.766 35.875 -0.026 1 94.25 47 GLN B N 1
ATOM 6062 C CA . GLN B 1 47 ? -7.07 34.688 -0.801 1 94.25 47 GLN B CA 1
ATOM 6063 C C . GLN B 1 47 ? -8.109 33.812 -0.093 1 94.25 47 GLN B C 1
ATOM 6065 O O . GLN B 1 47 ? -8.125 33.719 1.138 1 94.25 47 GLN B O 1
ATOM 6070 N N . TRP B 1 48 ? -8.961 33.25 -0.877 1 95.56 48 TRP B N 1
ATOM 6071 C CA . TRP B 1 48 ? -10.062 32.438 -0.375 1 95.56 48 TRP B CA 1
ATOM 6072 C C . TRP B 1 48 ? -10.133 31.094 -1.097 1 95.56 48 TRP B C 1
ATOM 6074 O O . TRP B 1 48 ? -9.625 30.953 -2.213 1 95.56 48 TRP B O 1
ATOM 6084 N N . SER B 1 49 ? -10.641 30.125 -0.432 1 95.25 49 SER B N 1
ATOM 6085 C CA . SER B 1 49 ? -10.883 28.797 -0.998 1 95.25 49 SER B CA 1
ATOM 6086 C C . SER B 1 49 ? -12.32 28.359 -0.774 1 95.25 49 SER B C 1
ATOM 6088 O O . SER B 1 49 ? -12.906 28.625 0.28 1 95.25 49 SER B O 1
ATOM 6090 N N . GLN B 1 50 ? -12.883 27.719 -1.779 1 95.38 50 GLN B N 1
ATOM 6091 C CA . GLN B 1 50 ? -14.258 27.234 -1.735 1 95.38 50 GLN B CA 1
ATOM 6092 C C . GLN B 1 50 ? -14.391 25.891 -2.445 1 95.38 50 GLN B C 1
ATOM 6094 O O . GLN B 1 50 ? -13.758 25.656 -3.477 1 95.38 50 GLN B O 1
ATOM 6099 N N . ARG B 1 51 ? -15.18 24.984 -1.843 1 96.12 51 ARG B N 1
ATOM 6100 C CA . ARG B 1 51 ? -15.438 23.703 -2.484 1 96.12 51 ARG B CA 1
ATOM 6101 C C . ARG B 1 51 ? -16.344 23.859 -3.699 1 96.12 51 ARG B C 1
ATOM 6103 O O . ARG B 1 51 ? -17.328 24.609 -3.648 1 96.12 51 ARG B O 1
ATOM 6110 N N . ASP B 1 52 ? -15.969 23.234 -4.82 1 94.69 52 ASP B N 1
ATOM 6111 C CA . ASP B 1 52 ? -16.812 23.141 -6.012 1 94.69 52 ASP B CA 1
ATOM 6112 C C . ASP B 1 52 ? -17.234 21.688 -6.266 1 94.69 52 ASP B C 1
ATOM 6114 O O . ASP B 1 52 ? -16.453 20.891 -6.797 1 94.69 52 ASP B O 1
ATOM 6118 N N . LEU B 1 53 ? -18.469 21.375 -5.957 1 93.31 53 LEU B N 1
ATOM 6119 C CA . LEU B 1 53 ? -18.953 20 -6.043 1 93.31 53 LEU B CA 1
ATOM 6120 C C . LEU B 1 53 ? -19.109 19.562 -7.496 1 93.31 53 LEU B C 1
ATOM 6122 O O . LEU B 1 53 ? -18.984 18.375 -7.812 1 93.31 53 LEU B O 1
ATOM 6126 N N . GLU B 1 54 ? -19.375 20.484 -8.383 1 89.62 54 GLU B N 1
ATOM 6127 C CA . GLU B 1 54 ? -19.562 20.156 -9.797 1 89.62 54 GLU B CA 1
ATOM 6128 C C . GLU B 1 54 ? -18.219 19.812 -10.453 1 89.62 54 GLU B C 1
ATOM 6130 O O . GLU B 1 54 ? -18.141 18.875 -11.25 1 89.62 54 GLU B O 1
ATOM 6135 N N . LYS B 1 55 ? -17.219 20.578 -10.055 1 89.69 55 LYS B N 1
ATOM 6136 C CA . LYS B 1 55 ? -15.883 20.312 -10.594 1 89.69 55 LYS B CA 1
ATOM 6137 C C . LYS B 1 55 ? -15.125 19.297 -9.734 1 89.69 55 LYS B C 1
ATOM 6139 O O . LYS B 1 55 ? -14.094 18.781 -10.156 1 89.69 55 LYS B O 1
ATOM 6144 N N . SER B 1 56 ? -15.625 19 -8.57 1 92.12 56 SER B N 1
ATOM 6145 C CA . SER B 1 56 ? -14.992 18.109 -7.605 1 92.12 56 SER B CA 1
ATOM 6146 C C . SER B 1 56 ? -13.594 18.594 -7.246 1 92.12 56 SER B C 1
ATOM 6148 O O . SER B 1 56 ? -12.656 17.797 -7.18 1 92.12 56 SER B O 1
ATOM 6150 N N . GLU B 1 57 ? -13.398 19.906 -7.191 1 93.25 57 GLU B N 1
ATOM 6151 C CA . GLU B 1 57 ? -12.133 20.5 -6.777 1 93.25 57 GLU B CA 1
ATOM 6152 C C . GLU B 1 57 ? -12.367 21.781 -5.973 1 93.25 57 GLU B C 1
ATOM 6154 O O . GLU B 1 57 ? -13.484 22.297 -5.926 1 93.25 57 GLU B O 1
ATOM 6159 N N . LYS B 1 58 ? -11.383 22.281 -5.281 1 94.38 58 LYS B N 1
ATOM 6160 C CA . LYS B 1 58 ? -11.461 23.562 -4.594 1 94.38 58 LYS B CA 1
ATOM 6161 C C . LYS B 1 58 ? -11.203 24.719 -5.559 1 94.38 58 LYS B C 1
ATOM 6163 O O . LYS B 1 58 ? -10.359 24.609 -6.445 1 94.38 58 LYS B O 1
ATOM 6168 N N . THR B 1 59 ? -11.977 25.688 -5.469 1 93.69 59 THR B N 1
ATOM 6169 C CA . THR B 1 59 ? -11.758 26.938 -6.188 1 93.69 59 THR B CA 1
ATOM 6170 C C . THR B 1 59 ? -11.078 27.953 -5.289 1 93.69 59 THR B C 1
ATOM 6172 O O . THR B 1 59 ? -11.562 28.266 -4.195 1 93.69 59 THR B O 1
ATOM 6175 N N . ASN B 1 60 ? -10 28.469 -5.727 1 94.88 60 ASN B N 1
ATOM 6176 C CA . ASN B 1 60 ? -9.289 29.531 -5.02 1 94.88 60 ASN B CA 1
ATOM 6177 C C . ASN B 1 60 ? -9.445 30.875 -5.723 1 94.88 60 ASN B C 1
ATOM 6179 O O . ASN B 1 60 ? -9.445 30.938 -6.953 1 94.88 60 ASN B O 1
ATOM 6183 N N . PHE B 1 61 ? -9.641 31.953 -4.965 1 94.75 61 PHE B N 1
ATOM 6184 C CA . PHE B 1 61 ? -9.828 33.25 -5.578 1 94.75 61 PHE B CA 1
ATOM 6185 C C . PHE B 1 61 ? -9.312 34.375 -4.664 1 94.75 61 PHE B C 1
ATOM 6187 O O . PHE B 1 61 ? -9.07 34.125 -3.479 1 94.75 61 PHE B O 1
ATOM 6194 N N . THR B 1 62 ? -9.094 35.5 -5.203 1 95.25 62 THR B N 1
ATOM 6195 C CA . THR B 1 62 ? -8.594 36.656 -4.465 1 95.25 62 THR B CA 1
ATOM 6196 C C . THR B 1 62 ? -9.672 37.719 -4.344 1 95.25 62 THR B C 1
ATOM 6198 O O . THR B 1 62 ? -10.508 37.875 -5.238 1 95.25 62 THR B O 1
ATOM 6201 N N . VAL B 1 63 ? -9.734 38.344 -3.242 1 94.75 63 VAL B N 1
ATOM 6202 C CA . VAL B 1 63 ? -10.5 39.562 -2.965 1 94.75 63 VAL B CA 1
ATOM 6203 C C . VAL B 1 63 ? -9.594 40.625 -2.314 1 94.75 63 VAL B C 1
ATOM 6205 O O . VAL B 1 63 ? -8.914 40.312 -1.327 1 94.75 63 VAL B O 1
ATOM 6208 N N . ASN B 1 64 ? -9.617 41.812 -2.822 1 93.94 64 ASN B N 1
ATOM 6209 C CA . ASN B 1 64 ? -8.789 42.875 -2.264 1 93.94 64 ASN B CA 1
ATOM 6210 C C . ASN B 1 64 ? -9.648 43.969 -1.613 1 93.94 64 ASN B C 1
ATOM 6212 O O . ASN B 1 64 ? -10.773 44.219 -2.045 1 93.94 64 ASN B O 1
ATOM 6216 N N . TYR B 1 65 ? -9.094 44.531 -0.602 1 96.31 65 TYR B N 1
ATOM 6217 C CA . TYR B 1 65 ? -9.75 45.625 0.14 1 96.31 65 TYR B CA 1
ATOM 6218 C C . TYR B 1 65 ? -8.867 46.844 0.207 1 96.31 65 TYR B C 1
ATOM 6220 O O . TYR B 1 65 ? -7.648 46.75 0.35 1 96.31 65 TYR B O 1
ATOM 6228 N N . ILE B 1 66 ? -9.492 48 0.047 1 96.06 66 ILE B N 1
ATOM 6229 C CA . ILE B 1 66 ? -8.867 49.281 0.375 1 96.06 66 ILE B CA 1
ATOM 6230 C C . ILE B 1 66 ? -9.555 49.906 1.59 1 96.06 66 ILE B C 1
ATOM 6232 O O . ILE B 1 66 ? -10.773 50.125 1.579 1 96.06 66 ILE B O 1
ATOM 6236 N N . LEU B 1 67 ? -8.758 50.125 2.574 1 97.38 67 LEU B N 1
ATOM 6237 C CA . LEU B 1 67 ? -9.289 50.656 3.832 1 97.38 67 LEU B CA 1
ATOM 6238 C C . LEU B 1 67 ? -8.836 52.094 4.07 1 97.38 67 LEU B C 1
ATOM 6240 O O . LEU B 1 67 ? -7.766 52.5 3.604 1 97.38 67 LEU B O 1
ATOM 6244 N N . ASN B 1 68 ? -9.719 52.75 4.809 1 96.56 68 ASN B N 1
ATOM 6245 C CA . ASN B 1 68 ? -9.273 54.031 5.391 1 96.56 68 ASN B CA 1
ATOM 6246 C C . ASN B 1 68 ? -8.258 53.812 6.508 1 96.56 68 ASN B C 1
ATOM 6248 O O . ASN B 1 68 ? -8.516 53.031 7.441 1 96.56 68 ASN B O 1
ATOM 6252 N N . ALA B 1 69 ? -7.168 54.469 6.465 1 93.88 69 ALA B N 1
ATOM 6253 C CA . ALA B 1 69 ? -6.086 54.25 7.41 1 93.88 69 ALA B CA 1
ATOM 6254 C C . ALA B 1 69 ? -6.457 54.75 8.805 1 93.88 69 ALA B C 1
ATOM 6256 O O . ALA B 1 69 ? -5.871 54.312 9.805 1 93.88 69 ALA B O 1
ATOM 6257 N N . GLN B 1 70 ? -7.426 55.594 8.875 1 92 70 GLN B N 1
ATOM 6258 C CA . GLN B 1 70 ? -7.766 56.219 10.156 1 92 70 GLN B CA 1
ATOM 6259 C C . GLN B 1 70 ? -8.758 55.375 10.938 1 92 70 GLN B C 1
ATOM 6261 O O . GLN B 1 70 ? -8.586 55.156 12.141 1 92 70 GLN B O 1
ATOM 6266 N N . ASP B 1 71 ? -9.758 54.906 10.242 1 93.5 71 ASP B N 1
ATOM 6267 C CA . ASP B 1 71 ? -10.797 54.219 10.992 1 93.5 71 ASP B CA 1
ATOM 6268 C C . ASP B 1 71 ? -10.961 52.781 10.484 1 93.5 71 ASP B C 1
ATOM 6270 O O . ASP B 1 71 ? -11.852 52.062 10.93 1 93.5 71 ASP B O 1
ATOM 6274 N N . TYR B 1 72 ? -10.18 52.406 9.539 1 94.81 72 TYR B N 1
ATOM 6275 C CA . TYR B 1 72 ? -10.109 51.031 9.008 1 94.81 72 TYR B CA 1
ATOM 6276 C C . TYR B 1 72 ? -11.414 50.656 8.328 1 94.81 72 TYR B C 1
ATOM 6278 O O . TYR B 1 72 ? -11.727 49.469 8.195 1 94.81 72 TYR B O 1
ATOM 6286 N N . SER B 1 73 ? -12.242 51.656 7.969 1 95.06 73 SER B N 1
ATOM 6287 C CA . SER B 1 73 ? -13.445 51.375 7.191 1 95.06 73 SER B CA 1
ATOM 6288 C C . SER B 1 73 ? -13.094 50.875 5.793 1 95.06 73 SER B C 1
ATOM 6290 O O . SER B 1 73 ? -12.133 51.344 5.184 1 95.06 73 SER B O 1
ATOM 6292 N N . VAL B 1 74 ? -13.898 49.969 5.332 1 95.31 74 VAL B N 1
ATOM 6293 C CA . VAL B 1 74 ? -13.695 49.438 3.99 1 95.31 74 VAL B CA 1
ATOM 6294 C C . VAL B 1 74 ? -14.211 50.438 2.951 1 95.31 74 VAL B C 1
ATOM 6296 O O . VAL B 1 74 ? -15.406 50.688 2.885 1 95.31 74 VAL B O 1
ATOM 6299 N N . LEU B 1 75 ? -13.312 50.906 2.168 1 95.56 75 LEU B N 1
ATOM 6300 C CA . LEU B 1 75 ? -13.68 51.875 1.136 1 95.56 75 LEU B CA 1
ATOM 6301 C C . LEU B 1 75 ? -13.977 51.156 -0.183 1 95.56 75 LEU B C 1
ATOM 6303 O O . LEU B 1 75 ? -14.898 51.562 -0.906 1 95.56 75 LEU B O 1
ATOM 6307 N N . ILE B 1 76 ? -13.172 50.219 -0.479 1 94.5 76 ILE B N 1
ATOM 6308 C CA . ILE B 1 76 ? -13.32 49.469 -1.722 1 94.5 76 ILE B CA 1
ATOM 6309 C C . ILE B 1 76 ? -13.133 47.969 -1.449 1 94.5 76 ILE B C 1
ATOM 6311 O O . ILE B 1 76 ? -12.258 47.562 -0.669 1 94.5 76 ILE B O 1
ATOM 6315 N N . LYS B 1 77 ? -13.961 47.156 -1.964 1 94 77 LYS B N 1
ATOM 6316 C CA . LYS B 1 77 ? -13.828 45.688 -2.066 1 94 77 LYS B CA 1
ATOM 6317 C C . LYS B 1 77 ? -13.883 45.25 -3.521 1 94 77 LYS B C 1
ATOM 6319 O O . LYS B 1 77 ? -14.859 45.5 -4.223 1 94 77 LYS B O 1
ATOM 6324 N N . THR B 1 78 ? -12.828 44.594 -3.98 1 92.94 78 THR B N 1
ATOM 6325 C CA . THR B 1 78 ? -12.797 44.188 -5.375 1 92.94 78 THR B CA 1
ATOM 6326 C C . THR B 1 78 ? -13.656 42.938 -5.578 1 92.94 78 THR B C 1
ATOM 6328 O O . THR B 1 78 ? -13.938 42.188 -4.625 1 92.94 78 THR B O 1
ATOM 6331 N N . PRO B 1 79 ? -14.094 42.75 -6.785 1 90.56 79 PRO B N 1
ATOM 6332 C CA . PRO B 1 79 ? -14.773 41.469 -7.078 1 90.56 79 PRO B CA 1
ATOM 6333 C C . PRO B 1 79 ? -13.852 40.281 -6.93 1 90.56 79 PRO B C 1
ATOM 6335 O O . PRO B 1 79 ? -12.633 40.406 -7.074 1 90.56 79 PRO B O 1
ATOM 6338 N N . SER B 1 80 ? -14.406 39.094 -6.574 1 92.31 80 SER B N 1
ATOM 6339 C CA . SER B 1 80 ? -13.648 37.875 -6.484 1 92.31 80 SER B CA 1
ATOM 6340 C C . SER B 1 80 ? -13.062 37.469 -7.84 1 92.31 80 SER B C 1
ATOM 6342 O O . SER B 1 80 ? -13.742 37.562 -8.867 1 92.31 80 SER B O 1
ATOM 6344 N N . GLN B 1 81 ? -11.852 37.125 -7.816 1 90.75 81 GLN B N 1
ATOM 6345 C CA . GLN B 1 81 ? -11.164 36.688 -9.023 1 90.75 81 GLN B CA 1
ATOM 6346 C C . GLN B 1 81 ? -10.492 35.312 -8.812 1 90.75 81 GLN B C 1
ATOM 6348 O O . GLN B 1 81 ? -9.648 35.188 -7.926 1 90.75 81 GLN B O 1
ATOM 6353 N N . GLU B 1 82 ? -10.828 34.281 -9.617 1 91.31 82 GLU B N 1
ATOM 6354 C CA . GLU B 1 82 ? -10.266 32.938 -9.5 1 91.31 82 GLU B CA 1
ATOM 6355 C C . GLU B 1 82 ? -8.781 32.938 -9.844 1 91.31 82 GLU B C 1
ATOM 6357 O O . GLU B 1 82 ? -8.344 33.625 -10.758 1 91.31 82 GLU B O 1
ATOM 6362 N N . VAL B 1 83 ? -7.965 32.281 -9.07 1 90.56 83 VAL B N 1
ATOM 6363 C CA . VAL B 1 83 ? -6.531 32.094 -9.281 1 90.56 83 VAL B CA 1
ATOM 6364 C C . VAL B 1 83 ? -6.25 30.641 -9.656 1 90.56 83 VAL B C 1
ATOM 6366 O O . VAL B 1 83 ? -6.695 29.719 -8.969 1 90.56 83 VAL B O 1
ATOM 6369 N N . LYS B 1 84 ? -5.59 30.406 -10.82 1 85.38 84 LYS B N 1
ATOM 6370 C CA . LYS B 1 84 ? -5.25 29.047 -11.273 1 85.38 84 LYS B CA 1
ATOM 6371 C C . LYS B 1 84 ? -3.742 28.891 -11.438 1 85.38 84 LYS B C 1
ATOM 6373 O O . LYS B 1 84 ? -3.051 29.844 -11.828 1 85.38 84 LYS B O 1
ATOM 6378 N N . ASN B 1 85 ? -3.121 27.812 -11.141 1 84.19 85 ASN B N 1
ATOM 6379 C CA . ASN B 1 85 ? -1.768 27.344 -11.422 1 84.19 85 ASN B CA 1
ATOM 6380 C C . ASN B 1 85 ? -0.726 28.125 -10.625 1 84.19 85 ASN B C 1
ATOM 6382 O O . ASN B 1 85 ? 0.456 28.125 -10.977 1 84.19 85 ASN B O 1
ATOM 6386 N N . GLU B 1 86 ? -1.148 28.922 -9.664 1 89.81 86 GLU B N 1
ATOM 6387 C CA . GLU B 1 86 ? -0.212 29.672 -8.828 1 89.81 86 GLU B CA 1
ATOM 6388 C C . GLU B 1 86 ? 0.229 28.844 -7.621 1 89.81 86 GLU B C 1
ATOM 6390 O O . GLU B 1 86 ? -0.605 28.375 -6.844 1 89.81 86 GLU B O 1
ATOM 6395 N N . ILE B 1 87 ? 1.543 28.734 -7.59 1 90.62 87 ILE B N 1
ATOM 6396 C CA . ILE B 1 87 ? 2.121 28 -6.469 1 90.62 87 ILE B CA 1
ATOM 6397 C C . ILE B 1 87 ? 2.479 28.969 -5.348 1 90.62 87 ILE B C 1
ATOM 6399 O O . ILE B 1 87 ? 2.234 28.688 -4.172 1 90.62 87 ILE B O 1
ATOM 6403 N N . TRP B 1 88 ? 3.162 30.031 -5.746 1 93.94 88 TRP B N 1
ATOM 6404 C CA . TRP B 1 88 ? 3.584 31.078 -4.816 1 93.94 88 TRP B CA 1
ATOM 6405 C C . TRP B 1 88 ? 3.203 32.469 -5.344 1 93.94 88 TRP B C 1
ATOM 6407 O O . TRP B 1 88 ? 3.129 32.688 -6.555 1 93.94 88 TRP B O 1
ATOM 6417 N N . LYS B 1 89 ? 2.945 33.312 -4.469 1 92.38 89 LYS B N 1
ATOM 6418 C CA . LYS B 1 89 ? 2.852 34.75 -4.73 1 92.38 89 LYS B CA 1
ATOM 6419 C C . LYS B 1 89 ? 3.395 35.562 -3.559 1 92.38 89 LYS B C 1
ATOM 6421 O O . LYS B 1 89 ? 2.982 35.344 -2.414 1 92.38 89 LYS B O 1
ATOM 6426 N N . LYS B 1 90 ? 4.352 36.406 -3.854 1 93.56 90 LYS B N 1
ATOM 6427 C CA . LYS B 1 90 ? 4.969 37.188 -2.783 1 93.56 90 LYS B CA 1
ATOM 6428 C C . LYS B 1 90 ? 5.246 38.594 -3.236 1 93.56 90 LYS B C 1
ATOM 6430 O O . LYS B 1 90 ? 5.887 38.812 -4.266 1 93.56 90 LYS B O 1
ATOM 6435 N N . GLU B 1 91 ? 4.766 39.5 -2.451 1 92.12 91 GLU B N 1
ATOM 6436 C CA . GLU B 1 91 ? 5.035 40.906 -2.721 1 92.12 91 GLU B CA 1
ATOM 6437 C C . GLU B 1 91 ? 6.422 41.312 -2.23 1 92.12 91 GLU B C 1
ATOM 6439 O O . GLU B 1 91 ? 6.879 40.844 -1.188 1 92.12 91 GLU B O 1
ATOM 6444 N N . SER B 1 92 ? 7.059 42.25 -2.98 1 94 92 SER B N 1
ATOM 6445 C CA . SER B 1 92 ? 8.359 42.75 -2.559 1 94 92 SER B CA 1
ATOM 6446 C C . SER B 1 92 ? 8.234 43.688 -1.364 1 94 92 SER B C 1
ATOM 6448 O O . SER B 1 92 ? 7.148 44.219 -1.097 1 94 92 SER B O 1
ATOM 6450 N N . PRO B 1 93 ? 9.328 43.906 -0.649 1 88.38 93 PRO B N 1
ATOM 6451 C CA . PRO B 1 93 ? 9.289 44.781 0.527 1 88.38 93 PRO B CA 1
ATOM 6452 C C . PRO B 1 93 ? 8.773 46.188 0.203 1 88.38 93 PRO B C 1
ATOM 6454 O O . PRO B 1 93 ? 8.055 46.781 1.009 1 88.38 93 PRO B O 1
ATOM 6457 N N . SER B 1 94 ? 9.047 46.719 -0.968 1 88.38 94 SER B N 1
ATOM 6458 C CA . SER B 1 94 ? 8.625 48.062 -1.345 1 88.38 94 SER B CA 1
ATOM 6459 C C . SER B 1 94 ? 7.18 48.094 -1.822 1 88.38 94 SER B C 1
ATOM 6461 O O . SER B 1 94 ? 6.555 49.125 -1.9 1 88.38 94 SER B O 1
ATOM 6463 N N . GLY B 1 95 ? 6.688 46.938 -2.244 1 88.12 95 GLY B N 1
ATOM 6464 C CA . GLY B 1 95 ? 5.355 46.844 -2.82 1 88.12 95 GLY B CA 1
ATOM 6465 C C . GLY B 1 95 ? 5.332 47.125 -4.312 1 88.12 95 GLY B C 1
ATOM 6466 O O . GLY B 1 95 ? 4.297 46.969 -4.961 1 88.12 95 GLY B O 1
ATOM 6467 N N . LYS B 1 96 ? 6.48 47.375 -4.836 1 90.62 96 LYS B N 1
ATOM 6468 C CA . LYS B 1 96 ? 6.559 47.719 -6.25 1 90.62 96 LYS B CA 1
ATOM 6469 C C . LYS B 1 96 ? 6.504 46.469 -7.133 1 90.62 96 LYS B C 1
ATOM 6471 O O . LYS B 1 96 ? 6.086 46.562 -8.289 1 90.62 96 LYS B O 1
ATOM 6476 N N . TYR B 1 97 ? 6.992 45.438 -6.602 1 94.25 97 TYR B N 1
ATOM 6477 C CA . TYR B 1 97 ? 7.066 44.188 -7.375 1 94.25 97 TYR B CA 1
ATOM 6478 C C . TYR B 1 97 ? 6.367 43.062 -6.645 1 94.25 97 TYR B C 1
ATOM 6480 O O . TYR B 1 97 ? 6.062 43.156 -5.453 1 94.25 97 TYR B O 1
ATOM 6488 N N . HIS B 1 98 ? 6.012 42.062 -7.371 1 94.5 98 HIS B N 1
ATOM 6489 C CA . HIS B 1 98 ? 5.637 40.812 -6.762 1 94.5 98 HIS B CA 1
ATOM 6490 C C . HIS B 1 98 ? 6.113 39.625 -7.605 1 94.5 98 HIS B C 1
ATOM 6492 O O . HIS B 1 98 ? 6.242 39.75 -8.828 1 94.5 98 HIS B O 1
ATOM 6498 N N . ALA B 1 99 ? 6.5 38.594 -6.984 1 96.62 99 ALA B N 1
ATOM 6499 C CA . ALA B 1 99 ? 6.949 37.375 -7.621 1 96.62 99 ALA B CA 1
ATOM 6500 C C . ALA B 1 99 ? 5.859 36.312 -7.574 1 96.62 99 ALA B C 1
ATOM 6502 O O . ALA B 1 99 ? 5.16 36.156 -6.57 1 96.62 99 ALA B O 1
ATOM 6503 N N . VAL B 1 100 ? 5.66 35.594 -8.703 1 95.06 100 VAL B N 1
ATOM 6504 C CA . VAL B 1 100 ? 4.695 34.5 -8.805 1 95.06 100 VAL B CA 1
ATOM 6505 C C . VAL B 1 100 ? 5.387 33.25 -9.336 1 95.06 100 VAL B C 1
ATOM 6507 O O . VAL B 1 100 ? 6.105 33.312 -10.336 1 95.06 100 VAL B O 1
ATOM 6510 N N . VAL B 1 101 ? 5.277 32.156 -8.625 1 95.69 101 VAL B N 1
ATOM 6511 C CA . VAL B 1 101 ? 5.727 30.875 -9.125 1 95.69 101 VAL B CA 1
ATOM 6512 C C . VAL B 1 101 ? 4.539 30.109 -9.695 1 95.69 101 VAL B C 1
ATOM 6514 O O . VAL B 1 101 ? 3.525 29.922 -9.023 1 95.69 101 VAL B O 1
ATOM 6517 N N . THR B 1 102 ? 4.652 29.656 -10.922 1 93.12 102 THR B N 1
ATOM 6518 C CA . THR B 1 102 ? 3.561 28.953 -11.594 1 93.12 102 THR B CA 1
ATOM 6519 C C . THR B 1 102 ? 4.027 27.609 -12.117 1 93.12 102 THR B C 1
ATOM 6521 O O . THR B 1 102 ? 5.227 27.391 -12.305 1 93.12 102 THR B O 1
ATOM 6524 N N . SER B 1 103 ? 3.137 26.672 -12.133 1 89.56 103 SER B N 1
ATOM 6525 C CA . SER B 1 103 ? 3.377 25.375 -12.742 1 89.56 103 SER B CA 1
ATOM 6526 C C . SER B 1 103 ? 2.5 25.172 -13.969 1 89.56 103 SER B C 1
ATOM 6528 O O . SER B 1 103 ? 1.316 25.516 -13.961 1 89.56 103 SER B O 1
ATOM 6530 N N . TRP B 1 104 ? 3.127 24.656 -15.055 1 84 104 TRP B N 1
ATOM 6531 C CA . TRP B 1 104 ? 2.436 24.422 -16.312 1 84 104 TRP B CA 1
ATOM 6532 C C . TRP B 1 104 ? 2.811 23.062 -16.906 1 84 104 TRP B C 1
ATOM 6534 O O . TRP B 1 104 ? 3.945 22.609 -16.75 1 84 104 TRP B O 1
ATOM 6544 N N . LYS B 1 105 ? 1.811 22.312 -17.438 1 81.62 105 LYS B N 1
ATOM 6545 C CA . LYS B 1 105 ? 2.102 21.094 -18.188 1 81.62 105 LYS B CA 1
ATOM 6546 C C . LYS B 1 105 ? 2.15 21.375 -19.688 1 81.62 105 LYS B C 1
ATOM 6548 O O . LYS B 1 105 ? 1.243 22 -20.25 1 81.62 105 LYS B O 1
ATOM 6553 N N . ASN B 1 106 ? 3.154 20.922 -20.141 1 76.44 106 ASN B N 1
ATOM 6554 C CA . ASN B 1 106 ? 3.217 21.109 -21.594 1 76.44 106 ASN B CA 1
ATOM 6555 C C . ASN B 1 106 ? 2.41 20.047 -22.328 1 76.44 106 ASN B C 1
ATOM 6557 O O . ASN B 1 106 ? 1.77 19.203 -21.703 1 76.44 106 ASN B O 1
ATOM 6561 N N . LYS B 1 107 ? 2.393 20.109 -23.641 1 65.56 107 LYS B N 1
ATOM 6562 C CA . LYS B 1 107 ? 1.606 19.219 -24.484 1 65.56 107 LYS B CA 1
ATOM 6563 C C . LYS B 1 107 ? 2.018 17.75 -24.281 1 65.56 107 LYS B C 1
ATOM 6565 O O . LYS B 1 107 ? 1.2 16.844 -24.438 1 65.56 107 LYS B O 1
ATOM 6570 N N . LYS B 1 108 ? 3.209 17.562 -23.938 1 68.12 108 LYS B N 1
ATOM 6571 C CA . LYS B 1 108 ? 3.73 16.219 -23.766 1 68.12 108 LYS B CA 1
ATOM 6572 C C . LYS B 1 108 ? 3.488 15.727 -22.328 1 68.12 108 LYS B C 1
ATOM 6574 O O . LYS B 1 108 ? 3.867 14.602 -21.984 1 68.12 108 LYS B O 1
ATOM 6579 N N . GLY B 1 109 ? 2.918 16.578 -21.5 1 76.25 109 GLY B N 1
ATOM 6580 C CA . GLY B 1 109 ? 2.588 16.203 -20.141 1 76.25 109 GLY B CA 1
ATOM 6581 C C . GLY B 1 109 ? 3.689 16.516 -19.156 1 76.25 109 GLY B C 1
ATOM 6582 O O . GLY B 1 109 ? 3.578 16.203 -17.969 1 76.25 109 GLY B O 1
ATOM 6583 N N . GLU B 1 110 ? 4.75 17.094 -19.656 1 79.5 110 GLU B N 1
ATOM 6584 C CA . GLU B 1 110 ? 5.859 17.453 -18.781 1 79.5 110 GLU B CA 1
ATOM 6585 C C . GLU B 1 110 ? 5.555 18.719 -17.984 1 79.5 110 GLU B C 1
ATOM 6587 O O . GLU B 1 110 ? 5.051 19.688 -18.531 1 79.5 110 GLU B O 1
ATOM 6592 N N . GLU B 1 111 ? 5.812 18.703 -16.734 1 82.5 111 GLU B N 1
ATOM 6593 C CA . GLU B 1 111 ? 5.547 19.828 -15.844 1 82.5 111 GLU B CA 1
ATOM 6594 C C . GLU B 1 111 ? 6.707 20.812 -15.844 1 82.5 111 GLU B C 1
ATOM 6596 O O . GLU B 1 111 ? 7.867 20.422 -15.703 1 82.5 111 GLU B O 1
ATOM 6601 N N . LYS B 1 112 ? 6.449 22.047 -16.172 1 87.75 112 LYS B N 1
ATOM 6602 C CA . LYS B 1 112 ? 7.406 23.141 -16.062 1 87.75 112 LYS B CA 1
ATOM 6603 C C . LYS B 1 112 ? 7.016 24.109 -14.961 1 87.75 112 LYS B C 1
ATOM 6605 O O . LYS B 1 112 ? 5.84 24.234 -14.617 1 87.75 112 LYS B O 1
ATOM 6610 N N . GLN B 1 113 ? 7.992 24.734 -14.383 1 93.69 113 GLN B N 1
ATOM 6611 C CA . GLN B 1 113 ? 7.758 25.75 -13.359 1 93.69 113 GLN B CA 1
ATOM 6612 C C . GLN B 1 113 ? 8.453 27.062 -13.711 1 93.69 113 GLN B C 1
ATOM 6614 O O . GLN B 1 113 ? 9.57 27.062 -14.242 1 93.69 113 GLN B O 1
ATOM 6619 N N . PHE B 1 114 ? 7.789 28.172 -13.523 1 94.19 114 PHE B N 1
ATOM 6620 C CA . PHE B 1 114 ? 8.305 29.5 -13.852 1 94.19 114 PHE B CA 1
ATOM 6621 C C . PHE B 1 114 ? 8.266 30.422 -12.633 1 94.19 114 PHE B C 1
ATOM 6623 O O . PHE B 1 114 ? 7.355 30.312 -11.805 1 94.19 114 PHE B O 1
ATOM 6630 N N . ILE B 1 115 ? 9.234 31.25 -12.5 1 96.56 115 ILE B N 1
ATOM 6631 C CA . ILE B 1 115 ? 9.188 32.375 -11.594 1 96.56 115 ILE B CA 1
ATOM 6632 C C . ILE B 1 115 ? 9.008 33.688 -12.383 1 96.56 115 ILE B C 1
ATOM 6634 O O . ILE B 1 115 ? 9.844 34.031 -13.227 1 96.56 115 ILE B O 1
ATOM 6638 N N . GLU B 1 116 ? 7.93 34.312 -12.102 1 95.94 116 GLU B N 1
ATOM 6639 C CA . GLU B 1 116 ? 7.574 35.531 -12.797 1 95.94 116 GLU B CA 1
ATOM 6640 C C . GLU B 1 116 ? 7.707 36.75 -11.875 1 95.94 116 GLU B C 1
ATOM 6642 O O . GLU B 1 116 ? 7.375 36.688 -10.695 1 95.94 116 GLU B O 1
ATOM 6647 N N . ILE B 1 117 ? 8.273 37.812 -12.422 1 97 117 ILE B N 1
ATOM 6648 C CA . ILE B 1 117 ? 8.344 39.094 -11.711 1 97 117 ILE B CA 1
ATOM 6649 C C . ILE B 1 117 ? 7.363 40.062 -12.328 1 97 117 ILE B C 1
ATOM 6651 O O . ILE B 1 117 ? 7.391 40.312 -13.539 1 97 117 ILE B O 1
ATOM 6655 N N . TRP B 1 118 ? 6.535 40.594 -11.477 1 95.44 118 TRP B N 1
ATOM 6656 C CA . TRP B 1 118 ? 5.5 41.5 -11.938 1 95.44 118 TRP B CA 1
ATOM 6657 C C . TRP B 1 118 ? 5.656 42.875 -11.266 1 95.44 118 TRP B C 1
ATOM 6659 O O . TRP B 1 118 ? 6.195 42.969 -10.164 1 95.44 118 TRP B O 1
ATOM 6669 N N . ASN B 1 119 ? 5.246 43.906 -11.922 1 93.38 119 ASN B N 1
ATOM 6670 C CA . ASN B 1 119 ? 4.977 45.188 -11.336 1 93.38 119 ASN B CA 1
ATOM 6671 C C . ASN B 1 119 ? 3.553 45.656 -11.625 1 93.38 119 ASN B C 1
ATOM 6673 O O . ASN B 1 119 ? 2.689 44.844 -11.969 1 93.38 119 ASN B O 1
ATOM 6677 N N . SER B 1 120 ? 3.248 46.938 -11.336 1 87.12 120 SER B N 1
ATOM 6678 C CA . SER B 1 120 ? 1.885 47.438 -11.461 1 87.12 120 SER B CA 1
ATOM 6679 C C . SER B 1 120 ? 1.441 47.469 -12.922 1 87.12 120 SER B C 1
ATOM 6681 O O . SER B 1 120 ? 0.246 47.531 -13.211 1 87.12 120 SER B O 1
ATOM 6683 N N . GLN B 1 121 ? 2.369 47.25 -13.727 1 88 121 GLN B N 1
ATOM 6684 C CA . GLN B 1 121 ? 2.035 47.375 -15.148 1 88 121 GLN B CA 1
ATOM 6685 C C . GLN B 1 121 ? 1.908 46 -15.797 1 88 121 GLN B C 1
ATOM 6687 O O . GLN B 1 121 ? 1.237 45.875 -16.828 1 88 121 GLN B O 1
ATOM 6692 N N . GLY B 1 122 ? 2.609 45.156 -15.297 1 89.06 122 GLY B N 1
ATOM 6693 C CA . GLY B 1 122 ? 2.551 43.844 -15.875 1 89.06 122 GLY B CA 1
ATOM 6694 C C . GLY B 1 122 ? 3.76 42.969 -15.539 1 89.06 122 GLY B C 1
ATOM 6695 O O . GLY B 1 122 ? 4.508 43.281 -14.609 1 89.06 122 GLY B O 1
ATOM 6696 N N . LYS B 1 123 ? 3.787 41.781 -16.25 1 92.38 123 LYS B N 1
ATOM 6697 C CA . LYS B 1 123 ? 4.926 40.906 -16.094 1 92.38 123 LYS B CA 1
ATOM 6698 C C . LYS B 1 123 ? 6.188 41.5 -16.703 1 92.38 123 LYS B C 1
ATOM 6700 O O . LYS B 1 123 ? 6.199 41.844 -17.891 1 92.38 123 LYS B O 1
ATOM 6705 N N . ILE B 1 124 ? 7.238 41.594 -15.953 1 93.94 124 ILE B N 1
ATOM 6706 C CA . ILE B 1 124 ? 8.43 42.25 -16.469 1 93.94 124 ILE B CA 1
ATOM 6707 C C . ILE B 1 124 ? 9.547 41.25 -16.688 1 93.94 124 ILE B C 1
ATOM 6709 O O . ILE B 1 124 ? 10.469 41.469 -17.453 1 93.94 124 ILE B O 1
ATOM 6713 N N . LYS B 1 125 ? 9.562 40.156 -15.922 1 94.5 125 LYS B N 1
ATOM 6714 C CA . LYS B 1 125 ? 10.516 39.062 -16.109 1 94.5 125 LYS B CA 1
ATOM 6715 C C . LYS B 1 125 ? 9.828 37.688 -15.992 1 94.5 125 LYS B C 1
ATOM 6717 O O . LYS B 1 125 ? 8.781 37.562 -15.352 1 94.5 125 LYS B O 1
ATOM 6722 N N . ASN B 1 126 ? 10.312 36.719 -16.625 1 94.56 126 ASN B N 1
ATOM 6723 C CA . ASN B 1 126 ? 9.836 35.344 -16.609 1 94.56 126 ASN B CA 1
ATOM 6724 C C . ASN B 1 126 ? 10.992 34.344 -16.734 1 94.56 126 ASN B C 1
ATOM 6726 O O . ASN B 1 126 ? 11.695 34.344 -17.734 1 94.56 126 ASN B O 1
ATOM 6730 N N . TYR B 1 127 ? 11.125 33.469 -15.734 1 94.75 127 TYR B N 1
ATOM 6731 C CA . TYR B 1 127 ? 12.258 32.562 -15.719 1 94.75 127 TYR B CA 1
ATOM 6732 C C . TYR B 1 127 ? 11.781 31.109 -15.68 1 94.75 127 TYR B C 1
ATOM 6734 O O . TYR B 1 127 ? 11.062 30.719 -14.766 1 94.75 127 TYR B O 1
ATOM 6742 N N . ASP B 1 128 ? 12.133 30.312 -16.656 1 92.06 128 ASP B N 1
ATOM 6743 C CA . ASP B 1 128 ? 12.008 28.859 -16.562 1 92.06 128 ASP B CA 1
ATOM 6744 C C . ASP B 1 128 ? 13.094 28.266 -15.664 1 92.06 128 ASP B C 1
ATOM 6746 O O . ASP B 1 128 ? 14.172 27.906 -16.141 1 92.06 128 ASP B O 1
ATOM 6750 N N . VAL B 1 129 ? 12.75 28.156 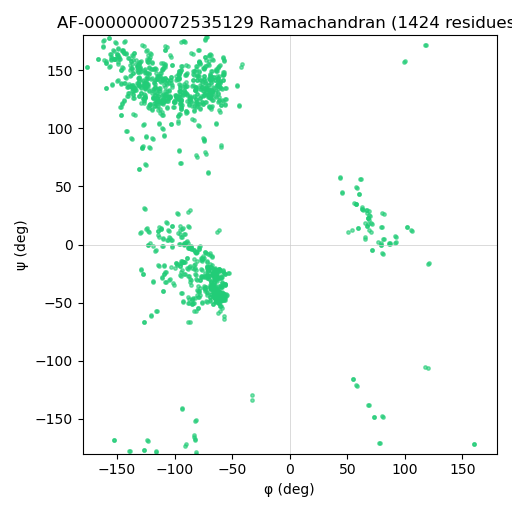-14.438 1 92.31 129 VAL B N 1
ATOM 6751 C CA . VAL B 1 129 ? 13.773 27.891 -13.438 1 92.31 129 VAL B CA 1
ATOM 6752 C C . VAL B 1 129 ? 14.266 26.453 -13.57 1 92.31 129 VAL B C 1
ATOM 6754 O O . VAL B 1 129 ? 15.383 26.125 -13.156 1 92.31 129 VAL B O 1
ATOM 6757 N N . CYS B 1 130 ? 13.539 25.547 -14.172 1 88.31 130 CYS B N 1
ATOM 6758 C CA . CYS B 1 130 ? 13.953 24.156 -14.305 1 88.31 130 CYS B CA 1
ATOM 6759 C C . CYS B 1 130 ? 14.859 23.969 -15.516 1 88.31 130 CYS B C 1
ATOM 6761 O O . CYS B 1 130 ? 15.586 22.969 -15.602 1 88.31 130 CYS B O 1
ATOM 6763 N N . SER B 1 131 ? 14.828 24.859 -16.453 1 85.94 131 SER B N 1
ATOM 6764 C CA . SER B 1 131 ? 15.586 24.719 -17.703 1 85.94 131 SER B CA 1
ATOM 6765 C C . SER B 1 131 ? 17.078 24.812 -17.438 1 85.94 131 SER B C 1
ATOM 6767 O O . SER B 1 131 ? 17.891 24.297 -18.234 1 85.94 131 SER B O 1
ATOM 6769 N N . GLN B 1 132 ? 17.438 25.516 -16.359 1 87.56 132 GLN B N 1
ATOM 6770 C CA . GLN B 1 132 ? 18.844 25.672 -16.047 1 87.56 132 GLN B CA 1
ATOM 6771 C C . GLN B 1 132 ? 19.422 24.391 -15.445 1 87.56 132 GLN B C 1
ATOM 6773 O O . GLN B 1 132 ? 20.641 24.266 -15.289 1 87.56 132 GLN B O 1
ATOM 6778 N N . GLU B 1 133 ? 18.625 23.453 -15.055 1 89.75 133 GLU B N 1
ATOM 6779 C CA . GLU B 1 133 ? 19 22.125 -14.562 1 89.75 133 GLU B CA 1
ATOM 6780 C C . GLU B 1 133 ? 19.922 22.219 -13.359 1 89.75 133 GLU B C 1
ATOM 6782 O O . GLU B 1 133 ? 20.906 21.484 -13.273 1 89.75 133 GLU B O 1
ATOM 6787 N N . LYS B 1 134 ? 19.719 23.234 -12.516 1 94.06 134 LYS B N 1
ATOM 6788 C CA . LYS B 1 134 ? 20.516 23.406 -11.32 1 94.06 134 LYS B CA 1
ATOM 6789 C C . LYS B 1 134 ? 19.891 22.703 -10.117 1 94.06 134 LYS B C 1
ATOM 6791 O O . LYS B 1 134 ? 20.562 22.422 -9.133 1 94.06 134 LYS B O 1
ATOM 6796 N N . HIS B 1 135 ? 18.688 22.547 -10.172 1 95.88 135 HIS B N 1
ATOM 6797 C CA . HIS B 1 135 ? 17.922 21.938 -9.094 1 95.88 135 HIS B CA 1
ATOM 6798 C C . HIS B 1 135 ? 16.703 21.188 -9.633 1 95.88 135 HIS B C 1
ATOM 6800 O O . HIS B 1 135 ? 16.422 21.25 -10.828 1 95.88 135 HIS B O 1
ATOM 6806 N N . GLY B 1 136 ? 16.031 20.359 -8.734 1 94.25 136 GLY B N 1
ATOM 6807 C CA . GLY B 1 136 ? 14.789 19.688 -9.094 1 94.25 136 GLY B CA 1
ATOM 6808 C C . GLY B 1 136 ? 13.562 20.562 -8.977 1 94.25 136 GLY B C 1
ATOM 6809 O O . GLY B 1 136 ? 13.648 21.781 -9.195 1 94.25 136 GLY B O 1
ATOM 6810 N N . LYS B 1 137 ? 12.461 20.016 -8.711 1 94.25 137 LYS B N 1
ATOM 6811 C CA . LYS B 1 137 ? 11.188 20.719 -8.648 1 94.25 137 LYS B CA 1
ATOM 6812 C C . LYS B 1 137 ? 11.188 21.766 -7.535 1 94.25 137 LYS B C 1
ATOM 6814 O O . LYS B 1 137 ? 11.688 21.516 -6.438 1 94.25 137 LYS B O 1
ATOM 6819 N N . VAL B 1 138 ? 10.641 22.938 -7.836 1 96.31 138 VAL B N 1
ATOM 6820 C CA . VAL B 1 138 ? 10.453 23.969 -6.82 1 96.31 138 VAL B CA 1
ATOM 6821 C C . VAL B 1 138 ? 9.406 23.516 -5.809 1 96.31 138 VAL B C 1
ATOM 6823 O O . VAL B 1 138 ? 8.352 23 -6.188 1 96.31 138 VAL B O 1
ATOM 6826 N N . ASN B 1 139 ? 9.789 23.688 -4.543 1 96.25 139 ASN B N 1
ATOM 6827 C CA . ASN B 1 139 ? 8.867 23.219 -3.506 1 96.25 139 ASN B CA 1
ATOM 6828 C C . ASN B 1 139 ? 7.625 24.109 -3.43 1 96.25 139 ASN B C 1
ATOM 6830 O O . ASN B 1 139 ? 7.715 25.328 -3.545 1 96.25 139 ASN B O 1
ATOM 6834 N N . ASN B 1 140 ? 6.5 23.438 -3.303 1 93.5 140 ASN B N 1
ATOM 6835 C CA . ASN B 1 140 ? 5.246 24.156 -3.113 1 93.5 140 ASN B CA 1
ATOM 6836 C C . ASN B 1 140 ? 5.152 24.766 -1.716 1 93.5 140 ASN B C 1
ATOM 6838 O O . ASN B 1 140 ? 6.078 24.625 -0.915 1 93.5 140 ASN B O 1
ATOM 6842 N N . LYS B 1 141 ? 4.02 25.438 -1.568 1 90.75 141 LYS B N 1
ATOM 6843 C CA . LYS B 1 141 ? 3.807 26.125 -0.297 1 90.75 141 LYS B CA 1
ATOM 6844 C C . LYS B 1 141 ? 3.459 25.141 0.81 1 90.75 141 LYS B C 1
ATOM 6846 O O . LYS B 1 141 ? 2.311 24.703 0.924 1 90.75 141 LYS B O 1
ATOM 6851 N N . ASP B 1 142 ? 4.441 24.672 1.472 1 91.19 142 ASP B N 1
ATOM 6852 C CA . ASP B 1 142 ? 4.215 23.875 2.676 1 91.19 142 ASP B CA 1
ATOM 6853 C C . ASP B 1 142 ? 4.926 24.5 3.881 1 91.19 142 ASP B C 1
ATOM 6855 O O . ASP B 1 142 ? 5.727 25.422 3.729 1 91.19 142 ASP B O 1
ATOM 6859 N N . ASP B 1 143 ? 4.598 24.156 5.012 1 90.38 143 ASP B N 1
ATOM 6860 C CA . ASP B 1 143 ? 5.082 24.797 6.227 1 90.38 143 ASP B CA 1
ATOM 6861 C C . ASP B 1 143 ? 6.492 24.328 6.578 1 90.38 143 ASP B C 1
ATOM 6863 O O . ASP B 1 143 ? 7.137 24.875 7.473 1 90.38 143 ASP B O 1
ATOM 6867 N N . THR B 1 144 ? 7.039 23.406 5.785 1 95.38 144 THR B N 1
ATOM 6868 C CA . THR B 1 144 ? 8.305 22.797 6.164 1 95.38 144 THR B CA 1
ATOM 6869 C C . THR B 1 144 ? 9.406 23.156 5.168 1 95.38 144 THR B C 1
ATOM 6871 O O . THR B 1 144 ? 10.359 23.844 5.516 1 95.38 144 THR B O 1
ATOM 6874 N N . PHE B 1 145 ? 9.164 22.828 3.941 1 96.88 145 PHE B N 1
ATOM 6875 C CA . PHE B 1 145 ? 10.25 22.969 2.971 1 96.88 145 PHE B CA 1
ATOM 6876 C C . PHE B 1 145 ? 9.977 24.125 2.016 1 96.88 145 PHE B C 1
ATOM 6878 O O . PHE B 1 145 ? 10.898 24.609 1.345 1 96.88 145 PHE B O 1
ATOM 6885 N N . GLY B 1 146 ? 8.766 24.562 1.922 1 94.19 146 GLY B N 1
ATOM 6886 C CA . GLY B 1 146 ? 8.422 25.625 0.99 1 94.19 146 GLY B CA 1
ATOM 6887 C C . GLY B 1 146 ? 8.938 26.984 1.425 1 94.19 146 GLY B C 1
ATOM 6888 O O . GLY B 1 146 ? 8.867 27.328 2.605 1 94.19 146 GLY B O 1
ATOM 6889 N N . CYS B 1 147 ? 9.477 27.781 0.385 1 95.06 147 CYS B N 1
ATOM 6890 C CA . CYS B 1 147 ? 10 29.109 0.683 1 95.06 147 CYS B CA 1
ATOM 6891 C C . CYS B 1 147 ? 10.047 29.969 -0.575 1 95.06 147 CYS B C 1
ATOM 6893 O O . CYS B 1 147 ? 10.383 29.469 -1.654 1 95.06 147 CYS B O 1
ATOM 6895 N N . LEU B 1 148 ? 9.625 31.156 -0.479 1 96.56 148 LEU B N 1
ATOM 6896 C CA . LEU B 1 148 ? 9.812 32.219 -1.469 1 96.56 148 LEU B CA 1
ATOM 6897 C C . LEU B 1 148 ? 9.953 33.562 -0.794 1 96.56 148 LEU B C 1
ATOM 6899 O O . LEU B 1 148 ? 9 34.062 -0.202 1 96.56 148 LEU B O 1
ATOM 6903 N N . GLN B 1 149 ? 11.156 34.156 -0.866 1 96.38 149 GLN B N 1
ATOM 6904 C CA . GLN B 1 149 ? 11.422 35.375 -0.129 1 96.38 149 GLN B CA 1
ATOM 6905 C C . GLN B 1 149 ? 12.219 36.375 -0.975 1 96.38 149 GLN B C 1
ATOM 6907 O O . GLN B 1 149 ? 13.18 35.969 -1.646 1 96.38 149 GLN B O 1
ATOM 6912 N N . TRP B 1 150 ? 11.828 37.688 -0.947 1 96.81 150 TRP B N 1
ATOM 6913 C CA . TRP B 1 150 ? 12.594 38.75 -1.562 1 96.81 150 TRP B CA 1
ATOM 6914 C C . TRP B 1 150 ? 13.758 39.188 -0.669 1 96.81 150 TRP B C 1
ATOM 6916 O O . TRP B 1 150 ? 13.617 39.25 0.555 1 96.81 150 TRP B O 1
ATOM 6926 N N . SER B 1 151 ? 14.836 39.469 -1.345 1 97.06 151 SER B N 1
ATOM 6927 C CA . SER B 1 151 ? 15.867 40.188 -0.601 1 97.06 151 SER B CA 1
ATOM 6928 C C . SER B 1 151 ? 15.406 41.594 -0.244 1 97.06 151 SER B C 1
ATOM 6930 O O . SER B 1 151 ? 14.477 42.125 -0.851 1 97.06 151 SER B O 1
ATOM 6932 N N . ASN B 1 152 ? 16.078 42.125 0.757 1 93.38 152 ASN B N 1
ATOM 6933 C CA . ASN B 1 152 ? 15.695 43.469 1.194 1 93.38 152 ASN B CA 1
ATOM 6934 C C . ASN B 1 152 ? 15.875 44.469 0.079 1 93.38 152 ASN B C 1
ATOM 6936 O O . ASN B 1 152 ? 15.102 45.438 -0.029 1 93.38 152 ASN B O 1
ATOM 6940 N N . ASN B 1 153 ? 16.891 44.312 -0.733 1 93.75 153 ASN B N 1
ATOM 6941 C CA . ASN B 1 153 ? 17.156 45.25 -1.812 1 93.75 153 ASN B CA 1
ATOM 6942 C C . ASN B 1 153 ? 16.359 44.906 -3.066 1 93.75 153 ASN B C 1
ATOM 6944 O O . ASN B 1 153 ? 16.469 45.594 -4.086 1 93.75 153 ASN B O 1
ATOM 6948 N N . GLU B 1 154 ? 15.602 43.844 -3.07 1 96.06 154 GLU B N 1
ATOM 6949 C CA . GLU B 1 154 ? 14.656 43.406 -4.102 1 96.06 154 GLU B CA 1
ATOM 6950 C C . GLU B 1 154 ? 15.383 43 -5.383 1 96.06 154 GLU B C 1
ATOM 6952 O O . GLU B 1 154 ? 14.812 43.062 -6.473 1 96.06 154 GLU B O 1
ATOM 6957 N N . GLU B 1 155 ? 16.641 42.562 -5.207 1 96.5 155 GLU B N 1
ATOM 6958 C CA . GLU B 1 155 ? 17.438 42.156 -6.363 1 96.5 155 GLU B CA 1
ATOM 6959 C C . GLU B 1 155 ? 17.453 40.625 -6.516 1 96.5 155 GLU B C 1
ATOM 6961 O O . GLU B 1 155 ? 17.797 40.094 -7.578 1 96.5 155 GLU B O 1
ATOM 6966 N N . LYS B 1 156 ? 17.156 40.031 -5.457 1 97.75 156 LYS B N 1
ATOM 6967 C CA . LYS B 1 156 ? 17.25 38.562 -5.457 1 97.75 156 LYS B CA 1
ATOM 6968 C C . LYS B 1 156 ? 15.992 37.938 -4.879 1 97.75 156 LYS B C 1
ATOM 6970 O O . LYS B 1 156 ? 15.273 38.562 -4.102 1 97.75 156 LYS B O 1
ATOM 6975 N N . LEU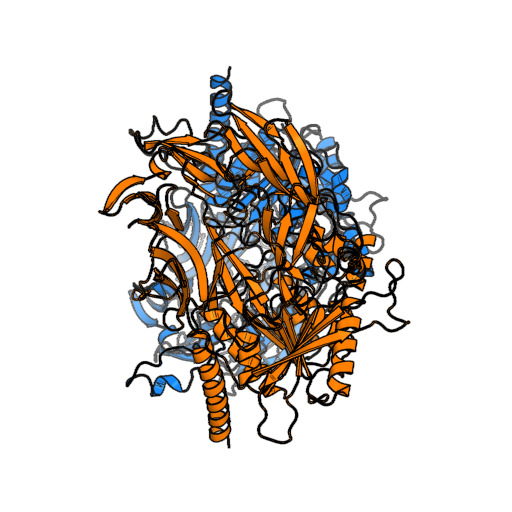 B 1 157 ? 15.719 36.719 -5.301 1 98 157 LEU B N 1
ATOM 6976 C CA . LEU B 1 157 ? 14.672 35.875 -4.723 1 98 157 LEU B CA 1
ATOM 6977 C C . LEU B 1 157 ? 15.258 34.594 -4.129 1 98 157 LEU B C 1
ATOM 6979 O O . LEU B 1 157 ? 16.078 33.938 -4.766 1 98 157 LEU B O 1
ATOM 6983 N N . LEU B 1 158 ? 14.938 34.406 -2.943 1 97.94 158 LEU B N 1
ATOM 6984 C CA . LEU B 1 158 ? 15.281 33.188 -2.232 1 97.94 158 LEU B CA 1
ATOM 6985 C C . LEU B 1 158 ? 14.133 32.188 -2.289 1 97.94 158 LEU B C 1
ATOM 6987 O O . LEU B 1 158 ? 12.992 32.531 -1.988 1 97.94 158 LEU B O 1
ATOM 6991 N N . TYR B 1 159 ? 14.344 30.922 -2.77 1 97.94 159 TYR B N 1
ATOM 6992 C CA . TYR B 1 159 ? 13.312 29.891 -2.785 1 97.94 159 TYR B CA 1
ATOM 6993 C C . TYR B 1 159 ? 13.922 28.516 -2.543 1 97.94 159 TYR B C 1
ATOM 6995 O O . TYR B 1 159 ? 15.148 28.375 -2.484 1 97.94 159 TYR B O 1
ATOM 7003 N N . THR B 1 160 ? 13.109 27.516 -2.279 1 97.88 160 THR B N 1
ATOM 7004 C CA . THR B 1 160 ? 13.586 26.156 -2.045 1 97.88 160 THR B CA 1
ATOM 7005 C C . THR B 1 160 ? 13.125 25.219 -3.158 1 97.88 160 THR B C 1
ATOM 7007 O O . THR B 1 160 ? 12.07 25.422 -3.752 1 97.88 160 THR B O 1
ATOM 7010 N N . SER B 1 161 ? 13.961 24.266 -3.494 1 97.19 161 SER B N 1
ATOM 7011 C CA . SER B 1 161 ? 13.695 23.219 -4.473 1 97.19 161 SER B CA 1
ATOM 7012 C C . SER B 1 161 ? 14.289 21.875 -4.027 1 97.19 161 SER B C 1
ATOM 7014 O O . SER B 1 161 ? 15.086 21.828 -3.088 1 97.19 161 SER B O 1
ATOM 7016 N N . GLU B 1 162 ? 13.844 20.828 -4.68 1 96.38 162 GLU B N 1
ATOM 7017 C CA . GLU B 1 162 ? 14.516 19.547 -4.484 1 96.38 162 GLU B CA 1
ATOM 7018 C C . GLU B 1 162 ? 15.914 19.547 -5.102 1 96.38 162 GLU B C 1
ATOM 7020 O O . GLU B 1 162 ? 16.141 20.188 -6.133 1 96.38 162 GLU B O 1
ATOM 7025 N N . ARG B 1 163 ? 16.781 18.828 -4.418 1 95.81 163 ARG B N 1
ATOM 7026 C CA . ARG B 1 163 ? 18.125 18.656 -4.969 1 95.81 163 ARG B CA 1
ATOM 7027 C C . ARG B 1 163 ? 18.078 17.953 -6.316 1 95.81 163 ARG B C 1
ATOM 7029 O O . ARG B 1 163 ? 17.281 17.031 -6.512 1 95.81 163 ARG B O 1
ATOM 7036 N N . LYS B 1 164 ? 18.922 18.406 -7.199 1 93 164 LYS B N 1
ATOM 7037 C CA . LYS B 1 164 ? 19 17.734 -8.5 1 93 164 LYS B CA 1
ATOM 7038 C C . LYS B 1 164 ? 19.5 16.312 -8.359 1 93 164 LYS B C 1
ATOM 7040 O O . LYS B 1 164 ? 20.516 16.062 -7.699 1 93 164 LYS B O 1
ATOM 7045 N N . LEU B 1 165 ? 18.781 15.375 -8.906 1 89.25 165 LEU B N 1
ATOM 7046 C CA . LEU B 1 165 ? 19.219 13.984 -8.953 1 89.25 165 LEU B CA 1
ATOM 7047 C C . LEU B 1 165 ? 19.922 13.688 -10.266 1 89.25 165 LEU B C 1
ATOM 7049 O O . LEU B 1 165 ? 19.641 14.305 -11.289 1 89.25 165 LEU B O 1
ATOM 7053 N N . PRO B 1 166 ? 20.844 12.75 -10.188 1 88.06 166 PRO B N 1
ATOM 7054 C CA . PRO B 1 166 ? 21.484 12.367 -11.445 1 88.06 166 PRO B CA 1
ATOM 7055 C C . PRO B 1 166 ? 20.5 11.766 -12.453 1 88.06 166 PRO B C 1
ATOM 7057 O O . PRO B 1 166 ? 19.547 11.094 -12.055 1 88.06 166 PRO B O 1
ATOM 7060 N N . LYS B 1 167 ? 20.734 12.078 -13.664 1 87.31 167 LYS B N 1
ATOM 7061 C CA . LYS B 1 167 ? 19.953 11.43 -14.719 1 87.31 167 LYS B CA 1
ATOM 7062 C C . LYS B 1 167 ? 20.297 9.953 -14.844 1 87.31 167 LYS B C 1
ATOM 7064 O O . LYS B 1 167 ? 21.484 9.586 -14.828 1 87.31 167 LYS B O 1
ATOM 7069 N N . THR B 1 168 ? 19.328 9.109 -14.844 1 90.5 168 THR B N 1
ATOM 7070 C CA . THR B 1 168 ? 19.531 7.668 -14.906 1 90.5 168 THR B CA 1
ATOM 7071 C C . THR B 1 168 ? 18.938 7.09 -16.188 1 90.5 168 THR B C 1
ATOM 7073 O O . THR B 1 168 ? 18.062 7.707 -16.812 1 90.5 168 THR B O 1
ATOM 7076 N N . LYS B 1 169 ? 19.562 5.988 -16.625 1 88.62 169 LYS B N 1
ATOM 7077 C CA . LYS B 1 169 ? 19.062 5.246 -17.781 1 88.62 169 LYS B CA 1
ATOM 7078 C C . LYS B 1 169 ? 19.125 3.742 -17.531 1 88.62 169 LYS B C 1
ATOM 7080 O O . LYS B 1 169 ? 19.906 3.275 -16.703 1 88.62 169 LYS B O 1
ATOM 7085 N N . SER B 1 170 ? 18.297 3.051 -18.297 1 91.25 170 SER B N 1
ATOM 7086 C CA . SER B 1 170 ? 18.281 1.595 -18.219 1 91.25 170 SER B CA 1
ATOM 7087 C C . SER B 1 170 ? 19.562 0.991 -18.766 1 91.25 170 SER B C 1
ATOM 7089 O O . SER B 1 170 ? 20.203 1.562 -19.656 1 91.25 170 SER B O 1
ATOM 7091 N N . PHE B 1 171 ? 19.953 -0.168 -18.219 1 92.44 171 PHE B N 1
ATOM 7092 C CA . PHE B 1 171 ? 21.078 -0.927 -18.766 1 92.44 171 PHE B CA 1
ATOM 7093 C C . PHE B 1 171 ? 20.828 -1.291 -20.234 1 92.44 171 PHE B C 1
ATOM 7095 O O . PHE B 1 171 ? 21.766 -1.569 -20.969 1 92.44 171 PHE B O 1
ATOM 7102 N N . PHE B 1 172 ? 19.578 -1.293 -20.609 1 90.19 172 PHE B N 1
ATOM 7103 C CA . PHE B 1 172 ? 19.203 -1.826 -21.906 1 90.19 172 PHE B CA 1
ATOM 7104 C C . PHE B 1 172 ? 18.656 -0.722 -22.812 1 90.19 172 PHE B C 1
ATOM 7106 O O . PHE B 1 172 ? 18.031 -1.001 -23.828 1 90.19 172 PHE B O 1
ATOM 7113 N N . GLY B 1 173 ? 18.797 0.519 -22.453 1 79.94 173 GLY B N 1
ATOM 7114 C CA . GLY B 1 173 ? 18.312 1.645 -23.234 1 79.94 173 GLY B CA 1
ATOM 7115 C C . GLY B 1 173 ? 19.156 1.923 -24.453 1 79.94 173 GLY B C 1
ATOM 7116 O O . GLY B 1 173 ? 20.375 1.676 -24.453 1 79.94 173 GLY B O 1
ATOM 7117 N N . THR B 1 174 ? 18.453 2.039 -25.703 1 64 174 THR B N 1
ATOM 7118 C CA . THR B 1 174 ? 19.125 2.324 -26.969 1 64 174 THR B CA 1
ATOM 7119 C C . THR B 1 174 ? 19.766 3.703 -26.938 1 64 174 THR B C 1
ATOM 7121 O O . THR B 1 174 ? 19.156 4.68 -26.516 1 64 174 THR B O 1
ATOM 7124 N N . THR B 1 175 ? 21.016 3.668 -26.797 1 55.31 175 THR B N 1
ATOM 7125 C CA . THR B 1 175 ? 21.656 4.957 -27.047 1 55.31 175 THR B CA 1
ATOM 7126 C C . THR B 1 175 ? 21.359 5.422 -28.484 1 55.31 175 THR B C 1
ATOM 7128 O O . THR B 1 175 ? 21.656 4.719 -29.438 1 55.31 175 THR B O 1
ATOM 7131 N N . ASN B 1 176 ? 20.406 5.98 -28.828 1 46.56 176 ASN B N 1
ATOM 7132 C CA . ASN B 1 176 ? 20.359 6.535 -30.172 1 46.56 176 ASN B CA 1
ATOM 7133 C C . ASN B 1 176 ? 21.688 7.184 -30.547 1 46.56 176 ASN B C 1
ATOM 7135 O O . ASN B 1 176 ? 22.453 7.586 -29.672 1 46.56 176 ASN B O 1
ATOM 7139 N N . GLY B 1 177 ? 22.047 7.316 -31.906 1 40.78 177 GLY B N 1
ATOM 7140 C CA . GLY B 1 177 ? 23.203 7.82 -32.625 1 40.78 177 GLY B CA 1
ATOM 7141 C C . GLY B 1 177 ? 23.891 8.977 -31.922 1 40.78 177 GLY B C 1
ATOM 7142 O O . GLY B 1 177 ? 23.719 9.18 -30.719 1 40.78 177 GLY B O 1
ATOM 7143 N N . ASN B 1 178 ? 24.234 10.156 -32.844 1 41 178 ASN B N 1
ATOM 7144 C CA . ASN B 1 178 ? 25.125 11.305 -32.938 1 41 178 ASN B CA 1
ATOM 7145 C C . ASN B 1 178 ? 24.984 12.234 -31.75 1 41 178 ASN B C 1
ATOM 7147 O O . ASN B 1 178 ? 25.859 13.062 -31.484 1 41 178 ASN B O 1
ATOM 7151 N N . ASP B 1 179 ? 23.891 12.727 -31.594 1 41.06 179 ASP B N 1
ATOM 7152 C CA . ASP B 1 179 ? 23.75 13.977 -30.844 1 41.06 179 ASP B CA 1
ATOM 7153 C C . ASP B 1 179 ? 24.078 13.773 -29.375 1 41.06 179 ASP B C 1
ATOM 7155 O O . ASP B 1 179 ? 24.047 14.719 -28.594 1 41.06 179 ASP B O 1
ATOM 7159 N N . ASP B 1 180 ? 24 12.641 -28.688 1 44.19 180 ASP B N 1
ATOM 7160 C CA . ASP B 1 180 ? 23.922 12.477 -27.234 1 44.19 180 ASP B CA 1
ATOM 7161 C C . ASP B 1 180 ? 25.297 12.234 -26.625 1 44.19 180 ASP B C 1
ATOM 7163 O O . ASP B 1 180 ? 25.406 11.711 -25.516 1 44.19 180 ASP B O 1
ATOM 7167 N N . LYS B 1 181 ? 26.297 12.391 -27.203 1 43.19 181 LYS B N 1
ATOM 7168 C CA . LYS B 1 181 ? 27.609 12.227 -26.578 1 43.19 181 LYS B CA 1
ATOM 7169 C C . LYS B 1 181 ? 27.781 13.203 -25.422 1 43.19 181 LYS B C 1
ATOM 7171 O O . LYS B 1 181 ? 28.484 12.898 -24.453 1 43.19 181 LYS B O 1
ATOM 7176 N N . LYS B 1 182 ? 27.656 14.414 -25.672 1 43.94 182 LYS B N 1
ATOM 7177 C CA . LYS B 1 182 ? 28 15.367 -24.625 1 43.94 182 LYS B CA 1
ATOM 7178 C C . LYS B 1 182 ? 27.109 15.156 -23.391 1 43.94 182 LYS B C 1
ATOM 7180 O O . LYS B 1 182 ? 27.531 15.422 -22.266 1 43.94 182 LYS B O 1
ATOM 7185 N N . GLU B 1 183 ? 25.797 14.938 -23.484 1 49.62 183 GLU B N 1
ATOM 7186 C CA . GLU B 1 183 ? 24.828 14.805 -22.391 1 49.62 183 GLU B CA 1
ATOM 7187 C C . GLU B 1 183 ? 24.984 13.461 -21.688 1 49.62 183 GLU B C 1
ATOM 7189 O O . GLU B 1 183 ? 24.281 13.172 -20.719 1 49.62 183 GLU B O 1
ATOM 7194 N N . GLU B 1 184 ? 25.859 12.555 -22.234 1 54.34 184 GLU B N 1
ATOM 7195 C CA . GLU B 1 184 ? 26.047 11.18 -21.781 1 54.34 184 GLU B CA 1
ATOM 7196 C C . GLU B 1 184 ? 26.859 11.133 -20.484 1 54.34 184 GLU B C 1
ATOM 7198 O O . GLU B 1 184 ? 26.719 10.203 -19.688 1 54.34 184 GLU B O 1
ATOM 7203 N N . LYS B 1 185 ? 27.734 12.102 -20.219 1 57.16 185 LYS B N 1
ATOM 7204 C CA . LYS B 1 185 ? 28.703 11.914 -19.141 1 57.16 185 LYS B CA 1
ATOM 7205 C C . LYS B 1 185 ? 28.016 11.898 -17.781 1 57.16 185 LYS B C 1
ATOM 7207 O O . LYS B 1 185 ? 28.484 11.227 -16.859 1 57.16 185 LYS B O 1
ATOM 7212 N N . ASP B 1 186 ? 26.828 12.469 -17.672 1 73.19 186 ASP B N 1
ATOM 7213 C CA . ASP B 1 186 ? 26.266 12.586 -16.328 1 73.19 186 ASP B CA 1
ATOM 7214 C C . ASP B 1 186 ? 25.109 11.609 -16.125 1 73.19 186 ASP B C 1
ATOM 7216 O O . ASP B 1 186 ? 24.375 11.695 -15.141 1 73.19 186 ASP B O 1
ATOM 7220 N N . ILE B 1 187 ? 25.156 10.555 -17.094 1 81.81 187 ILE B N 1
ATOM 7221 C CA . ILE B 1 187 ? 24.047 9.617 -16.969 1 81.81 187 ILE B CA 1
ATOM 7222 C C . ILE B 1 187 ? 24.5 8.367 -16.219 1 81.81 187 ILE B C 1
ATOM 7224 O O . ILE B 1 187 ? 25.531 7.781 -16.531 1 81.81 187 ILE B O 1
ATOM 7228 N N . VAL B 1 188 ? 23.859 8.055 -15.164 1 86.56 188 VAL B N 1
ATOM 7229 C CA . VAL B 1 188 ? 24.125 6.855 -14.375 1 86.56 188 VAL B CA 1
ATOM 7230 C C . VAL B 1 188 ? 23.25 5.711 -14.859 1 86.56 188 VAL B C 1
ATOM 7232 O O . VAL B 1 188 ? 22.031 5.871 -14.992 1 86.56 188 VAL B O 1
ATOM 7235 N N . LEU B 1 189 ? 23.875 4.574 -15.094 1 87.44 189 LEU B N 1
ATOM 7236 C CA . LEU B 1 189 ? 23.141 3.432 -15.625 1 87.44 189 LEU B CA 1
ATOM 7237 C C . LEU B 1 189 ? 22.578 2.582 -14.5 1 87.44 189 LEU B C 1
ATOM 7239 O O . LEU B 1 189 ? 23.266 2.291 -13.523 1 87.44 189 LEU B O 1
ATOM 7243 N N . GLY B 1 190 ? 21.328 2.172 -14.68 1 90.25 190 GLY B N 1
ATOM 7244 C CA . GLY B 1 190 ? 20.75 1.084 -13.906 1 90.25 190 GLY B CA 1
ATOM 7245 C C . GLY B 1 190 ? 20.312 1.51 -12.523 1 90.25 190 GLY B C 1
ATOM 7246 O O . GLY B 1 190 ? 20.094 0.668 -11.648 1 90.25 190 GLY B O 1
ATOM 7247 N N . LYS B 1 191 ? 20.188 2.766 -12.242 1 91.75 191 LYS B N 1
ATOM 7248 C CA . LYS B 1 191 ? 19.797 3.211 -10.906 1 91.75 191 LYS B CA 1
ATOM 7249 C C . LYS B 1 191 ? 18.406 3.828 -10.914 1 91.75 191 LYS B C 1
ATOM 7251 O O . LYS B 1 191 ? 18 4.469 -9.938 1 91.75 191 LYS B O 1
ATOM 7256 N N . GLU B 1 192 ? 17.641 3.611 -12.031 1 92 192 GLU B N 1
ATOM 7257 C CA . GLU B 1 192 ? 16.344 4.273 -12.203 1 92 192 GLU B CA 1
ATOM 7258 C C . GLU B 1 192 ? 15.328 3.748 -11.203 1 92 192 GLU B C 1
ATOM 7260 O O . GLU B 1 192 ? 14.344 4.426 -10.898 1 92 192 GLU B O 1
ATOM 7265 N N . HIS B 1 193 ? 15.602 2.57 -10.656 1 94.88 193 HIS B N 1
ATOM 7266 C CA . HIS B 1 193 ? 14.609 1.994 -9.75 1 94.88 193 HIS B CA 1
ATOM 7267 C C . HIS B 1 193 ? 15.102 2.006 -8.305 1 94.88 193 HIS B C 1
ATOM 7269 O O . HIS B 1 193 ? 14.445 1.464 -7.418 1 94.88 193 HIS B O 1
ATOM 7275 N N . TYR B 1 194 ? 16.266 2.621 -8.078 1 95.38 194 TYR B N 1
ATOM 7276 C CA . TYR B 1 194 ? 16.766 2.738 -6.711 1 95.38 194 TYR B CA 1
ATOM 7277 C C . TYR B 1 194 ? 15.797 3.525 -5.836 1 95.38 194 TYR B C 1
ATOM 7279 O O . TYR B 1 194 ? 15.227 4.527 -6.277 1 95.38 194 TYR B O 1
ATOM 7287 N N . THR B 1 195 ? 15.602 3.104 -4.641 1 94.81 195 THR B N 1
ATOM 7288 C CA . THR B 1 195 ? 14.703 3.773 -3.711 1 94.81 195 THR B CA 1
ATOM 7289 C C . THR B 1 195 ? 15.25 5.137 -3.309 1 94.81 195 THR B C 1
ATOM 7291 O O . THR B 1 195 ? 16.438 5.262 -2.967 1 94.81 195 THR B O 1
ATOM 7294 N N . VAL B 1 196 ? 14.406 6.133 -3.422 1 94.06 196 VAL B N 1
ATOM 7295 C CA . VAL B 1 196 ? 14.688 7.461 -2.879 1 94.06 196 VAL B CA 1
ATOM 7296 C C . VAL B 1 196 ? 13.758 7.734 -1.697 1 94.06 196 VAL B C 1
ATOM 7298 O O . VAL B 1 196 ? 12.547 7.887 -1.871 1 94.06 196 VAL B O 1
ATOM 7301 N N . GLU B 1 197 ? 14.305 7.785 -0.514 1 95.06 197 GLU B N 1
ATOM 7302 C CA . GLU B 1 197 ? 13.492 8.023 0.675 1 95.06 197 GLU B CA 1
ATOM 7303 C C . GLU B 1 197 ? 12.914 9.438 0.68 1 95.06 197 GLU B C 1
ATOM 7305 O O . GLU B 1 197 ? 13.555 10.375 0.198 1 95.06 197 GLU B O 1
ATOM 7310 N N . ASP B 1 198 ? 11.727 9.586 1.135 1 97.06 198 ASP B N 1
ATOM 7311 C CA . ASP B 1 198 ? 11.102 10.898 1.287 1 97.06 198 ASP B CA 1
ATOM 7312 C C . ASP B 1 198 ? 10.586 11.094 2.711 1 97.06 198 ASP B C 1
ATOM 7314 O O . ASP B 1 198 ? 10.859 10.281 3.596 1 97.06 198 ASP B O 1
ATOM 7318 N N . TRP B 1 199 ? 9.953 12.188 2.982 1 97.81 199 TRP B N 1
ATOM 7319 C CA . TRP B 1 199 ? 9.562 12.57 4.336 1 97.81 199 TRP B CA 1
ATOM 7320 C C . TRP B 1 199 ? 8.148 12.102 4.652 1 97.81 199 TRP B C 1
ATOM 7322 O O . TRP B 1 199 ? 7.535 12.562 5.621 1 97.81 199 TRP B O 1
ATOM 7332 N N . GLY B 1 200 ? 7.547 11.195 3.852 1 96.81 200 GLY B N 1
ATOM 7333 C CA . GLY B 1 200 ? 6.344 10.438 4.148 1 96.81 200 GLY B CA 1
ATOM 7334 C C . GLY B 1 200 ? 5.066 11.227 3.924 1 96.81 200 GLY B C 1
ATOM 7335 O O . GLY B 1 200 ? 5.016 12.094 3.043 1 96.81 200 GLY B O 1
ATOM 7336 N N . GLU B 1 201 ? 4.035 10.945 4.719 1 97.31 201 GLU B N 1
ATOM 7337 C CA . GLU B 1 201 ? 2.658 11.414 4.598 1 97.31 201 GLU B CA 1
ATOM 7338 C C . GLU B 1 201 ? 2.607 12.906 4.277 1 97.31 201 GLU B C 1
ATOM 7340 O O . GLU B 1 201 ? 3.09 13.727 5.059 1 97.31 201 GLU B O 1
ATOM 7345 N N . GLN B 1 202 ? 2.008 13.305 3.113 1 96.31 202 GLN B N 1
ATOM 7346 C CA . GLN B 1 202 ? 1.79 14.656 2.619 1 96.31 202 GLN B CA 1
ATOM 7347 C C . GLN B 1 202 ? 3.102 15.297 2.172 1 96.31 202 GLN B C 1
ATOM 7349 O O . GLN B 1 202 ? 3.119 16.453 1.732 1 96.31 202 GLN B O 1
ATOM 7354 N N . LEU B 1 203 ? 4.242 14.625 2.363 1 97.38 203 LEU B N 1
ATOM 7355 C CA . LEU B 1 203 ? 5.555 15.062 1.907 1 97.38 203 LEU B CA 1
ATOM 7356 C C . LEU B 1 203 ? 6.227 13.984 1.07 1 97.38 203 LEU B C 1
ATOM 7358 O O . LEU B 1 203 ? 7.445 13.812 1.138 1 97.38 203 LEU B O 1
ATOM 7362 N N . VAL B 1 204 ? 5.328 13.242 0.409 1 96 204 VAL B N 1
ATOM 7363 C CA . VAL B 1 204 ? 5.828 12.242 -0.53 1 96 204 VAL B CA 1
ATOM 7364 C C . VAL B 1 204 ? 6.598 12.93 -1.654 1 96 204 VAL B C 1
ATOM 7366 O O . VAL B 1 204 ? 6.195 13.992 -2.137 1 96 204 VAL B O 1
ATOM 7369 N N . LYS B 1 205 ? 7.723 12.414 -2.051 1 93.81 205 LYS B N 1
ATOM 7370 C CA . LYS B 1 205 ? 8.594 12.875 -3.127 1 93.81 205 LYS B CA 1
ATOM 7371 C C . LYS B 1 205 ? 9.445 14.062 -2.678 1 93.81 205 LYS B C 1
ATOM 7373 O O . LYS B 1 205 ? 10.203 14.617 -3.469 1 93.81 205 LYS B O 1
ATOM 7378 N N . LYS B 1 206 ? 9.289 14.5 -1.431 1 96.56 206 LYS B N 1
ATOM 7379 C CA . LYS B 1 206 ? 10.25 15.43 -0.836 1 96.56 206 LYS B CA 1
ATOM 7380 C C . LYS B 1 206 ? 11.383 14.68 -0.138 1 96.56 206 LYS B C 1
ATOM 7382 O O . LYS B 1 206 ? 11.148 13.961 0.833 1 96.56 206 LYS B O 1
ATOM 7387 N N . SER B 1 207 ? 12.508 14.82 -0.655 1 95.31 207 SER B N 1
ATOM 7388 C CA . SER B 1 207 ? 13.617 14 -0.182 1 95.31 207 SER B CA 1
ATOM 7389 C C . SER B 1 207 ? 14.75 14.859 0.364 1 95.31 207 SER B C 1
ATOM 7391 O O . SER B 1 207 ? 15.078 14.781 1.549 1 95.31 207 SER B O 1
ATOM 7393 N N . CYS B 1 208 ? 15.359 15.719 -0.469 1 96.19 208 CYS B N 1
ATOM 7394 C CA . CYS B 1 208 ? 16.438 16.594 -0.061 1 96.19 208 CYS B CA 1
ATOM 7395 C C . CYS B 1 208 ? 16.25 18 -0.631 1 96.19 208 CYS B C 1
ATOM 7397 O O . CYS B 1 208 ? 16.828 18.344 -1.664 1 96.19 208 CYS B O 1
ATOM 7399 N N . SER B 1 209 ? 15.578 18.797 0.162 1 97.56 209 SER B N 1
ATOM 7400 C CA . SER B 1 209 ? 15.305 20.172 -0.238 1 97.56 209 SER B CA 1
ATOM 7401 C C . SER B 1 209 ? 16.547 21.047 -0.083 1 97.56 209 SER B C 1
ATOM 7403 O O . SER B 1 209 ? 17.297 20.906 0.886 1 97.56 209 SER B O 1
ATOM 7405 N N . VAL B 1 210 ? 16.797 21.922 -1.079 1 97.94 210 VAL B N 1
ATOM 7406 C CA . VAL B 1 210 ? 17.938 22.828 -1.062 1 97.94 210 VAL B CA 1
ATOM 7407 C C . VAL B 1 210 ? 17.453 24.266 -1.226 1 97.94 210 VAL B C 1
ATOM 7409 O O . VAL B 1 210 ? 16.297 24.5 -1.598 1 97.94 210 VAL B O 1
ATOM 7412 N N . ILE B 1 211 ? 18.344 25.188 -0.958 1 98.44 211 ILE B N 1
ATOM 7413 C CA . ILE B 1 211 ? 18.016 26.609 -1.034 1 98.44 211 ILE B CA 1
ATOM 7414 C C . ILE B 1 211 ? 18.625 27.203 -2.305 1 98.44 211 ILE B C 1
ATOM 7416 O O . ILE B 1 211 ? 19.797 27 -2.6 1 98.44 211 ILE B O 1
ATOM 7420 N N . CYS B 1 212 ? 17.828 27.938 -3.012 1 98.38 212 CYS B N 1
ATOM 7421 C CA . CYS B 1 212 ? 18.234 28.547 -4.27 1 98.38 212 CYS B CA 1
ATOM 7422 C C . CYS B 1 212 ? 18.078 30.062 -4.215 1 98.38 212 CYS B C 1
ATOM 7424 O O . CYS B 1 212 ? 17.188 30.578 -3.533 1 98.38 212 CYS B O 1
ATOM 7426 N N . ILE B 1 213 ? 18.953 30.766 -4.906 1 98.25 213 ILE B N 1
ATOM 7427 C CA . ILE B 1 213 ? 18.875 32.219 -5.051 1 98.25 213 ILE B CA 1
ATOM 7428 C C . ILE B 1 213 ? 18.812 32.594 -6.531 1 98.25 213 ILE B C 1
ATOM 7430 O O . ILE B 1 213 ? 19.703 32.219 -7.309 1 98.25 213 ILE B O 1
ATOM 7434 N N . LEU B 1 214 ? 17.75 33.188 -6.906 1 98.12 214 LEU B N 1
ATOM 7435 C CA . LEU B 1 214 ? 17.609 33.75 -8.25 1 98.12 214 LEU B CA 1
ATOM 7436 C C . LEU B 1 214 ? 18 35.219 -8.289 1 98.12 214 LEU B C 1
ATOM 7438 O O . LEU B 1 214 ? 17.438 36.031 -7.543 1 98.12 214 LEU B O 1
ATOM 7442 N N . ASP B 1 215 ? 18.953 35.531 -9.07 1 97.44 215 ASP B N 1
ATOM 7443 C CA . ASP B 1 215 ? 19.266 36.906 -9.352 1 97.44 215 ASP B CA 1
ATOM 7444 C C . ASP B 1 215 ? 18.297 37.5 -10.391 1 97.44 215 ASP B C 1
ATOM 7446 O O . ASP B 1 215 ? 18.281 37.031 -11.531 1 97.44 215 ASP B O 1
ATOM 7450 N N . ILE B 1 216 ? 17.625 38.5 -10.07 1 96.5 216 ILE B N 1
ATOM 7451 C CA . ILE B 1 216 ? 16.516 39 -10.891 1 96.5 216 ILE B CA 1
ATOM 7452 C C . ILE B 1 216 ? 17.078 39.688 -12.141 1 96.5 216 ILE B C 1
ATOM 7454 O O . ILE B 1 216 ? 16.484 39.594 -13.219 1 96.5 216 ILE B O 1
ATOM 7458 N N . LYS B 1 217 ? 18.125 40.344 -12.023 1 94.94 217 LYS B N 1
ATOM 7459 C CA . LYS B 1 217 ? 18.703 41.062 -13.156 1 94.94 217 LYS B CA 1
ATOM 7460 C C . LYS B 1 217 ? 19.312 40.125 -14.172 1 94.94 217 LYS B C 1
ATOM 7462 O O . LYS B 1 217 ? 19 40.188 -15.367 1 94.94 217 LYS B O 1
ATOM 7467 N N . SER B 1 218 ? 20.109 39.219 -13.727 1 94.94 218 SER B N 1
ATOM 7468 C CA . SER B 1 218 ? 20.844 38.312 -14.625 1 94.94 218 SER B CA 1
ATOM 7469 C C . SER B 1 218 ? 20.016 37.062 -14.953 1 94.94 218 SER B C 1
ATOM 7471 O O . SER B 1 218 ? 20.25 36.438 -15.984 1 94.94 218 SER B O 1
ATOM 7473 N N . GLY B 1 219 ? 19.156 36.75 -14.039 1 94.81 219 GLY B N 1
ATOM 7474 C CA . GLY B 1 219 ? 18.391 35.5 -14.219 1 94.81 219 GLY B CA 1
ATOM 7475 C C . GLY B 1 219 ? 19.156 34.281 -13.797 1 94.81 219 GLY B C 1
ATOM 7476 O O . GLY B 1 219 ? 18.656 33.156 -13.93 1 94.81 219 GLY B O 1
ATOM 7477 N N . THR B 1 220 ? 20.281 34.438 -13.266 1 96.12 220 THR B N 1
ATOM 7478 C CA . THR B 1 220 ? 21.094 33.312 -12.859 1 96.12 220 THR B CA 1
ATOM 7479 C C . THR B 1 220 ? 20.594 32.75 -11.531 1 96.12 220 THR B C 1
ATOM 7481 O O . THR B 1 220 ? 20.125 33.469 -10.672 1 96.12 220 THR B O 1
ATOM 7484 N N . ILE B 1 221 ? 20.703 31.406 -11.398 1 97.69 221 ILE B N 1
ATOM 7485 C CA . ILE B 1 221 ? 20.281 30.703 -10.195 1 97.69 221 ILE B CA 1
ATOM 7486 C C . ILE B 1 221 ? 21.484 30.094 -9.492 1 97.69 221 ILE B C 1
ATOM 7488 O O . ILE B 1 221 ? 22.297 29.422 -10.117 1 97.69 221 ILE B O 1
ATOM 7492 N N . GLU B 1 222 ? 21.609 30.359 -8.297 1 96.75 222 GLU B N 1
ATOM 7493 C CA . GLU B 1 222 ? 22.625 29.766 -7.438 1 96.75 222 GLU B CA 1
ATOM 7494 C C . GLU B 1 222 ? 22.016 28.828 -6.414 1 96.75 222 GLU B C 1
ATOM 7496 O O . GLU B 1 222 ? 21.078 29.188 -5.707 1 96.75 222 GLU B O 1
ATOM 7501 N N . VAL B 1 223 ? 22.484 27.578 -6.398 1 97.75 223 VAL B N 1
ATOM 7502 C CA . VAL B 1 223 ? 22.094 26.641 -5.367 1 97.75 223 VAL B CA 1
ATOM 7503 C C . VAL B 1 223 ? 23.109 26.641 -4.234 1 97.75 223 VAL B C 1
ATOM 7505 O O . VAL B 1 223 ? 24.297 26.391 -4.465 1 97.75 223 VAL B O 1
ATOM 7508 N N . LEU B 1 224 ? 22.656 26.891 -3.059 1 98 224 LEU B N 1
ATOM 7509 C CA . LEU B 1 224 ? 23.562 26.953 -1.929 1 98 224 LEU B CA 1
ATOM 7510 C C . LEU B 1 224 ? 24.141 25.562 -1.623 1 98 224 LEU B C 1
ATOM 7512 O O . LEU B 1 224 ? 23.422 24.562 -1.705 1 98 224 LEU B O 1
ATOM 7516 N N . ASP B 1 225 ? 25.359 25.531 -1.321 1 96.19 225 ASP B N 1
ATOM 7517 C CA . ASP B 1 225 ? 26.047 24.281 -1.009 1 96.19 225 ASP B CA 1
ATOM 7518 C C . ASP B 1 225 ? 25.781 23.844 0.43 1 96.19 225 ASP B C 1
ATOM 7520 O O . ASP B 1 225 ? 26.656 23.953 1.292 1 96.19 225 ASP B O 1
ATOM 7524 N N . THR B 1 226 ? 24.672 23.359 0.689 1 95.5 226 THR B N 1
ATOM 7525 C CA . THR B 1 226 ? 24.297 22.844 2.006 1 95.5 226 THR B CA 1
ATOM 7526 C C . THR B 1 226 ? 24.672 21.375 2.148 1 95.5 226 THR B C 1
ATOM 7528 O O . THR B 1 226 ? 24.781 20.656 1.153 1 95.5 226 THR B O 1
ATOM 7531 N N . PRO B 1 227 ? 24.906 20.922 3.391 1 93.25 227 PRO B N 1
ATOM 7532 C CA . PRO B 1 227 ? 25.25 19.516 3.592 1 93.25 227 PRO B CA 1
ATOM 7533 C C . PRO B 1 227 ? 24.203 18.562 3.037 1 93.25 227 PRO B C 1
ATOM 7535 O O . PRO B 1 227 ? 23 18.828 3.141 1 93.25 227 PRO B O 1
ATOM 7538 N N . ALA B 1 228 ? 24.672 17.422 2.555 1 91.69 228 ALA B N 1
ATOM 7539 C CA . ALA B 1 228 ? 23.797 16.438 1.907 1 91.69 228 ALA B CA 1
ATOM 7540 C C . ALA B 1 228 ? 22.906 15.742 2.928 1 91.69 228 ALA B C 1
ATOM 7542 O O . ALA B 1 228 ? 21.891 15.156 2.566 1 91.69 228 ALA B O 1
ATOM 7543 N N . ASP B 1 229 ? 23.266 15.789 4.148 1 94.44 229 ASP B N 1
ATOM 7544 C CA . ASP B 1 229 ? 22.5 15.086 5.164 1 94.44 229 ASP B CA 1
ATOM 7545 C C . ASP B 1 229 ? 21.422 15.992 5.77 1 94.44 229 ASP B C 1
ATOM 7547 O O . ASP B 1 229 ? 20.781 15.625 6.758 1 94.44 229 ASP B O 1
ATOM 7551 N N . LEU B 1 230 ? 21.25 17.172 5.145 1 97.06 230 LEU B N 1
ATOM 7552 C CA . LEU B 1 230 ? 20.234 18.094 5.625 1 97.06 230 LEU B CA 1
ATOM 7553 C C . LEU B 1 230 ? 19.188 18.344 4.543 1 97.06 230 LEU B C 1
ATOM 7555 O O . LEU B 1 230 ? 19.531 18.531 3.373 1 97.06 230 LEU B O 1
ATOM 7559 N N . SER B 1 231 ? 17.969 18.281 4.918 1 98.19 231 SER B N 1
ATOM 7560 C CA . SER B 1 231 ? 16.906 18.891 4.133 1 98.19 231 SER B CA 1
ATOM 7561 C C . SER B 1 231 ? 16.578 20.297 4.621 1 98.19 231 SER B C 1
ATOM 7563 O O . SER B 1 231 ? 16.234 20.484 5.793 1 98.19 231 SER B O 1
ATOM 7565 N N . CYS B 1 232 ? 16.625 21.203 3.75 1 98.38 232 CYS B N 1
ATOM 7566 C CA . CYS B 1 232 ? 16.562 22.609 4.152 1 98.38 232 CYS B CA 1
ATOM 7567 C C . CYS B 1 232 ? 15.195 23.203 3.861 1 98.38 232 CYS B C 1
ATOM 7569 O O . CYS B 1 232 ? 14.562 22.859 2.857 1 98.38 232 CYS B O 1
ATOM 7571 N N . GLY B 1 233 ? 14.719 24.031 4.75 1 97.75 233 GLY B N 1
ATOM 7572 C CA . GLY B 1 233 ? 13.461 24.734 4.574 1 97.75 233 GLY B CA 1
ATOM 7573 C C . GLY B 1 233 ? 13.32 25.938 5.484 1 97.75 233 GLY B C 1
ATOM 7574 O O . GLY B 1 233 ? 14.242 26.281 6.227 1 97.75 233 GLY B O 1
ATOM 7575 N N . GLN B 1 234 ? 12.242 26.672 5.312 1 97.31 234 GLN B N 1
ATOM 7576 C CA . GLN B 1 234 ? 11.93 27.844 6.125 1 97.31 234 GLN B CA 1
ATOM 7577 C C . GLN B 1 234 ? 13.055 28.875 6.062 1 97.31 234 GLN B C 1
ATOM 7579 O O . GLN B 1 234 ? 13.516 29.359 7.094 1 97.31 234 GLN B O 1
ATOM 7584 N N . ALA B 1 235 ? 13.453 29.172 4.898 1 97.44 235 ALA B N 1
ATOM 7585 C CA . ALA B 1 235 ? 14.617 30.031 4.691 1 97.44 235 ALA B CA 1
ATOM 7586 C C . ALA B 1 235 ? 14.203 31.5 4.625 1 97.44 235 ALA B C 1
ATOM 7588 O O . ALA B 1 235 ? 13.117 31.828 4.145 1 97.44 235 ALA B O 1
ATOM 7589 N N . CYS B 1 236 ? 15.062 32.406 5.105 1 96.31 236 CYS B N 1
ATOM 7590 C CA . CYS B 1 236 ? 14.875 33.844 5 1 96.31 236 CYS B CA 1
ATOM 7591 C C . CYS B 1 236 ? 16.203 34.562 4.945 1 96.31 236 CYS B C 1
ATOM 7593 O O . CYS B 1 236 ? 17.25 33.969 5.223 1 96.31 236 CYS B O 1
ATOM 7595 N N . TRP B 1 237 ? 16.172 35.812 4.52 1 96.81 237 TRP B N 1
ATOM 7596 C CA . TRP B 1 237 ? 17.375 36.625 4.441 1 96.81 237 TRP B CA 1
ATOM 7597 C C . TRP B 1 237 ? 17.797 37.125 5.824 1 96.81 237 TRP B C 1
ATOM 7599 O O . TRP B 1 237 ? 16.953 37.5 6.637 1 96.81 237 TRP B O 1
ATOM 7609 N N . GLY B 1 238 ? 19.078 37.031 6.098 1 94.25 238 GLY B N 1
ATOM 7610 C CA . GLY B 1 238 ? 19.641 37.625 7.301 1 94.25 238 GLY B CA 1
ATOM 7611 C C . GLY B 1 238 ? 19.938 39.094 7.152 1 94.25 238 GLY B C 1
ATOM 7612 O O . GLY B 1 238 ? 19.5 39.719 6.191 1 94.25 238 GLY B O 1
ATOM 7613 N N . PRO B 1 239 ? 20.672 39.625 8.125 1 92.38 239 PRO B N 1
ATOM 7614 C CA . PRO B 1 239 ? 20.969 41.062 8.109 1 92.38 239 PRO B CA 1
ATOM 7615 C C . PRO B 1 239 ? 21.703 41.5 6.848 1 92.38 239 PRO B C 1
ATOM 7617 O O . PRO B 1 239 ? 22.641 40.812 6.406 1 92.38 239 PRO B O 1
ATOM 7620 N N . GLU B 1 240 ? 21.281 42.562 6.254 1 91.25 240 GLU B N 1
ATOM 7621 C CA . GLU B 1 240 ? 21.875 43.25 5.102 1 91.25 240 GLU B CA 1
ATOM 7622 C C . GLU B 1 240 ? 21.953 42.312 3.896 1 91.25 240 GLU B C 1
ATOM 7624 O O . GLU B 1 240 ? 22.766 42.5 2.99 1 91.25 240 GLU B O 1
ATOM 7629 N N . ASP B 1 241 ? 21.297 41.219 3.891 1 95.25 241 ASP B N 1
ATOM 7630 C CA . ASP B 1 241 ? 21.203 40.281 2.799 1 95.25 241 ASP B CA 1
ATOM 7631 C C . ASP B 1 241 ? 22.531 39.562 2.576 1 95.25 241 ASP B C 1
ATOM 7633 O O . ASP B 1 241 ? 22.812 39.062 1.473 1 95.25 241 ASP B O 1
ATOM 7637 N N . ASN B 1 242 ? 23.328 39.5 3.662 1 94.25 242 ASN B N 1
ATOM 7638 C CA . ASN B 1 242 ? 24.641 38.844 3.549 1 94.25 242 ASN B CA 1
ATOM 7639 C C . ASN B 1 242 ? 24.594 37.375 3.961 1 94.25 242 ASN B C 1
ATOM 7641 O O . ASN B 1 242 ? 25.516 36.625 3.674 1 94.25 242 ASN B O 1
ATOM 7645 N N . THR B 1 243 ? 23.594 37.094 4.594 1 95.69 243 THR B N 1
ATOM 7646 C CA . THR B 1 243 ? 23.438 35.75 5.082 1 95.69 243 THR B CA 1
ATOM 7647 C C . THR B 1 243 ? 22.031 35.219 4.773 1 95.69 243 THR B C 1
ATOM 7649 O O . THR B 1 243 ? 21.109 35.969 4.559 1 95.69 243 THR B O 1
ATOM 7652 N N . VAL B 1 244 ? 21.953 33.875 4.652 1 98.06 244 VAL B N 1
ATOM 7653 C CA . VAL B 1 244 ? 20.672 33.188 4.57 1 98.06 244 VAL B CA 1
ATOM 7654 C C . VAL B 1 244 ? 20.469 32.344 5.832 1 98.06 244 VAL B C 1
ATOM 7656 O O . VAL B 1 244 ? 21.359 31.625 6.262 1 98.06 244 VAL B O 1
ATOM 7659 N N . VAL B 1 245 ? 19.359 32.594 6.512 1 97.88 245 VAL B N 1
ATOM 7660 C CA . VAL B 1 245 ? 18.969 31.781 7.668 1 97.88 245 VAL B CA 1
ATOM 7661 C C . VAL B 1 245 ? 18 30.688 7.23 1 97.88 245 VAL B C 1
ATOM 7663 O O . VAL B 1 245 ? 17.094 30.938 6.414 1 97.88 245 VAL B O 1
ATOM 7666 N N . PHE B 1 246 ? 18.188 29.453 7.695 1 98.31 246 PHE B N 1
ATOM 7667 C CA . PHE B 1 246 ? 17.281 28.375 7.297 1 98.31 246 PHE B CA 1
ATOM 7668 C C . PHE B 1 246 ? 17.203 27.297 8.375 1 98.31 246 PHE B C 1
ATOM 7670 O O . PHE B 1 246 ? 18.031 27.266 9.281 1 98.31 246 PHE B O 1
ATOM 7677 N N . THR B 1 247 ? 16.172 26.516 8.367 1 98.5 247 THR B N 1
ATOM 7678 C CA . THR B 1 247 ? 16.047 25.312 9.188 1 98.5 247 THR B CA 1
ATOM 7679 C C . THR B 1 247 ? 16.547 24.094 8.422 1 98.5 247 THR B C 1
ATOM 7681 O O . THR B 1 247 ? 16.25 23.922 7.242 1 98.5 247 THR B O 1
ATOM 7684 N N . GLY B 1 248 ? 17.375 23.281 9.031 1 98.44 248 GLY B N 1
ATOM 7685 C CA . GLY B 1 248 ? 17.844 22.016 8.469 1 98.44 248 GLY B CA 1
ATOM 7686 C C . GLY B 1 248 ? 17.375 20.812 9.258 1 98.44 248 GLY B C 1
ATOM 7687 O O . GLY B 1 248 ? 17.625 20.719 10.461 1 98.44 248 GLY B O 1
ATOM 7688 N N . TRP B 1 249 ? 16.656 19.859 8.602 1 98.25 249 TRP B N 1
ATOM 7689 C CA . TRP B 1 249 ? 16.266 18.594 9.203 1 98.25 249 TRP B CA 1
ATOM 7690 C C . TRP B 1 249 ? 17.25 17.484 8.836 1 98.25 249 TRP B C 1
ATOM 7692 O O . TRP B 1 249 ? 17.656 17.359 7.68 1 98.25 249 TRP B O 1
ATOM 7702 N N . ASN B 1 250 ? 17.562 16.688 9.789 1 96.31 250 ASN B N 1
ATOM 7703 C CA . ASN B 1 250 ? 18.5 15.602 9.555 1 96.31 250 ASN B CA 1
ATOM 7704 C C . ASN B 1 250 ? 17.859 14.461 8.766 1 96.31 250 ASN B C 1
ATOM 7706 O O . ASN B 1 250 ? 16.797 13.961 9.148 1 96.31 250 ASN B O 1
ATOM 7710 N N . ASN B 1 251 ? 18.594 14 7.715 1 95.56 251 ASN B N 1
ATOM 7711 C CA . ASN B 1 251 ? 18.078 12.945 6.844 1 95.56 251 ASN B CA 1
ATOM 7712 C C . ASN B 1 251 ? 18.406 11.555 7.395 1 95.56 251 ASN B C 1
ATOM 7714 O O . ASN B 1 251 ? 17.719 10.586 7.078 1 95.56 251 ASN B O 1
ATOM 7718 N N . ASP B 1 252 ? 19.484 11.398 8.109 1 92.75 252 ASP B N 1
ATOM 7719 C CA . ASP B 1 252 ? 20.047 10.117 8.516 1 92.75 252 ASP B CA 1
ATOM 7720 C C . ASP B 1 252 ? 19.547 9.727 9.914 1 92.75 252 ASP B C 1
ATOM 7722 O O . ASP B 1 252 ? 19.266 10.594 10.734 1 92.75 252 ASP B O 1
ATOM 7726 N N . PRO B 1 253 ? 19.5 8.383 10.227 1 94.81 253 PRO B N 1
ATOM 7727 C CA . PRO B 1 253 ? 19.844 7.246 9.367 1 94.81 253 PRO B CA 1
ATOM 7728 C C . PRO B 1 253 ? 18.75 6.941 8.336 1 94.81 253 PRO B C 1
ATOM 7730 O O . PRO B 1 253 ? 19.016 6.281 7.328 1 94.81 253 PRO B O 1
ATOM 7733 N N . PHE B 1 254 ? 17.531 7.266 8.617 1 95.81 254 PHE B N 1
ATOM 7734 C CA . PHE B 1 254 ? 16.453 7.25 7.633 1 95.81 254 PHE B CA 1
ATOM 7735 C C . PHE B 1 254 ? 15.367 8.258 7.996 1 95.81 254 PHE B C 1
ATOM 7737 O O . PHE B 1 254 ? 15.289 8.703 9.141 1 95.81 254 PHE B O 1
ATOM 7744 N N . ARG B 1 255 ? 14.57 8.664 7.078 1 96.56 255 ARG B N 1
ATOM 7745 C CA . ARG B 1 255 ? 13.578 9.719 7.254 1 96.56 255 ARG B CA 1
ATOM 7746 C C . ARG B 1 255 ? 12.305 9.172 7.887 1 96.56 255 ARG B C 1
ATOM 7748 O O . ARG B 1 255 ? 11.797 8.133 7.469 1 96.56 255 ARG B O 1
ATOM 7755 N N . LEU B 1 256 ? 11.891 9.805 8.945 1 97.25 256 LEU B N 1
ATOM 7756 C CA . LEU B 1 256 ? 10.578 9.602 9.547 1 97.25 256 LEU B CA 1
ATOM 7757 C C . LEU B 1 256 ? 9.578 10.648 9.07 1 97.25 256 LEU B C 1
ATOM 7759 O O . LEU B 1 256 ? 9.969 11.781 8.758 1 97.25 256 LEU B O 1
ATOM 7763 N N . GLY B 1 257 ? 8.289 10.18 8.969 1 97.69 257 GLY B N 1
ATOM 7764 C CA . GLY B 1 257 ? 7.285 11.164 8.594 1 97.69 257 GLY B CA 1
ATOM 7765 C C . GLY B 1 257 ? 7.406 12.469 9.359 1 97.69 257 GLY B C 1
ATOM 7766 O O . GLY B 1 257 ? 7.609 12.461 10.578 1 97.69 257 GLY B O 1
ATOM 7767 N N . LEU B 1 258 ? 7.273 13.539 8.609 1 97.56 258 LEU B N 1
ATOM 7768 C CA . LEU B 1 258 ? 7.578 14.828 9.219 1 97.56 258 LEU B CA 1
ATOM 7769 C C . LEU B 1 258 ? 6.301 15.617 9.484 1 97.56 258 LEU B C 1
ATOM 7771 O O . LEU B 1 258 ? 6.23 16.391 10.445 1 97.56 258 LEU B O 1
ATOM 7775 N N . LYS B 1 259 ? 5.281 15.43 8.625 1 96.62 259 LYS B N 1
ATOM 7776 C CA . LYS B 1 259 ? 4.035 16.172 8.797 1 96.62 259 LYS B CA 1
ATOM 7777 C C . LYS B 1 259 ? 3.422 15.898 10.172 1 96.62 259 LYS B C 1
ATOM 7779 O O . LYS B 1 259 ? 3.254 14.742 10.562 1 96.62 259 LYS B O 1
ATOM 7784 N N . TYR B 1 260 ? 3.16 16.938 10.977 1 94.38 260 TYR B N 1
ATOM 7785 C CA . TYR B 1 260 ? 2.564 16.922 12.305 1 94.38 260 TYR B CA 1
ATOM 7786 C C . TYR B 1 260 ? 3.498 16.266 13.312 1 94.38 260 TYR B C 1
ATOM 7788 O O . TYR B 1 260 ? 3.045 15.672 14.297 1 94.38 260 TYR B O 1
ATOM 7796 N N . CYS B 1 261 ? 4.77 16.25 13.008 1 96.75 261 CYS B N 1
ATOM 7797 C CA . CYS B 1 261 ? 5.777 15.711 13.914 1 96.75 261 CYS B CA 1
ATOM 7798 C C . CYS B 1 261 ? 6.898 16.719 14.141 1 96.75 261 CYS B C 1
ATOM 7800 O O . CYS B 1 261 ? 7.973 16.609 13.555 1 96.75 261 CYS B O 1
ATOM 7802 N N . THR B 1 262 ? 6.711 17.609 15.062 1 95 262 THR B N 1
ATOM 7803 C CA . THR B 1 262 ? 7.648 18.703 15.281 1 95 262 THR B CA 1
ATOM 7804 C C . THR B 1 262 ? 8.828 18.234 16.141 1 95 262 THR B C 1
ATOM 7806 O O . THR B 1 262 ? 9.781 18.984 16.344 1 95 262 THR B O 1
ATOM 7809 N N . GLN B 1 263 ? 8.781 17.031 16.641 1 96.25 263 GLN B N 1
ATOM 7810 C CA . GLN B 1 263 ? 9.797 16.562 17.578 1 96.25 263 GLN B CA 1
ATOM 7811 C C . GLN B 1 263 ? 10.977 15.93 16.844 1 96.25 263 GLN B C 1
ATOM 7813 O O . GLN B 1 263 ? 11.758 15.18 17.422 1 96.25 263 GLN B O 1
ATOM 7818 N N . ARG B 1 264 ? 11.078 16.188 15.516 1 97.06 264 ARG B N 1
ATOM 7819 C CA . ARG B 1 264 ? 12.18 15.641 14.727 1 97.06 264 ARG B CA 1
ATOM 7820 C C . ARG B 1 264 ? 13.422 16.516 14.844 1 97.06 264 ARG B C 1
ATOM 7822 O O . ARG B 1 264 ? 13.32 17.75 14.875 1 97.06 264 ARG B O 1
ATOM 7829 N N . GLN B 1 265 ? 14.562 15.922 14.82 1 97.62 265 GLN B N 1
ATOM 7830 C CA . GLN B 1 265 ? 15.82 16.641 14.961 1 97.62 265 GLN B CA 1
ATOM 7831 C C . GLN B 1 265 ? 16.016 17.656 13.836 1 97.62 265 GLN B C 1
ATOM 7833 O O . GLN B 1 265 ? 15.945 17.297 12.656 1 97.62 265 GLN B O 1
ATOM 7838 N N . SER B 1 266 ? 16.203 18.891 14.195 1 98.06 266 SER B N 1
ATOM 7839 C CA . SER B 1 266 ? 16.438 20 13.289 1 98.06 266 SER B CA 1
ATOM 7840 C C . SER B 1 266 ? 17.172 21.141 14 1 98.06 266 SER B C 1
ATOM 7842 O O . SER B 1 266 ? 17.281 21.156 15.227 1 98.06 266 SER B O 1
ATOM 7844 N N . ALA B 1 267 ? 17.703 22.016 13.234 1 98.5 267 ALA B N 1
ATOM 7845 C CA . ALA B 1 267 ? 18.391 23.188 13.773 1 98.5 267 ALA B CA 1
ATOM 7846 C C . ALA B 1 267 ? 18.266 24.375 12.82 1 98.5 267 ALA B C 1
ATOM 7848 O O . ALA B 1 267 ? 17.953 24.203 11.641 1 98.5 267 ALA B O 1
ATOM 7849 N N . VAL B 1 268 ? 18.391 25.547 13.398 1 98.5 268 VAL B N 1
ATOM 7850 C CA . VAL B 1 268 ? 18.438 26.781 12.617 1 98.5 268 VAL B CA 1
ATOM 7851 C C . VAL B 1 268 ? 19.891 27.109 12.266 1 98.5 268 VAL B C 1
ATOM 7853 O O . VAL B 1 268 ? 20.75 27.141 13.141 1 98.5 268 VAL B O 1
ATOM 7856 N N . TYR B 1 269 ? 20.141 27.375 11.008 1 98.31 269 TYR B N 1
ATOM 7857 C CA . TYR B 1 269 ? 21.484 27.641 10.5 1 98.31 269 TYR B CA 1
ATOM 7858 C C . TYR B 1 269 ? 21.562 29 9.82 1 98.31 269 TYR B C 1
ATOM 7860 O O . TYR B 1 269 ? 20.531 29.594 9.477 1 98.31 269 TYR B O 1
ATOM 7868 N N . THR B 1 270 ? 22.781 29.484 9.727 1 97.12 270 THR B N 1
ATOM 7869 C CA . THR B 1 270 ? 23.078 30.594 8.844 1 97.12 270 THR B CA 1
ATOM 7870 C C . THR B 1 270 ? 24.078 30.172 7.754 1 97.12 270 THR B C 1
ATOM 7872 O O . THR B 1 270 ? 24.953 29.359 8 1 97.12 270 THR B O 1
ATOM 7875 N N . TYR B 1 271 ? 23.891 30.625 6.637 1 97.88 271 TYR B N 1
ATOM 7876 C CA . TYR B 1 271 ? 24.781 30.484 5.5 1 97.88 271 TYR B CA 1
ATOM 7877 C C . TYR B 1 271 ? 25.344 31.844 5.086 1 97.88 271 TYR B C 1
ATOM 7879 O O . TYR B 1 271 ? 24.594 32.719 4.637 1 97.88 271 TYR B O 1
ATOM 7887 N N . ASP B 1 272 ? 26.672 31.984 5.211 1 96.88 272 ASP B N 1
ATOM 7888 C CA . ASP B 1 272 ? 27.312 33.219 4.777 1 96.88 272 ASP B CA 1
ATOM 7889 C C . ASP B 1 272 ? 27.547 33.219 3.268 1 96.88 272 ASP B C 1
ATOM 7891 O O . ASP B 1 272 ? 28.25 32.344 2.746 1 96.88 272 ASP B O 1
ATOM 7895 N N . LEU B 1 273 ? 27.016 34.188 2.609 1 96.62 273 LEU B N 1
ATOM 7896 C CA . LEU B 1 273 ? 27.047 34.188 1.15 1 96.62 273 LEU B CA 1
ATOM 7897 C C . LEU B 1 273 ? 28.438 34.5 0.633 1 96.62 273 LEU B C 1
ATOM 7899 O O . LEU B 1 273 ? 28.797 34.125 -0.488 1 96.62 273 LEU B O 1
ATOM 7903 N N . LYS B 1 274 ? 29.203 35.156 1.412 1 95.31 274 LYS B N 1
ATOM 7904 C CA . LYS B 1 274 ? 30.562 35.469 1.003 1 95.31 274 LYS B CA 1
ATOM 7905 C C . LYS B 1 274 ? 31.516 34.344 1.277 1 95.31 274 LYS B C 1
ATOM 7907 O O . LYS B 1 274 ? 32.25 33.906 0.387 1 95.31 274 LYS B O 1
ATOM 7912 N N . THR B 1 275 ? 31.484 33.75 2.414 1 96.31 275 THR B N 1
ATOM 7913 C CA . THR B 1 275 ? 32.438 32.75 2.824 1 96.31 275 THR B CA 1
ATOM 7914 C C . THR B 1 275 ? 31.891 31.344 2.535 1 96.31 275 THR B C 1
ATOM 7916 O O . THR B 1 275 ? 32.625 30.359 2.547 1 96.31 275 THR B O 1
ATOM 7919 N N . GLN B 1 276 ? 30.594 31.219 2.35 1 95.31 276 GLN B N 1
ATOM 7920 C CA . GLN B 1 276 ? 29.891 29.953 2.123 1 95.31 276 GLN B CA 1
ATOM 7921 C C . GLN B 1 276 ? 29.938 29.078 3.365 1 95.31 276 GLN B C 1
ATOM 7923 O O . GLN B 1 276 ? 29.703 27.859 3.283 1 95.31 276 GLN B O 1
ATOM 7928 N N . LYS B 1 277 ? 30.266 29.703 4.434 1 96.44 277 LYS B N 1
ATOM 7929 C CA . LYS B 1 277 ? 30.312 28.969 5.695 1 96.44 277 LYS B CA 1
ATOM 7930 C C . LYS B 1 277 ? 28.922 28.828 6.293 1 96.44 277 LYS B C 1
ATOM 7932 O O . LYS B 1 277 ? 28.125 29.766 6.289 1 96.44 277 LYS B O 1
ATOM 7937 N N . ILE B 1 278 ? 28.625 27.609 6.762 1 97.25 278 ILE B N 1
ATOM 7938 C CA . ILE B 1 278 ? 27.359 27.312 7.438 1 97.25 278 ILE B CA 1
ATOM 7939 C C . ILE B 1 278 ? 27.594 27.219 8.938 1 97.25 278 ILE B C 1
ATOM 7941 O O . ILE B 1 278 ? 28.484 26.484 9.391 1 97.25 278 ILE B O 1
ATOM 7945 N N . THR B 1 279 ? 26.859 27.938 9.695 1 96 279 THR B N 1
ATOM 7946 C CA . THR B 1 279 ? 26.969 27.938 11.148 1 96 279 THR B CA 1
ATOM 7947 C C . THR B 1 279 ? 25.609 27.641 11.789 1 96 279 THR B C 1
ATOM 7949 O O . THR B 1 279 ? 24.578 28.188 11.367 1 96 279 THR B O 1
ATOM 7952 N N . SER B 1 280 ? 25.609 26.75 12.789 1 96.88 280 SER B N 1
ATOM 7953 C CA . SER B 1 280 ? 24.375 26.484 13.531 1 96.88 280 SER B CA 1
ATOM 7954 C C . SER B 1 280 ? 24.125 27.547 14.602 1 96.88 280 SER B C 1
ATOM 7956 O O . SER B 1 280 ? 25 27.812 15.422 1 96.88 280 SER B O 1
ATOM 7958 N N . ILE B 1 281 ? 22.953 28.156 14.539 1 96.12 281 ILE B N 1
ATOM 7959 C CA . ILE B 1 281 ? 22.547 29.156 15.523 1 96.12 281 ILE B CA 1
ATOM 7960 C C . ILE B 1 281 ? 21.922 28.469 16.734 1 96.12 281 ILE B C 1
ATOM 7962 O O . ILE B 1 281 ? 22.094 28.906 17.875 1 96.12 281 ILE B O 1
ATOM 7966 N N . SER B 1 282 ? 21.234 27.391 16.453 1 97.69 282 SER B N 1
ATOM 7967 C CA . SER B 1 282 ? 20.547 26.672 17.531 1 97.69 282 SER B CA 1
ATOM 7968 C C . SER B 1 282 ? 21.25 25.359 17.875 1 97.69 282 SER B C 1
ATOM 7970 O O . SER B 1 282 ? 22.203 24.969 17.188 1 97.69 282 SER B O 1
ATOM 7972 N N . ASP B 1 283 ? 20.828 24.703 19.016 1 96.75 283 ASP B N 1
ATOM 7973 C CA . ASP B 1 283 ? 21.359 23.422 19.469 1 96.75 283 ASP B CA 1
ATOM 7974 C C . ASP B 1 283 ? 20.969 22.297 18.5 1 96.75 283 ASP B C 1
ATOM 7976 O O . ASP B 1 283 ? 19.781 22.047 18.281 1 96.75 283 ASP B O 1
ATOM 7980 N N . LYS B 1 284 ? 21.922 21.578 17.984 1 95.69 284 LYS B N 1
ATOM 7981 C CA . LYS B 1 284 ? 21.703 20.562 16.953 1 95.69 284 LYS B CA 1
ATOM 7982 C C . LYS B 1 284 ? 21.078 19.312 17.562 1 95.69 284 LYS B C 1
ATOM 7984 O O . LYS B 1 284 ? 20.625 18.438 16.812 1 95.69 284 LYS B O 1
ATOM 7989 N N . THR B 1 285 ? 21 19.203 18.859 1 96.19 285 THR B N 1
ATOM 7990 C CA . THR B 1 285 ? 20.438 18.016 19.5 1 96.19 285 THR B CA 1
ATOM 7991 C C . THR B 1 285 ? 18.969 18.25 19.859 1 96.19 285 THR B C 1
ATOM 7993 O O . THR B 1 285 ? 18.375 17.469 20.609 1 96.19 285 THR B O 1
ATOM 7996 N N . GLN B 1 286 ? 18.391 19.344 19.375 1 97.69 286 GLN B N 1
ATOM 7997 C CA . GLN B 1 286 ? 17 19.719 19.625 1 97.69 286 GLN B CA 1
ATOM 7998 C C . GLN B 1 286 ? 16.188 19.719 18.328 1 97.69 286 GLN B C 1
ATOM 8000 O O . GLN B 1 286 ? 16.672 19.281 17.297 1 97.69 286 GLN B O 1
ATOM 8005 N N . SER B 1 287 ? 15.039 20.062 18.469 1 97.94 287 SER B N 1
ATOM 8006 C CA . SER B 1 287 ? 14.188 20.391 17.344 1 97.94 287 SER B CA 1
ATOM 8007 C C . SER B 1 287 ? 13.891 21.891 17.281 1 97.94 287 SER B C 1
ATOM 8009 O O . SER B 1 287 ? 12.969 22.375 17.938 1 97.94 287 SER B O 1
ATOM 8011 N N . SER B 1 288 ? 14.68 22.578 16.531 1 98.44 288 SER B N 1
ATOM 8012 C CA . SER B 1 288 ? 14.5 24.016 16.344 1 98.44 288 SER B CA 1
ATOM 8013 C C . SER B 1 288 ? 13.992 24.328 14.938 1 98.44 288 SER B C 1
ATOM 8015 O O . SER B 1 288 ? 14.406 23.688 13.961 1 98.44 288 SER B O 1
ATOM 8017 N N . ARG B 1 289 ? 13.133 25.312 14.891 1 97.94 289 ARG B N 1
ATOM 8018 C CA . ARG B 1 289 ? 12.516 25.562 13.594 1 97.94 289 ARG B CA 1
ATOM 8019 C C . ARG B 1 289 ? 11.898 26.953 13.539 1 97.94 289 ARG B C 1
ATOM 8021 O O . ARG B 1 289 ? 11.805 27.641 14.555 1 97.94 289 ARG B O 1
ATOM 8028 N N . SER B 1 290 ? 11.492 27.344 12.359 1 97.75 290 SER B N 1
ATOM 8029 C CA . SER B 1 290 ? 10.68 28.516 12.047 1 97.75 290 SER B CA 1
ATOM 8030 C C . SER B 1 290 ? 11.383 29.812 12.461 1 97.75 290 SER B C 1
ATOM 8032 O O . SER B 1 290 ? 10.82 30.609 13.203 1 97.75 290 SER B O 1
ATOM 8034 N N . PRO B 1 291 ? 12.562 30.031 11.969 1 97.75 291 PRO B N 1
ATOM 8035 C CA . PRO B 1 291 ? 13.234 31.297 12.273 1 97.75 291 PRO B CA 1
ATOM 8036 C C . PRO B 1 291 ? 12.516 32.5 11.688 1 97.75 291 PRO B C 1
ATOM 8038 O O . PRO B 1 291 ? 11.953 32.438 10.594 1 97.75 291 PRO B O 1
ATOM 8041 N N . ASN B 1 292 ? 12.492 33.594 12.438 1 96.94 292 ASN B N 1
ATOM 8042 C CA . ASN B 1 292 ? 11.93 34.875 12.023 1 96.94 292 ASN B CA 1
ATOM 8043 C C . ASN B 1 292 ? 12.797 36.031 12.477 1 96.94 292 ASN B C 1
ATOM 8045 O O . ASN B 1 292 ? 13.148 36.125 13.656 1 96.94 292 ASN B O 1
ATOM 8049 N N . ILE B 1 293 ? 13.109 36.906 11.594 1 96.25 293 ILE B N 1
ATOM 8050 C CA . ILE B 1 293 ? 14.031 38 11.867 1 96.25 293 ILE B CA 1
ATOM 8051 C C . ILE B 1 293 ? 13.242 39.25 12.234 1 96.25 293 ILE B C 1
ATOM 8053 O O . ILE B 1 293 ? 12.195 39.531 11.648 1 96.25 293 ILE B O 1
ATOM 8057 N N . SER B 1 294 ? 13.805 40 13.172 1 96.5 294 SER B N 1
ATOM 8058 C CA . SER B 1 294 ? 13.156 41.25 13.602 1 96.5 294 SER B CA 1
ATOM 8059 C C . SER B 1 294 ? 13.227 42.312 12.516 1 96.5 294 SER B C 1
ATOM 8061 O O . SER B 1 294 ? 14.141 42.312 11.688 1 96.5 294 SER B O 1
ATOM 8063 N N . PRO B 1 295 ? 12.242 43.25 12.578 1 93.94 295 PRO B N 1
ATOM 8064 C CA . PRO B 1 295 ? 12.227 44.312 11.57 1 93.94 295 PRO B CA 1
ATOM 8065 C C . PRO B 1 295 ? 13.539 45.094 11.516 1 93.94 295 PRO B C 1
ATOM 8067 O O . PRO B 1 295 ? 13.977 45.5 10.438 1 93.94 295 PRO B O 1
ATOM 8070 N N . ASP B 1 296 ? 14.203 45.312 12.594 1 94.69 296 ASP B N 1
ATOM 8071 C CA . ASP B 1 296 ? 15.461 46.062 12.625 1 94.69 296 ASP B CA 1
ATOM 8072 C C . ASP B 1 296 ? 16.656 45.156 12.312 1 94.69 296 ASP B C 1
ATOM 8074 O O . ASP B 1 296 ? 17.797 45.625 12.359 1 94.69 296 ASP B O 1
ATOM 8078 N N . GLN B 1 297 ? 16.406 43.875 12.148 1 94.75 297 GLN B N 1
ATOM 8079 C CA . GLN B 1 297 ? 17.359 42.875 11.695 1 94.75 297 GLN B CA 1
ATOM 8080 C C . GLN B 1 297 ? 18.406 42.562 12.766 1 94.75 297 GLN B C 1
ATOM 8082 O O . GLN B 1 297 ? 19.453 42 12.484 1 94.75 297 GLN B O 1
ATOM 8087 N N . SER B 1 298 ? 18.062 42.938 13.977 1 96.12 298 SER B N 1
ATOM 8088 C CA . SER B 1 298 ? 19.047 42.75 15.047 1 96.12 298 SER B CA 1
ATOM 8089 C C . SER B 1 298 ? 18.844 41.438 15.766 1 96.12 298 SER B C 1
ATOM 8091 O O . SER B 1 298 ? 19.766 40.906 16.406 1 96.12 298 SER B O 1
ATOM 8093 N N . LYS B 1 299 ? 17.672 40.938 15.664 1 97.19 299 LYS B N 1
ATOM 8094 C CA . LYS B 1 299 ? 17.328 39.75 16.438 1 97.19 299 LYS B CA 1
ATOM 8095 C C . LYS B 1 299 ? 16.625 38.719 15.547 1 97.19 299 LYS B C 1
ATOM 8097 O O . LYS B 1 299 ? 16.094 39.031 14.492 1 97.19 299 LYS B O 1
ATOM 8102 N N . LEU B 1 300 ? 16.75 37.469 15.984 1 97.44 300 LEU B N 1
ATOM 8103 C CA . LEU B 1 300 ? 16.078 36.312 15.367 1 97.44 300 LEU B CA 1
ATOM 8104 C C . LEU B 1 300 ? 15.375 35.469 16.422 1 97.44 300 LEU B C 1
ATOM 8106 O O . LEU B 1 300 ? 15.961 35.156 17.453 1 97.44 300 LEU B O 1
ATOM 8110 N N . VAL B 1 301 ? 14.102 35.188 16.219 1 98.25 301 VAL B N 1
ATOM 8111 C CA . VAL B 1 301 ? 13.414 34.25 17.109 1 98.25 301 VAL B CA 1
ATOM 8112 C C . VAL B 1 301 ? 13.125 32.938 16.391 1 98.25 301 VAL B C 1
ATOM 8114 O O . VAL B 1 301 ? 13.086 32.906 15.156 1 98.25 301 VAL B O 1
ATOM 8117 N N . TYR B 1 302 ? 13.016 31.875 17.094 1 98.38 302 TYR B N 1
ATOM 8118 C CA . TYR B 1 302 ? 12.672 30.547 16.562 1 98.38 302 TYR B CA 1
ATOM 8119 C C . TYR B 1 302 ? 12.047 29.672 17.641 1 98.38 302 TYR B C 1
ATOM 8121 O O . TYR B 1 302 ? 12.133 29.984 18.844 1 98.38 302 TYR B O 1
ATOM 8129 N N . PHE B 1 303 ? 11.328 28.641 17.25 1 98.31 303 PHE B N 1
ATOM 8130 C CA . PHE B 1 303 ? 10.805 27.641 18.172 1 98.31 303 PHE B CA 1
ATOM 8131 C C . PHE B 1 303 ? 11.859 26.578 18.469 1 98.31 303 PHE B C 1
ATOM 8133 O O . PHE B 1 303 ? 12.727 26.312 17.641 1 98.31 303 PHE B O 1
ATOM 8140 N N . ASP B 1 304 ? 11.75 26.078 19.641 1 98.25 304 ASP B N 1
ATOM 8141 C CA . ASP B 1 304 ? 12.664 25.031 20.078 1 98.25 304 ASP B CA 1
ATOM 8142 C C . ASP B 1 304 ? 11.961 24.047 21.016 1 98.25 304 ASP B C 1
ATOM 8144 O O . ASP B 1 304 ? 11.141 24.453 21.844 1 98.25 304 ASP B O 1
ATOM 8148 N N . GLN B 1 305 ? 12.227 22.766 20.844 1 97.94 305 GLN B N 1
ATOM 8149 C CA . GLN B 1 305 ? 11.711 21.75 21.766 1 97.94 305 GLN B CA 1
ATOM 8150 C C . GLN B 1 305 ? 12.602 20.516 21.781 1 97.94 305 GLN B C 1
ATOM 8152 O O . GLN B 1 305 ? 13.445 20.344 20.891 1 97.94 305 GLN B O 1
ATOM 8157 N N . PRO B 1 306 ? 12.508 19.688 22.812 1 96.56 306 PRO B N 1
ATOM 8158 C CA . PRO B 1 306 ? 13.25 18.422 22.797 1 96.56 306 PRO B CA 1
ATOM 8159 C C . PRO B 1 306 ? 12.82 17.484 21.672 1 96.56 306 PRO B C 1
ATOM 8161 O O . PRO B 1 306 ? 11.656 17.5 21.266 1 96.56 306 PRO B O 1
ATOM 8164 N N . ILE B 1 307 ? 13.781 16.688 21.203 1 96.75 307 ILE B N 1
ATOM 8165 C CA . ILE B 1 307 ? 13.445 15.664 20.234 1 96.75 307 ILE B CA 1
ATOM 8166 C C . ILE B 1 307 ? 12.789 14.477 20.938 1 96.75 307 ILE B C 1
ATOM 8168 O O . ILE B 1 307 ? 12.992 14.266 22.141 1 96.75 307 ILE B O 1
ATOM 8172 N N . GLY B 1 308 ? 12.016 13.703 20.219 1 95.5 308 GLY B N 1
ATOM 8173 C CA . GLY B 1 308 ? 11.344 12.539 20.781 1 95.5 308 GLY B CA 1
ATOM 8174 C C . GLY B 1 308 ? 10.109 12.891 21.594 1 95.5 308 GLY B C 1
ATOM 8175 O O . GLY B 1 308 ? 9.633 14.031 21.547 1 95.5 308 GLY B O 1
ATOM 8176 N N . GLY B 1 309 ? 9.578 11.914 22.266 1 96.12 309 GLY B N 1
ATOM 8177 C CA . GLY B 1 309 ? 8.367 12.141 23.047 1 96.12 309 GLY B CA 1
ATOM 8178 C C . GLY B 1 309 ? 7.129 12.289 22.188 1 96.12 309 GLY B C 1
ATOM 8179 O O . GLY B 1 309 ? 7.031 11.68 21.109 1 96.12 309 GLY B O 1
ATOM 8180 N N . ALA B 1 310 ? 6.227 13.094 22.688 1 97.69 310 ALA B N 1
ATOM 8181 C CA . ALA B 1 310 ? 4.984 13.32 21.953 1 97.69 310 ALA B CA 1
ATOM 8182 C C . ALA B 1 310 ? 5.258 13.961 20.609 1 97.69 310 ALA B C 1
ATOM 8184 O O . ALA B 1 310 ? 6.133 14.828 20.484 1 97.69 310 ALA B O 1
ATOM 8185 N N . HIS B 1 311 ? 4.582 13.547 19.609 1 96.31 311 HIS B N 1
ATOM 8186 C CA . HIS B 1 311 ? 4.887 14.023 18.266 1 96.31 311 HIS B CA 1
ATOM 8187 C C . HIS B 1 311 ? 4.57 15.508 18.125 1 96.31 311 HIS B C 1
ATOM 8189 O O . HIS B 1 311 ? 5.125 16.188 17.25 1 96.31 311 HIS B O 1
ATOM 8195 N N . LYS B 1 312 ? 3.621 16.031 18.938 1 97.31 312 LYS B N 1
ATOM 8196 C CA . LYS B 1 312 ? 3.424 17.453 19.156 1 97.31 312 LYS B CA 1
ATOM 8197 C C . LYS B 1 312 ? 3.426 17.781 20.656 1 97.31 312 LYS B C 1
ATOM 8199 O O . LYS B 1 312 ? 2.9 17 21.453 1 97.31 312 LYS B O 1
ATOM 8204 N N . GLN B 1 313 ? 4.086 18.844 20.984 1 97.19 313 GLN B N 1
ATOM 8205 C CA . GLN B 1 313 ? 4.246 19.234 22.375 1 97.19 313 GLN B CA 1
ATOM 8206 C C . GLN B 1 313 ? 4.539 20.719 22.5 1 97.19 313 GLN B C 1
ATOM 8208 O O . GLN B 1 313 ? 4.535 21.453 21.516 1 97.19 313 GLN B O 1
ATOM 8213 N N . CYS B 1 314 ? 4.664 21.203 23.734 1 97.56 314 CYS B N 1
ATOM 8214 C CA . CYS B 1 314 ? 4.906 22.609 24 1 97.56 314 CYS B CA 1
ATOM 8215 C C . CYS B 1 314 ? 6.293 23.031 23.531 1 97.56 314 CYS B C 1
ATOM 8217 O O . CYS B 1 314 ? 7.277 22.344 23.797 1 97.56 314 CYS B O 1
ATOM 8219 N N . SER B 1 315 ? 6.348 24.109 22.844 1 97.88 315 SER B N 1
ATOM 8220 C CA . SER B 1 315 ? 7.621 24.625 22.344 1 97.88 315 SER B CA 1
ATOM 8221 C C . SER B 1 315 ? 8.109 25.797 23.203 1 97.88 315 SER B C 1
ATOM 8223 O O . SER B 1 315 ? 7.316 26.453 23.875 1 97.88 315 SER B O 1
ATOM 8225 N N . ARG B 1 316 ? 9.391 25.953 23.172 1 97.69 316 ARG B N 1
ATOM 8226 C CA . ARG B 1 316 ? 9.992 27.188 23.672 1 97.69 316 ARG B CA 1
ATOM 8227 C C . ARG B 1 316 ? 10.141 28.219 22.562 1 97.69 316 ARG B C 1
ATOM 8229 O O . ARG B 1 316 ? 10.289 27.859 21.391 1 97.69 316 ARG B O 1
ATOM 8236 N N . LEU B 1 317 ? 9.977 29.453 22.953 1 98.31 317 LEU B N 1
ATOM 8237 C CA . LEU B 1 317 ? 10.383 30.562 22.094 1 98.31 317 LEU B CA 1
ATOM 8238 C C . LEU B 1 317 ? 11.789 31.031 22.453 1 98.31 317 LEU B C 1
ATOM 8240 O O . LEU B 1 317 ? 12.031 31.484 23.578 1 98.31 317 LEU B O 1
ATOM 8244 N N . LYS B 1 318 ? 12.703 30.906 21.531 1 98.5 318 LYS B N 1
ATOM 8245 C CA . LYS B 1 318 ? 14.094 31.328 21.719 1 98.5 318 LYS B CA 1
ATOM 8246 C C . LYS B 1 318 ? 14.422 32.531 20.844 1 98.5 318 LYS B C 1
ATOM 8248 O O . LYS B 1 318 ? 13.75 32.781 19.844 1 98.5 318 LYS B O 1
ATOM 8253 N N . MET B 1 319 ? 15.422 33.25 21.281 1 98.5 319 MET B N 1
ATOM 8254 C CA . MET B 1 319 ? 15.844 34.438 20.547 1 98.5 319 MET B CA 1
ATOM 8255 C C . MET B 1 319 ? 17.359 34.469 20.422 1 98.5 319 MET B C 1
ATOM 8257 O O . MET B 1 319 ? 18.078 34.188 21.375 1 98.5 319 MET B O 1
ATOM 8261 N N . TYR B 1 320 ? 17.828 34.719 19.312 1 98.19 320 TYR B N 1
ATOM 8262 C CA . TYR B 1 320 ? 19.234 34.906 19 1 98.19 320 TYR B CA 1
ATOM 8263 C C . TYR B 1 320 ? 19.531 36.375 18.703 1 98.19 320 TYR B C 1
ATOM 8265 O O . TYR B 1 320 ? 18.797 37 17.938 1 98.19 320 TYR B O 1
ATOM 8273 N N . ASP B 1 321 ? 20.547 36.906 19.297 1 96.88 321 ASP B N 1
ATOM 8274 C CA . ASP B 1 321 ? 21 38.25 19.047 1 96.88 321 ASP B CA 1
ATOM 8275 C C . ASP B 1 321 ? 22.203 38.281 18.109 1 96.88 321 ASP B C 1
ATOM 8277 O O . ASP B 1 321 ? 23.266 37.719 18.438 1 96.88 321 ASP B O 1
ATOM 8281 N N . PHE B 1 322 ? 22.078 38.969 17.031 1 95.25 322 PHE B N 1
ATOM 8282 C CA . PHE B 1 322 ? 23.125 38.938 16.016 1 95.25 322 PHE B CA 1
ATOM 8283 C C . PHE B 1 322 ? 24.375 39.688 16.484 1 95.25 322 PHE B C 1
ATOM 8285 O O . PHE B 1 322 ? 25.484 39.375 16.047 1 95.25 322 PHE B O 1
ATOM 8292 N N . LYS B 1 323 ? 24.172 40.625 17.328 1 94.25 323 LYS B N 1
ATOM 8293 C CA . LYS B 1 323 ? 25.312 41.406 17.828 1 94.25 323 LYS B CA 1
ATOM 8294 C C . LYS B 1 323 ? 26.109 40.625 18.859 1 94.25 323 LYS B C 1
ATOM 8296 O O . LYS B 1 323 ? 27.328 40.5 18.75 1 94.25 323 LYS B O 1
ATOM 8301 N N . THR B 1 324 ? 25.422 40.094 19.781 1 95.69 324 THR B N 1
ATOM 8302 C CA . THR B 1 324 ? 26.094 39.375 20.875 1 95.69 324 THR B CA 1
ATOM 8303 C C . THR B 1 324 ? 26.328 37.906 20.5 1 95.69 324 THR B C 1
ATOM 8305 O O . THR B 1 324 ? 27.125 37.219 21.141 1 95.69 324 THR B O 1
ATOM 8308 N N . GLN B 1 325 ? 25.609 37.438 19.547 1 94.94 325 GLN B N 1
ATOM 8309 C CA . GLN B 1 325 ? 25.672 36.062 19.078 1 94.94 325 GLN B CA 1
ATOM 8310 C C . GLN B 1 325 ? 25.328 35.094 20.203 1 94.94 325 GLN B C 1
ATOM 8312 O O . GLN B 1 325 ? 26.031 34.094 20.422 1 94.94 325 GLN B O 1
ATOM 8317 N N . THR B 1 326 ? 24.344 35.438 20.906 1 96 326 THR B N 1
ATOM 8318 C CA . THR B 1 326 ? 23.891 34.594 22 1 96 326 THR B CA 1
ATOM 8319 C C . THR B 1 326 ? 22.422 34.25 21.875 1 96 326 THR B C 1
ATOM 8321 O O . THR B 1 326 ? 21.656 35.031 21.281 1 96 326 THR B O 1
ATOM 8324 N N . ASN B 1 327 ? 22.062 33.094 22.406 1 97.31 327 ASN B N 1
ATOM 8325 C CA . ASN B 1 327 ? 20.672 32.625 22.453 1 97.31 327 ASN B CA 1
ATOM 8326 C C . ASN B 1 327 ? 20.094 32.812 23.859 1 97.31 327 ASN B C 1
ATOM 8328 O O . ASN B 1 327 ? 20.781 32.656 24.859 1 97.31 327 ASN B O 1
ATOM 8332 N N . GLN B 1 328 ? 18.906 33.125 23.875 1 97.12 328 GLN B N 1
ATOM 8333 C CA . GLN B 1 328 ? 18.188 33.188 25.141 1 97.12 328 GLN B CA 1
ATOM 8334 C C . GLN B 1 328 ? 16.781 32.594 25.016 1 97.12 328 GLN B C 1
ATOM 8336 O O . GLN B 1 328 ? 16.188 32.594 23.938 1 97.12 328 GLN B O 1
ATOM 8341 N N . VAL B 1 329 ? 16.281 32.031 26.141 1 98 329 VAL B N 1
ATOM 8342 C CA . VAL B 1 329 ? 14.898 31.578 26.203 1 98 329 VAL B CA 1
ATOM 8343 C C . VAL B 1 329 ? 13.977 32.75 26.531 1 98 329 VAL B C 1
ATOM 8345 O O . VAL B 1 329 ? 14.164 33.406 27.562 1 98 329 VAL B O 1
ATOM 8348 N N . ILE B 1 330 ? 13.07 33.062 25.656 1 97.88 330 ILE B N 1
ATOM 8349 C CA . ILE B 1 330 ? 12.117 34.125 25.891 1 97.88 330 ILE B CA 1
ATOM 8350 C C . ILE B 1 330 ? 10.891 33.594 26.625 1 97.88 330 ILE B C 1
ATOM 8352 O O . ILE B 1 330 ? 10.414 34.219 27.578 1 97.88 330 ILE B O 1
ATOM 8356 N N . LEU B 1 331 ? 10.352 32.594 26.156 1 96.88 331 LEU B N 1
ATOM 8357 C CA . LEU B 1 331 ? 9.266 31.844 26.781 1 96.88 331 LEU B CA 1
ATOM 8358 C C . LEU B 1 331 ? 9.594 30.359 26.875 1 96.88 331 LEU B C 1
ATOM 8360 O O . LEU B 1 331 ? 9.906 29.734 25.859 1 96.88 331 LEU B O 1
ATOM 8364 N N . ASP B 1 332 ? 9.523 29.797 28 1 96.69 332 ASP B N 1
ATOM 8365 C CA . ASP B 1 332 ? 9.898 28.406 28.234 1 96.69 332 ASP B CA 1
ATOM 8366 C C . ASP B 1 332 ? 8.68 27.484 28.141 1 96.69 332 ASP B C 1
ATOM 8368 O O . ASP B 1 332 ? 7.551 27.969 27.953 1 96.69 332 ASP B O 1
ATOM 8372 N N . ILE B 1 333 ? 8.914 26.203 28.219 1 96.88 333 ILE B N 1
ATOM 8373 C CA . ILE B 1 333 ? 7.852 25.203 28.25 1 96.88 333 ILE B CA 1
ATOM 8374 C C . ILE B 1 333 ? 6.984 25.406 29.5 1 96.88 333 ILE B C 1
ATOM 8376 O O . ILE B 1 333 ? 7.5 25.578 30.609 1 96.88 333 ILE B O 1
ATOM 8380 N N . VAL B 1 334 ? 5.723 25.453 29.234 1 96.56 334 VAL B N 1
ATOM 8381 C CA . VAL B 1 334 ? 4.781 25.578 30.344 1 96.56 334 VAL B CA 1
ATOM 8382 C C . VAL B 1 334 ? 4.277 24.188 30.75 1 96.56 334 VAL B C 1
ATOM 8384 O O . VAL B 1 334 ? 3.516 23.562 30.016 1 96.56 334 VAL B O 1
ATOM 8387 N N . HIS B 1 335 ? 4.617 23.734 31.859 1 95.25 335 HIS B N 1
ATOM 8388 C CA . HIS B 1 335 ? 4.238 22.391 32.312 1 95.25 335 HIS B CA 1
ATOM 8389 C C . HIS B 1 335 ? 2.826 22.375 32.875 1 95.25 335 HIS B C 1
ATOM 8391 O O . HIS B 1 335 ? 1.956 21.656 32.375 1 95.25 335 HIS B O 1
ATOM 8397 N N . ARG B 1 336 ? 2.539 23.188 33.875 1 93.56 336 ARG B N 1
ATOM 8398 C CA . ARG B 1 336 ? 1.244 23.359 34.531 1 93.56 336 ARG B CA 1
ATOM 8399 C C . ARG B 1 336 ? 0.844 24.844 34.562 1 93.56 336 ARG B C 1
ATOM 8401 O O . ARG B 1 336 ? 1.328 25.609 35.406 1 93.56 336 ARG B O 1
ATOM 8408 N N . PRO B 1 337 ? -0.064 25.172 33.656 1 90 337 PRO B N 1
ATOM 8409 C CA . PRO B 1 337 ? -0.448 26.578 33.656 1 90 337 PRO B CA 1
ATOM 8410 C C . PRO B 1 337 ? -1.069 27.031 34.969 1 90 337 PRO B C 1
ATOM 8412 O O . PRO B 1 337 ? -1.914 26.328 35.531 1 90 337 PRO B O 1
ATOM 8415 N N . LYS B 1 338 ? -0.475 27.953 35.75 1 72.5 338 LYS B N 1
ATOM 8416 C CA . LYS B 1 338 ? -0.966 28.453 37.031 1 72.5 338 LYS B CA 1
ATOM 8417 C C . LYS B 1 338 ? -1.899 29.641 36.844 1 72.5 338 LYS B C 1
ATOM 8419 O O . LYS B 1 338 ? -2.971 29.703 37.438 1 72.5 338 LYS B O 1
ATOM 8424 N N . ASP B 1 339 ? -1.274 30.797 36.344 1 61.66 339 ASP B N 1
ATOM 8425 C CA . ASP B 1 339 ? -1.972 32.094 36.281 1 61.66 339 ASP B CA 1
ATOM 8426 C C . ASP B 1 339 ? -2.725 32.25 34.969 1 61.66 339 ASP B C 1
ATOM 8428 O O . ASP B 1 339 ? -3.287 33.312 34.688 1 61.66 339 ASP B O 1
ATOM 8432 N N . GLU B 1 340 ? -3.121 31.344 34.406 1 63.59 340 GLU B N 1
ATOM 8433 C CA . GLU B 1 340 ? -4.102 31.234 33.344 1 63.59 340 GLU B CA 1
ATOM 8434 C C . GLU B 1 340 ? -3.744 32.156 32.156 1 63.59 340 GLU B C 1
ATOM 8436 O O . GLU B 1 340 ? -4.613 32.531 31.375 1 63.59 340 GLU B O 1
ATOM 8441 N N . VAL B 1 341 ? -2.424 32.719 32.188 1 78.94 341 VAL B N 1
ATOM 8442 C CA . VAL B 1 341 ? -2.303 33.656 31.078 1 78.94 341 VAL B CA 1
ATOM 8443 C C . VAL B 1 341 ? -1.95 32.938 29.781 1 78.94 341 VAL B C 1
ATOM 8445 O O . VAL B 1 341 ? -2.566 33.156 28.734 1 78.94 341 VAL B O 1
ATOM 8448 N N . CYS B 1 342 ? -0.98 32.125 29.781 1 91.5 342 CYS B N 1
ATOM 8449 C CA . CYS B 1 342 ? -0.557 31.375 28.609 1 91.5 342 CYS B CA 1
ATOM 8450 C C . CYS B 1 342 ? -0.266 29.922 28.953 1 91.5 342 CYS B C 1
ATOM 8452 O O . CYS B 1 342 ? 0.469 29.641 29.906 1 91.5 342 CYS B O 1
ATOM 8454 N N . ASN B 1 343 ? -0.848 29.031 28.219 1 95.38 343 ASN B N 1
ATOM 8455 C CA . ASN B 1 343 ? -0.701 27.609 28.516 1 95.38 343 ASN B CA 1
ATOM 8456 C C . ASN B 1 343 ? 0.442 26.984 27.719 1 95.38 343 ASN B C 1
ATOM 8458 O O . ASN B 1 343 ? 0.65 25.781 27.781 1 95.38 343 ASN B O 1
ATOM 8462 N N . GLY B 1 344 ? 1.151 27.844 27.031 1 96.06 344 GLY B N 1
ATOM 8463 C CA . GLY B 1 344 ? 2.258 27.344 26.219 1 96.06 344 GLY B CA 1
ATOM 8464 C C . GLY B 1 344 ? 2.08 27.609 24.734 1 96.06 344 GLY B C 1
ATOM 8465 O O . GLY B 1 344 ? 1.016 28.047 24.312 1 96.06 344 GLY B O 1
ATOM 8466 N N . ILE B 1 345 ? 3.17 27.328 23.938 1 97.25 345 ILE B N 1
ATOM 8467 C CA . ILE B 1 345 ? 3.158 27.484 22.484 1 97.25 345 ILE B CA 1
ATOM 8468 C C . ILE B 1 345 ? 3.094 26.109 21.812 1 97.25 345 ILE B C 1
ATOM 8470 O O . ILE B 1 345 ? 3.955 25.266 22.047 1 97.25 345 ILE B O 1
ATOM 8474 N N . TYR B 1 346 ? 2.094 25.953 21 1 97.44 346 TYR B N 1
ATOM 8475 C CA . TYR B 1 346 ? 1.9 24.656 20.375 1 97.44 346 TYR B CA 1
ATOM 8476 C C . TYR B 1 346 ? 1.856 24.781 18.859 1 97.44 346 TYR B C 1
ATOM 8478 O O . TYR B 1 346 ? 1.529 23.828 18.156 1 97.44 346 TYR B O 1
ATOM 8486 N N . GLU B 1 347 ? 2.256 25.906 18.312 1 94.31 347 GLU B N 1
ATOM 8487 C CA . GLU B 1 347 ? 2.252 26.141 16.875 1 94.31 347 GLU B CA 1
ATOM 8488 C C . GLU B 1 347 ? 3.447 25.469 16.203 1 94.31 347 GLU B C 1
ATOM 8490 O O . GLU B 1 347 ? 4.527 25.391 16.781 1 94.31 347 GLU B O 1
ATOM 8495 N N . ASP B 1 348 ? 3.209 25.062 14.938 1 93.5 348 ASP B N 1
ATOM 8496 C CA . ASP B 1 348 ? 4.273 24.422 14.18 1 93.5 348 ASP B CA 1
ATOM 8497 C C . ASP B 1 348 ? 5.258 25.469 13.633 1 93.5 348 ASP B C 1
ATOM 8499 O O . ASP B 1 348 ? 6.465 25.219 13.602 1 93.5 348 ASP B O 1
ATOM 8503 N N . VAL B 1 349 ? 4.648 26.547 13.188 1 94.31 349 VAL B N 1
ATOM 8504 C CA . VAL B 1 349 ? 5.453 27.562 12.523 1 94.31 349 VAL B CA 1
ATOM 8505 C C . VAL B 1 349 ? 5.02 28.953 12.984 1 94.31 349 VAL B C 1
ATOM 8507 O O . VAL B 1 349 ? 3.842 29.172 13.281 1 94.31 349 VAL B O 1
ATOM 8510 N N . LEU B 1 350 ? 6.039 29.812 13.055 1 94.12 350 LEU B N 1
ATOM 8511 C CA . LEU B 1 350 ? 5.762 31.234 13.25 1 94.12 350 LEU B CA 1
ATOM 8512 C C . LEU B 1 350 ? 5.305 31.875 11.945 1 94.12 350 LEU B C 1
ATOM 8514 O O . LEU B 1 350 ? 5.82 31.547 10.875 1 94.12 350 LEU B O 1
ATOM 8518 N N . MET B 1 351 ? 4.375 32.75 12.102 1 89.81 351 MET B N 1
ATOM 8519 C CA . MET B 1 351 ? 3.984 33.5 10.914 1 89.81 351 MET B CA 1
ATOM 8520 C C . MET B 1 351 ? 5.16 34.312 10.375 1 89.81 351 MET B C 1
ATOM 8522 O O . MET B 1 351 ? 6.051 34.688 11.133 1 89.81 351 MET B O 1
ATOM 8526 N N . SER B 1 352 ? 5.129 34.594 9.062 1 85.94 352 SER B N 1
ATOM 8527 C CA . SER B 1 352 ? 6.238 35.312 8.414 1 85.94 352 SER B CA 1
ATOM 8528 C C . SER B 1 352 ? 6.477 36.656 9.047 1 85.94 352 SER B C 1
ATOM 8530 O O . SER B 1 352 ? 7.621 37.094 9.188 1 85.94 352 SER B O 1
ATOM 8532 N N . ARG B 1 353 ? 5.395 37.438 9.352 1 91.88 353 ARG B N 1
ATOM 8533 C CA . ARG B 1 353 ? 5.465 38.688 10.062 1 91.88 353 ARG B CA 1
ATOM 8534 C C . ARG B 1 353 ? 4.859 38.562 11.461 1 91.88 353 ARG B C 1
ATOM 8536 O O . ARG B 1 353 ? 3.643 38.656 11.617 1 91.88 353 ARG B O 1
ATOM 8543 N N . CYS B 1 354 ? 5.773 38.406 12.406 1 95.56 354 CYS B N 1
ATOM 8544 C CA . CYS B 1 354 ? 5.234 38.156 13.734 1 95.56 354 CYS B CA 1
ATOM 8545 C C . CYS B 1 354 ? 5.715 39.188 14.734 1 95.56 354 CYS B C 1
ATOM 8547 O O . CYS B 1 354 ? 5.355 39.156 15.906 1 95.56 354 CYS B O 1
ATOM 8549 N N . TRP B 1 355 ? 6.562 40.156 14.258 1 96.25 355 TRP B N 1
ATOM 8550 C CA . TRP B 1 355 ? 7.168 41.156 15.133 1 96.25 355 TRP B CA 1
ATOM 8551 C C . TRP B 1 355 ? 6.348 42.438 15.133 1 96.25 355 TRP B C 1
ATOM 8553 O O . TRP B 1 355 ? 5.758 42.812 14.117 1 96.25 355 TRP B O 1
ATOM 8563 N N . SER B 1 356 ? 6.395 43.094 16.281 1 94.38 356 SER B N 1
ATOM 8564 C CA . SER B 1 356 ? 5.977 44.5 16.297 1 94.38 356 SER B CA 1
ATOM 8565 C C . SER B 1 356 ? 6.965 45.375 15.531 1 94.38 356 SER B C 1
ATOM 8567 O O . SER B 1 356 ? 8.109 44.969 15.312 1 94.38 356 SER B O 1
ATOM 8569 N N . HIS B 1 357 ? 6.465 46.531 15.234 1 93.19 357 HIS B N 1
ATOM 8570 C CA . HIS B 1 357 ? 7.266 47.438 14.422 1 93.19 357 HIS B CA 1
ATOM 8571 C C . HIS B 1 357 ? 8.547 47.844 15.141 1 93.19 357 HIS B C 1
ATOM 8573 O O . HIS B 1 357 ? 9.578 48.062 14.508 1 93.19 357 HIS B O 1
ATOM 8579 N N . ASP B 1 358 ? 8.5 47.906 16.422 1 94.06 358 ASP B N 1
ATOM 8580 C CA . ASP B 1 358 ? 9.641 48.375 17.203 1 94.06 358 ASP B CA 1
ATOM 8581 C C . ASP B 1 358 ? 10.586 47.25 17.547 1 94.06 358 ASP B C 1
ATOM 8583 O O . ASP B 1 358 ? 11.555 47.438 18.297 1 94.06 358 ASP B O 1
ATOM 8587 N N . SER B 1 359 ? 10.336 46 17.125 1 95.88 359 SER B N 1
ATOM 8588 C CA . SER B 1 359 ? 11.172 44.812 17.297 1 95.88 359 SER B CA 1
ATOM 8589 C C . SER B 1 359 ? 11.25 44.406 18.766 1 95.88 359 SER B C 1
ATOM 8591 O O . SER B 1 359 ? 12.242 43.844 19.203 1 95.88 359 SER B O 1
ATOM 8593 N N . LYS B 1 360 ? 10.164 44.719 19.484 1 94.81 360 LYS B N 1
ATOM 8594 C CA . LYS B 1 360 ? 10.219 44.438 20.922 1 94.81 360 LYS B CA 1
ATOM 8595 C C . LYS B 1 360 ? 9.227 43.344 21.312 1 94.81 360 LYS B C 1
ATOM 8597 O O . LYS B 1 360 ? 9.336 42.75 22.391 1 94.81 360 LYS B O 1
ATOM 8602 N N . GLN B 1 361 ? 8.32 43.188 20.422 1 94.94 361 GLN B N 1
ATOM 8603 C CA . GLN B 1 361 ? 7.266 42.219 20.781 1 94.94 361 GLN B CA 1
ATOM 8604 C C . GLN B 1 361 ? 7.027 41.219 19.656 1 94.94 361 GLN B C 1
ATOM 8606 O O . GLN B 1 361 ? 7.129 41.562 18.484 1 94.94 361 GLN B O 1
ATOM 8611 N N . ILE B 1 362 ? 6.738 40 20.094 1 96.56 362 ILE B N 1
ATOM 8612 C CA . ILE B 1 362 ? 6.293 38.938 19.188 1 96.56 362 ILE B CA 1
ATOM 8613 C C . ILE B 1 362 ? 4.789 38.719 19.359 1 96.56 362 ILE B C 1
ATOM 8615 O O . ILE B 1 362 ? 4.293 38.562 20.469 1 96.56 362 ILE B O 1
ATOM 8619 N N . ILE B 1 363 ? 4.055 38.75 18.234 1 95.94 363 ILE B N 1
ATOM 8620 C CA . ILE B 1 363 ? 2.619 38.5 18.266 1 95.94 363 ILE B CA 1
ATOM 8621 C C . ILE B 1 363 ? 2.332 37.156 17.609 1 95.94 363 ILE B C 1
ATOM 8623 O O . ILE B 1 363 ? 2.764 36.875 16.484 1 95.94 363 ILE B O 1
ATOM 8627 N N . LEU B 1 364 ? 1.681 36.281 18.312 1 96.38 364 LEU B N 1
ATOM 8628 C CA . LEU B 1 364 ? 1.341 34.969 17.781 1 96.38 364 LEU B CA 1
ATOM 8629 C C . LEU B 1 364 ? 0.03 34.469 18.375 1 96.38 364 LEU B C 1
ATOM 8631 O O . LEU B 1 364 ? -0.524 35.094 19.281 1 96.38 364 LEU B O 1
ATOM 8635 N N . SER B 1 365 ? -0.53 33.531 17.703 1 96.69 365 SER B N 1
ATOM 8636 C CA . SER B 1 365 ? -1.698 32.812 18.203 1 96.69 365 SER B CA 1
ATOM 8637 C C . SER B 1 365 ? -1.353 31.375 18.562 1 96.69 365 SER B C 1
ATOM 8639 O O . SER B 1 365 ? -0.554 30.734 17.875 1 96.69 365 SER B O 1
ATOM 8641 N N . THR B 1 366 ? -1.887 30.812 19.594 1 96.94 366 THR B N 1
ATOM 8642 C CA . THR B 1 366 ? -1.654 29.438 20.016 1 96.94 366 THR B CA 1
ATOM 8643 C C . THR B 1 366 ? -2.848 28.906 20.797 1 96.94 366 THR B C 1
ATOM 8645 O O . THR B 1 366 ? -3.758 29.656 21.141 1 96.94 366 THR B O 1
ATOM 8648 N N . SER B 1 367 ? -2.867 27.656 21 1 96.44 367 SER B N 1
ATOM 8649 C CA . SER B 1 367 ? -3.957 26.984 21.688 1 96.44 367 SER B CA 1
ATOM 8650 C C . SER B 1 367 ? -3.979 27.344 23.172 1 96.44 367 SER B C 1
ATOM 8652 O O . SER B 1 367 ? -2.939 27.344 23.828 1 96.44 367 SER B O 1
ATOM 8654 N N . TYR B 1 368 ? -5.082 27.766 23.625 1 96 368 TYR B N 1
ATOM 8655 C CA . TYR B 1 368 ? -5.414 27.984 25.031 1 96 368 TYR B CA 1
ATOM 8656 C C . TYR B 1 368 ? -6.676 27.219 25.406 1 96 368 TYR B C 1
ATOM 8658 O O . TYR B 1 368 ? -7.789 27.719 25.25 1 96 368 TYR B O 1
ATOM 8666 N N . ARG B 1 369 ? -6.359 25.969 25.938 1 95.75 369 ARG B N 1
ATOM 8667 C CA . ARG B 1 369 ? -7.453 25.031 26.203 1 95.75 369 ARG B CA 1
ATOM 8668 C C . ARG B 1 369 ? -8.25 24.75 24.938 1 95.75 369 ARG B C 1
ATOM 8670 O O . ARG B 1 369 ? -7.699 24.266 23.953 1 95.75 369 ARG B O 1
ATOM 8677 N N . SER B 1 370 ? -9.586 25.031 24.922 1 97.56 370 SER B N 1
ATOM 8678 C CA . SER B 1 370 ? -10.406 24.703 23.766 1 97.56 370 SER B CA 1
ATOM 8679 C C . SER B 1 370 ? -10.602 25.906 22.859 1 97.56 370 SER B C 1
ATOM 8681 O O . SER B 1 370 ? -11.609 26.016 22.156 1 97.56 370 SER B O 1
ATOM 8683 N N . ARG B 1 371 ? -9.625 26.844 22.891 1 96.75 371 ARG B N 1
ATOM 8684 C CA . ARG B 1 371 ? -9.641 28.016 22.031 1 96.75 371 ARG B CA 1
ATOM 8685 C C . ARG B 1 371 ? -8.242 28.328 21.484 1 96.75 371 ARG B C 1
ATOM 8687 O O . ARG B 1 371 ? -7.242 27.922 22.078 1 96.75 371 ARG B O 1
ATOM 8694 N N . THR B 1 372 ? -8.203 28.969 20.375 1 97.19 372 THR B N 1
ATOM 8695 C CA . THR B 1 372 ? -6.992 29.625 19.891 1 97.19 372 THR B CA 1
ATOM 8696 C C . THR B 1 372 ? -7.023 31.125 20.219 1 97.19 372 THR B C 1
ATOM 8698 O O . THR B 1 372 ? -7.973 31.812 19.859 1 97.19 372 THR B O 1
ATOM 8701 N N . VAL B 1 373 ? -5.988 31.562 20.859 1 95.44 373 VAL B N 1
ATOM 8702 C CA . VAL B 1 373 ? -6.016 32.938 21.375 1 95.44 373 VAL B CA 1
ATOM 8703 C C . VAL B 1 373 ? -4.758 33.688 20.938 1 95.44 373 VAL B C 1
ATOM 8705 O O . VAL B 1 373 ? -3.756 33.062 20.578 1 95.44 373 VAL B O 1
ATOM 8708 N N . LEU B 1 374 ? -4.855 35.031 20.938 1 95.56 374 LEU B N 1
ATOM 8709 C CA . LEU B 1 374 ? -3.762 35.906 20.516 1 95.56 374 LEU B CA 1
ATOM 8710 C C . LEU B 1 374 ? -2.898 36.312 21.703 1 95.56 374 LEU B C 1
ATOM 8712 O O . LEU B 1 374 ? -3.42 36.562 22.797 1 95.56 374 LEU B O 1
ATOM 8716 N N . TYR B 1 375 ? -1.636 36.312 21.484 1 94.94 375 TYR B N 1
ATOM 8717 C CA . TYR B 1 375 ? -0.704 36.75 22.531 1 94.94 375 TYR B CA 1
ATOM 8718 C C . TYR B 1 375 ? 0.305 37.75 21.984 1 94.94 375 TYR B C 1
ATOM 8720 O O . TYR B 1 375 ? 0.615 37.75 20.797 1 94.94 375 TYR B O 1
ATOM 8728 N N . CYS B 1 376 ? 0.706 38.594 22.781 1 94.44 376 CYS B N 1
ATOM 8729 C CA . CYS B 1 376 ? 1.855 39.469 22.594 1 94.44 376 CYS B CA 1
ATOM 8730 C C . CYS B 1 376 ? 2.943 39.188 23.625 1 94.44 376 CYS B C 1
ATOM 8732 O O . CYS B 1 376 ? 2.686 39.188 24.828 1 94.44 376 CYS B O 1
ATOM 8734 N N . ILE B 1 377 ? 4.129 38.906 23.156 1 95.75 377 ILE B N 1
ATOM 8735 C CA . ILE B 1 377 ? 5.242 38.562 24.031 1 95.75 377 ILE B CA 1
ATOM 8736 C C . ILE B 1 377 ? 6.355 39.594 23.891 1 95.75 377 ILE B C 1
ATOM 8738 O O . ILE B 1 377 ? 6.922 39.781 22.812 1 95.75 377 ILE B O 1
ATOM 8742 N N . ASN B 1 378 ? 6.652 40.25 25 1 95.31 378 ASN B N 1
ATOM 8743 C CA . ASN B 1 378 ? 7.762 41.188 25 1 95.31 378 ASN B CA 1
ATOM 8744 C C . ASN B 1 378 ? 9.102 40.5 25.156 1 95.31 378 ASN B C 1
ATOM 8746 O O . ASN B 1 378 ? 9.352 39.844 26.172 1 95.31 378 ASN B O 1
ATOM 8750 N N . VAL B 1 379 ? 10 40.656 24.234 1 96.5 379 VAL B N 1
ATOM 8751 C CA . VAL B 1 379 ? 11.227 39.844 24.219 1 96.5 379 VAL B CA 1
ATOM 8752 C C . VAL B 1 379 ? 12.25 40.469 25.188 1 96.5 379 VAL B C 1
ATOM 8754 O O . VAL B 1 379 ? 13.219 39.812 25.562 1 96.5 379 VAL B O 1
ATOM 8757 N N . GLU B 1 380 ? 12.078 41.656 25.562 1 94.56 380 GLU B N 1
ATOM 8758 C CA . GLU B 1 380 ? 13 42.281 26.5 1 94.56 380 GLU B CA 1
ATOM 8759 C C . GLU B 1 380 ? 12.633 41.969 27.953 1 94.56 380 GLU B C 1
ATOM 8761 O O . GLU B 1 380 ? 13.492 41.594 28.75 1 94.56 380 GLU B O 1
ATOM 8766 N N . THR B 1 381 ? 11.359 42.125 28.203 1 94.44 381 THR B N 1
ATOM 8767 C CA . THR B 1 381 ? 10.906 41.875 29.562 1 94.44 381 THR B CA 1
ATOM 8768 C C . THR B 1 381 ? 10.477 40.438 29.766 1 94.44 381 THR B C 1
ATOM 8770 O O . THR B 1 381 ? 10.297 40 30.906 1 94.44 381 THR B O 1
ATOM 8773 N N . LYS B 1 382 ? 10.281 39.719 28.688 1 95.62 382 LYS B N 1
ATOM 8774 C CA . LYS B 1 382 ? 9.852 38.344 28.688 1 95.62 382 LYS B CA 1
ATOM 8775 C C . LYS B 1 382 ? 8.461 38.188 29.297 1 95.62 382 LYS B C 1
ATOM 8777 O O . LYS B 1 382 ? 8.172 37.188 29.984 1 95.62 382 LYS B O 1
ATOM 8782 N N . THR B 1 383 ? 7.668 39.219 29.125 1 92.5 383 THR B N 1
ATOM 8783 C CA . THR B 1 383 ? 6.293 39.188 29.609 1 92.5 383 THR B CA 1
ATOM 8784 C C . THR B 1 383 ? 5.332 38.812 28.484 1 92.5 383 THR B C 1
ATOM 8786 O O . THR B 1 383 ? 5.547 39.156 27.328 1 92.5 383 THR B O 1
ATOM 8789 N N . VAL B 1 384 ? 4.34 38.062 28.906 1 93.56 384 VAL B N 1
ATOM 8790 C CA . VAL B 1 384 ? 3.318 37.625 27.969 1 93.56 384 VAL B CA 1
ATOM 8791 C C . VAL B 1 384 ? 1.985 38.281 28.297 1 93.56 384 VAL B C 1
ATOM 8793 O O . VAL B 1 384 ? 1.569 38.312 29.453 1 93.56 384 VAL B O 1
ATOM 8796 N N . ARG B 1 385 ? 1.353 38.812 27.297 1 91.56 385 ARG B N 1
ATOM 8797 C CA . ARG B 1 385 ? 0.023 39.406 27.438 1 91.56 385 ARG B CA 1
ATOM 8798 C C . ARG B 1 385 ? -0.95 38.781 26.438 1 91.56 385 ARG B C 1
ATOM 8800 O O . ARG B 1 385 ? -0.614 38.594 25.266 1 91.56 385 ARG B O 1
ATOM 8807 N N . GLN B 1 386 ? -2.117 38.438 26.938 1 92 386 GLN B N 1
ATOM 8808 C CA . GLN B 1 386 ? -3.172 37.969 26.047 1 92 386 GLN B CA 1
ATOM 8809 C C . GLN B 1 386 ? -3.906 39.125 25.391 1 92 386 GLN B C 1
ATOM 8811 O O . GLN B 1 386 ? -4.203 40.125 26.047 1 92 386 GLN B O 1
ATOM 8816 N N . LEU B 1 387 ? -4.105 39.062 24.141 1 92.06 387 LEU B N 1
ATOM 8817 C CA . LEU B 1 387 ? -4.852 40.062 23.391 1 92.06 387 LEU B CA 1
ATOM 8818 C C . LEU B 1 387 ? -6.305 39.625 23.203 1 92.06 387 LEU B C 1
ATOM 8820 O O . LEU B 1 387 ? -6.602 38.438 23.141 1 92.06 387 LEU B O 1
ATOM 8824 N N . ASN B 1 388 ? -7.145 40.625 23.219 1 88.75 388 ASN B N 1
ATOM 8825 C CA . ASN B 1 388 ? -8.539 40.281 22.969 1 88.75 388 ASN B CA 1
ATOM 8826 C C . ASN B 1 388 ? -8.758 39.844 21.516 1 88.75 388 ASN B C 1
ATOM 8828 O O . ASN B 1 388 ? -8.109 40.344 20.609 1 88.75 388 ASN B O 1
ATOM 8832 N N . GLY B 1 389 ? -9.594 38.906 21.484 1 84.94 389 GLY B N 1
ATOM 8833 C CA . GLY B 1 389 ? -9.969 38.438 20.172 1 84.94 389 GLY B CA 1
ATOM 8834 C C . GLY B 1 389 ? -11.188 39.125 19.609 1 84.94 389 GLY B C 1
ATOM 8835 O O . GLY B 1 389 ? -11.727 40.031 20.234 1 84.94 389 GLY B O 1
ATOM 8836 N N . GLY B 1 390 ? -11.57 38.844 18.359 1 81.19 390 GLY B N 1
ATOM 8837 C CA . GLY B 1 390 ? -12.68 39.5 17.672 1 81.19 390 GLY B CA 1
ATOM 8838 C C . GLY B 1 390 ? -14.031 38.875 18.031 1 81.19 390 GLY B C 1
ATOM 8839 O O . GLY B 1 390 ? -15.078 39.438 17.703 1 81.19 390 GLY B O 1
ATOM 8840 N N . ILE B 1 391 ? -14.023 37.719 18.672 1 85.06 391 ILE B N 1
ATOM 8841 C CA . ILE B 1 391 ? -15.273 37.031 18.969 1 85.06 391 ILE B CA 1
ATOM 8842 C C . ILE B 1 391 ? -15.203 36.406 20.359 1 85.06 391 ILE B C 1
ATOM 8844 O O . ILE B 1 391 ? -14.18 35.844 20.75 1 85.06 391 ILE B O 1
ATOM 8848 N N . LYS B 1 392 ? -16.328 36.594 21.062 1 83.19 392 LYS B N 1
ATOM 8849 C CA . LYS B 1 392 ? -16.375 36.062 22.422 1 83.19 392 LYS B CA 1
ATOM 8850 C C . LYS B 1 392 ? -16.438 34.562 22.422 1 83.19 392 LYS B C 1
ATOM 8852 O O . LYS B 1 392 ? -17.266 33.938 21.734 1 83.19 392 LYS B O 1
ATOM 8857 N N . ASP B 1 393 ? -15.617 33.906 23.125 1 88.19 393 ASP B N 1
ATOM 8858 C CA . ASP B 1 393 ? -15.531 32.469 23.359 1 88.19 393 ASP B CA 1
ATOM 8859 C C . ASP B 1 393 ? -15.195 31.719 22.062 1 88.19 393 ASP B C 1
ATOM 8861 O O . ASP B 1 393 ? -15.328 30.5 21.984 1 88.19 393 ASP B O 1
ATOM 8865 N N . GLY B 1 394 ? -14.93 32.5 21.062 1 95.31 394 GLY B N 1
ATOM 8866 C CA . GLY B 1 394 ? -14.477 31.906 19.812 1 95.31 394 GLY B CA 1
ATOM 8867 C C . GLY B 1 394 ? -12.961 31.797 19.734 1 95.31 394 GLY B C 1
ATOM 8868 O O . GLY B 1 394 ? -12.273 31.859 20.75 1 95.31 394 GLY B O 1
ATOM 8869 N N . SER B 1 395 ? -12.508 31.406 18.609 1 97.38 395 SER B N 1
ATOM 8870 C CA . SER B 1 395 ? -11.078 31.281 18.344 1 97.38 395 SER B CA 1
ATOM 8871 C C . SER B 1 395 ? -10.609 32.312 17.344 1 97.38 395 SER B C 1
ATOM 8873 O O . SER B 1 395 ? -11.336 32.688 16.406 1 97.38 395 SER B O 1
ATOM 8875 N N . SER B 1 396 ? -9.453 32.875 17.578 1 96.81 396 SER B N 1
ATOM 8876 C CA . SER B 1 396 ? -8.844 33.875 16.719 1 96.81 396 SER B CA 1
ATOM 8877 C C . SER B 1 396 ? -7.391 33.531 16.406 1 96.81 396 SER B C 1
ATOM 8879 O O . SER B 1 396 ? -6.66 33.062 17.297 1 96.81 396 SER B O 1
ATOM 8881 N N . SER B 1 397 ? -7.016 33.719 15.188 1 95.88 397 SER B N 1
ATOM 8882 C CA . SER B 1 397 ? -5.637 33.469 14.766 1 95.88 397 SER B CA 1
ATOM 8883 C C . SER B 1 397 ? -5.098 34.656 13.977 1 95.88 397 SER B C 1
ATOM 8885 O O . SER B 1 397 ? -5.832 35.281 13.203 1 95.88 397 SER B O 1
ATOM 8887 N N . ILE B 1 398 ? -3.846 34.969 14.141 1 95.81 398 ILE B N 1
ATOM 8888 C CA . ILE B 1 398 ? -3.193 36.031 13.391 1 95.81 398 ILE B CA 1
ATOM 8889 C C . ILE B 1 398 ? -2.938 35.562 11.961 1 95.81 398 ILE B C 1
ATOM 8891 O O . ILE B 1 398 ? -2.434 34.469 11.734 1 95.81 398 ILE B O 1
ATOM 8895 N N . VAL B 1 399 ? -3.256 36.438 11.047 1 95.88 399 VAL B N 1
ATOM 8896 C CA . VAL B 1 399 ? -3.053 36.094 9.641 1 95.88 399 VAL B CA 1
ATOM 8897 C C . VAL B 1 399 ? -1.912 36.938 9.07 1 95.88 399 VAL B C 1
ATOM 8899 O O . VAL B 1 399 ? -1.145 36.438 8.234 1 95.88 399 VAL B O 1
ATOM 8902 N N . ASP B 1 400 ? -1.89 38.219 9.484 1 95.75 400 ASP B N 1
ATOM 8903 C CA . ASP B 1 400 ? -0.811 39.062 9.016 1 95.75 400 ASP B CA 1
ATOM 8904 C C . ASP B 1 400 ? -0.587 40.25 9.977 1 95.75 400 ASP B C 1
ATOM 8906 O O . ASP B 1 400 ? -1.484 40.594 10.742 1 95.75 400 ASP B O 1
ATOM 8910 N N . ILE B 1 401 ? 0.621 40.719 9.977 1 95.19 401 ILE B N 1
ATOM 8911 C CA . ILE B 1 401 ? 0.99 41.906 10.734 1 95.19 401 ILE B CA 1
ATOM 8912 C C . ILE B 1 401 ? 1.829 42.844 9.859 1 95.19 401 ILE B C 1
ATOM 8914 O O . ILE B 1 401 ? 2.738 42.406 9.156 1 95.19 401 ILE B O 1
ATOM 8918 N N . TYR B 1 402 ? 1.465 44.094 9.898 1 92.38 402 TYR B N 1
ATOM 8919 C CA . TYR B 1 402 ? 2.238 45.125 9.203 1 92.38 402 TYR B CA 1
ATOM 8920 C C . TYR B 1 402 ? 2.211 46.438 9.961 1 92.38 402 TYR B C 1
ATOM 8922 O O . TYR B 1 402 ? 1.15 47.062 10.117 1 92.38 402 TYR B O 1
ATOM 8930 N N . LYS B 1 403 ? 3.33 46.938 10.406 1 89.12 403 LYS B N 1
ATOM 8931 C CA . LYS B 1 403 ? 3.443 48.188 11.164 1 89.12 403 LYS B CA 1
ATOM 8932 C C . LYS B 1 403 ? 2.383 48.25 12.258 1 89.12 403 LYS B C 1
ATOM 8934 O O . LYS B 1 403 ? 1.637 49.25 12.344 1 89.12 403 LYS B O 1
ATOM 8939 N N . ASP B 1 404 ? 2.131 47.25 12.992 1 90.88 404 ASP B N 1
ATOM 8940 C CA . ASP B 1 404 ? 1.293 47.094 14.18 1 90.88 404 ASP B CA 1
ATOM 8941 C C . ASP B 1 404 ? -0.182 46.969 13.797 1 90.88 404 ASP B C 1
ATOM 8943 O O . ASP B 1 404 ? -1.055 47 14.664 1 90.88 404 ASP B O 1
ATOM 8947 N N . ILE B 1 405 ? -0.398 47.031 12.461 1 94.31 405 ILE B N 1
ATOM 8948 C CA . ILE B 1 405 ? -1.721 46.656 11.992 1 94.31 405 ILE B CA 1
ATOM 8949 C C . ILE B 1 405 ? -1.813 45.125 11.93 1 94.31 405 ILE B C 1
ATOM 8951 O O . ILE B 1 405 ? -0.947 44.469 11.352 1 94.31 405 ILE B O 1
ATOM 8955 N N . ILE B 1 406 ? -2.859 44.594 12.523 1 95.75 406 ILE B N 1
ATOM 8956 C CA . ILE B 1 406 ? -3 43.156 12.633 1 95.75 406 ILE B CA 1
ATOM 8957 C C . ILE B 1 406 ? -4.266 42.688 11.906 1 95.75 406 ILE B C 1
ATOM 8959 O O . ILE B 1 406 ? -5.336 43.281 12.086 1 95.75 406 ILE B O 1
ATOM 8963 N N . ILE B 1 407 ? -4.156 41.75 11.031 1 96.81 407 ILE B N 1
ATOM 8964 C CA . ILE B 1 407 ? -5.297 41.031 10.461 1 96.81 407 ILE B CA 1
ATOM 8965 C C . ILE B 1 407 ? -5.477 39.719 11.164 1 96.81 407 ILE B C 1
ATOM 8967 O O . ILE B 1 407 ? -4.523 38.938 11.305 1 96.81 407 ILE B O 1
ATOM 8971 N N . ILE B 1 408 ? -6.668 39.469 11.625 1 96.5 408 ILE B N 1
ATOM 8972 C CA . ILE B 1 408 ? -6.934 38.219 12.281 1 96.5 408 ILE B CA 1
ATOM 8973 C C . ILE B 1 408 ? -8.07 37.469 11.562 1 96.5 408 ILE B C 1
ATOM 8975 O O . ILE B 1 408 ? -8.852 38.094 10.836 1 96.5 408 ILE B O 1
ATOM 8979 N N . SER B 1 409 ? -8.039 36.156 11.648 1 96.56 409 SER B N 1
ATOM 8980 C CA . SER B 1 409 ? -9.172 35.312 11.312 1 96.56 409 SER B CA 1
ATOM 8981 C C . SER B 1 409 ? -9.922 34.875 12.562 1 96.56 409 SER B C 1
ATOM 8983 O O . SER B 1 409 ? -9.32 34.312 13.484 1 96.56 409 SER B O 1
ATOM 8985 N N . CYS B 1 410 ? -11.234 35.156 12.625 1 95.88 410 CYS B N 1
ATOM 8986 C CA . CYS B 1 410 ? -12.062 34.812 13.781 1 95.88 410 CYS B CA 1
ATOM 8987 C C . CYS B 1 410 ? -13.141 33.812 13.406 1 95.88 410 CYS B C 1
ATOM 8989 O O . CYS B 1 410 ? -13.617 33.812 12.273 1 95.88 410 CYS B O 1
ATOM 8991 N N . THR B 1 411 ? -13.43 33 14.383 1 96.88 411 THR B N 1
ATOM 8992 C CA . THR B 1 411 ? -14.406 31.953 14.109 1 96.88 411 THR B CA 1
ATOM 8993 C C . THR B 1 411 ? -14.992 31.391 15.406 1 96.88 411 THR B C 1
ATOM 8995 O O . THR B 1 411 ? -14.469 31.656 16.484 1 96.88 411 THR B O 1
ATOM 8998 N N . SER B 1 412 ? -16.109 30.797 15.352 1 97.38 412 SER B N 1
ATOM 8999 C CA . SER B 1 412 ? -16.766 29.984 16.375 1 97.38 412 SER B CA 1
ATOM 9000 C C . SER B 1 412 ? -17.547 28.844 15.742 1 97.38 412 SER B C 1
ATOM 9002 O O . SER B 1 412 ? -17.75 28.812 14.523 1 97.38 412 SER B O 1
ATOM 9004 N N . PRO B 1 413 ? -17.984 27.844 16.531 1 97.5 413 PRO B N 1
ATOM 9005 C CA . PRO B 1 413 ? -18.656 26.688 15.938 1 97.5 413 PRO B CA 1
ATOM 9006 C C . PRO B 1 413 ? -19.891 27.078 15.125 1 97.5 413 PRO B C 1
ATOM 9008 O O . PRO B 1 413 ? -20.281 26.344 14.219 1 97.5 413 PRO B O 1
ATOM 9011 N N . ASN B 1 414 ? -20.484 28.203 15.422 1 96.88 414 ASN B N 1
ATOM 9012 C CA . ASN B 1 414 ? -21.672 28.609 14.688 1 96.88 414 ASN B CA 1
ATOM 9013 C C . ASN B 1 414 ? -21.359 29.75 13.711 1 96.88 414 ASN B C 1
ATOM 9015 O O . ASN B 1 414 ? -22.281 30.359 13.164 1 96.88 414 ASN B O 1
ATOM 9019 N N . THR B 1 415 ? -20.094 30.156 13.586 1 96.69 415 THR B N 1
ATOM 9020 C CA . THR B 1 415 ? -19.703 31.266 12.727 1 96.69 415 THR B CA 1
ATOM 9021 C C . THR B 1 415 ? -18.453 30.906 11.93 1 96.69 415 THR B C 1
ATOM 9023 O O . THR B 1 415 ? -17.359 30.844 12.477 1 96.69 415 THR B O 1
ATOM 9026 N N . PRO B 1 416 ? -18.578 30.75 10.562 1 95.75 416 PRO B N 1
ATOM 9027 C CA . PRO B 1 416 ? -17.406 30.469 9.742 1 95.75 416 PRO B CA 1
ATOM 9028 C C . PRO B 1 416 ? -16.328 31.562 9.875 1 95.75 416 PRO B C 1
ATOM 9030 O O . PRO B 1 416 ? -16.625 32.688 10.289 1 95.75 416 PRO B O 1
ATOM 9033 N N . GLN B 1 417 ? -15.133 31.281 9.516 1 96.19 417 GLN B N 1
ATOM 9034 C CA . GLN B 1 417 ? -13.992 32.188 9.594 1 96.19 417 GLN B CA 1
ATOM 9035 C C . GLN B 1 417 ? -14.273 33.469 8.844 1 96.19 417 GLN B C 1
ATOM 9037 O O . GLN B 1 417 ? -14.875 33.469 7.766 1 96.19 417 GLN B O 1
ATOM 9042 N N . HIS B 1 418 ? -13.969 34.531 9.406 1 95.88 418 HIS B N 1
ATOM 9043 C CA . HIS B 1 418 ? -14.008 35.875 8.812 1 95.88 418 HIS B CA 1
ATOM 9044 C C . HIS B 1 418 ? -12.812 36.688 9.242 1 95.88 418 HIS B C 1
ATOM 9046 O O . HIS B 1 418 ? -12.164 36.406 10.25 1 95.88 418 HIS B O 1
ATOM 9052 N N . LEU B 1 419 ? -12.508 37.719 8.5 1 97.12 419 LEU B N 1
ATOM 9053 C CA . LEU B 1 419 ? -11.297 38.531 8.727 1 97.12 419 LEU B CA 1
ATOM 9054 C C . LEU B 1 419 ? -11.633 39.844 9.414 1 97.12 419 LEU B C 1
ATOM 9056 O O . LEU B 1 419 ? -12.656 40.469 9.125 1 97.12 419 LEU B O 1
ATOM 9060 N N . MET B 1 420 ? -10.844 40.219 10.312 1 96.88 420 MET B N 1
ATOM 9061 C CA . MET B 1 420 ? -10.914 41.531 10.984 1 96.88 420 MET B CA 1
ATOM 9062 C C . MET B 1 420 ? -9.555 42.188 11.008 1 96.88 420 MET B C 1
ATOM 9064 O O . MET B 1 420 ? -8.523 41.531 10.844 1 96.88 420 MET B O 1
ATOM 9068 N N . VAL B 1 421 ? -9.578 43.5 11.133 1 96.75 421 VAL B N 1
ATOM 9069 C CA . VAL B 1 421 ? -8.359 44.281 11.164 1 96.75 421 VAL B CA 1
ATOM 9070 C C . VAL B 1 421 ? -8.352 45.156 12.414 1 96.75 421 VAL B C 1
ATOM 9072 O O . VAL B 1 421 ? -9.398 45.656 12.852 1 96.75 421 VAL B O 1
ATOM 9075 N N . GLY B 1 422 ? -7.246 45.25 13.023 1 95.12 422 GLY B N 1
ATOM 9076 C CA . GLY B 1 422 ? -7.027 46.125 14.18 1 95.12 422 GLY B CA 1
ATOM 9077 C C . GLY B 1 422 ? -5.594 46.594 14.305 1 95.12 422 GLY B C 1
ATOM 9078 O O . GLY B 1 422 ? -4.73 46.219 13.516 1 95.12 422 GLY B O 1
ATOM 9079 N N . LYS B 1 423 ? -5.414 47.469 15.25 1 93.69 423 LYS B N 1
ATOM 9080 C CA . LYS B 1 423 ? -4.086 48.031 15.477 1 93.69 423 LYS B CA 1
ATOM 9081 C C . LYS B 1 423 ? -3.584 47.719 16.875 1 93.69 423 LYS B C 1
ATOM 9083 O O . LYS B 1 423 ? -4.32 47.875 17.859 1 93.69 423 LYS B O 1
ATOM 9088 N N . LEU B 1 424 ? -2.424 47.25 16.875 1 91.69 424 LEU B N 1
ATOM 9089 C CA . LEU B 1 424 ? -1.765 47.031 18.156 1 91.69 424 LEU B CA 1
ATOM 9090 C C . LEU B 1 424 ? -1.359 48.344 18.797 1 91.69 424 LEU B C 1
ATOM 9092 O O . LEU B 1 424 ? -0.651 49.156 18.188 1 91.69 424 LEU B O 1
ATOM 9096 N N . LEU B 1 425 ? -1.836 48.562 19.984 1 83.88 425 LEU B N 1
ATOM 9097 C CA . LEU B 1 425 ? -1.519 49.812 20.656 1 83.88 425 LEU B CA 1
ATOM 9098 C C . LEU B 1 425 ? -0.335 49.656 21.594 1 83.88 425 LEU B C 1
ATOM 9100 O O . LEU B 1 425 ? -0.117 48.562 22.141 1 83.88 425 LEU B O 1
ATOM 9104 N N . SER B 1 426 ? 0.375 50.625 21.766 1 74.69 426 SER B N 1
ATOM 9105 C CA . SER B 1 426 ? 1.612 50.625 22.531 1 74.69 426 SER B CA 1
ATOM 9106 C C . SER B 1 426 ? 1.332 50.469 24.031 1 74.69 426 SER B C 1
ATOM 9108 O O . SER B 1 426 ? 2.123 49.844 24.734 1 74.69 426 SER B O 1
ATOM 9110 N N . ASN B 1 427 ? 0.235 50.938 24.375 1 74.75 427 ASN B N 1
ATOM 9111 C CA . ASN B 1 427 ? -0.094 50.812 25.797 1 74.75 427 ASN B CA 1
ATOM 9112 C C . ASN B 1 427 ? -0.639 49.438 26.141 1 74.75 427 ASN B C 1
ATOM 9114 O O . ASN B 1 427 ? -1.673 49.031 25.609 1 74.75 427 ASN B O 1
ATOM 9118 N N . PRO B 1 428 ? 0.063 48.812 26.953 1 70.88 428 PRO B N 1
ATOM 9119 C CA . PRO B 1 428 ? -0.327 47.438 27.281 1 70.88 428 PRO B CA 1
ATOM 9120 C C . PRO B 1 428 ? -1.755 47.344 27.812 1 70.88 428 PRO B C 1
ATOM 9122 O O . PRO B 1 428 ? -2.393 46.281 27.688 1 70.88 428 PRO B O 1
ATOM 9125 N N . GLY B 1 429 ? -2.201 48.281 28.312 1 69.25 429 GLY B N 1
ATOM 9126 C CA . GLY B 1 429 ? -3.531 48.188 28.891 1 69.25 429 GLY B CA 1
ATOM 9127 C C . GLY B 1 429 ? -4.637 48.469 27.906 1 69.25 429 GLY B C 1
ATOM 9128 O O . GLY B 1 429 ? -5.812 48.219 28.172 1 69.25 429 GLY B O 1
ATOM 9129 N N . GLU B 1 430 ? -4.266 48.812 26.734 1 80.25 430 GLU B N 1
ATOM 9130 C CA . GLU B 1 430 ? -5.285 49.188 25.766 1 80.25 430 GLU B CA 1
ATOM 9131 C C . GLU B 1 430 ? -5.676 48 24.891 1 80.25 430 GLU B C 1
ATOM 9133 O O . GLU B 1 430 ? -4.812 47.25 24.422 1 80.25 430 GLU B O 1
ATOM 9138 N N . GLU B 1 431 ? -6.957 47.875 24.797 1 86.19 431 GLU B N 1
ATOM 9139 C CA . GLU B 1 431 ? -7.504 46.781 24.016 1 86.19 431 GLU B CA 1
ATOM 9140 C C . GLU B 1 431 ? -7.574 47.156 22.531 1 86.19 431 GLU B C 1
ATOM 9142 O O . GLU B 1 431 ? -7.832 48.312 22.188 1 86.19 431 GLU B O 1
ATOM 9147 N N . ILE B 1 432 ? -7.27 46.188 21.734 1 92.44 432 ILE B N 1
ATOM 9148 C CA . ILE B 1 432 ? -7.359 46.375 20.297 1 92.44 432 ILE B CA 1
ATOM 9149 C C . ILE B 1 432 ? -8.82 46.5 19.875 1 92.44 432 ILE B C 1
ATOM 9151 O O . ILE B 1 432 ? -9.664 45.688 20.281 1 92.44 432 ILE B O 1
ATOM 9155 N N . LYS B 1 433 ? -9.141 47.562 19.156 1 93.31 433 LYS B N 1
ATOM 9156 C CA . LYS B 1 433 ? -10.453 47.688 18.531 1 93.31 433 LYS B CA 1
ATOM 9157 C C . LYS B 1 433 ? -10.461 47.031 17.156 1 93.31 433 LYS B C 1
ATOM 9159 O O . LYS B 1 433 ? -9.734 47.438 16.25 1 93.31 433 LYS B O 1
ATOM 9164 N N . TRP B 1 434 ? -11.352 46.062 17.031 1 95.38 434 TRP B N 1
ATOM 9165 C CA . TRP B 1 434 ? -11.383 45.281 15.805 1 95.38 434 TRP B CA 1
ATOM 9166 C C . TRP B 1 434 ? -12.461 45.781 14.859 1 95.38 434 TRP B C 1
ATOM 9168 O O . TRP B 1 434 ? -13.555 46.156 15.297 1 95.38 434 TRP B O 1
ATOM 9178 N N . HIS B 1 435 ? -12.133 45.781 13.57 1 95.56 435 HIS B N 1
ATOM 9179 C CA . HIS B 1 435 ? -13.039 46.156 12.492 1 95.56 435 HIS B CA 1
ATOM 9180 C C . HIS B 1 435 ? -13.188 45.031 11.477 1 95.56 435 HIS B C 1
ATOM 9182 O O . HIS B 1 435 ? -12.203 44.406 11.086 1 95.56 435 HIS B O 1
ATOM 9188 N N . TYR B 1 436 ? -14.422 44.781 11.055 1 95.19 436 TYR B N 1
ATOM 9189 C CA . TYR B 1 436 ? -14.688 43.719 10.109 1 95.19 436 TYR B CA 1
ATOM 9190 C C . TYR B 1 436 ? -14.117 44.031 8.734 1 95.19 436 TYR B C 1
ATOM 9192 O O . TYR B 1 436 ? -14.312 45.156 8.227 1 95.19 436 TYR B O 1
ATOM 9200 N N . LEU B 1 437 ? -13.328 43.156 8.195 1 94.62 437 LEU B N 1
ATOM 9201 C CA . LEU B 1 437 ? -13.023 43.219 6.77 1 94.62 437 LEU B CA 1
ATOM 9202 C C . LEU B 1 437 ? -14.172 42.625 5.941 1 94.62 437 LEU B C 1
ATOM 9204 O O . LEU B 1 437 ? -14.523 43.188 4.895 1 94.62 437 LEU B O 1
ATOM 9208 N N . ASN B 1 438 ? -14.68 41.5 6.359 1 89.38 438 ASN B N 1
ATOM 9209 C CA . ASN B 1 438 ? -15.898 40.906 5.812 1 89.38 438 ASN B CA 1
ATOM 9210 C C . ASN B 1 438 ? -16.859 40.469 6.922 1 89.38 438 ASN B C 1
ATOM 9212 O O . ASN B 1 438 ? -16.438 39.844 7.902 1 89.38 438 ASN B O 1
ATOM 9216 N N . GLN B 1 439 ? -18.094 40.719 6.703 1 88.88 439 GLN B N 1
ATOM 9217 C CA . GLN B 1 439 ? -19.109 40.406 7.707 1 88.88 439 GLN B CA 1
ATOM 9218 C C . GLN B 1 439 ? -19.359 38.906 7.781 1 88.88 439 GLN B C 1
ATOM 9220 O O . GLN B 1 439 ? -19.516 38.25 6.75 1 88.88 439 GLN B O 1
ATOM 9225 N N . PRO B 1 440 ? -19.328 38.406 9 1 90.94 440 PRO B N 1
ATOM 9226 C CA . PRO B 1 440 ? -19.562 36.969 9.133 1 90.94 440 PRO B CA 1
ATOM 9227 C C . PRO B 1 440 ? -21.031 36.594 8.945 1 90.94 440 PRO B C 1
ATOM 9229 O O . PRO B 1 440 ? -21.906 37.406 9.18 1 90.94 440 PRO B O 1
ATOM 9232 N N . GLU B 1 441 ? -21.234 35.375 8.477 1 88.5 441 GLU B N 1
ATOM 9233 C CA . GLU B 1 441 ? -22.562 34.781 8.469 1 88.5 441 GLU B CA 1
ATOM 9234 C C . GLU B 1 441 ? -22.766 33.875 9.695 1 88.5 441 GLU B C 1
ATOM 9236 O O . GLU B 1 441 ? -22.344 32.719 9.711 1 88.5 441 GLU B O 1
ATOM 9241 N N . ILE B 1 442 ? -23.547 34.344 10.625 1 93.12 442 ILE B N 1
ATOM 9242 C CA . ILE B 1 442 ? -23.766 33.594 11.859 1 93.12 442 ILE B CA 1
ATOM 9243 C C . ILE B 1 442 ? -24.922 32.625 11.68 1 93.12 442 ILE B C 1
ATOM 9245 O O . ILE B 1 442 ? -25.984 33 11.188 1 93.12 442 ILE B O 1
ATOM 9249 N N . ASP B 1 443 ? -24.719 31.391 11.953 1 94.81 443 ASP B N 1
ATOM 9250 C CA . ASP B 1 443 ? -25.797 30.406 11.969 1 94.81 443 ASP B CA 1
ATOM 9251 C C . ASP B 1 443 ? -26.516 30.391 13.32 1 94.81 443 ASP B C 1
ATOM 9253 O O . ASP B 1 443 ? -26.062 29.734 14.258 1 94.81 443 ASP B O 1
ATOM 9257 N N . ASN B 1 444 ? -27.688 30.875 13.375 1 93.94 444 ASN B N 1
ATOM 9258 C CA . ASN B 1 444 ? -28.438 31.031 14.625 1 93.94 444 ASN B CA 1
ATOM 9259 C C . ASN B 1 444 ? -29.094 29.719 15.055 1 93.94 444 ASN B C 1
ATOM 9261 O O . ASN B 1 444 ? -29.594 29.609 16.172 1 93.94 444 ASN B O 1
ATOM 9265 N N . ASN B 1 445 ? -29.016 28.781 14.227 1 94.81 445 ASN B N 1
ATOM 9266 C CA . ASN B 1 445 ? -29.609 27.5 14.555 1 94.81 445 ASN B CA 1
ATOM 9267 C C . ASN B 1 445 ? -28.625 26.578 15.258 1 94.81 445 ASN B C 1
ATOM 9269 O O . ASN B 1 445 ? -28.938 25.438 15.586 1 94.81 445 ASN B O 1
ATOM 9273 N N . ILE B 1 446 ? -27.453 27.062 15.492 1 97.12 446 ILE B N 1
ATOM 9274 C CA . ILE B 1 446 ? -26.422 26.297 16.172 1 97.12 446 ILE B CA 1
ATOM 9275 C C . ILE B 1 446 ? -25.891 27.078 17.359 1 97.12 446 ILE B C 1
ATOM 9277 O O . ILE B 1 446 ? -25.594 28.281 17.25 1 97.12 446 ILE B O 1
ATOM 9281 N N . SER B 1 447 ? -25.844 26.469 18.469 1 96.25 447 SER B N 1
ATOM 9282 C CA . SER B 1 447 ? -25.203 27.031 19.656 1 96.25 447 SER B CA 1
ATOM 9283 C C . SER B 1 447 ? -24.094 26.125 20.172 1 96.25 447 SER B C 1
ATOM 9285 O O . SER B 1 447 ? -23.953 24.984 19.703 1 96.25 447 SER B O 1
ATOM 9287 N N . PHE B 1 448 ? -23.25 26.641 21.016 1 97.19 448 PHE B N 1
ATOM 9288 C CA . PHE B 1 448 ? -22.172 25.812 21.562 1 97.19 448 PHE B CA 1
ATOM 9289 C C . PHE B 1 448 ? -21.875 26.203 23.016 1 97.19 448 PHE B C 1
ATOM 9291 O O . PHE B 1 448 ? -22.141 27.328 23.422 1 97.19 448 PHE B O 1
ATOM 9298 N N . HIS B 1 449 ? -21.375 25.188 23.766 1 95.56 449 HIS B N 1
ATOM 9299 C CA . HIS B 1 449 ? -21.047 25.344 25.188 1 95.56 449 HIS B CA 1
ATOM 9300 C C . HIS B 1 449 ? -19.703 24.703 25.5 1 95.56 449 HIS B C 1
ATOM 9302 O O . HIS B 1 449 ? -19.391 23.609 25.031 1 95.56 449 HIS B O 1
ATOM 9308 N N . LEU B 1 450 ? -18.922 25.484 26.281 1 96.75 450 LEU B N 1
ATOM 9309 C CA . LEU B 1 450 ? -17.656 24.953 26.812 1 96.75 450 LEU B CA 1
ATOM 9310 C C . LEU B 1 450 ? -17.844 24.406 28.219 1 96.75 450 LEU B C 1
ATOM 9312 O O . LEU B 1 450 ? -18.516 25.031 29.047 1 96.75 450 LEU B O 1
ATOM 9316 N N . SER B 1 451 ? -17.328 23.188 28.438 1 97.19 451 SER B N 1
ATOM 9317 C CA . SER B 1 451 ? -17.391 22.594 29.766 1 97.19 451 SER B CA 1
ATOM 9318 C C . SER B 1 451 ? -16.047 22.047 30.203 1 97.19 451 SER B C 1
ATOM 9320 O O . SER B 1 451 ? -15.297 21.484 29.391 1 97.19 451 SER B O 1
ATOM 9322 N N . SER B 1 452 ? -15.711 22.281 31.422 1 97.06 452 SER B N 1
ATOM 9323 C CA . SER B 1 452 ? -14.523 21.672 32.031 1 97.06 452 SER B CA 1
ATOM 9324 C C . SER B 1 452 ? -14.875 20.422 32.812 1 97.06 452 SER B C 1
ATOM 9326 O O . SER B 1 452 ? -15.914 20.359 33.469 1 97.06 452 SER B O 1
ATOM 9328 N N . HIS B 1 453 ? -14.023 19.453 32.75 1 97.81 453 HIS B N 1
ATOM 9329 C CA . HIS B 1 453 ? -14.219 18.172 33.438 1 97.81 453 HIS B CA 1
ATOM 9330 C C . HIS B 1 453 ? -13.047 17.859 34.344 1 97.81 453 HIS B C 1
ATOM 9332 O O . HIS B 1 453 ? -11.891 18.078 34 1 97.81 453 HIS B O 1
ATOM 9338 N N . GLN B 1 454 ? -13.391 17.375 35.5 1 96.5 454 GLN B N 1
ATOM 9339 C CA . GLN B 1 454 ? -12.391 16.938 36.5 1 96.5 454 GLN B CA 1
ATOM 9340 C C . GLN B 1 454 ? -12.398 15.422 36.656 1 96.5 454 GLN B C 1
ATOM 9342 O O . GLN B 1 454 ? -13.453 14.812 36.812 1 96.5 454 GLN B O 1
ATOM 9347 N N . PRO B 1 455 ? -11.219 14.836 36.5 1 96.44 455 PRO B N 1
ATOM 9348 C CA . PRO B 1 455 ? -11.195 13.391 36.75 1 96.44 455 PRO B CA 1
ATOM 9349 C C . PRO B 1 455 ? -11.578 13.023 38.188 1 96.44 455 PRO B C 1
ATOM 9351 O O . PRO B 1 455 ? -11.234 13.75 39.125 1 96.44 455 PRO B O 1
ATOM 9354 N N . THR B 1 456 ? -12.25 11.914 38.344 1 95.88 456 THR B N 1
ATOM 9355 C CA . THR B 1 456 ? -12.547 11.375 39.656 1 95.88 456 THR B CA 1
ATOM 9356 C C . THR B 1 456 ? -11.305 10.766 40.281 1 95.88 456 THR B C 1
ATOM 9358 O O . THR B 1 456 ? -10.258 10.656 39.625 1 95.88 456 THR B O 1
ATOM 9361 N N . THR B 1 457 ? -11.43 10.32 41.469 1 95.62 457 THR B N 1
ATOM 9362 C CA . THR B 1 457 ? -10.281 9.844 42.219 1 95.62 457 THR B CA 1
ATOM 9363 C C . THR B 1 457 ? -9.688 8.594 41.562 1 95.62 457 THR B C 1
ATOM 9365 O O . THR B 1 457 ? -8.477 8.375 41.625 1 95.62 457 THR B O 1
ATOM 9368 N N . ASP B 1 458 ? -10.477 7.84 40.969 1 94.38 458 ASP B N 1
ATOM 9369 C CA . ASP B 1 458 ? -10.023 6.598 40.344 1 94.38 458 ASP B CA 1
ATOM 9370 C C . ASP B 1 458 ? -9.289 6.875 39.031 1 94.38 458 ASP B C 1
ATOM 9372 O O . ASP B 1 458 ? -8.594 6.004 38.5 1 94.38 458 ASP B O 1
ATOM 9376 N N . ARG B 1 459 ? -9.406 8.125 38.562 1 96.62 459 ARG B N 1
ATOM 9377 C CA . ARG B 1 459 ? -8.766 8.484 37.312 1 96.62 459 ARG B CA 1
ATOM 9378 C C . ARG B 1 459 ? -7.621 9.469 37.531 1 96.62 459 ARG B C 1
ATOM 9380 O O . ARG B 1 459 ? -7.16 10.125 36.594 1 96.62 459 ARG B O 1
ATOM 9387 N N . LYS B 1 460 ? -7.215 9.617 38.75 1 96.31 460 LYS B N 1
ATOM 9388 C CA . LYS B 1 460 ? -6.055 10.445 39.062 1 96.31 460 LYS B CA 1
ATOM 9389 C C . LYS B 1 460 ? -4.781 9.875 38.469 1 96.31 460 LYS B C 1
ATOM 9391 O O . LYS B 1 460 ? -4.516 8.672 38.562 1 96.31 460 LYS B O 1
ATOM 9396 N N . HIS B 1 461 ? -4.043 10.703 37.812 1 96.38 461 HIS B N 1
ATOM 9397 C CA . HIS B 1 461 ? -2.797 10.234 37.219 1 96.38 461 HIS B CA 1
ATOM 9398 C C . HIS B 1 461 ? -1.73 10 38.312 1 96.38 461 HIS B C 1
ATOM 9400 O O . HIS B 1 461 ? -1.571 10.82 39.219 1 96.38 461 HIS B O 1
ATOM 9406 N N . SER B 1 462 ? -0.948 8.961 38.188 1 95.56 462 SER B N 1
ATOM 9407 C CA . SER B 1 462 ? 0.022 8.586 39.18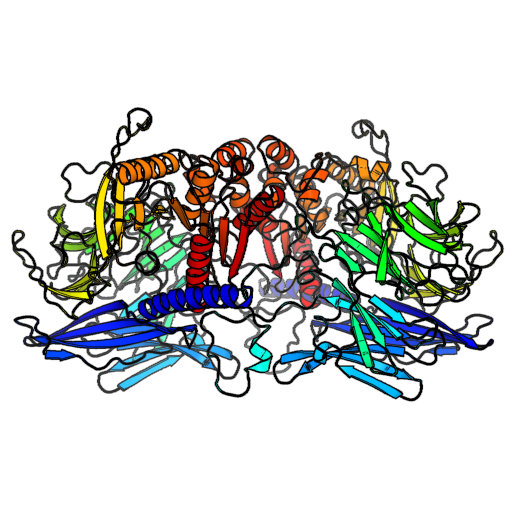8 1 95.56 462 SER B CA 1
ATOM 9408 C C . SER B 1 462 ? 1.131 9.625 39.312 1 95.56 462 SER B C 1
ATOM 9410 O O . SER B 1 462 ? 1.568 9.953 40.438 1 95.56 462 SER B O 1
ATOM 9412 N N . LYS B 1 463 ? 1.517 10.188 38.219 1 96.5 463 LYS B N 1
ATOM 9413 C CA . LYS B 1 463 ? 2.656 11.102 38.219 1 96.5 463 LYS B CA 1
ATOM 9414 C C . LYS B 1 463 ? 2.193 12.555 38.188 1 96.5 463 LYS B C 1
ATOM 9416 O O . LYS B 1 463 ? 2.807 13.414 38.844 1 96.5 463 LYS B O 1
ATOM 9421 N N . TYR B 1 464 ? 1.069 12.852 37.531 1 97.25 464 TYR B N 1
ATOM 9422 C CA . TYR B 1 464 ? 0.719 14.242 37.281 1 97.25 464 TYR B CA 1
ATOM 9423 C C . TYR B 1 464 ? -0.497 14.656 38.094 1 97.25 464 TYR B C 1
ATOM 9425 O O . TYR B 1 464 ? -0.912 15.82 38.062 1 97.25 464 TYR B O 1
ATOM 9433 N N . GLY B 1 465 ? -1.038 13.727 38.844 1 96.06 465 GLY B N 1
ATOM 9434 C CA . GLY B 1 465 ? -2.172 14.039 39.719 1 96.06 465 GLY B CA 1
ATOM 9435 C C . GLY B 1 465 ? -3.438 14.352 38.938 1 96.06 465 GLY B C 1
ATOM 9436 O O . GLY B 1 465 ? -3.797 13.625 38 1 96.06 465 GLY B O 1
ATOM 9437 N N . TYR B 1 466 ? -4.102 15.383 39.438 1 95.12 466 TYR B N 1
ATOM 9438 C CA . TYR B 1 466 ? -5.367 15.75 38.812 1 95.12 466 TYR B CA 1
ATOM 9439 C C . TYR B 1 466 ? -5.152 16.766 37.688 1 95.12 466 TYR B C 1
ATOM 9441 O O . TYR B 1 466 ? -4.59 17.844 37.906 1 95.12 466 TYR B O 1
ATOM 9449 N N . LEU B 1 467 ? -5.422 16.422 36.5 1 96.31 467 LEU B N 1
ATOM 9450 C CA . LEU B 1 467 ? -5.438 17.281 35.312 1 96.31 467 LEU B CA 1
ATOM 9451 C C . LEU B 1 467 ? -6.852 17.406 34.75 1 96.31 467 LEU B C 1
ATOM 9453 O O . LEU B 1 467 ? -7.508 16.391 34.5 1 96.31 467 LEU B O 1
ATOM 9457 N N . ASP B 1 468 ? -7.336 18.562 34.625 1 96.12 468 ASP B N 1
ATOM 9458 C CA . ASP B 1 468 ? -8.664 18.719 34.062 1 96.12 468 ASP B CA 1
ATOM 9459 C C . ASP B 1 468 ? -8.602 18.766 32.531 1 96.12 468 ASP B C 1
ATOM 9461 O O . ASP B 1 468 ? -7.516 18.812 31.953 1 96.12 468 ASP B O 1
ATOM 9465 N N . TYR B 1 469 ? -9.648 18.609 31.875 1 97.88 469 TYR B N 1
ATOM 9466 C CA . TYR B 1 469 ? -9.797 18.672 30.422 1 97.88 469 TYR B CA 1
ATOM 9467 C C . TYR B 1 469 ? -11.141 19.297 30.031 1 97.88 469 TYR B C 1
ATOM 9469 O O . TYR B 1 469 ? -11.914 19.688 30.906 1 97.88 469 TYR B O 1
ATOM 9477 N N . GLU B 1 470 ? -11.398 19.547 28.734 1 98.19 470 GLU B N 1
ATOM 9478 C CA . GLU B 1 470 ? -12.578 20.312 28.328 1 98.19 470 GLU B CA 1
ATOM 9479 C C . GLU B 1 470 ? -13.305 19.641 27.172 1 98.19 470 GLU B C 1
ATOM 9481 O O . GLU B 1 470 ? -12.742 18.781 26.5 1 98.19 470 GLU B O 1
ATOM 9486 N N . THR B 1 471 ? -14.531 19.984 27.047 1 98.56 471 THR B N 1
ATOM 9487 C CA . THR B 1 471 ? -15.328 19.594 25.875 1 98.56 471 THR B CA 1
ATOM 9488 C C . THR B 1 471 ? -16.047 20.812 25.281 1 98.56 471 THR B C 1
ATOM 9490 O O . THR B 1 471 ? -16.234 21.812 25.969 1 98.56 471 THR B O 1
ATOM 9493 N N . ILE B 1 472 ? -16.297 20.734 24.031 1 98.69 472 ILE B N 1
ATOM 9494 C CA . ILE B 1 472 ? -17.156 21.672 23.328 1 98.69 472 ILE B CA 1
ATOM 9495 C C . ILE B 1 472 ? -18.422 20.953 22.875 1 98.69 472 ILE B C 1
ATOM 9497 O O . ILE B 1 472 ? -18.375 20.047 22.047 1 98.69 472 ILE B O 1
ATOM 9501 N N . LEU B 1 473 ? -19.547 21.312 23.422 1 98.62 473 LEU B N 1
ATOM 9502 C CA . LEU B 1 473 ? -20.844 20.781 22.984 1 98.62 473 LEU B CA 1
ATOM 9503 C C . LEU B 1 473 ? -21.484 21.703 21.969 1 98.62 473 LEU B C 1
ATOM 9505 O O . LEU B 1 473 ? -21.703 22.891 22.234 1 98.62 473 LEU B O 1
ATOM 9509 N N . VAL B 1 474 ? -21.719 21.266 20.781 1 98.69 474 VAL B N 1
ATOM 9510 C CA . VAL B 1 474 ? -22.406 22 19.75 1 98.69 474 VAL B CA 1
ATOM 9511 C C . VAL B 1 474 ? -23.828 21.453 19.578 1 98.69 474 VAL B C 1
ATOM 9513 O O . VAL B 1 474 ? -24.016 20.25 19.375 1 98.69 474 VAL B O 1
ATOM 9516 N N . LEU B 1 475 ? -24.859 22.328 19.656 1 97.31 475 LEU B N 1
ATOM 9517 C CA . LEU B 1 475 ? -26.25 21.922 19.719 1 97.31 475 LEU B CA 1
ATOM 9518 C C . LEU B 1 475 ? -27.047 22.531 18.562 1 97.31 475 LEU B C 1
ATOM 9520 O O . LEU B 1 475 ? -26.891 23.703 18.234 1 97.31 475 LEU B O 1
ATOM 9524 N N . PRO B 1 476 ? -27.844 21.625 17.906 1 96.56 476 PRO B N 1
ATOM 9525 C CA . PRO B 1 476 ? -28.828 22.203 16.984 1 96.56 476 PRO B CA 1
ATOM 9526 C C . PRO B 1 476 ? -30 22.844 17.703 1 96.56 476 PRO B C 1
ATOM 9528 O O . PRO B 1 476 ? -30.312 22.484 18.844 1 96.56 476 PRO B O 1
ATOM 9531 N N . LYS B 1 477 ? -30.547 23.844 17.016 1 89.94 477 LYS B N 1
ATOM 9532 C CA . LYS B 1 477 ? -31.797 24.391 17.547 1 89.94 477 LYS B CA 1
ATOM 9533 C C . LYS B 1 477 ? -32.938 23.375 17.406 1 89.94 477 LYS B C 1
ATOM 9535 O O . LYS B 1 477 ? -33.094 22.766 16.344 1 89.94 477 LYS B O 1
ATOM 9540 N N . THR B 1 478 ? -33.438 23.016 18.562 1 80.88 478 THR B N 1
ATOM 9541 C CA . THR B 1 478 ? -34.531 22.031 18.516 1 80.88 478 THR B CA 1
ATOM 9542 C C . THR B 1 478 ? -35.875 22.719 18.641 1 80.88 478 THR B C 1
ATOM 9544 O O . THR B 1 478 ? -36 23.719 19.359 1 80.88 478 THR B O 1
ATOM 9547 N N . THR B 1 479 ? -36.812 22.469 17.766 1 67.69 479 THR B N 1
ATOM 9548 C CA . THR B 1 479 ? -38.156 23.031 17.812 1 67.69 479 THR B CA 1
ATOM 9549 C C . THR B 1 479 ? -39.031 22.281 18.812 1 67.69 479 THR B C 1
ATOM 9551 O O . THR B 1 479 ? -39.969 22.844 19.359 1 67.69 479 THR B O 1
ATOM 9554 N N . ASP B 1 480 ? -38.781 21.016 18.859 1 71.94 480 ASP B N 1
ATOM 9555 C CA . ASP B 1 480 ? -39.656 20.234 19.703 1 71.94 480 ASP B CA 1
ATOM 9556 C C . ASP B 1 480 ? -38.969 19.859 21.016 1 71.94 480 ASP B C 1
ATOM 9558 O O . ASP B 1 480 ? -37.812 20.188 21.234 1 71.94 480 ASP B O 1
ATOM 9562 N N . ASP B 1 481 ? -39.75 19.453 22 1 75.25 481 ASP B N 1
ATOM 9563 C CA . ASP B 1 481 ? -39.281 19.047 23.312 1 75.25 481 ASP B CA 1
ATOM 9564 C C . ASP B 1 481 ? -38.375 17.812 23.25 1 75.25 481 ASP B C 1
ATOM 9566 O O . ASP B 1 481 ? -37.906 17.328 24.266 1 75.25 481 ASP B O 1
ATOM 9570 N N . LYS B 1 482 ? -37.938 17.406 21.969 1 86.44 482 LYS B N 1
ATOM 9571 C CA . LYS B 1 482 ? -37.094 16.219 21.875 1 86.44 482 LYS B CA 1
ATOM 9572 C C . LYS B 1 482 ? -35.594 16.578 21.906 1 86.44 482 LYS B C 1
ATOM 9574 O O . LYS B 1 482 ? -35.156 17.484 21.188 1 86.44 482 LYS B O 1
ATOM 9579 N N . LYS B 1 483 ? -34.906 15.914 22.781 1 93.94 483 LYS B N 1
ATOM 9580 C CA . LYS B 1 483 ? -33.469 16.094 22.875 1 93.94 483 LYS B CA 1
ATOM 9581 C C . LYS B 1 483 ? -32.75 15.445 21.688 1 93.94 483 LYS B C 1
ATOM 9583 O O . LYS B 1 483 ? -33.156 14.367 21.234 1 93.94 483 LYS B O 1
ATOM 9588 N N . PRO B 1 484 ? -31.828 16.125 21.125 1 96.5 484 PRO B N 1
ATOM 9589 C CA . PRO B 1 484 ? -31.125 15.562 19.953 1 96.5 484 PRO B CA 1
ATOM 9590 C C . PRO B 1 484 ? -30.25 14.375 20.312 1 96.5 484 PRO B C 1
ATOM 9592 O O . PRO B 1 484 ? -29.688 14.312 21.422 1 96.5 484 PRO B O 1
ATOM 9595 N N . PRO B 1 485 ? -30.156 13.367 19.391 1 97.25 485 PRO B N 1
ATOM 9596 C CA . PRO B 1 485 ? -29.109 12.359 19.562 1 97.25 485 PRO B CA 1
ATOM 9597 C C . PRO B 1 485 ? -27.719 12.961 19.625 1 97.25 485 PRO B C 1
ATOM 9599 O O . PRO B 1 485 ? -27.5 14.078 19.156 1 97.25 485 PRO B O 1
ATOM 9602 N N . LEU B 1 486 ? -26.766 12.211 20.219 1 98.56 486 LEU B N 1
ATOM 9603 C CA . LEU B 1 486 ? -25.438 12.742 20.5 1 98.56 486 LEU B CA 1
ATOM 9604 C C . LEU B 1 486 ? -24.375 12.008 19.688 1 98.56 486 LEU B C 1
ATOM 9606 O O . LEU B 1 486 ? -24.359 10.773 19.641 1 98.56 486 LEU B O 1
ATOM 9610 N N . ILE B 1 487 ? -23.594 12.727 18.969 1 98.81 487 ILE B N 1
ATOM 9611 C CA . ILE B 1 487 ? -22.375 12.188 18.375 1 98.81 487 ILE B CA 1
ATOM 9612 C C . ILE B 1 487 ? -21.188 12.531 19.266 1 98.81 487 ILE B C 1
ATOM 9614 O O . ILE B 1 487 ? -20.875 13.711 19.469 1 98.81 487 ILE B O 1
ATOM 9618 N N . LEU B 1 488 ? -20.594 11.57 19.922 1 98.88 488 LEU B N 1
ATOM 9619 C CA . LEU B 1 488 ? -19.328 11.75 20.625 1 98.88 488 LEU B CA 1
ATOM 9620 C C . LEU B 1 488 ? -18.172 11.797 19.625 1 98.88 488 LEU B C 1
ATOM 9622 O O . LEU B 1 488 ? -17.953 10.852 18.875 1 98.88 488 LEU B O 1
ATOM 9626 N N . PHE B 1 489 ? -17.422 12.922 19.641 1 98.88 489 PHE B N 1
ATOM 9627 C CA . PHE B 1 489 ? -16.422 13.195 18.609 1 98.88 489 PHE B CA 1
ATOM 9628 C C . PHE B 1 489 ? -15.078 13.539 19.25 1 98.88 489 PHE B C 1
ATOM 9630 O O . PHE B 1 489 ? -14.75 14.719 19.406 1 98.88 489 PHE B O 1
ATOM 9637 N N . PRO B 1 490 ? -14.242 12.523 19.656 1 98.69 490 PRO B N 1
ATOM 9638 C CA . PRO B 1 490 ? -12.867 12.797 20.078 1 98.69 490 PRO B CA 1
ATOM 9639 C C . PRO B 1 490 ? -11.938 13.109 18.906 1 98.69 490 PRO B C 1
ATOM 9641 O O . PRO B 1 490 ? -12.117 12.578 17.812 1 98.69 490 PRO B O 1
ATOM 9644 N N . HIS B 1 491 ? -11.016 13.977 19.109 1 98.25 491 HIS B N 1
ATOM 9645 C CA . HIS B 1 491 ? -10.102 14.336 18.031 1 98.25 491 HIS B CA 1
ATOM 9646 C C . HIS B 1 491 ? -9 13.289 17.875 1 98.25 491 HIS B C 1
ATOM 9648 O O . HIS B 1 491 ? -8.852 12.406 18.719 1 98.25 491 HIS B O 1
ATOM 9654 N N . GLY B 1 492 ? -8.281 13.43 16.703 1 97.31 492 GLY B N 1
ATOM 9655 C CA . GLY B 1 492 ? -7.133 12.57 16.469 1 97.31 492 GLY B CA 1
ATOM 9656 C C . GLY B 1 492 ? -5.863 13.07 17.141 1 97.31 492 GLY B C 1
ATOM 9657 O O . GLY B 1 492 ? -5.918 13.906 18.047 1 97.31 492 GLY B O 1
ATOM 9658 N N . GLY B 1 493 ? -4.75 12.586 16.766 1 94.19 493 GLY B N 1
ATOM 9659 C CA . GLY B 1 493 ? -3.473 12.969 17.344 1 94.19 493 GLY B CA 1
ATOM 9660 C C . GLY B 1 493 ? -2.756 11.82 18.031 1 94.19 493 GLY B C 1
ATOM 9661 O O . GLY B 1 493 ? -2.367 10.852 17.375 1 94.19 493 GLY B O 1
ATOM 9662 N N . PRO B 1 494 ? -2.684 11.703 19.359 1 96.75 494 PRO B N 1
ATOM 9663 C CA . PRO B 1 494 ? -3.58 12.32 20.344 1 96.75 494 PRO B CA 1
ATOM 9664 C C . PRO B 1 494 ? -3.189 13.758 20.672 1 96.75 494 PRO B C 1
ATOM 9666 O O . PRO B 1 494 ? -3.898 14.445 21.406 1 96.75 494 PRO B O 1
ATOM 9669 N N . HIS B 1 495 ? -2.127 14.164 20.125 1 98 495 HIS B N 1
ATOM 9670 C CA . HIS B 1 495 ? -1.639 15.484 20.516 1 98 495 HIS B CA 1
ATOM 9671 C C . HIS B 1 495 ? -2.121 16.547 19.531 1 98 495 HIS B C 1
ATOM 9673 O O . HIS B 1 495 ? -1.33 17.094 18.766 1 98 495 HIS B O 1
ATOM 9679 N N . THR B 1 496 ? -3.35 16.797 19.578 1 97.38 496 THR B N 1
ATOM 9680 C CA . THR B 1 496 ? -4.09 17.859 18.938 1 97.38 496 THR B CA 1
ATOM 9681 C C . THR B 1 496 ? -5.137 18.453 19.875 1 97.38 496 THR B C 1
ATOM 9683 O O . THR B 1 496 ? -5.152 18.141 21.062 1 97.38 496 THR B O 1
ATOM 9686 N N . THR B 1 497 ? -5.883 19.359 19.406 1 97.81 497 THR B N 1
ATOM 9687 C CA . THR B 1 497 ? -6.934 19.953 20.219 1 97.81 497 THR B CA 1
ATOM 9688 C C . THR B 1 497 ? -8.055 20.516 19.359 1 97.81 497 THR B C 1
ATOM 9690 O O . THR B 1 497 ? -7.797 21.016 18.25 1 97.81 497 THR B O 1
ATOM 9693 N N . PHE B 1 498 ? -9.273 20.266 19.781 1 98.25 498 PHE B N 1
ATOM 9694 C CA . PHE B 1 498 ? -10.391 21.016 19.219 1 98.25 498 PHE B CA 1
ATOM 9695 C C . PHE B 1 498 ? -10.445 22.422 19.781 1 98.25 498 PHE B C 1
ATOM 9697 O O . PHE B 1 498 ? -10.32 22.609 21 1 98.25 498 PHE B O 1
ATOM 9704 N N . ASP B 1 499 ? -10.492 23.312 18.953 1 97.69 499 ASP B N 1
ATOM 9705 C CA . ASP B 1 499 ? -10.812 24.672 19.391 1 97.69 499 ASP B CA 1
ATOM 9706 C C . ASP B 1 499 ? -12.219 25.062 18.938 1 97.69 499 ASP B C 1
ATOM 9708 O O . ASP B 1 499 ? -12.883 24.328 18.203 1 97.69 499 ASP B O 1
ATOM 9712 N N . THR B 1 500 ? -12.742 26.156 19.484 1 97.88 500 THR B N 1
ATOM 9713 C CA . THR B 1 500 ? -14.062 26.656 19.109 1 97.88 500 THR B CA 1
ATOM 9714 C C . THR B 1 500 ? -14.047 27.234 17.703 1 97.88 500 THR B C 1
ATOM 9716 O O . THR B 1 500 ? -14.328 28.422 17.5 1 97.88 500 THR B O 1
ATOM 9719 N N . LEU B 1 501 ? -13.75 26.391 16.766 1 96.81 501 LEU B N 1
ATOM 9720 C CA . LEU B 1 501 ? -13.742 26.781 15.367 1 96.81 501 LEU B CA 1
ATOM 9721 C C . LEU B 1 501 ? -14.914 26.172 14.617 1 96.81 501 LEU B C 1
ATOM 9723 O O . LEU B 1 501 ? -15.492 25.172 15.062 1 96.81 501 LEU B O 1
ATOM 9727 N N . TYR B 1 502 ? -15.305 26.844 13.531 1 96.94 502 TYR B N 1
ATOM 9728 C CA . TYR B 1 502 ? -16.328 26.312 12.641 1 96.94 502 TYR B CA 1
ATOM 9729 C C . TYR B 1 502 ? -15.805 25.109 11.867 1 96.94 502 TYR B C 1
ATOM 9731 O O . TYR B 1 502 ? -14.805 25.203 11.148 1 96.94 502 TYR B O 1
ATOM 9739 N N . MET B 1 503 ? -16.422 23.969 12.047 1 97.31 503 MET B N 1
ATOM 9740 C CA . MET B 1 503 ? -16.109 22.766 11.297 1 97.31 503 MET B CA 1
ATOM 9741 C C . MET B 1 503 ? -17.297 22.312 10.461 1 97.31 503 MET B C 1
ATOM 9743 O O . MET B 1 503 ? -18.406 22.109 10.992 1 97.31 503 MET B O 1
ATOM 9747 N N . MET B 1 504 ? -17.062 22.094 9.219 1 96.38 504 MET B N 1
ATOM 9748 C CA . MET B 1 504 ? -18.125 21.812 8.266 1 96.38 504 MET B CA 1
ATOM 9749 C C . MET B 1 504 ? -18.922 20.578 8.695 1 96.38 504 MET B C 1
ATOM 9751 O O . MET B 1 504 ? -20.156 20.578 8.703 1 96.38 504 MET B O 1
ATOM 9755 N N . TYR B 1 505 ? -18.234 19.469 9.055 1 97.81 505 TYR B N 1
ATOM 9756 C CA . TYR B 1 505 ? -18.922 18.234 9.43 1 97.81 505 TYR B CA 1
ATOM 9757 C C . TYR B 1 505 ? -19.75 18.438 10.688 1 97.81 505 TYR B C 1
ATOM 9759 O O . TYR B 1 505 ? -20.875 17.953 10.773 1 97.81 505 TYR B O 1
ATOM 9767 N N . VAL B 1 506 ? -19.203 19.156 11.672 1 98.56 506 VAL B N 1
ATOM 9768 C CA . VAL B 1 506 ? -19.922 19.375 12.93 1 98.56 506 VAL B CA 1
ATOM 9769 C C . VAL B 1 506 ? -21.188 20.203 12.664 1 98.56 506 VAL B C 1
ATOM 9771 O O . VAL B 1 506 ? -22.266 19.859 13.156 1 98.56 506 VAL B O 1
ATOM 9774 N N . ALA B 1 507 ? -21.016 21.312 11.875 1 98 507 ALA B N 1
ATOM 9775 C CA . ALA B 1 507 ? -22.172 22.094 11.492 1 98 507 ALA B CA 1
ATOM 9776 C C . ALA B 1 507 ? -23.188 21.25 10.734 1 98 507 ALA B C 1
ATOM 9778 O O . ALA B 1 507 ? -24.391 21.359 10.969 1 98 507 ALA B O 1
ATOM 9779 N N . GLY B 1 508 ? -22.688 20.391 9.805 1 98.25 508 GLY B N 1
ATOM 9780 C CA . GLY B 1 508 ? -23.562 19.516 9.055 1 98.25 508 GLY B CA 1
ATOM 9781 C C . GLY B 1 508 ? -24.312 18.516 9.922 1 98.25 508 GLY B C 1
ATOM 9782 O O . GLY B 1 508 ? -25.5 18.281 9.719 1 98.25 508 GLY B O 1
ATOM 9783 N N . PHE B 1 509 ? -23.641 17.891 10.867 1 98.5 509 PHE B N 1
ATOM 9784 C CA . PHE B 1 509 ? -24.281 16.969 11.797 1 98.5 509 PHE B CA 1
ATOM 9785 C C . PHE B 1 509 ? -25.406 17.672 12.547 1 98.5 509 PHE B C 1
ATOM 9787 O O . PHE B 1 509 ? -26.5 17.109 12.695 1 98.5 509 PHE B O 1
ATOM 9794 N N . CYS B 1 510 ? -25.156 18.906 12.984 1 97.88 510 CYS B N 1
ATOM 9795 C CA . CYS B 1 510 ? -26.156 19.656 13.711 1 97.88 510 CYS B CA 1
ATOM 9796 C C . CYS B 1 510 ? -27.344 19.984 12.82 1 97.88 510 CYS B C 1
ATOM 9798 O O . CYS B 1 510 ? -28.5 19.875 13.242 1 97.88 510 CYS B O 1
ATOM 9800 N N . LYS B 1 511 ? -27.047 20.375 11.617 1 96.44 511 LYS B N 1
ATOM 9801 C CA . LYS B 1 511 ? -28.109 20.703 10.664 1 96.44 511 LYS B CA 1
ATOM 9802 C C . LYS B 1 511 ? -28.953 19.469 10.344 1 96.44 511 LYS B C 1
ATOM 9804 O O . LYS B 1 511 ? -30.125 19.578 9.961 1 96.44 511 LYS B O 1
ATOM 9809 N N . CYS B 1 512 ? -28.359 18.297 10.539 1 96.38 512 CYS B N 1
ATOM 9810 C CA . CYS B 1 512 ? -29.078 17.047 10.328 1 96.38 512 CYS B CA 1
ATOM 9811 C C . CYS B 1 512 ? -29.734 16.578 11.617 1 96.38 512 CYS B C 1
ATOM 9813 O O . CYS B 1 512 ? -30.312 15.484 11.672 1 96.38 512 CYS B O 1
ATOM 9815 N N . GLY B 1 513 ? -29.609 17.312 12.711 1 95.19 513 GLY B N 1
ATOM 9816 C CA . GLY B 1 513 ? -30.406 17.078 13.906 1 95.19 513 GLY B CA 1
ATOM 9817 C C . GLY B 1 513 ? -29.609 16.422 15.023 1 95.19 513 GLY B C 1
ATOM 9818 O O . GLY B 1 513 ? -30.172 16 16.031 1 95.19 513 GLY B O 1
ATOM 9819 N N . PHE B 1 514 ? -28.312 16.375 14.906 1 97.62 514 PHE B N 1
ATOM 9820 C CA . PHE B 1 514 ? -27.484 15.742 15.93 1 97.62 514 PHE B CA 1
ATOM 9821 C C . PHE B 1 514 ? -26.75 16.781 16.75 1 97.62 514 PHE B C 1
ATOM 9823 O O . PHE B 1 514 ? -26.328 17.812 16.234 1 97.62 514 PHE B O 1
ATOM 9830 N N . ALA B 1 515 ? -26.609 16.578 18.031 1 98.19 515 ALA B N 1
ATOM 9831 C CA . ALA B 1 515 ? -25.625 17.297 18.844 1 98.19 515 ALA B CA 1
ATOM 9832 C C . ALA B 1 515 ? -24.25 16.656 18.719 1 98.19 515 ALA B C 1
ATOM 9834 O O . ALA B 1 515 ? -24.141 15.461 18.453 1 98.19 515 ALA B O 1
ATOM 9835 N N . VAL B 1 516 ? -23.266 17.453 18.844 1 98.88 516 VAL B N 1
ATOM 9836 C CA . VAL B 1 516 ? -21.906 16.922 18.75 1 98.88 516 VAL B CA 1
ATOM 9837 C C . VAL B 1 516 ? -21.109 17.328 19.984 1 98.88 516 VAL B C 1
ATOM 9839 O O . VAL B 1 516 ? -21.047 18.5 20.344 1 98.88 516 VAL B O 1
ATOM 9842 N N . LEU B 1 517 ? -20.562 16.375 20.672 1 98.88 517 LEU B N 1
ATOM 9843 C CA . LEU B 1 517 ? -19.656 16.625 21.797 1 98.88 517 LEU B CA 1
ATOM 9844 C C . LEU B 1 517 ? -18.203 16.391 21.391 1 98.88 517 LEU B C 1
ATOM 9846 O O . LEU B 1 517 ? -17.766 15.242 21.266 1 98.88 517 LEU B O 1
ATOM 9850 N N . MET B 1 518 ? -17.5 17.453 21.188 1 98.88 518 MET B N 1
ATOM 9851 C CA . MET B 1 518 ? -16.078 17.391 20.875 1 98.88 518 MET B CA 1
ATOM 9852 C C . MET B 1 518 ? -15.234 17.344 22.141 1 98.88 518 MET B C 1
ATOM 9854 O O . MET B 1 518 ? -15.352 18.219 23 1 98.88 518 MET B O 1
ATOM 9858 N N . VAL B 1 519 ? -14.383 16.359 22.25 1 98.88 519 VAL B N 1
ATOM 9859 C CA . VAL B 1 519 ? -13.711 16.109 23.516 1 98.88 519 VAL B CA 1
ATOM 9860 C C . VAL B 1 519 ? -12.219 16.406 23.391 1 98.88 519 VAL B C 1
ATOM 9862 O O . VAL B 1 519 ? -11.539 15.859 22.516 1 98.88 519 VAL B O 1
ATOM 9865 N N . ASN B 1 520 ? -11.734 17.266 24.172 1 98.81 520 ASN B N 1
ATOM 9866 C CA . ASN B 1 520 ? -10.305 17.469 24.391 1 98.81 520 ASN B CA 1
ATOM 9867 C C . ASN B 1 520 ? -9.828 16.719 25.641 1 98.81 520 ASN B C 1
ATOM 9869 O O . ASN B 1 520 ? -9.648 17.328 26.703 1 98.81 520 ASN B O 1
ATOM 9873 N N . TYR B 1 521 ? -9.586 15.453 25.453 1 98.81 521 TYR B N 1
ATOM 9874 C CA . TYR B 1 521 ? -9.172 14.586 26.547 1 98.81 521 TYR B CA 1
ATOM 9875 C C . TYR B 1 521 ? -7.754 14.914 27 1 98.81 521 TYR B C 1
ATOM 9877 O O . TYR B 1 521 ? -7.055 15.688 26.344 1 98.81 521 TYR B O 1
ATOM 9885 N N . ARG B 1 522 ? -7.324 14.43 28.328 1 97.5 522 ARG B N 1
ATOM 9886 C CA . ARG B 1 522 ? -5.957 14.641 28.797 1 97.5 522 ARG B CA 1
ATOM 9887 C C . ARG B 1 522 ? -4.949 14.062 27.797 1 97.5 522 ARG B C 1
ATOM 9889 O O . ARG B 1 522 ? -5.043 12.891 27.422 1 97.5 522 ARG B O 1
ATOM 9896 N N . GLY B 1 523 ? -4.078 14.805 27.375 1 98.38 523 GLY B N 1
ATOM 9897 C CA . GLY B 1 523 ? -3.174 14.539 26.266 1 98.38 523 GLY B CA 1
ATOM 9898 C C . GLY B 1 523 ? -3.291 15.555 25.141 1 98.38 523 GLY B C 1
ATOM 9899 O O . GLY B 1 523 ? -2.408 15.641 24.281 1 98.38 523 GLY B O 1
ATOM 9900 N N . SER B 1 524 ? -4.379 16.328 25.125 1 98.5 524 SER B N 1
ATOM 9901 C CA . SER B 1 524 ? -4.633 17.375 24.141 1 98.5 524 SER B CA 1
ATOM 9902 C C . SER B 1 524 ? -3.703 18.562 24.328 1 98.5 524 SER B C 1
ATOM 9904 O O . SER B 1 524 ? -3.172 18.766 25.422 1 98.5 524 SER B O 1
ATOM 9906 N N . LEU B 1 525 ? -3.506 19.297 23.375 1 98.06 525 LEU B N 1
ATOM 9907 C CA . LEU B 1 525 ? -2.674 20.5 23.422 1 98.06 525 LEU B CA 1
ATOM 9908 C C . LEU B 1 525 ? -3.432 21.656 24.062 1 98.06 525 LEU B C 1
ATOM 9910 O O . LEU B 1 525 ? -4.664 21.672 24.062 1 98.06 525 LEU B O 1
ATOM 9914 N N . GLY B 1 526 ? -2.73 22.594 24.578 1 97.19 526 GLY B N 1
ATOM 9915 C CA . GLY B 1 526 ? -3.33 23.797 25.109 1 97.19 526 GLY B CA 1
ATOM 9916 C C . GLY B 1 526 ? -3.639 23.703 26.594 1 97.19 526 GLY B C 1
ATOM 9917 O O . GLY B 1 526 ? -4.242 24.609 27.172 1 97.19 526 GLY B O 1
ATOM 9918 N N . PHE B 1 527 ? -3.213 22.625 27.266 1 97.19 527 PHE B N 1
ATOM 9919 C CA . PHE B 1 527 ? -3.516 22.422 28.672 1 97.19 527 PHE B CA 1
ATOM 9920 C C . PHE B 1 527 ? -2.234 22.281 29.484 1 97.19 527 PHE B C 1
ATOM 9922 O O . PHE B 1 527 ? -2.277 21.922 30.672 1 97.19 527 PHE B O 1
ATOM 9929 N N . GLY B 1 528 ? -1.108 22.578 28.859 1 97 528 GLY B N 1
ATOM 9930 C CA . GLY B 1 528 ? 0.188 22.422 29.5 1 97 528 GLY B CA 1
ATOM 9931 C C . GLY B 1 528 ? 0.906 21.141 29.094 1 97 528 GLY B C 1
ATOM 9932 O O . GLY B 1 528 ? 0.271 20.172 28.672 1 97 528 GLY B O 1
ATOM 9933 N N . GLN B 1 529 ? 2.246 21.141 29.25 1 97.5 529 GLN B N 1
ATOM 9934 C CA . GLN B 1 529 ? 3.078 20.016 28.844 1 97.5 529 GLN B CA 1
ATOM 9935 C C . GLN B 1 529 ? 2.787 18.781 29.688 1 97.5 529 GLN B C 1
ATOM 9937 O O . GLN B 1 529 ? 2.863 17.656 29.203 1 97.5 529 GLN B O 1
ATOM 9942 N N . ASP B 1 530 ? 2.424 18.969 30.938 1 97.75 530 ASP B N 1
ATOM 9943 C CA . ASP B 1 530 ? 2.096 17.828 31.812 1 97.75 530 ASP B CA 1
ATOM 9944 C C . ASP B 1 530 ? 0.896 17.062 31.266 1 97.75 530 ASP B C 1
ATOM 9946 O O . ASP B 1 530 ? 0.86 15.828 31.344 1 97.75 530 ASP B O 1
ATOM 9950 N N . SER B 1 531 ? -0.092 17.766 30.797 1 97.69 531 SER B N 1
ATOM 9951 C CA . SER B 1 531 ? -1.229 17.094 30.172 1 97.69 531 SER B CA 1
ATOM 9952 C C . SER B 1 531 ? -0.791 16.266 28.969 1 97.69 531 SER B C 1
ATOM 9954 O O . SER B 1 531 ? -1.194 15.109 28.828 1 97.69 531 SER B O 1
ATOM 9956 N N . VAL B 1 532 ? 0.039 16.844 28.141 1 98.19 532 VAL B N 1
ATOM 9957 C CA . VAL B 1 532 ? 0.545 16.172 26.953 1 98.19 532 VAL B CA 1
ATOM 9958 C C . VAL B 1 532 ? 1.245 14.875 27.344 1 98.19 532 VAL B C 1
ATOM 9960 O O . VAL B 1 532 ? 0.989 13.82 26.766 1 98.19 532 VAL B O 1
ATOM 9963 N N . GLU B 1 533 ? 2.059 14.898 28.344 1 98.06 533 GLU B N 1
ATOM 9964 C CA . GLU B 1 533 ? 2.881 13.766 28.75 1 98.06 533 GLU B CA 1
ATOM 9965 C C . GLU B 1 533 ? 2.051 12.727 29.5 1 98.06 533 GLU B C 1
ATOM 9967 O O . GLU B 1 533 ? 2.42 11.547 29.547 1 98.06 533 GLU B O 1
ATOM 9972 N N . SER B 1 534 ? 0.942 13.148 30.031 1 98.38 534 SER B N 1
ATOM 9973 C CA . SER B 1 534 ? 0.132 12.273 30.875 1 98.38 534 SER B CA 1
ATOM 9974 C C . SER B 1 534 ? -0.413 11.094 30.094 1 98.38 534 SER B C 1
ATOM 9976 O O . SER B 1 534 ? -0.697 10.039 30.656 1 98.38 534 SER B O 1
ATOM 9978 N N . ILE B 1 535 ? -0.569 11.242 28.828 1 98.44 535 ILE B N 1
ATOM 9979 C CA . ILE B 1 535 ? -1.242 10.211 28.047 1 98.44 535 ILE B CA 1
ATOM 9980 C C . ILE B 1 535 ? -0.224 9.18 27.562 1 98.44 535 ILE B C 1
ATOM 9982 O O . ILE B 1 535 ? -0.592 8.07 27.172 1 98.44 535 ILE B O 1
ATOM 9986 N N . LEU B 1 536 ? 1.095 9.508 27.516 1 98.31 536 LEU B N 1
ATOM 9987 C CA . LEU B 1 536 ? 2.125 8.578 27.047 1 98.31 536 LEU B CA 1
ATOM 9988 C C . LEU B 1 536 ? 2.154 7.324 27.906 1 98.31 536 LEU B C 1
ATOM 9990 O O . LEU B 1 536 ? 2.35 7.398 29.125 1 98.31 536 LEU B O 1
ATOM 9994 N N . GLY B 1 537 ? 1.922 6.211 27.234 1 97.94 537 GLY B N 1
ATOM 9995 C CA . GLY B 1 537 ? 1.84 4.941 27.938 1 97.94 537 GLY B CA 1
ATOM 9996 C C . GLY B 1 537 ? 0.447 4.637 28.469 1 97.94 537 GLY B C 1
ATOM 9997 O O . GLY B 1 537 ? 0.214 3.574 29.047 1 97.94 537 GLY B O 1
ATOM 9998 N N . ASN B 1 538 ? -0.49 5.578 28.172 1 98.25 538 ASN B N 1
ATOM 9999 C CA . ASN B 1 538 ? -1.812 5.41 28.781 1 98.25 538 ASN B CA 1
ATOM 10000 C C . ASN B 1 538 ? -2.916 5.516 27.719 1 98.25 538 ASN B C 1
ATOM 10002 O O . ASN B 1 538 ? -4.094 5.648 28.062 1 98.25 538 ASN B O 1
ATOM 10006 N N . ILE B 1 539 ? -2.547 5.531 26.469 1 98.56 539 ILE B N 1
ATOM 10007 C CA . ILE B 1 539 ? -3.58 5.574 25.438 1 98.56 539 ILE B CA 1
ATOM 10008 C C . ILE B 1 539 ? -4.449 4.324 25.516 1 98.56 539 ILE B C 1
ATOM 10010 O O . ILE B 1 539 ? -3.977 3.258 25.922 1 98.56 539 ILE B O 1
ATOM 10014 N N . GLY B 1 540 ? -5.699 4.434 25.094 1 98.44 540 GLY B N 1
ATOM 10015 C CA . GLY B 1 540 ? -6.629 3.32 25.156 1 98.44 540 GLY B CA 1
ATOM 10016 C C . GLY B 1 540 ? -7.238 3.131 26.531 1 98.44 540 GLY B C 1
ATOM 10017 O O . GLY B 1 540 ? -8.133 2.303 26.719 1 98.44 540 GLY B O 1
ATOM 10018 N N . ASP B 1 541 ? -6.758 3.854 27.5 1 98.38 541 ASP B N 1
ATOM 10019 C CA . ASP B 1 541 ? -7.273 3.801 28.859 1 98.38 541 ASP B CA 1
ATOM 10020 C C . ASP B 1 541 ? -7.641 5.195 29.359 1 98.38 541 ASP B C 1
ATOM 10022 O O . ASP B 1 541 ? -8.82 5.547 29.422 1 98.38 541 ASP B O 1
ATOM 10026 N N . GLN B 1 542 ? -6.652 6.109 29.547 1 98.44 542 GLN B N 1
ATOM 10027 C CA . GLN B 1 542 ? -6.875 7.465 30.031 1 98.44 542 GLN B CA 1
ATOM 10028 C C . GLN B 1 542 ? -7.82 8.234 29.109 1 98.44 542 GLN B C 1
ATOM 10030 O O . GLN B 1 542 ? -8.805 8.82 29.562 1 98.44 542 GLN B O 1
ATOM 10035 N N . ASP B 1 543 ? -7.473 8.266 27.875 1 98.75 543 ASP B N 1
ATOM 10036 C CA . ASP B 1 543 ? -8.258 9 26.906 1 98.75 543 ASP B CA 1
ATOM 10037 C C . ASP B 1 543 ? -9.648 8.383 26.734 1 98.75 543 ASP B C 1
ATOM 10039 O O . ASP B 1 543 ? -10.641 9.102 26.594 1 98.75 543 ASP B O 1
ATOM 10043 N N . VAL B 1 544 ? -9.766 7.059 26.75 1 98.81 544 VAL B N 1
ATOM 10044 C CA . VAL B 1 544 ? -11.055 6.375 26.641 1 98.81 544 VAL B CA 1
ATOM 10045 C C . VAL B 1 544 ? -11.945 6.754 27.812 1 98.81 544 VAL B C 1
ATOM 10047 O O . VAL B 1 544 ? -13.102 7.125 27.641 1 98.81 544 VAL B O 1
ATOM 10050 N N . LYS B 1 545 ? -11.43 6.656 29.031 1 98.75 545 LYS B N 1
ATOM 10051 C CA . LYS B 1 545 ? -12.18 6.984 30.234 1 98.75 545 LYS B CA 1
ATOM 10052 C C . LYS B 1 545 ? -12.578 8.453 30.266 1 98.75 545 LYS B C 1
ATOM 10054 O O . LYS B 1 545 ? -13.664 8.805 30.719 1 98.75 545 LYS B O 1
ATOM 10059 N N . ASP B 1 546 ? -11.672 9.312 29.781 1 98.75 546 ASP B N 1
ATOM 10060 C CA . ASP B 1 546 ? -11.992 10.734 29.719 1 98.75 546 ASP B CA 1
ATOM 10061 C C . ASP B 1 546 ? -13.18 10.977 28.781 1 98.75 546 ASP B C 1
ATOM 10063 O O . ASP B 1 546 ? -14.078 11.758 29.109 1 98.75 546 ASP B O 1
ATOM 10067 N N . CYS B 1 547 ? -13.203 10.359 27.609 1 98.81 547 CYS B N 1
ATOM 10068 C CA . CYS B 1 547 ? -14.281 10.523 26.641 1 98.81 547 CYS B CA 1
ATOM 10069 C C . CYS B 1 547 ? -15.609 10.023 27.203 1 98.81 547 CYS B C 1
ATOM 10071 O O . CYS B 1 547 ? -16.625 10.703 27.094 1 98.81 547 CYS B O 1
ATOM 10073 N N . LYS B 1 548 ? -15.578 8.82 27.812 1 98.81 548 LYS B N 1
ATOM 10074 C CA . LYS B 1 548 ? -16.797 8.234 28.359 1 98.81 548 LYS B CA 1
ATOM 10075 C C . LYS B 1 548 ? -17.344 9.078 29.516 1 98.81 548 LYS B C 1
ATOM 10077 O O . LYS B 1 548 ? -18.547 9.312 29.594 1 98.81 548 LYS B O 1
ATOM 10082 N N . ALA B 1 549 ? -16.469 9.523 30.391 1 98.5 549 ALA B N 1
ATOM 10083 C CA . ALA B 1 549 ? -16.875 10.344 31.531 1 98.5 549 ALA B CA 1
ATOM 10084 C C . ALA B 1 549 ? -17.469 11.664 31.047 1 98.5 549 ALA B C 1
ATOM 10086 O O . ALA B 1 549 ? -18.453 12.148 31.625 1 98.5 549 ALA B O 1
ATOM 10087 N N . ALA B 1 550 ? -16.844 12.281 30.062 1 98.5 550 ALA B N 1
ATOM 10088 C CA . ALA B 1 550 ? -17.375 13.523 29.5 1 98.5 550 ALA B CA 1
ATOM 10089 C C . ALA B 1 550 ? -18.781 13.328 28.938 1 98.5 550 ALA B C 1
ATOM 10091 O O . ALA B 1 550 ? -19.672 14.156 29.172 1 98.5 550 ALA B O 1
ATOM 10092 N N . ALA B 1 551 ? -18.984 12.25 28.188 1 98.62 551 ALA B N 1
ATOM 10093 C CA . ALA B 1 551 ? -20.297 11.945 27.641 1 98.62 551 ALA B CA 1
ATOM 10094 C C . ALA B 1 551 ? -21.328 11.758 28.75 1 98.62 551 ALA B C 1
ATOM 10096 O O . ALA B 1 551 ? -22.438 12.297 28.672 1 98.62 551 ALA B O 1
ATOM 10097 N N . ASP B 1 552 ? -20.984 10.992 29.797 1 98.25 552 ASP B N 1
ATOM 10098 C CA . ASP B 1 552 ? -21.891 10.742 30.922 1 98.25 552 ASP B CA 1
ATOM 10099 C C . ASP B 1 552 ? -22.297 12.055 31.594 1 98.25 552 ASP B C 1
ATOM 10101 O O . ASP B 1 552 ? -23.469 12.242 31.938 1 98.25 552 ASP B O 1
ATOM 10105 N N . GLU B 1 553 ? -21.344 12.875 31.75 1 97.81 553 GLU B N 1
ATOM 10106 C CA . GLU B 1 553 ? -21.609 14.141 32.438 1 97.81 553 GLU B CA 1
ATOM 10107 C C . GLU B 1 553 ? -22.547 15.016 31.594 1 97.81 553 GLU B C 1
ATOM 10109 O O . GLU B 1 553 ? -23.484 15.617 32.125 1 97.81 553 GLU B O 1
ATOM 10114 N N . ILE B 1 554 ? -22.281 15.109 30.328 1 97.69 554 ILE B N 1
ATOM 10115 C CA . ILE B 1 554 ? -23.094 15.945 29.438 1 97.69 554 ILE B CA 1
ATOM 10116 C C . ILE B 1 554 ? -24.516 15.375 29.359 1 97.69 554 ILE B C 1
ATOM 10118 O O . ILE B 1 554 ? -25.484 16.125 29.328 1 97.69 554 ILE B O 1
ATOM 10122 N N . ILE B 1 555 ? -24.656 14.078 29.266 1 97.81 555 ILE B N 1
ATOM 10123 C CA . ILE B 1 555 ? -25.953 13.414 29.219 1 97.81 555 ILE B CA 1
ATOM 10124 C C . ILE B 1 555 ? -26.719 13.711 30.5 1 97.81 555 ILE B C 1
ATOM 10126 O O . ILE B 1 555 ? -27.922 13.984 30.469 1 97.81 555 ILE B O 1
ATOM 10130 N N . SER B 1 556 ? -26.047 13.695 31.641 1 97.44 556 SER B N 1
ATOM 10131 C CA . SER B 1 556 ? -26.672 13.922 32.938 1 97.44 556 SER B CA 1
ATOM 10132 C C . SER B 1 556 ? -27.219 15.336 33.031 1 97.44 556 SER B C 1
ATOM 10134 O O . SER B 1 556 ? -28.141 15.602 33.812 1 97.44 556 SER B O 1
ATOM 10136 N N . LYS B 1 557 ? -26.688 16.25 32.219 1 95.44 557 LYS B N 1
ATOM 10137 C CA . LYS B 1 557 ? -27.172 17.625 32.219 1 95.44 557 LYS B CA 1
ATOM 10138 C C . LYS B 1 557 ? -28.5 17.75 31.484 1 95.44 557 LYS B C 1
ATOM 10140 O O . LYS B 1 557 ? -29.156 18.797 31.562 1 95.44 557 LYS B O 1
ATOM 10145 N N . GLY B 1 558 ? -28.891 16.75 30.734 1 93.25 558 GLY B N 1
ATOM 10146 C CA . GLY B 1 558 ? -30.203 16.688 30.109 1 93.25 558 GLY B CA 1
ATOM 10147 C C . GLY B 1 558 ? -30.281 17.484 28.828 1 93.25 558 GLY B C 1
ATOM 10148 O O . GLY B 1 558 ? -31.359 17.953 28.438 1 93.25 558 GLY B O 1
ATOM 10149 N N . LEU B 1 559 ? -29.188 17.672 28.156 1 92 559 LEU B N 1
ATOM 10150 C CA . LEU B 1 559 ? -29.156 18.5 26.953 1 92 559 LEU B CA 1
ATOM 10151 C C . LEU B 1 559 ? -29.25 17.625 25.703 1 92 559 LEU B C 1
ATOM 10153 O O . LEU B 1 559 ? -29.562 18.125 24.609 1 92 559 LEU B O 1
ATOM 10157 N N . VAL B 1 560 ? -29 16.375 25.844 1 96.81 560 VAL B N 1
ATOM 10158 C CA . VAL B 1 560 ? -28.969 15.469 24.703 1 96.81 560 VAL B CA 1
ATOM 10159 C C . VAL B 1 560 ? -29.688 14.172 25.047 1 96.81 560 VAL B C 1
ATOM 10161 O O . VAL B 1 560 ? -30 13.914 26.219 1 96.81 560 VAL B O 1
ATOM 10164 N N . ASP B 1 561 ? -30.047 13.383 24.047 1 95.94 561 ASP B N 1
ATOM 10165 C CA . ASP B 1 561 ? -30.656 12.07 24.25 1 95.94 561 ASP B CA 1
ATOM 10166 C C . ASP B 1 561 ? -29.609 11.023 24.578 1 95.94 561 ASP B C 1
ATOM 10168 O O . ASP B 1 561 ? -28.938 10.508 23.688 1 95.94 561 ASP B O 1
ATOM 10172 N N . GLY B 1 562 ? -29.516 10.68 25.797 1 96.06 562 GLY B N 1
ATOM 10173 C CA . GLY B 1 562 ? -28.5 9.75 26.266 1 96.06 562 GLY B CA 1
ATOM 10174 C C . GLY B 1 562 ? -28.734 8.328 25.781 1 96.06 562 GLY B C 1
ATOM 10175 O O . GLY B 1 562 ? -27.844 7.484 25.875 1 96.06 562 GLY B O 1
ATOM 10176 N N . GLN B 1 563 ? -29.844 8.016 25.172 1 95.88 563 GLN B N 1
ATOM 10177 C CA . GLN B 1 563 ? -30.156 6.684 24.672 1 95.88 563 GLN B CA 1
ATOM 10178 C C . GLN B 1 563 ? -29.734 6.539 23.219 1 95.88 563 GLN B C 1
ATOM 10180 O O . GLN B 1 563 ? -29.688 5.426 22.688 1 95.88 563 GLN B O 1
ATOM 10185 N N . LYS B 1 564 ? -29.469 7.637 22.594 1 97.56 564 LYS B N 1
ATOM 10186 C CA . LYS B 1 564 ? -29.016 7.656 21.203 1 97.56 564 LYS B CA 1
ATOM 10187 C C . LYS B 1 564 ? -27.656 8.328 21.078 1 97.56 564 LYS B C 1
ATOM 10189 O O . LYS B 1 564 ? -27.562 9.484 20.656 1 97.56 564 LYS B O 1
ATOM 10194 N N . VAL B 1 565 ? -26.656 7.551 21.328 1 98.69 565 VAL B N 1
ATOM 10195 C CA . VAL B 1 565 ? -25.297 8.062 21.297 1 98.69 565 VAL B CA 1
ATOM 10196 C C . VAL B 1 565 ? -24.516 7.375 20.156 1 98.69 565 VAL B C 1
ATOM 10198 O O . VAL B 1 565 ? -24.594 6.156 20 1 98.69 565 VAL B O 1
ATOM 10201 N N . PHE B 1 566 ? -23.859 8.141 19.344 1 98.81 566 PHE B N 1
ATOM 10202 C CA . PHE B 1 566 ? -23.078 7.68 18.203 1 98.81 566 PHE B CA 1
ATOM 10203 C C . PHE B 1 566 ? -21.625 8.086 18.344 1 98.81 566 PHE B C 1
ATOM 10205 O O . PHE B 1 566 ? -21.297 8.992 19.125 1 98.81 566 PHE B O 1
ATOM 10212 N N . MET B 1 567 ? -20.75 7.375 17.688 1 98.75 567 MET B N 1
ATOM 10213 C CA . MET B 1 567 ? -19.328 7.688 17.688 1 98.75 567 MET B CA 1
ATOM 10214 C C . MET B 1 567 ? -18.875 8.219 16.328 1 98.75 567 MET B C 1
ATOM 10216 O O . MET B 1 567 ? -19.328 7.738 15.297 1 98.75 567 MET B O 1
ATOM 10220 N N . PHE B 1 568 ? -18.016 9.188 16.328 1 98.75 568 PHE B N 1
ATOM 10221 C CA . PHE B 1 568 ? -17.297 9.648 15.141 1 98.75 568 PHE B CA 1
ATOM 10222 C C . PHE B 1 568 ? -15.844 9.992 15.484 1 98.75 568 PHE B C 1
ATOM 10224 O O . PHE B 1 568 ? -15.57 10.57 16.531 1 98.75 568 PHE B O 1
ATOM 10231 N N . GLY B 1 569 ? -14.93 9.594 14.703 1 98.31 569 GLY B N 1
ATOM 10232 C CA . GLY B 1 569 ? -13.539 9.977 14.922 1 98.31 569 GLY B CA 1
ATOM 10233 C C . GLY B 1 569 ? -12.609 9.492 13.836 1 98.31 569 GLY B C 1
ATOM 10234 O O . GLY B 1 569 ? -12.906 8.516 13.141 1 98.31 569 GLY B O 1
ATOM 10235 N N . GLY B 1 570 ? -11.555 10.164 13.625 1 98.19 570 GLY B N 1
ATOM 10236 C CA . GLY B 1 570 ? -10.539 9.781 12.648 1 98.19 570 GLY B CA 1
ATOM 10237 C C . GLY B 1 570 ? -9.164 9.633 13.258 1 98.19 570 GLY B C 1
ATOM 10238 O O . GLY B 1 570 ? -8.875 10.219 14.305 1 98.19 570 GLY B O 1
ATOM 10239 N N . SER B 1 571 ? -8.258 8.844 12.586 1 98.19 571 SER B N 1
ATOM 10240 C CA . SER B 1 571 ? -6.895 8.648 13.07 1 98.19 571 SER B CA 1
ATOM 10241 C C . SER B 1 571 ? -6.891 8.141 14.508 1 98.19 571 SER B C 1
ATOM 10243 O O . SER B 1 571 ? -7.504 7.113 14.812 1 98.19 571 SER B O 1
ATOM 10245 N N . HIS B 1 572 ? -6.359 8.906 15.492 1 98.62 572 HIS B N 1
ATOM 10246 C CA . HIS B 1 572 ? -6.465 8.562 16.906 1 98.62 572 HIS B CA 1
ATOM 10247 C C . HIS B 1 572 ? -7.906 8.68 17.391 1 98.62 572 HIS B C 1
ATOM 10249 O O . HIS B 1 572 ? -8.32 7.957 18.312 1 98.62 572 HIS B O 1
ATOM 10255 N N . GLY B 1 573 ? -8.703 9.625 16.812 1 98.69 573 GLY B N 1
ATOM 10256 C CA . GLY B 1 573 ? -10.133 9.641 17.094 1 98.69 573 GLY B CA 1
ATOM 10257 C C . GLY B 1 573 ? -10.828 8.352 16.688 1 98.69 573 GLY B C 1
ATOM 10258 O O . GLY B 1 573 ? -11.805 7.949 17.328 1 98.69 573 GLY B O 1
ATOM 10259 N N . GLY B 1 574 ? -10.328 7.758 15.539 1 98.75 574 GLY B N 1
ATOM 10260 C CA . GLY B 1 574 ? -10.805 6.434 15.164 1 98.75 574 GLY B CA 1
ATOM 10261 C C . GLY B 1 574 ? -10.352 5.348 16.125 1 98.75 574 GLY B C 1
ATOM 10262 O O . GLY B 1 574 ? -11.109 4.414 16.406 1 98.75 574 GLY B O 1
ATOM 10263 N N . PHE B 1 575 ? -9.133 5.48 16.688 1 98.81 575 PHE B N 1
ATOM 10264 C CA . PHE B 1 575 ? -8.633 4.633 17.766 1 98.81 575 PHE B CA 1
ATOM 10265 C C . PHE B 1 575 ? -9.562 4.672 18.969 1 98.81 575 PHE B C 1
ATOM 10267 O O . PHE B 1 575 ? -9.961 3.627 19.484 1 98.81 575 PHE B O 1
ATOM 10274 N N . LEU B 1 576 ? -10 5.84 19.281 1 98.88 576 LEU B N 1
ATOM 10275 C CA . LEU B 1 576 ? -10.898 6.02 20.422 1 98.88 576 LEU B CA 1
ATOM 10276 C C . LEU B 1 576 ? -12.297 5.508 20.094 1 98.88 576 LEU B C 1
ATOM 10278 O O . LEU B 1 576 ? -12.969 4.93 20.953 1 98.88 576 LEU B O 1
ATOM 10282 N N . THR B 1 577 ? -12.727 5.746 18.859 1 98.88 577 THR B N 1
ATOM 10283 C CA . THR B 1 577 ? -14.023 5.234 18.438 1 98.88 577 THR B CA 1
ATOM 10284 C C . THR B 1 577 ? -14.086 3.719 18.594 1 98.88 577 THR B C 1
ATOM 10286 O O . THR B 1 577 ? -15.023 3.188 19.188 1 98.88 577 THR B O 1
ATOM 10289 N N . THR B 1 578 ? -13.031 3.014 18.125 1 98.88 578 THR B N 1
ATOM 10290 C CA . THR B 1 578 ? -13.008 1.556 18.156 1 98.88 578 THR B CA 1
ATOM 10291 C C . THR B 1 578 ? -12.773 1.054 19.578 1 98.88 578 THR B C 1
ATOM 10293 O O . THR B 1 578 ? -13.273 -0.01 19.953 1 98.88 578 THR B O 1
ATOM 10296 N N . HIS B 1 579 ? -12.117 1.807 20.422 1 98.81 579 HIS B N 1
ATOM 10297 C CA . HIS B 1 579 ? -11.992 1.474 21.844 1 98.81 579 HIS B CA 1
ATOM 10298 C C . HIS B 1 579 ? -13.328 1.616 22.562 1 98.81 579 HIS B C 1
ATOM 10300 O O . HIS B 1 579 ? -13.727 0.729 23.328 1 98.81 579 HIS B O 1
ATOM 10306 N N . LEU B 1 580 ? -13.984 2.752 22.344 1 98.88 580 LEU B N 1
ATOM 10307 C CA . LEU B 1 580 ? -15.195 3.057 23.094 1 98.88 580 LEU B CA 1
ATOM 10308 C C . LEU B 1 580 ? -16.312 2.062 22.75 1 98.88 580 LEU B C 1
ATOM 10310 O O . LEU B 1 580 ? -16.984 1.553 23.656 1 98.88 580 LEU B O 1
ATOM 10314 N N . ILE B 1 581 ? -16.5 1.698 21.484 1 98.81 581 ILE B N 1
ATOM 10315 C CA . ILE B 1 581 ? -17.562 0.748 21.141 1 98.81 581 ILE B CA 1
ATOM 10316 C C . ILE B 1 581 ? -17.172 -0.646 21.641 1 98.81 581 ILE B C 1
ATOM 10318 O O . ILE B 1 581 ? -18.031 -1.502 21.828 1 98.81 581 ILE B O 1
ATOM 10322 N N . GLY B 1 582 ? -15.867 -0.926 21.75 1 98.75 582 GLY B N 1
ATOM 10323 C CA . GLY B 1 582 ? -15.406 -2.207 22.266 1 98.75 582 GLY B CA 1
ATOM 10324 C C . GLY B 1 582 ? -15.477 -2.311 23.781 1 98.75 582 GLY B C 1
ATOM 10325 O O . GLY B 1 582 ? -15.938 -3.32 24.312 1 98.75 582 GLY B O 1
ATOM 10326 N N . GLN B 1 583 ? -15.07 -1.285 24.469 1 98.69 583 GLN B N 1
ATOM 10327 C CA . GLN B 1 583 ? -14.984 -1.298 25.922 1 98.69 583 GLN B CA 1
ATOM 10328 C C . GLN B 1 583 ? -16.344 -1.004 26.547 1 98.69 583 GLN B C 1
ATOM 10330 O O . GLN B 1 583 ? -16.609 -1.403 27.688 1 98.69 583 GLN B O 1
ATOM 10335 N N . TYR B 1 584 ? -17.219 -0.312 25.859 1 98.69 584 TYR B N 1
ATOM 10336 C CA . TYR B 1 584 ? -18.578 -0.006 26.297 1 98.69 584 TYR B CA 1
ATOM 10337 C C . TYR B 1 584 ? -19.594 -0.45 25.25 1 98.69 584 TYR B C 1
ATOM 10339 O O . TYR B 1 584 ? -20.328 0.375 24.703 1 98.69 584 TYR B O 1
ATOM 10347 N N . PRO B 1 585 ? -19.75 -1.715 25.078 1 98.19 585 PRO B N 1
ATOM 10348 C CA . PRO B 1 585 ? -20.484 -2.277 23.938 1 98.19 585 PRO B CA 1
ATOM 10349 C C . PRO B 1 585 ? -21.969 -1.917 23.938 1 98.19 585 PRO B C 1
ATOM 10351 O O . PRO B 1 585 ? -22.609 -1.928 22.891 1 98.19 585 PRO B O 1
ATOM 10354 N N . ASP B 1 586 ? -22.578 -1.529 25.078 1 97.94 586 ASP B N 1
ATOM 10355 C CA . ASP B 1 586 ? -24.016 -1.296 25.156 1 97.94 586 ASP B CA 1
ATOM 10356 C C . ASP B 1 586 ? -24.328 0.198 25.125 1 97.94 586 ASP B C 1
ATOM 10358 O O . ASP B 1 586 ? -25.5 0.592 25.172 1 97.94 586 ASP B O 1
ATOM 10362 N N . PHE B 1 587 ? -23.344 1.008 24.969 1 98.38 587 PHE B N 1
ATOM 10363 C CA . PHE B 1 587 ? -23.531 2.443 25.156 1 98.38 587 PHE B CA 1
ATOM 10364 C C . PHE B 1 587 ? -23.812 3.129 23.828 1 98.38 587 PHE B C 1
ATOM 10366 O O . PHE B 1 587 ? -24.516 4.145 23.797 1 98.38 587 PHE B O 1
ATOM 10373 N N . PHE B 1 588 ? -23.359 2.582 22.703 1 98.62 588 PHE B N 1
ATOM 10374 C CA . PHE B 1 588 ? -23.406 3.297 21.438 1 98.62 588 PHE B CA 1
ATOM 10375 C C . PHE B 1 588 ? -24.328 2.59 20.438 1 98.62 588 PHE B C 1
ATOM 10377 O O . PHE B 1 588 ? -24.359 1.359 20.375 1 98.62 588 PHE B O 1
ATOM 10384 N N . GLN B 1 589 ? -25.047 3.381 19.656 1 98.25 589 GLN B N 1
ATOM 10385 C CA . GLN B 1 589 ? -25.938 2.85 18.625 1 98.25 589 GLN B CA 1
ATOM 10386 C C . GLN B 1 589 ? -25.172 2.441 17.375 1 98.25 589 GLN B C 1
ATOM 10388 O O . GLN B 1 589 ? -25.5 1.438 16.734 1 98.25 589 GLN B O 1
ATOM 10393 N N . ALA B 1 590 ? -24.188 3.223 16.984 1 98.69 590 ALA B N 1
ATOM 10394 C CA . ALA B 1 590 ? -23.375 2.998 15.797 1 98.69 590 ALA B CA 1
ATOM 10395 C C . ALA B 1 590 ? -22.125 3.889 15.805 1 98.69 590 ALA B C 1
ATOM 10397 O O . ALA B 1 590 ? -22.062 4.852 16.578 1 98.69 590 ALA B O 1
ATOM 10398 N N . GLY B 1 591 ? -21.156 3.518 15.07 1 98.69 591 GLY B N 1
ATOM 10399 C CA . GLY B 1 591 ? -19.953 4.32 14.961 1 98.69 591 GLY B CA 1
ATOM 10400 C C . GLY B 1 591 ? -19.516 4.531 13.523 1 98.69 591 GLY B C 1
ATOM 10401 O O . GLY B 1 591 ? -19.891 3.771 12.633 1 98.69 591 GLY B O 1
ATOM 10402 N N . CYS B 1 592 ? -18.797 5.586 13.25 1 98.75 592 CYS B N 1
ATOM 10403 C CA . CYS B 1 592 ? -18.094 5.875 12.016 1 98.75 592 CYS B CA 1
ATOM 10404 C C . CYS B 1 592 ? -16.641 6.258 12.289 1 98.75 592 CYS B C 1
ATOM 10406 O O . CYS B 1 592 ? -16.359 6.992 13.242 1 98.75 592 CYS B O 1
ATOM 10408 N N . CYS B 1 593 ? -15.742 5.688 11.5 1 97.56 593 CYS B N 1
ATOM 10409 C CA . CYS B 1 593 ? -14.328 5.977 11.68 1 97.56 593 CYS B CA 1
ATOM 10410 C C . CYS B 1 593 ? -13.664 6.332 10.352 1 97.56 593 CYS B C 1
ATOM 10412 O O . CYS B 1 593 ? -13.992 5.754 9.32 1 97.56 593 CYS B O 1
ATOM 10414 N N . ARG B 1 594 ? -12.789 7.27 10.445 1 98.25 594 ARG B N 1
ATOM 10415 C CA . ARG B 1 594 ? -11.906 7.574 9.328 1 98.25 594 ARG B CA 1
ATOM 10416 C C . ARG B 1 594 ? -10.469 7.168 9.633 1 98.25 594 ARG B C 1
ATOM 10418 O O . ARG B 1 594 ? -9.891 7.609 10.625 1 98.25 594 ARG B O 1
ATOM 10425 N N . ASN B 1 595 ? -9.852 6.328 8.844 1 98.38 595 ASN B N 1
ATOM 10426 C CA . ASN B 1 595 ? -8.461 5.891 8.969 1 98.38 595 ASN B CA 1
ATOM 10427 C C . ASN B 1 595 ? -8.109 5.574 10.422 1 98.38 595 ASN B C 1
ATOM 10429 O O . ASN B 1 595 ? -7.125 6.094 10.945 1 98.38 595 ASN B O 1
ATOM 10433 N N . PRO B 1 596 ? -8.805 4.676 11.047 1 98.62 596 PRO B N 1
ATOM 10434 C CA . PRO B 1 596 ? -8.578 4.402 12.469 1 98.62 596 PRO B CA 1
ATOM 10435 C C . PRO B 1 596 ? -7.297 3.613 12.719 1 98.62 596 PRO B C 1
ATOM 10437 O O . PRO B 1 596 ? -6.934 2.748 11.922 1 98.62 596 PRO B O 1
ATOM 10440 N N . VAL B 1 597 ? -6.59 3.922 13.789 1 98.62 597 VAL B N 1
ATOM 10441 C CA . VAL B 1 597 ? -5.582 3.025 14.352 1 98.62 597 VAL B CA 1
ATOM 10442 C C . VAL B 1 597 ? -6.266 1.895 15.117 1 98.62 597 VAL B C 1
ATOM 10444 O O . VAL B 1 597 ? -7.047 2.145 16.031 1 98.62 597 VAL B O 1
ATOM 10447 N N . THR B 1 598 ? -6.023 0.65 14.781 1 98.38 598 THR B N 1
ATOM 10448 C CA . THR B 1 598 ? -6.793 -0.42 15.406 1 98.38 598 THR B CA 1
ATOM 10449 C C . THR B 1 598 ? -5.863 -1.478 16 1 98.38 598 THR B C 1
ATOM 10451 O O . THR B 1 598 ? -6.262 -2.234 16.891 1 98.38 598 THR B O 1
ATOM 10454 N N . ASN B 1 599 ? -4.672 -1.61 15.492 1 97.81 599 ASN B N 1
ATOM 10455 C CA . ASN B 1 599 ? -3.689 -2.609 15.906 1 97.81 599 ASN B CA 1
ATOM 10456 C C . ASN B 1 599 ? -2.277 -2.033 15.914 1 97.81 599 ASN B C 1
ATOM 10458 O O . ASN B 1 599 ? -1.58 -2.066 14.898 1 97.81 599 ASN B O 1
ATOM 10462 N N . LEU B 1 600 ? -1.845 -1.63 17.125 1 97.94 600 LEU B N 1
ATOM 10463 C CA . LEU B 1 600 ? -0.57 -0.937 17.266 1 97.94 600 LEU B CA 1
ATOM 10464 C C . LEU B 1 600 ? 0.595 -1.856 16.922 1 97.94 600 LEU B C 1
ATOM 10466 O O . LEU B 1 600 ? 1.587 -1.415 16.344 1 97.94 600 LEU B O 1
ATOM 10470 N N . THR B 1 601 ? 0.491 -3.158 17.25 1 96.31 601 THR B N 1
ATOM 10471 C CA . THR B 1 601 ? 1.566 -4.113 17 1 96.31 601 THR B CA 1
ATOM 10472 C C . THR B 1 601 ? 1.91 -4.176 15.516 1 96.31 601 THR B C 1
ATOM 10474 O O . THR B 1 601 ? 3.074 -4.039 15.141 1 96.31 601 THR B O 1
ATOM 10477 N N . VAL B 1 602 ? 0.9 -4.281 14.711 1 95 602 VAL B N 1
ATOM 10478 C CA . VAL B 1 602 ? 1.098 -4.453 13.281 1 95 602 VAL B CA 1
ATOM 10479 C C . VAL B 1 602 ? 1.454 -3.109 12.641 1 95 602 VAL B C 1
ATOM 10481 O O . VAL B 1 602 ? 2.234 -3.055 11.688 1 95 602 VAL B O 1
ATOM 10484 N N . MET B 1 603 ? 0.969 -1.991 13.172 1 96.69 603 MET B N 1
ATOM 10485 C CA . MET B 1 603 ? 1.175 -0.659 12.609 1 96.69 603 MET B CA 1
ATOM 10486 C C . MET B 1 603 ? 2.648 -0.271 12.656 1 96.69 603 MET B C 1
ATOM 10488 O O . MET B 1 603 ? 3.129 0.462 11.789 1 96.69 603 MET B O 1
ATOM 10492 N N . THR B 1 604 ? 3.4 -0.798 13.625 1 94.44 604 THR B N 1
ATOM 10493 C CA . THR B 1 604 ? 4.793 -0.437 13.859 1 94.44 604 THR B CA 1
ATOM 10494 C C . THR B 1 604 ? 5.629 -0.663 12.602 1 94.44 604 THR B C 1
ATOM 10496 O O . THR B 1 604 ? 6.539 0.118 12.305 1 94.44 604 THR B O 1
ATOM 10499 N N . GLY B 1 605 ? 5.289 -1.666 11.836 1 92.38 605 GLY B N 1
ATOM 10500 C CA . GLY B 1 605 ? 6.141 -2.041 10.719 1 92.38 605 GLY B CA 1
ATOM 10501 C C . GLY B 1 605 ? 5.695 -1.433 9.398 1 92.38 605 GLY B C 1
ATOM 10502 O O . GLY B 1 605 ? 6.344 -1.622 8.367 1 92.38 605 GLY B O 1
ATOM 10503 N N . VAL B 1 606 ? 4.629 -0.654 9.43 1 95.44 606 VAL B N 1
ATOM 10504 C CA . VAL B 1 606 ? 4.07 -0.27 8.141 1 95.44 606 VAL B CA 1
ATOM 10505 C C . VAL B 1 606 ? 3.889 1.245 8.086 1 95.44 606 VAL B C 1
ATOM 10507 O O . VAL B 1 606 ? 3.875 1.837 7.004 1 95.44 606 VAL B O 1
ATOM 10510 N N . THR B 1 607 ? 3.807 1.965 9.18 1 97.81 607 THR B N 1
ATOM 10511 C CA . THR B 1 607 ? 3.547 3.398 9.25 1 97.81 607 THR B CA 1
ATOM 10512 C C . THR B 1 607 ? 4.82 4.191 8.977 1 97.81 607 THR B C 1
ATOM 10514 O O . THR B 1 607 ? 5.926 3.682 9.156 1 97.81 607 THR B O 1
ATOM 10517 N N . ASP B 1 608 ? 4.691 5.41 8.492 1 97.75 608 ASP B N 1
ATOM 10518 C CA . ASP B 1 608 ? 5.836 6.285 8.281 1 97.75 608 ASP B CA 1
ATOM 10519 C C . ASP B 1 608 ? 6.293 6.914 9.594 1 97.75 608 ASP B C 1
ATOM 10521 O O . ASP B 1 608 ? 7.297 7.629 9.633 1 97.75 608 ASP B O 1
ATOM 10525 N N . ILE B 1 609 ? 5.516 6.641 10.75 1 97.88 609 ILE B N 1
ATOM 10526 C CA . ILE B 1 609 ? 5.895 7.203 12.047 1 97.88 609 ILE B CA 1
ATOM 10527 C C . ILE B 1 609 ? 5.902 6.102 13.102 1 97.88 609 ILE B C 1
ATOM 10529 O O . ILE B 1 609 ? 5.172 6.184 14.094 1 97.88 609 ILE B O 1
ATOM 10533 N N . PRO B 1 610 ? 6.762 5.168 12.977 1 97.31 610 PRO B N 1
ATOM 10534 C CA . PRO B 1 610 ? 6.797 4.094 13.969 1 97.31 610 PRO B CA 1
ATOM 10535 C C . PRO B 1 610 ? 7.066 4.602 15.383 1 97.31 610 PRO B C 1
ATOM 10537 O O . PRO B 1 610 ? 6.641 3.979 16.359 1 97.31 610 PRO B O 1
ATOM 10540 N N . ASP B 1 611 ? 7.777 5.723 15.523 1 97.38 611 ASP B N 1
ATOM 10541 C CA . ASP B 1 611 ? 8.07 6.301 16.828 1 97.38 611 ASP B CA 1
ATOM 10542 C C . ASP B 1 611 ? 6.785 6.645 17.578 1 97.38 611 ASP B C 1
ATOM 10544 O O . ASP B 1 611 ? 6.727 6.527 18.797 1 97.38 611 ASP B O 1
ATOM 10548 N N . TRP B 1 612 ? 5.762 7.109 16.828 1 97.88 612 TRP B N 1
ATOM 10549 C CA . TRP B 1 612 ? 4.477 7.395 17.453 1 97.88 612 TRP B CA 1
ATOM 10550 C C . TRP B 1 612 ? 3.955 6.176 18.203 1 97.88 612 TRP B C 1
ATOM 10552 O O . TRP B 1 612 ? 3.475 6.297 19.344 1 97.88 612 TRP B O 1
ATOM 10562 N N . VAL B 1 613 ? 4.039 4.977 17.656 1 98.12 613 VAL B N 1
ATOM 10563 C CA . VAL B 1 613 ? 3.525 3.75 18.266 1 98.12 613 VAL B CA 1
ATOM 10564 C C . VAL B 1 613 ? 4.289 3.451 19.547 1 98.12 613 VAL B C 1
ATOM 10566 O O . VAL B 1 613 ? 3.684 3.158 20.594 1 98.12 613 VAL B O 1
ATOM 10569 N N . TYR B 1 614 ? 5.613 3.561 19.484 1 98.12 614 TYR B N 1
ATOM 10570 C CA . TYR B 1 614 ? 6.445 3.283 20.656 1 98.12 614 TYR B CA 1
ATOM 10571 C C . TYR B 1 614 ? 6.164 4.273 21.781 1 98.12 614 TYR B C 1
ATOM 10573 O O . TYR B 1 614 ? 5.859 3.875 22.906 1 98.12 614 TYR B O 1
ATOM 10581 N N . VAL B 1 615 ? 6.152 5.504 21.469 1 98.12 615 VAL B N 1
ATOM 10582 C CA . VAL B 1 615 ? 6.066 6.559 22.469 1 98.12 615 VAL B CA 1
ATOM 10583 C C . VAL B 1 615 ? 4.68 6.555 23.109 1 98.12 615 VAL B C 1
ATOM 10585 O O . VAL B 1 615 ? 4.555 6.648 24.328 1 98.12 615 VAL B O 1
ATOM 10588 N N . GLU B 1 616 ? 3.65 6.449 22.312 1 98.25 616 GLU B N 1
ATOM 10589 C CA . GLU B 1 616 ? 2.289 6.426 22.844 1 98.25 616 GLU B CA 1
ATOM 10590 C C . GLU B 1 616 ? 2.043 5.168 23.672 1 98.25 616 GLU B C 1
ATOM 10592 O O . GLU B 1 616 ? 1.156 5.148 24.531 1 98.25 616 GLU B O 1
ATOM 10597 N N . SER B 1 617 ? 2.832 4.129 23.375 1 98.06 617 SER B N 1
ATOM 10598 C CA . SER B 1 617 ? 2.713 2.896 24.141 1 98.06 617 SER B CA 1
ATOM 10599 C C . SER B 1 617 ? 3.576 2.943 25.406 1 98.06 617 SER B C 1
ATOM 10601 O O . SER B 1 617 ? 3.602 1.987 26.172 1 98.06 617 SER B O 1
ATOM 10603 N N . GLY B 1 618 ? 4.324 4.027 25.625 1 97.38 618 GLY B N 1
ATOM 10604 C CA . GLY B 1 618 ? 5.047 4.227 26.875 1 97.38 618 GLY B CA 1
ATOM 10605 C C . GLY B 1 618 ? 6.531 3.916 26.766 1 97.38 618 GLY B C 1
ATOM 10606 O O . GLY B 1 618 ? 7.219 3.762 27.766 1 97.38 618 GLY B O 1
ATOM 10607 N N . PHE B 1 619 ? 7.047 3.814 25.516 1 97.88 619 PHE B N 1
ATOM 10608 C CA . PHE B 1 619 ? 8.453 3.467 25.312 1 97.88 619 PHE B CA 1
ATOM 10609 C C . PHE B 1 619 ? 9.188 4.598 24.609 1 97.88 619 PHE B C 1
ATOM 10611 O O . PHE B 1 619 ? 8.594 5.363 23.844 1 97.88 619 PHE B O 1
ATOM 10618 N N . ASP B 1 620 ? 10.477 4.719 24.859 1 96.06 620 ASP B N 1
ATOM 10619 C CA . ASP B 1 620 ? 11.32 5.582 24.047 1 96.06 620 ASP B CA 1
ATOM 10620 C C . ASP B 1 620 ? 11.586 4.957 22.672 1 96.06 620 ASP B C 1
ATOM 10622 O O . ASP B 1 620 ? 11.484 3.738 22.516 1 96.06 620 ASP B O 1
ATOM 10626 N N . TYR B 1 621 ? 11.836 5.797 21.766 1 96.56 621 TYR B N 1
ATOM 10627 C CA . TYR B 1 621 ? 12.117 5.324 20.422 1 96.56 621 TYR B CA 1
ATOM 10628 C C . TYR B 1 621 ? 13.461 5.852 19.922 1 96.56 621 TYR B C 1
ATOM 10630 O O . TYR B 1 621 ? 13.828 6.992 20.203 1 96.56 621 TYR B O 1
ATOM 10638 N N . ASN B 1 622 ? 14.188 5.078 19.297 1 95.69 622 ASN B N 1
ATOM 10639 C CA . ASN B 1 622 ? 15.289 5.461 18.422 1 95.69 622 ASN B CA 1
ATOM 10640 C C . ASN B 1 622 ? 15.273 4.668 17.125 1 95.69 622 ASN B C 1
ATOM 10642 O O . ASN B 1 622 ? 14.594 3.648 17.016 1 95.69 622 ASN B O 1
ATOM 10646 N N . HIS B 1 623 ? 15.961 5.043 16.141 1 95.81 623 HIS B N 1
ATOM 10647 C CA . HIS B 1 623 ? 15.898 4.5 14.781 1 95.81 623 HIS B CA 1
ATOM 10648 C C . HIS B 1 623 ? 16.266 3.021 14.766 1 95.81 623 HIS B C 1
ATOM 10650 O O . HIS B 1 623 ? 15.922 2.301 13.828 1 95.81 623 HIS B O 1
ATOM 10656 N N . SER B 1 624 ? 16.953 2.492 15.711 1 95.62 624 SER B N 1
ATOM 10657 C CA . SER B 1 624 ? 17.406 1.105 15.719 1 95.62 624 SER B CA 1
ATOM 10658 C C . SER B 1 624 ? 16.406 0.2 16.422 1 95.62 624 SER B C 1
ATOM 10660 O O . SER B 1 624 ? 16.609 -1.015 16.5 1 95.62 624 SER B O 1
ATOM 10662 N N . CYS B 1 625 ? 15.297 0.79 16.922 1 95.06 625 CYS B N 1
ATOM 10663 C CA . CYS B 1 625 ? 14.297 0.014 17.641 1 95.06 625 CYS B CA 1
ATOM 10664 C C . CYS B 1 625 ? 13.695 -1.066 16.75 1 95.06 625 CYS B C 1
ATOM 10666 O O . CYS B 1 625 ? 13.453 -0.834 15.57 1 95.06 625 CYS B O 1
ATOM 10668 N N . LEU B 1 626 ? 13.547 -2.264 17.312 1 94.44 626 LEU B N 1
ATOM 10669 C CA . LEU B 1 626 ? 12.852 -3.373 16.672 1 94.44 626 LEU B CA 1
ATOM 10670 C C . LEU B 1 626 ? 11.711 -3.885 17.547 1 94.44 626 LEU B C 1
ATOM 10672 O O . LEU B 1 626 ? 11.844 -3.955 18.766 1 94.44 626 LEU B O 1
ATOM 10676 N N . LEU B 1 627 ? 10.672 -4.246 16.859 1 93.12 627 LEU B N 1
ATOM 10677 C CA . LEU B 1 627 ? 9.578 -4.867 17.594 1 93.12 627 LEU B CA 1
ATOM 10678 C C . LEU B 1 627 ? 10.039 -6.16 18.266 1 93.12 627 LEU B C 1
ATOM 10680 O O . LEU B 1 627 ? 10.781 -6.941 17.656 1 93.12 627 LEU B O 1
ATOM 10684 N N . ASN B 1 628 ? 9.859 -6.34 19.484 1 92.5 628 ASN B N 1
ATOM 10685 C CA . ASN B 1 628 ? 10.102 -7.578 20.203 1 92.5 628 ASN B CA 1
ATOM 10686 C C . ASN B 1 628 ? 8.883 -7.988 21.031 1 92.5 628 ASN B C 1
ATOM 10688 O O . ASN B 1 628 ? 7.891 -7.262 21.094 1 92.5 628 ASN B O 1
ATOM 10692 N N . PRO B 1 629 ? 8.914 -9.156 21.578 1 94.19 629 PRO B N 1
ATOM 10693 C CA . PRO B 1 629 ? 7.715 -9.664 22.266 1 94.19 629 PRO B CA 1
ATOM 10694 C C . PRO B 1 629 ? 7.266 -8.758 23.406 1 94.19 629 PRO B C 1
ATOM 10696 O O . PRO B 1 629 ? 6.062 -8.617 23.641 1 94.19 629 PRO B O 1
ATOM 10699 N N . SER B 1 630 ? 8.164 -8.133 24.062 1 94.94 630 SER B N 1
ATOM 10700 C CA . SER B 1 630 ? 7.812 -7.25 25.172 1 94.94 630 SER B CA 1
ATOM 10701 C C . SER B 1 630 ? 7.039 -6.031 24.672 1 94.94 630 SER B C 1
ATOM 10703 O O . SER B 1 630 ? 5.984 -5.695 25.219 1 94.94 630 SER B O 1
ATOM 10705 N N . TYR B 1 631 ? 7.586 -5.355 23.672 1 96.12 631 TYR B N 1
ATOM 10706 C CA . TYR B 1 631 ? 6.887 -4.223 23.078 1 96.12 631 TYR B CA 1
ATOM 10707 C C . TYR B 1 631 ? 5.527 -4.648 22.531 1 96.12 631 TYR B C 1
ATOM 10709 O O . TYR B 1 631 ? 4.527 -3.953 22.734 1 96.12 631 TYR B O 1
ATOM 10717 N N . SER B 1 632 ? 5.52 -5.836 21.891 1 95.69 632 SER B N 1
ATOM 10718 C CA . SER B 1 632 ? 4.309 -6.328 21.234 1 95.69 632 SER B CA 1
ATOM 10719 C C . SER B 1 632 ? 3.184 -6.535 22.25 1 95.69 632 SER B C 1
ATOM 10721 O O . SER B 1 632 ? 2.016 -6.277 21.953 1 95.69 632 SER B O 1
ATOM 10723 N N . GLU B 1 633 ? 3.512 -7.059 23.328 1 96.25 633 GLU B N 1
ATOM 10724 C CA . GLU B 1 633 ? 2.514 -7.328 24.359 1 96.25 633 GLU B CA 1
ATOM 10725 C C . GLU B 1 633 ? 1.873 -6.035 24.859 1 96.25 633 GLU B C 1
ATOM 10727 O O . GLU B 1 633 ? 0.649 -5.949 24.984 1 96.25 633 GLU B O 1
ATOM 10732 N N . GLU B 1 634 ? 2.711 -5.035 25.156 1 96.94 634 GLU B N 1
ATOM 10733 C CA . GLU B 1 634 ? 2.201 -3.756 25.656 1 96.94 634 GLU B CA 1
ATOM 10734 C C . GLU B 1 634 ? 1.366 -3.053 24.578 1 96.94 634 GLU B C 1
ATOM 10736 O O . GLU B 1 634 ? 0.331 -2.459 24.891 1 96.94 634 GLU B O 1
ATOM 10741 N N . MET B 1 635 ? 1.794 -3.127 23.406 1 97.62 635 MET B N 1
ATOM 10742 C CA . MET B 1 635 ? 1.068 -2.514 22.297 1 97.62 635 MET B CA 1
ATOM 10743 C C . MET B 1 635 ? -0.277 -3.197 22.078 1 97.62 635 MET B C 1
ATOM 10745 O O . MET B 1 635 ? -1.277 -2.533 21.797 1 97.62 635 MET B O 1
ATOM 10749 N N . TRP B 1 636 ? -0.304 -4.551 22.219 1 96.81 636 TRP B N 1
ATOM 10750 C CA . TRP B 1 636 ? -1.547 -5.305 22.094 1 96.81 636 TRP B CA 1
ATOM 10751 C C . TRP B 1 636 ? -2.551 -4.887 23.156 1 96.81 636 TRP B C 1
ATOM 10753 O O . TRP B 1 636 ? -3.73 -4.68 22.859 1 96.81 636 TRP B O 1
ATOM 10763 N N . LYS B 1 637 ? -2.055 -4.68 24.344 1 97 637 LYS B N 1
ATOM 10764 C CA . LYS B 1 637 ? -2.914 -4.316 25.469 1 97 637 LYS B CA 1
ATOM 10765 C C . LYS B 1 637 ? -3.598 -2.975 25.219 1 97 637 LYS B C 1
ATOM 10767 O O . LYS B 1 637 ? -4.691 -2.727 25.734 1 97 637 LYS B O 1
ATOM 10772 N N . ARG B 1 638 ? -3.002 -2.176 24.422 1 98.19 638 ARG B N 1
ATOM 10773 C CA . ARG B 1 638 ? -3.506 -0.824 24.203 1 98.19 638 ARG B CA 1
ATOM 10774 C C . ARG B 1 638 ? -4.258 -0.733 22.875 1 98.19 638 ARG B C 1
ATOM 10776 O O . ARG B 1 638 ? -4.848 0.302 22.562 1 98.19 638 ARG B O 1
ATOM 10783 N N . SER B 1 639 ? -4.328 -1.804 22.094 1 98.25 639 SER B N 1
ATOM 10784 C CA . SER B 1 639 ? -4.973 -1.807 20.797 1 98.25 639 SER B CA 1
ATOM 10785 C C . SER B 1 639 ? -6.477 -2.037 20.922 1 98.25 639 SER B C 1
ATOM 10787 O O . SER B 1 639 ? -6.914 -2.9 21.672 1 98.25 639 SER B O 1
ATOM 10789 N N . PRO B 1 640 ? -7.273 -1.266 20.156 1 98.31 640 PRO B N 1
ATOM 10790 C CA . PRO B 1 640 ? -8.719 -1.47 20.219 1 98.31 640 PRO B CA 1
ATOM 10791 C C . PRO B 1 640 ? -9.148 -2.85 19.734 1 98.31 640 PRO B C 1
ATOM 10793 O O . PRO B 1 640 ? -10.164 -3.387 20.188 1 98.31 640 PRO B O 1
ATOM 10796 N N . ILE B 1 641 ? -8.43 -3.48 18.812 1 98 641 ILE B N 1
ATOM 10797 C CA . ILE B 1 641 ? -8.82 -4.75 18.203 1 98 641 ILE B CA 1
ATOM 10798 C C . ILE B 1 641 ? -8.906 -5.832 19.281 1 98 641 ILE B C 1
ATOM 10800 O O . ILE B 1 641 ? -9.578 -6.844 19.094 1 98 641 ILE B O 1
ATOM 10804 N N . ARG B 1 642 ? -8.25 -5.633 20.406 1 97.44 642 ARG B N 1
ATOM 10805 C CA . ARG B 1 642 ? -8.289 -6.582 21.516 1 97.44 642 ARG B CA 1
ATOM 10806 C C . ARG B 1 642 ? -9.711 -6.754 22.047 1 97.44 642 ARG B C 1
ATOM 10808 O O . ARG B 1 642 ? -10.062 -7.805 22.594 1 97.44 642 ARG B O 1
ATOM 10815 N N . TYR B 1 643 ? -10.594 -5.777 21.828 1 98.25 643 TYR B N 1
ATOM 10816 C CA . TYR B 1 643 ? -11.938 -5.762 22.391 1 98.25 643 TYR B CA 1
ATOM 10817 C C . TYR B 1 643 ? -12.977 -6.094 21.328 1 98.25 643 TYR B C 1
ATOM 10819 O O . TYR B 1 643 ? -14.18 -5.926 21.531 1 98.25 643 TYR B O 1
ATOM 10827 N N . VAL B 1 644 ? -12.555 -6.582 20.172 1 98.31 644 VAL B N 1
ATOM 10828 C CA . VAL B 1 644 ? -13.445 -6.703 19.016 1 98.31 644 VAL B CA 1
ATOM 10829 C C . VAL B 1 644 ? -14.547 -7.711 19.328 1 98.31 644 VAL B C 1
ATOM 10831 O O . VAL B 1 644 ? -15.672 -7.574 18.844 1 98.31 644 VAL B O 1
ATOM 10834 N N . ASP B 1 645 ? -14.305 -8.703 20.172 1 97.94 645 ASP B N 1
ATOM 10835 C CA . ASP B 1 645 ? -15.273 -9.742 20.5 1 97.94 645 ASP B CA 1
ATOM 10836 C C . ASP B 1 645 ? -16.438 -9.172 21.312 1 97.94 645 ASP B C 1
ATOM 10838 O O . ASP B 1 645 ? -17.5 -9.781 21.391 1 97.94 645 ASP B O 1
ATOM 10842 N N . GLN B 1 646 ? -16.234 -7.965 21.875 1 97.75 646 GLN B N 1
ATOM 10843 C CA . GLN B 1 646 ? -17.25 -7.332 22.719 1 97.75 646 GLN B CA 1
ATOM 10844 C C . GLN B 1 646 ? -18.109 -6.379 21.891 1 97.75 646 GLN B C 1
ATOM 10846 O O . GLN B 1 646 ? -19.188 -5.961 22.359 1 97.75 646 GLN B O 1
ATOM 10851 N N . VAL B 1 647 ? -17.734 -6.035 20.734 1 98.75 647 VAL B N 1
ATOM 10852 C CA . VAL B 1 647 ? -18.359 -4.973 19.953 1 98.75 647 VAL B CA 1
ATOM 10853 C C . VAL B 1 647 ? -19.75 -5.398 19.531 1 98.75 647 VAL B C 1
ATOM 10855 O O . VAL B 1 647 ? -19.953 -6.531 19.094 1 98.75 647 VAL B O 1
ATOM 10858 N N . LYS B 1 648 ? -20.688 -4.562 19.703 1 98.62 648 LYS B N 1
ATOM 10859 C CA . LYS B 1 648 ? -22.062 -4.789 19.25 1 98.62 648 LYS B CA 1
ATOM 10860 C C . LYS B 1 648 ? -22.5 -3.736 18.234 1 98.62 648 LYS B C 1
ATOM 10862 O O . LYS B 1 648 ? -23.281 -4.023 17.328 1 98.62 648 LYS B O 1
ATOM 10867 N N . ALA B 1 649 ? -22 -2.549 18.375 1 98.56 649 ALA B N 1
ATOM 10868 C CA . ALA B 1 649 ? -22.406 -1.421 17.531 1 98.56 649 ALA B CA 1
ATOM 10869 C C . ALA B 1 649 ? -21.938 -1.61 16.094 1 98.56 649 ALA B C 1
ATOM 10871 O O . ALA B 1 649 ? -20.781 -1.991 15.852 1 98.56 649 ALA B O 1
ATOM 10872 N N . PRO B 1 650 ? -22.859 -1.399 15.062 1 98.75 650 PRO B N 1
ATOM 10873 C CA . PRO B 1 650 ? -22.391 -1.343 13.68 1 98.75 650 PRO B CA 1
ATOM 10874 C C . PRO B 1 650 ? -21.344 -0.264 13.453 1 98.75 650 PRO B C 1
ATOM 10876 O O . PRO B 1 650 ? -21.375 0.783 14.102 1 98.75 650 PRO B O 1
ATOM 10879 N N . LEU B 1 651 ? -20.453 -0.517 12.547 1 98.88 651 LEU B N 1
ATOM 10880 C CA . LEU B 1 651 ? -19.344 0.407 12.352 1 98.88 651 LEU B CA 1
ATOM 10881 C C . LEU B 1 651 ? -19.094 0.658 10.867 1 98.88 651 LEU B C 1
ATOM 10883 O O . LEU B 1 651 ? -19 -0.287 10.086 1 98.88 651 LEU B O 1
ATOM 10887 N N . LEU B 1 652 ? -19.078 1.926 10.43 1 98.88 652 LEU B N 1
ATOM 10888 C CA . LEU B 1 652 ? -18.672 2.357 9.102 1 98.88 652 LEU B CA 1
ATOM 10889 C C . LEU B 1 652 ? -17.203 2.787 9.102 1 98.88 652 LEU B C 1
ATOM 10891 O O . LEU B 1 652 ? -16.812 3.648 9.891 1 98.88 652 LEU B O 1
ATOM 10895 N N . LEU B 1 653 ? -16.422 2.152 8.305 1 98.81 653 LEU B N 1
ATOM 10896 C CA . LEU B 1 653 ? -15.008 2.484 8.18 1 98.81 653 LEU B CA 1
ATOM 10897 C C . LEU B 1 653 ? -14.727 3.172 6.848 1 98.81 653 LEU B C 1
ATOM 10899 O O . LEU B 1 653 ? -15.172 2.703 5.797 1 98.81 653 LEU B O 1
ATOM 10903 N N . MET B 1 654 ? -14.055 4.301 6.852 1 98.81 654 MET B N 1
ATOM 10904 C CA . MET B 1 654 ? -13.688 5.07 5.668 1 98.81 654 MET B CA 1
ATOM 10905 C C . MET B 1 654 ? -12.18 5.336 5.641 1 98.81 654 MET B C 1
ATOM 10907 O O . MET B 1 654 ? -11.625 5.855 6.605 1 98.81 654 MET B O 1
ATOM 10911 N N . ILE B 1 655 ? -11.5 5.008 4.562 1 98.56 655 ILE B N 1
ATOM 10912 C CA . ILE B 1 655 ? -10.047 5.133 4.559 1 98.56 655 ILE B CA 1
ATOM 10913 C C . ILE B 1 655 ? -9.578 5.762 3.25 1 98.56 655 ILE B C 1
ATOM 10915 O O . ILE B 1 655 ? -10.25 5.645 2.223 1 98.56 655 ILE B O 1
ATOM 10919 N N . GLY B 1 656 ? -8.477 6.543 3.307 1 98.5 656 GLY B N 1
ATOM 10920 C CA . GLY B 1 656 ? -7.723 6.887 2.111 1 98.5 656 GLY B CA 1
ATOM 10921 C C . GLY B 1 656 ? -6.754 5.801 1.688 1 98.5 656 GLY B C 1
ATOM 10922 O O . GLY B 1 656 ? -5.961 5.316 2.498 1 98.5 656 GLY B O 1
ATOM 10923 N N . LYS B 1 657 ? -6.734 5.465 0.473 1 97.25 657 LYS B N 1
ATOM 10924 C CA . LYS B 1 657 ? -5.961 4.32 -0.003 1 97.25 657 LYS B CA 1
ATOM 10925 C C . LYS B 1 657 ? -4.465 4.613 0.038 1 97.25 657 LYS B C 1
ATOM 10927 O O . LYS B 1 657 ? -3.65 3.691 0.131 1 97.25 657 LYS B O 1
ATOM 10932 N N . ASP B 1 658 ? -4.105 5.883 0.032 1 97.31 658 ASP B N 1
ATOM 10933 C CA . ASP B 1 658 ? -2.693 6.25 -0.043 1 97.31 658 ASP B CA 1
ATOM 10934 C C . ASP B 1 658 ? -2.162 6.668 1.325 1 97.31 658 ASP B C 1
ATOM 10936 O O . ASP B 1 658 ? -1.099 7.285 1.421 1 97.31 658 ASP B O 1
ATOM 10940 N N . ASP B 1 659 ? -2.865 6.363 2.365 1 98.19 659 ASP B N 1
ATOM 10941 C CA . ASP B 1 659 ? -2.508 6.781 3.719 1 98.19 659 ASP B CA 1
ATOM 10942 C C . ASP B 1 659 ? -1.231 6.086 4.188 1 98.19 659 ASP B C 1
ATOM 10944 O O . ASP B 1 659 ? -1.191 4.859 4.301 1 98.19 659 ASP B O 1
ATOM 10948 N N . LEU B 1 660 ? -0.172 6.859 4.496 1 98.06 660 LEU B N 1
ATOM 10949 C CA . LEU B 1 660 ? 1.086 6.316 5 1 98.06 660 LEU B CA 1
ATOM 10950 C C . LEU B 1 660 ? 1.163 6.441 6.52 1 98.06 660 LEU B C 1
ATOM 10952 O O . LEU B 1 660 ? 2.008 5.809 7.156 1 98.06 660 LEU B O 1
ATOM 10956 N N . ARG B 1 661 ? 0.258 7.312 7.082 1 98.19 661 ARG B N 1
ATOM 10957 C CA . ARG B 1 661 ? 0.261 7.617 8.508 1 98.19 661 ARG B CA 1
ATOM 10958 C C . ARG B 1 661 ? -0.421 6.512 9.305 1 98.19 661 ARG B C 1
ATOM 10960 O O . ARG B 1 661 ? 0.15 5.988 10.266 1 98.19 661 ARG B O 1
ATOM 10967 N N . VAL B 1 662 ? -1.604 6.215 8.953 1 98.38 662 VAL B N 1
ATOM 10968 C CA . VAL B 1 662 ? -2.359 5.047 9.391 1 98.38 662 VAL B CA 1
ATOM 10969 C C . VAL B 1 662 ? -2.711 4.176 8.188 1 98.38 662 VAL B C 1
ATOM 10971 O O . VAL B 1 662 ? -3.795 4.309 7.609 1 98.38 662 VAL B O 1
ATOM 10974 N N . PRO B 1 663 ? -1.856 3.244 7.887 1 97.38 663 PRO B N 1
ATOM 10975 C CA . PRO B 1 663 ? -2.025 2.479 6.648 1 97.38 663 PRO B CA 1
ATOM 10976 C C . PRO B 1 663 ? -3.375 1.77 6.574 1 97.38 663 PRO B C 1
ATOM 10978 O O . PRO B 1 663 ? -3.885 1.293 7.594 1 97.38 663 PRO B O 1
ATOM 10981 N N . PRO B 1 664 ? -3.979 1.632 5.355 1 97.31 664 PRO B N 1
ATOM 10982 C CA . PRO B 1 664 ? -5.305 1.051 5.148 1 97.31 664 PRO B CA 1
ATOM 10983 C C . PRO B 1 664 ? -5.449 -0.334 5.777 1 97.31 664 PRO B C 1
ATOM 10985 O O . PRO B 1 664 ? -6.559 -0.743 6.129 1 97.31 664 PRO B O 1
ATOM 10988 N N . SER B 1 665 ? -4.352 -1.016 5.953 1 97.12 665 SER B N 1
ATOM 10989 C CA . SER B 1 665 ? -4.398 -2.363 6.508 1 97.12 665 SER B CA 1
ATOM 10990 C C . SER B 1 665 ? -5.02 -2.367 7.898 1 97.12 665 SER B C 1
ATOM 10992 O O . SER B 1 665 ? -5.621 -3.359 8.312 1 97.12 665 SER B O 1
ATOM 10994 N N . GLN B 1 666 ? -4.926 -1.261 8.664 1 98 666 GLN B N 1
ATOM 10995 C CA . GLN B 1 666 ? -5.516 -1.141 9.992 1 98 666 GLN B CA 1
ATOM 10996 C C . GLN B 1 666 ? -7.031 -1.316 9.938 1 98 666 GLN B C 1
ATOM 10998 O O . GLN B 1 666 ? -7.578 -2.215 10.578 1 98 666 GLN B O 1
ATOM 11003 N N . ALA B 1 667 ? -7.652 -0.529 9.078 1 98.31 667 ALA B N 1
ATOM 11004 C CA . ALA B 1 667 ? -9.109 -0.577 8.953 1 98.31 667 ALA B CA 1
ATOM 11005 C C . ALA B 1 667 ? -9.562 -1.892 8.32 1 98.31 667 ALA B C 1
ATOM 11007 O O . ALA B 1 667 ? -10.602 -2.443 8.695 1 98.31 667 ALA B O 1
ATOM 11008 N N . LYS B 1 668 ? -8.812 -2.422 7.371 1 97.69 668 LYS B N 1
ATOM 11009 C CA . LYS B 1 668 ? -9.18 -3.662 6.691 1 97.69 668 LYS B CA 1
ATOM 11010 C C . LYS B 1 668 ? -9.172 -4.84 7.66 1 97.69 668 LYS B C 1
ATOM 11012 O O . LYS B 1 668 ? -10.07 -5.684 7.625 1 97.69 668 LYS B O 1
ATOM 11017 N N . GLU B 1 669 ? -8.109 -4.902 8.469 1 97.12 669 GLU B N 1
ATOM 11018 C CA . GLU B 1 669 ? -8.039 -5.953 9.477 1 97.12 669 GLU B CA 1
ATOM 11019 C C . GLU B 1 669 ? -9.234 -5.887 10.43 1 97.12 669 GLU B C 1
ATOM 11021 O O . GLU B 1 669 ? -9.828 -6.914 10.758 1 97.12 669 GLU B O 1
ATOM 11026 N N . TYR B 1 670 ? -9.57 -4.711 10.938 1 98.5 670 TYR B N 1
ATOM 11027 C CA . TYR B 1 670 ? -10.688 -4.539 11.859 1 98.5 670 TYR B CA 1
ATOM 11028 C C . TYR B 1 670 ? -12.016 -4.879 11.188 1 98.5 670 TYR B C 1
ATOM 11030 O O . TYR B 1 670 ? -12.883 -5.512 11.789 1 98.5 670 TYR B O 1
ATOM 11038 N N . TYR B 1 671 ? -12.18 -4.477 9.914 1 98.31 671 TYR B N 1
ATOM 11039 C CA . TYR B 1 671 ? -13.359 -4.785 9.109 1 98.31 671 TYR B CA 1
ATOM 11040 C C . TYR B 1 671 ? -13.586 -6.289 9.031 1 98.31 671 TYR B C 1
ATOM 11042 O O . TYR B 1 671 ? -14.695 -6.773 9.266 1 98.31 671 TYR B O 1
ATOM 11050 N N . ARG B 1 672 ? -12.57 -7.004 8.75 1 97.56 672 ARG B N 1
ATOM 11051 C CA . ARG B 1 672 ? -12.633 -8.453 8.641 1 97.56 672 ARG B CA 1
ATOM 11052 C C . ARG B 1 672 ? -12.977 -9.094 9.984 1 97.56 672 ARG B C 1
ATOM 11054 O O . ARG B 1 672 ? -13.742 -10.055 10.047 1 97.56 672 ARG B O 1
ATOM 11061 N N . ALA B 1 673 ? -12.375 -8.547 11.016 1 97.94 673 ALA B N 1
ATOM 11062 C CA . ALA B 1 673 ? -12.664 -9.047 12.359 1 97.94 673 ALA B CA 1
ATOM 11063 C C . ALA B 1 673 ? -14.141 -8.883 12.703 1 97.94 673 ALA B C 1
ATOM 11065 O O . ALA B 1 673 ? -14.758 -9.797 13.258 1 97.94 673 ALA B O 1
ATOM 11066 N N . LEU B 1 674 ? -14.695 -7.73 12.383 1 98.44 674 LEU B N 1
ATOM 11067 C CA . LEU B 1 674 ? -16.109 -7.492 12.633 1 98.44 674 LEU B CA 1
ATOM 11068 C C . LEU B 1 674 ? -16.984 -8.422 11.797 1 98.44 674 LEU B C 1
ATOM 11070 O O . LEU B 1 674 ? -17.953 -8.992 12.297 1 98.44 674 LEU B O 1
ATOM 11074 N N . LYS B 1 675 ? -16.594 -8.602 10.531 1 97.12 675 LYS B N 1
ATOM 11075 C CA . LYS B 1 675 ? -17.344 -9.445 9.609 1 97.12 675 LYS B CA 1
ATOM 11076 C C . LYS B 1 675 ? -17.438 -10.883 10.125 1 97.12 675 LYS B C 1
ATOM 11078 O O . LYS B 1 675 ? -18.5 -11.5 10.062 1 97.12 675 LYS B O 1
ATOM 11083 N N . THR B 1 676 ? -16.359 -11.383 10.648 1 97.31 676 THR B N 1
ATOM 11084 C CA . THR B 1 676 ? -16.297 -12.766 11.117 1 97.31 676 THR B CA 1
ATOM 11085 C C . THR B 1 676 ? -17.109 -12.922 12.398 1 97.31 676 THR B C 1
ATOM 11087 O O . THR B 1 676 ? -17.422 -14.047 12.812 1 97.31 676 THR B O 1
ATOM 11090 N N . ARG B 1 677 ? -17.484 -11.844 13.047 1 97.69 677 ARG B N 1
ATOM 11091 C CA . ARG B 1 677 ? -18.281 -11.859 14.273 1 97.69 677 ARG B CA 1
ATOM 11092 C C . ARG B 1 677 ? -19.719 -11.453 13.992 1 97.69 677 ARG B C 1
ATOM 11094 O O . ARG B 1 677 ? -20.5 -11.211 14.922 1 97.69 677 ARG B O 1
ATOM 11101 N N . ASN B 1 678 ? -20.031 -11.289 12.75 1 97 678 ASN B N 1
ATOM 11102 C CA . ASN B 1 678 ? -21.375 -10.969 12.258 1 97 678 ASN B CA 1
ATOM 11103 C C . ASN B 1 678 ? -21.844 -9.617 12.773 1 97 678 ASN B C 1
ATOM 11105 O O . ASN B 1 678 ? -23.016 -9.461 13.141 1 97 678 ASN B O 1
ATOM 11109 N N . ILE B 1 679 ? -20.938 -8.719 13 1 98.19 679 ILE B N 1
ATOM 11110 C CA . ILE B 1 679 ? -21.281 -7.336 13.312 1 98.19 679 ILE B CA 1
ATOM 11111 C C . ILE B 1 679 ? -21.453 -6.543 12.016 1 98.19 679 ILE B C 1
ATOM 11113 O O . ILE B 1 679 ? -20.578 -6.578 11.141 1 98.19 679 ILE B O 1
ATOM 11117 N N . LYS B 1 680 ? -22.609 -5.816 11.844 1 98.12 680 LYS B N 1
ATOM 11118 C CA . LYS B 1 680 ? -22.828 -5.012 10.648 1 98.12 680 LYS B CA 1
ATOM 11119 C C . LYS B 1 680 ? -21.703 -4.004 10.438 1 98.12 680 LYS B C 1
ATOM 11121 O O . LYS B 1 680 ? -21.406 -3.217 11.336 1 98.12 680 LYS B O 1
ATOM 11126 N N . THR B 1 681 ? -21.047 -4.082 9.359 1 98.38 681 THR B N 1
ATOM 11127 C CA . THR B 1 681 ? -19.906 -3.205 9.078 1 98.38 681 THR B CA 1
ATOM 11128 C C . THR B 1 681 ? -19.828 -2.895 7.582 1 98.38 681 THR B C 1
ATOM 11130 O O . THR B 1 681 ? -20.375 -3.629 6.758 1 98.38 681 THR B O 1
ATOM 11133 N N . ARG B 1 682 ? -19.312 -1.729 7.234 1 97.94 682 ARG B N 1
ATOM 11134 C CA . ARG B 1 682 ? -19.062 -1.264 5.875 1 97.94 682 ARG B CA 1
ATOM 11135 C C . ARG B 1 682 ? -17.688 -0.604 5.762 1 97.94 682 ARG B C 1
ATOM 11137 O O . ARG B 1 682 ? -17.266 0.128 6.66 1 97.94 682 ARG B O 1
ATOM 11144 N N . LEU B 1 683 ? -16.969 -0.963 4.727 1 98.44 683 LEU B N 1
ATOM 11145 C CA . LEU B 1 683 ? -15.672 -0.359 4.441 1 98.44 683 LEU B CA 1
ATOM 11146 C C . LEU B 1 683 ? -15.711 0.429 3.137 1 98.44 683 LEU B C 1
ATOM 11148 O O . LEU B 1 683 ? -16.078 -0.115 2.09 1 98.44 683 LEU B O 1
ATOM 11152 N N . ILE B 1 684 ? -15.461 1.711 3.211 1 98.56 684 ILE B N 1
ATOM 11153 C CA . ILE B 1 684 ? -15.375 2.59 2.051 1 98.56 684 ILE B CA 1
ATOM 11154 C C . ILE B 1 684 ? -13.922 3.014 1.831 1 98.56 684 ILE B C 1
ATOM 11156 O O . ILE B 1 684 ? -13.258 3.471 2.762 1 98.56 684 ILE B O 1
ATOM 11160 N N . GLU B 1 685 ? -13.391 2.863 0.639 1 98 685 GLU B N 1
ATOM 11161 C CA . GLU B 1 685 ? -12.008 3.197 0.298 1 98 685 GLU B CA 1
ATOM 11162 C C . GLU B 1 685 ? -11.953 4.301 -0.756 1 98 685 GLU B C 1
ATOM 11164 O O . GLU B 1 685 ? -12.461 4.129 -1.867 1 98 685 GLU B O 1
ATOM 11169 N N . TYR B 1 686 ? -11.344 5.344 -0.471 1 98.25 686 TYR B N 1
ATOM 11170 C CA . TYR B 1 686 ? -11.266 6.484 -1.379 1 98.25 686 TYR B CA 1
ATOM 11171 C C . TYR B 1 686 ? -9.922 6.508 -2.102 1 98.25 686 TYR B C 1
ATOM 11173 O O . TYR B 1 686 ? -8.875 6.719 -1.48 1 98.25 686 TYR B O 1
ATOM 11181 N N . GLU B 1 687 ? -9.961 6.402 -3.408 1 96.19 687 GLU B N 1
ATOM 11182 C CA . GLU B 1 687 ? -8.766 6.461 -4.254 1 96.19 687 GLU B CA 1
ATOM 11183 C C . GLU B 1 687 ? -8.18 7.871 -4.281 1 96.19 687 GLU B C 1
ATOM 11185 O O . GLU B 1 687 ? -8.914 8.859 -4.195 1 96.19 687 GLU B O 1
ATOM 11190 N N . ASP B 1 688 ? -6.93 7.984 -4.305 1 95.44 688 ASP B N 1
ATOM 11191 C CA . ASP B 1 688 ? -6.184 9.234 -4.461 1 95.44 688 ASP B CA 1
ATOM 11192 C C . ASP B 1 688 ? -6.348 10.125 -3.236 1 95.44 688 ASP B C 1
ATOM 11194 O O . ASP B 1 688 ? -6.293 11.352 -3.348 1 95.44 688 ASP B O 1
ATOM 11198 N N . ASN B 1 689 ? -6.684 9.477 -2.135 1 97.75 689 ASN B N 1
ATOM 11199 C CA . ASN B 1 689 ? -6.684 10.164 -0.848 1 97.75 689 ASN B CA 1
ATOM 11200 C C . ASN B 1 689 ? -5.645 9.57 0.101 1 97.75 689 ASN B C 1
ATOM 11202 O O . ASN B 1 689 ? -5.453 8.359 0.142 1 97.75 689 ASN B O 1
ATOM 11206 N N . CYS B 1 690 ? -4.914 10.398 0.712 1 97.12 690 CYS B N 1
ATOM 11207 C CA . CYS B 1 690 ? -4.004 9.945 1.76 1 97.12 690 CYS B CA 1
ATOM 11208 C C . CYS B 1 690 ? -4.664 10.047 3.131 1 97.12 690 CYS B C 1
ATOM 11210 O O . CYS B 1 690 ? -5.859 9.789 3.27 1 97.12 690 CYS B O 1
ATOM 11212 N N . HIS B 1 691 ? -3.957 10.438 4.188 1 96.56 691 HIS B N 1
ATOM 11213 C CA . HIS B 1 691 ? -4.457 10.398 5.559 1 96.56 691 HIS B CA 1
ATOM 11214 C C . HIS B 1 691 ? -5.652 11.328 5.738 1 96.56 691 HIS B C 1
ATOM 11216 O O . HIS B 1 691 ? -6.668 10.938 6.316 1 96.56 691 HIS B O 1
ATOM 11222 N N . PRO B 1 692 ? -5.469 12.555 5.184 1 94.19 692 PRO B N 1
ATOM 11223 C CA . PRO B 1 692 ? -6.688 13.359 5.191 1 94.19 692 PRO B CA 1
ATOM 11224 C C . PRO B 1 692 ? -7.613 13.039 4.02 1 94.19 692 PRO B C 1
ATOM 11226 O O . PRO B 1 692 ? -7.164 12.984 2.871 1 94.19 692 PRO B O 1
ATOM 11229 N N . ILE B 1 693 ? -8.781 12.523 4.133 1 95.56 693 ILE B N 1
ATOM 11230 C CA . ILE B 1 693 ? -9.773 12.32 3.082 1 95.56 693 ILE B CA 1
ATOM 11231 C C . ILE B 1 693 ? -10.383 13.656 2.676 1 95.56 693 ILE B C 1
ATOM 11233 O O . ILE B 1 693 ? -11.516 13.977 3.055 1 95.56 693 ILE B O 1
ATOM 11237 N N . VAL B 1 694 ? -9.547 14.398 1.831 1 93.12 694 VAL B N 1
ATOM 11238 C CA . VAL B 1 694 ? -9.906 15.812 1.729 1 93.12 694 VAL B CA 1
ATOM 11239 C C . VAL B 1 694 ? -10.32 16.141 0.297 1 93.12 694 VAL B C 1
ATOM 11241 O O . VAL B 1 694 ? -10.734 17.266 0.005 1 93.12 694 VAL B O 1
ATOM 11244 N N . LYS B 1 695 ? -10.211 15.18 -0.635 1 96.06 695 LYS B N 1
ATOM 11245 C CA . LYS B 1 695 ? -10.758 15.492 -1.953 1 96.06 695 LYS B CA 1
ATOM 11246 C C . LYS B 1 695 ? -12.234 15.836 -1.867 1 96.06 695 LYS B C 1
ATOM 11248 O O . LYS B 1 695 ? -12.984 15.219 -1.106 1 96.06 695 LYS B O 1
ATOM 11253 N N . VAL B 1 696 ? -12.656 16.828 -2.672 1 96.44 696 VAL B N 1
ATOM 11254 C CA . VAL B 1 696 ? -13.984 17.406 -2.543 1 96.44 696 VAL B CA 1
ATOM 11255 C C . VAL B 1 696 ? -15.047 16.328 -2.709 1 96.44 696 VAL B C 1
ATOM 11257 O O . VAL B 1 696 ? -15.984 16.234 -1.912 1 96.44 696 VAL B O 1
ATOM 11260 N N . ASP B 1 697 ? -14.875 15.492 -3.688 1 95.31 697 ASP B N 1
ATOM 11261 C CA . ASP B 1 697 ? -15.852 14.438 -3.939 1 95.31 697 ASP B CA 1
ATOM 11262 C C . ASP B 1 697 ? -15.844 13.398 -2.818 1 95.31 697 ASP B C 1
ATOM 11264 O O . ASP B 1 697 ? -16.906 12.938 -2.389 1 95.31 697 ASP B O 1
ATOM 11268 N N . SER B 1 698 ? -14.672 13.008 -2.354 1 97.25 698 SER B N 1
ATOM 11269 C CA . SER B 1 698 ? -14.547 12.008 -1.303 1 97.25 698 SER B CA 1
ATOM 11270 C C . SER B 1 698 ? -15.117 12.508 0.017 1 97.25 698 SER B C 1
ATOM 11272 O O . SER B 1 698 ? -15.812 11.773 0.723 1 97.25 698 SER B O 1
ATOM 11274 N N . GLU B 1 699 ? -14.773 13.75 0.337 1 97.12 699 GLU B N 1
ATOM 11275 C CA . GLU B 1 699 ? -15.281 14.352 1.564 1 97.12 699 GLU B CA 1
ATOM 11276 C C . GLU B 1 699 ? -16.812 14.445 1.543 1 97.12 699 GLU B C 1
ATOM 11278 O O . GLU B 1 699 ? -17.469 14.188 2.553 1 97.12 699 GLU B O 1
ATOM 11283 N N . ALA B 1 700 ? -17.312 14.836 0.397 1 97.25 700 ALA B N 1
ATOM 11284 C CA . ALA B 1 700 ? -18.766 14.938 0.235 1 97.25 700 ALA B CA 1
ATOM 11285 C C . ALA B 1 700 ? -19.438 13.57 0.364 1 97.25 700 ALA B C 1
ATOM 11287 O O . ALA B 1 700 ? -20.438 13.43 1.064 1 97.25 700 ALA B O 1
ATOM 11288 N N . ASP B 1 701 ? -18.859 12.609 -0.357 1 97.44 701 ASP B N 1
ATOM 11289 C CA . ASP B 1 701 ? -19.375 11.242 -0.292 1 97.44 701 ASP B CA 1
ATOM 11290 C C . ASP B 1 701 ? -19.359 10.711 1.142 1 97.44 701 ASP B C 1
ATOM 11292 O O . ASP B 1 701 ? -20.328 10.117 1.603 1 97.44 701 ASP B O 1
ATOM 11296 N N . ALA B 1 702 ? -18.328 10.938 1.848 1 98.06 702 ALA B N 1
ATOM 11297 C CA . ALA B 1 702 ? -18.156 10.469 3.221 1 98.06 702 ALA B CA 1
ATOM 11298 C C . ALA B 1 702 ? -19.219 11.062 4.133 1 98.06 702 ALA B C 1
ATOM 11300 O O . ALA B 1 702 ? -19.812 10.359 4.953 1 98.06 702 ALA B O 1
ATOM 11301 N N . PHE B 1 703 ? -19.484 12.359 3.982 1 98.06 703 PHE B N 1
ATOM 11302 C CA . PHE B 1 703 ? -20.469 13.023 4.828 1 98.06 703 PHE B CA 1
ATOM 11303 C C . PHE B 1 703 ? -21.844 12.375 4.668 1 98.06 703 PHE B C 1
ATOM 11305 O O . PHE B 1 703 ? -22.5 12.055 5.66 1 98.06 703 PHE B O 1
ATOM 11312 N N . VAL B 1 704 ? -22.203 12.18 3.447 1 97.94 704 VAL B N 1
ATOM 11313 C CA . VAL B 1 704 ? -23.531 11.648 3.18 1 97.94 704 VAL B CA 1
ATOM 11314 C C . VAL B 1 704 ? -23.625 10.211 3.695 1 97.94 704 VAL B C 1
ATOM 11316 O O . VAL B 1 704 ? -24.609 9.836 4.32 1 97.94 704 VAL B O 1
ATOM 11319 N N . ASN B 1 705 ? -22.594 9.445 3.488 1 97.81 705 ASN B N 1
ATOM 11320 C CA . ASN B 1 705 ? -22.594 8.062 3.955 1 97.81 705 ASN B CA 1
ATOM 11321 C C . ASN B 1 705 ? -22.625 7.984 5.477 1 97.81 705 ASN B C 1
ATOM 11323 O O . ASN B 1 705 ? -23.281 7.102 6.043 1 97.81 705 ASN B O 1
ATOM 11327 N N . ILE B 1 706 ? -21.953 8.867 6.156 1 98.56 706 ILE B N 1
ATOM 11328 C CA . ILE B 1 706 ? -21.969 8.906 7.613 1 98.56 706 ILE B CA 1
ATOM 11329 C C . ILE B 1 706 ? -23.391 9.18 8.102 1 98.56 706 ILE B C 1
ATOM 11331 O O . ILE B 1 706 ? -23.906 8.461 8.969 1 98.56 706 ILE B O 1
ATOM 11335 N N . MET B 1 707 ? -24.031 10.195 7.531 1 98.06 707 MET B N 1
ATOM 11336 C CA . MET B 1 707 ? -25.359 10.586 7.98 1 98.06 707 MET B CA 1
ATOM 11337 C C . MET B 1 707 ? -26.375 9.484 7.703 1 98.06 707 MET B C 1
ATOM 11339 O O . MET B 1 707 ? -27.25 9.211 8.531 1 98.06 707 MET B O 1
ATOM 11343 N N . LEU B 1 708 ? -26.25 8.867 6.512 1 97.25 708 LEU B N 1
ATOM 11344 C CA . LEU B 1 708 ? -27.141 7.762 6.188 1 97.25 708 LEU B CA 1
ATOM 11345 C C . LEU B 1 708 ? -26.953 6.602 7.156 1 97.25 708 LEU B C 1
ATOM 11347 O O . LEU B 1 708 ? -27.922 5.961 7.57 1 97.25 708 LEU B O 1
ATOM 11351 N N . TRP B 1 709 ? -25.719 6.352 7.504 1 97.88 709 TRP B N 1
ATOM 11352 C CA . TRP B 1 709 ? -25.406 5.285 8.445 1 97.88 709 TRP B CA 1
ATOM 11353 C C . TRP B 1 709 ? -26.047 5.551 9.805 1 97.88 709 TRP B C 1
ATOM 11355 O O . TRP B 1 709 ? -26.656 4.66 10.391 1 97.88 709 TRP B O 1
ATOM 11365 N N . TYR B 1 710 ? -25.906 6.773 10.328 1 98 710 TYR B N 1
ATOM 11366 C CA . TYR B 1 710 ? -26.469 7.133 11.625 1 98 710 TYR B CA 1
ATOM 11367 C C . TYR B 1 710 ? -28 7.078 11.586 1 98 710 TYR B C 1
ATOM 11369 O O . TYR B 1 710 ? -28.625 6.594 12.531 1 98 710 TYR B O 1
ATOM 11377 N N . LYS B 1 711 ? -28.562 7.547 10.539 1 95.19 711 LYS B N 1
ATOM 11378 C CA . LYS B 1 711 ? -30.016 7.543 10.422 1 95.19 711 LYS B CA 1
ATOM 11379 C C . LYS B 1 711 ? -30.562 6.121 10.336 1 95.19 711 LYS B C 1
ATOM 11381 O O . LYS B 1 711 ? -31.641 5.828 10.852 1 95.19 711 LYS B O 1
ATOM 11386 N N . GLU B 1 712 ? -29.75 5.293 9.633 1 94.31 712 GLU B N 1
ATOM 11387 C CA . GLU B 1 712 ? -30.141 3.889 9.531 1 94.31 712 GLU B CA 1
ATOM 11388 C C . GLU B 1 712 ? -30.156 3.217 10.898 1 94.31 712 GLU B C 1
ATOM 11390 O O . GLU B 1 712 ? -30.938 2.283 11.125 1 94.31 712 GLU B O 1
ATOM 11395 N N . HIS B 1 713 ? -29.391 3.664 11.805 1 93.12 713 HIS B N 1
ATOM 11396 C CA . HIS B 1 713 ? -29.234 2.979 13.086 1 93.12 713 HIS B CA 1
ATOM 11397 C C . HIS B 1 713 ? -29.781 3.82 14.234 1 93.12 713 HIS B C 1
ATOM 11399 O O . HIS B 1 713 ? -29.469 3.57 15.398 1 93.12 713 HIS B O 1
ATOM 11405 N N . SER B 1 714 ? -30.453 4.922 13.906 1 87.25 714 SER B N 1
ATOM 11406 C CA . SER B 1 714 ? -31.078 5.762 14.922 1 87.25 714 SER B CA 1
ATOM 11407 C C . SER B 1 714 ? -32.469 5.219 15.305 1 87.25 714 SER B C 1
ATOM 11409 O O . SER B 1 714 ? -33.156 4.641 14.469 1 87.25 714 SER B O 1
#

InterPro domains:
  IPR001375 Peptidase S9, prolyl oligopeptidase, catalytic domain [PF00326] (509-713)
  IPR002471 Peptidase S9, serine active site [PS00708] (546-576)
  IPR011042 Six-bladed beta-propeller, TolB-like [G3DSA:2.120.10.30] (193-404)
  IPR029058 Alpha/Beta hydrolase fold [G3DSA:3.40.50.1820] (437-713)
  IPR029058 Alpha/Beta hydrolase fold [SSF53474] (468-713)
  IPR045550 Acylamino-acid-releasing enzyme, N-terminal domain [PF19283] (35-438)

Secondary structure (DSSP, 8-state):
-HHHHHHHHHHHHHHHHHHHHHHHT--EEEEEEEEESSSSEEEEEEEEEEEETTTTEEEEEEEEEEEETTT--EEEEPPPEE--SEEEEEE-TTSS-EEEEEEEE-TTS-EEEEEEEE-SS-EEEEEETTTT-SSSPBP-S-SSS--EEE-TTSSEEEEEEEPPPPEEE-TT----SSS-SGGGTTEEES-TTB------TT-TT---EEEEEEETTT--EEE----TTEEEEEEEE-GGGSEEEEEEEE--S-----TT-TTS-EEEEEEETTT--EEE-S-TTEEEEEEEE-TTSSEEEEEEEESSSSSS-PBEEEEEETTTTEEEEEE---SS--SSS---B--SS--S--B-TTSSEEEEEEEETTEEEEEEEETTTTEEEEEP-SSTTSEEEEEEEETTEEEEEEEETTEEEEEEEEE--SSTTPPPPPEESS-----TTEEEEEEEE---GGG-BTTTB---EEEEEEEEPPSSSPPPEEEEEE-SSSS----S---HHHHHHHHTT-EEEEEE-TT-TTS-HHHHHHTTT-TTTHHHHHHHHHHHHHHHTTSSEEEEEEEEEETHHHHHHHHHHHHSTTT-SEEEEES----HHHHTTTSS-HHHHHHHTT----TT----HHHHHHHHHH-GGGGGGG--S-EEEEEETT-SSS-THHHHHHHHHHHHTT--EEEEEETT--SS---HHHHHHHHHHHHHHHHHT-/-HHHHHHHHHHHHHHHHHHHHHHHT--EEEEEEEEESSSSEEEEEEEEEEEETTTTEEEEEEEEEEEETTT--EEEEPPPEE--SEEEEEE-TTSS-EEEEEEEE-TTS-EEEEEEEE-SS-EEEEEETTTT-SSSPBP-S-SSS--EEE-TTSSEEEEEEEPPPPEEE-TT----SGGGSSTTTTEEES-TTB------TT-TT---EEEEEEETTT--EEE----TTEEEEEEEE-GGGSEEEEEEEE--S-----TT-TTS-EEEEEEETTT--EEE-S-TTEEEEEEEE-TTSSEEEEEEEESSSSSS-PBEEEEEETTTTEEEEEE---SS--SSS---B--SS--SS-B-TTSSEEEEEEEETTEEEEEEEETTTTEEEEEP-SSTTSEEEEEEEETTEEEEEEEETTEEEEEEEEE--SSTTPPPPPEESS-----TTEEEEEEEE---GGG-BTTTB---EEEEEEEEPPSSSPPPEEEEEE-SSSS----S---HHHHHHHHTT-EEEEEE-TT-TTS-HHHHHHTTT-TTTHHHHHHHHHHHHHHHTTSSEEEEEEEEEETHHHHHHHHHHHHSTTT-SEEEEES----HHHHTTTSS-HHHHHHHTT----TT----HHHHHHHHHH-GGGGGGG--S-EEEEEETT-SSS-THHHHHHHHHHHHTT--EEEEEETT--SS---HHHHHHHHHHHHHHHHHT-